Protein AF-0000000066919144 (afdb_homodimer)

Radius of gyration: 34.95 Å; Cα contacts (8 Å, |Δi|>4): 2365; chains: 2; bounding box: 90×97×107 Å

Sequence (1292 aa):
MILIIYFLSFFIIPLSQSYKILICNPKIGYSHVNFFGQMADILHEAGHDVTVLSVEMDLSVKHPGAYKAKIINYPSNPIASEIFSKQSHINTIWESEDNTISQLNAINSWPDAMYEQGKMIFNDKNFTLKMIDEKFDFAITEALGHYFVGLFKVWGIKKYALGSAVSLLNSLYDEFGLQFPASFIPTVMNYFGNDITFNDRFLNLISHWMTLLYTVWKWNKSTLHKEFNEKYGKNFFDIRKSISDTSFFFINSNPFLDYPGPKVPKMIEIAGIGIPKPKPLNNYWDRILSKNKYNILISFGTISKCQNMPDKKKNAIINTIRRMKNVTFIWKYEAPNDGLNNGIDNLILTKWFPQNDLLNDKRISLFITHGGANSITELAFRGVKALAIPIFIDQFKNTKLVEKHKIGKLMSKNDLEIDGLLEKNINDIMSNKEYSDNVLLLSERLNNLPIPPKELLIKNIEFACKYGPFPMLDLPSIDMGFIEYHNIDIMYNNESESHNFMNQNTTTISVVKDNGNKVELVIKIPQLKKKGKILKSIIGTVKKHTDPSKLCANAIFSEFILDNTSLHFIVNVFKNRKKIETFLGSYMCDIKQFPSRISPESAEFEILQAPSGNAFIGLTLIKIDNISVNWKEFQDQNGTIDVSDLMILIIYFLSFFIIPLSQSYKILICNPKIGYSHVNFFGQMADILHEAGHDVTVLSVEMDLSVKHPGAYKAKIINYPSNPIASEIFSKQSHINTIWESEDNTISQLNAINSWPDAMYEQGKMIFNDKNFTLKMIDEKFDFAITEALGHYFVGLFKVWGIKKYALGSAVSLLNSLYDEFGLQFPASFIPTVMNYFGNDITFNDRFLNLISHWMTLLYTVWKWNKSTLHKEFNEKYGKNFFDIRKSISDTSFFFINSNPFLDYPGPKVPKMIEIAGIGIPKPKPLNNYWDRILSKNKYNILISFGTISKCQNMPDKKKNAIINTIRRMKNVTFIWKYEAPNDGLNNGIDNLILTKWFPQNDLLNDKRISLFITHGGANSITELAFRGVKALAIPIFIDQFKNTKLVEKHKIGKLMSKNDLEIDGLLEKNINDIMSNKEYSDNVLLLSERLNNLPIPPKELLIKNIEFACKYGPFPMLDLPSIDMGFIEYHNIDIMYNNESESHNFMNQNTTTISVVKDNGNKVELVIKIPQLKKKGKILKSIIGTVKKHTDPSKLCANAIFSEFILDNTSLHFIVNVFKNRKKIETFLGSYMCDIKQFPSRISPESAEFEILQAPSGNAFIGLTLIKIDNISVNWKEFQDQNGTIDVSDL

Foldseek 3Di:
DPPPPPCPVPPPPVPLPAFFEEEEAEPPDQLSLLVSQLLQVLLVVVPHQYEYEYEYQAVPHPDQSHDHHHYDYDYADPVRNCCNVPLVLLLCLLPFDLALVSQCVSCQCVLVSLQRSLVVCVPPPVVLVVLLVSVGLEYEYELLNQLVLLSCVSSVHDAYAYEHSAADAQLLQLLQLHHRPLQQAAGLSADADPDRDPVNSVRRVVSSVVVNVSCVPRNVSSNCQVVSCVVPHHPSDDSSCSSNQHQAYEYQDDCLQAPDDDDFPRYHYQRPSSQDDADADDPVVVVLLPPAQEEEEEDAGDSNAPVSNDPLLLVLVLVLQQVCLRYAYEYQHCCQPPCSCPPRPRYHYDVDDPLLNVLLDPSHAEYEYLQDSNNLSSNLLNLHAYEHEHRHRSSNSRVVSSVVLVLFDYDYSVCSSPHPPVNVRSVVNRPDVSNNVRSVVSNVCLVPDPAHSSRVSNVSVSVSSVDDDCPVSRDPSSVPDPCVSVVVVVVLVVVPPVVCVVPCLFQKWFQPDCPQQWTWTFGDNPPPPPVQPVQVVQPVVPPPPPPVQCPLLQKAWPAFDDDQFKTWIWIFGFGHNDDDGHTDDIDIDIGRGDPNQQGRPPFDWDQDCDPVRDTTGTTIRGRDDDDSPVCVVQADPVRIHRNVVD/DPDPPPCPVPPPPVPLPAFFEEEEAEPPDQLSLLVSQLLQQLLVVVPHQYEYEYEYQAVVHPDQSHDHHHYDYDYADPVRNVCNVPLVLLLCLLPFDLALVSQCVSCQCVLVSLQRSLVVCVPPPVVLVVLLVSPGLEYEYELLNQLVLLSCVSSPHDAYAYEHSAADAQLLQLLQLHHRPLQQDAGLSADADPDRDPVSSVRRVVSSVVVNVSCVPGNVSSNCQVVSCVVPHHPSDDSSCSSNQHQAYEYQDDCLQAPDDDDFPRYHYQHPSSQDDADADDPVVVVLLPPAQEEEEEDAGDSNAPVSNDPLLLVLVLVLQQVCLRYAYEYQHCCQPPCSCPPRPRYHYDVDDPLLNVLLDPSHAEYEYLQPSNNLSSNLLNLHAYEHEHRHRSSNSRVVSSVVLVLFDYDYSVCSSPHPPVNVRSVVNSPDVSNNVSSVVSNVCLVPDPAHSSRVSNVSVSVSSVDDDCPVSRDPSSVPDPCVSVVVVVVLVVVPPVVCVVPLLFQKWFQPDCPQQKTWTWGDNPPPFPVFPVQVVLPVVPPPPPPQVCPLLQKAWPAFDDDQFKTWIWIFGFGHNDDDGHTDDIDIDIGRGDPNQQGSVPFDWDQDDPPRRDTTTTTIRGRDDDDRPVCCVQADPVRIHRNVVD

pLDDT: mean 78.53, std 25.37, range [24.86, 98.88]

Organism: Strongyloides stercoralis (NCBI:txid6248)

Secondary structure (DSSP, 8-state):
--S----------------EEEEE---S-HHHHHHHHHHHHHHHHTT-EEEEEEE--STT----S-SSSEEEEEPPPHHHHHHHH--HHHHTTTTS-SSHHHHHHHTTTHHHHHHHHHHHHHT-HHHHHHHHHH--SEEEEEGGGTHHHHHHHHTT---EEEEESSSPPHHHHGGGT----TTTS--TT----SS--HHHHHHHHHHHHHHHHHHHHTGGGGGTHHHHHHHH-TTS--HHHHHHT-S-EEES--TTTSPP--B-TTEEE-TTTT-PPP----HHHHHHHTSSSEEEEEE-TTTS-GGGS-HHHHHHHHHHHHH-TTEEEEEE-S-TTSSTTTT-TTEEEES---HHHHHTSTTEEEEEE---HHHHHHHHHHT--EEE---STTHHHHHHHHHHTTSEEE--GGGGGSTTHHHHHHHHHHT-HHHHHHHHHHHHHHHT-SS-HHHHHHHHHHHHHHH---GGGS-GGGG--HHHHTTHHHHHHHHHHHHHTSS----EEEEEEE-SSEEEEEEE-TT-GGGHHHHHHHHTT----SSGGG--TTEEEEEEEE-SS-EEEEEEEE--SSS---EEEEEEEEE----TT--GGG-EEEEEE-TTS-EEEEEEEE--TT----GGGGS-TTSEEETTT-/--S----------------EEEEE---S-HHHHHHHHHHHHHHHHTT-EEEEEEE--STT----S-SSSEEEEEPPPHHHHHHHH--HHHHTTTTS--SHHHHHHHTTTHHHHHHHHHHHHHT-HHHHHHHHHH--SEEEEEGGGTHHHHHHHHTT---EEEEESSSPPHHHHGGGT----TTTS--TT----SS--HHHHHHHHHHHHHHHHHHHHTGGGGGTHHHHHHHH-TTS--HHHHHHT-S-EEES--TTTSPP--B-TTEEE-TTTT-PPP----HHHHHHHHSSSEEEEEE-TTTS-GGGS-HHHHHHHHHHHHH-TTEEEEEE-S-TTSSTTTT-TTEEEES---HHHHHTSTTEEEEEE---HHHHHHHHHHT--EEE---STTHHHHHHHHHHTTSEEE--GGGGGSTTHHHHHHHHHHH-HHHHHHHHHHHHHHHT-SS-HHHHHHHHHHHHHHH---GGGS-GGGG--HHHHTTHHHHHHHHHHHHHTSS----EEEEEEE-SSEEEEEEE-TT-STTHHHHHHHHTT----SSGGG--TTEEEEEEEE-SS-EEEEEEEES-SSS---EEEEEEEEE----TT--GGG-EEEEEE-SSS-EEEEEEEE--TT----GGGGB-TTSEEETTT-

Solvent-accessible surface area (backbone atoms only — not comparable to full-atom values): 69395 Å² total; per-residue (Å²): 130,76,80,72,64,72,77,70,70,73,72,74,62,74,78,68,83,61,48,38,35,38,34,52,35,56,29,81,41,61,67,48,23,45,43,55,13,35,52,38,30,52,43,27,74,72,59,30,52,31,37,31,40,22,32,41,33,31,81,82,49,80,73,74,38,49,86,70,31,46,74,45,81,41,80,50,35,70,68,18,30,46,51,58,69,58,45,58,54,46,60,43,43,83,74,48,64,94,43,57,67,50,45,51,58,51,51,59,59,51,36,56,25,44,27,49,36,48,50,52,56,72,67,33,62,68,60,46,54,52,51,37,71,65,60,46,55,27,37,35,35,42,59,88,55,47,32,51,59,55,48,31,54,74,36,65,32,86,29,40,32,34,28,36,62,39,60,81,54,60,74,55,31,44,48,53,31,37,74,62,55,40,48,62,46,60,38,45,59,31,64,64,60,100,62,80,43,73,67,44,29,48,54,29,42,50,44,48,51,52,50,45,51,47,38,66,75,47,43,46,61,26,35,40,42,65,59,44,19,70,74,71,32,83,78,65,44,48,77,57,55,64,58,48,58,30,36,35,36,40,25,39,31,38,56,93,64,40,84,36,54,74,42,46,77,43,56,43,65,33,43,65,55,63,61,68,83,72,55,84,75,54,72,68,57,51,53,59,59,62,70,32,81,34,26,34,42,35,42,51,71,83,71,52,50,59,76,60,43,54,63,60,37,51,48,26,52,49,52,39,52,67,70,40,68,62,35,30,38,39,34,53,26,81,58,56,82,73,54,84,51,64,94,38,89,42,48,45,62,29,73,69,73,67,58,70,36,50,50,60,36,84,58,48,54,33,38,39,28,24,20,45,64,65,55,50,50,48,32,41,55,46,36,41,32,33,45,20,32,37,75,57,52,54,7,37,32,47,22,46,39,34,43,74,60,40,20,34,42,68,44,59,61,75,52,41,47,41,71,62,48,62,50,49,53,53,51,54,47,71,70,30,61,64,26,55,55,34,21,41,51,48,8,52,50,64,74,54,44,62,70,49,31,58,56,52,52,50,33,46,50,55,41,34,62,73,61,44,55,51,74,70,45,52,30,77,36,44,83,49,51,73,48,56,56,65,38,46,61,56,69,57,48,56,72,59,31,74,74,35,65,80,46,80,74,51,37,29,27,24,61,76,38,71,73,75,49,35,51,33,50,44,66,46,59,68,82,66,63,85,65,18,67,74,46,47,72,48,51,65,74,63,70,85,57,82,56,69,91,61,44,51,72,28,36,46,68,79,38,79,46,76,47,76,36,26,37,34,30,27,29,31,30,25,48,55,80,66,93,66,67,45,76,69,44,75,44,73,45,77,40,75,64,38,61,87,85,48,67,56,83,63,54,45,75,39,76,39,73,43,88,87,39,51,75,37,69,40,45,46,44,64,48,58,77,87,70,71,72,65,63,66,77,56,24,46,99,85,40,40,18,57,41,85,79,104,133,76,82,74,66,71,79,72,71,72,72,73,61,75,78,69,83,63,50,38,35,38,35,51,36,57,30,82,40,61,68,49,22,45,44,54,13,36,51,38,29,52,43,27,73,73,58,30,52,29,36,32,39,23,33,41,34,31,82,82,48,80,73,74,36,47,86,70,32,45,74,44,81,40,81,49,35,71,68,19,30,46,51,59,68,57,45,58,54,46,60,44,44,84,74,49,66,93,42,56,67,49,44,52,59,51,50,59,60,50,37,55,26,44,26,49,35,47,49,53,58,72,67,32,62,70,59,48,53,53,50,37,70,64,60,45,56,26,36,35,34,42,58,89,55,45,32,50,58,55,47,30,54,74,36,64,32,86,29,41,32,34,29,37,61,41,59,81,54,59,74,54,30,45,48,54,32,38,74,63,56,39,52,64,45,59,38,47,59,32,64,64,59,99,62,78,43,72,66,45,29,48,54,29,41,51,45,48,50,50,51,43,50,44,39,64,73,46,43,46,62,28,35,40,42,68,59,44,20,71,74,72,31,84,79,65,43,49,77,59,54,63,59,48,58,30,36,36,35,39,26,40,32,38,56,93,64,40,84,35,56,73,42,46,77,42,55,42,66,33,43,66,55,62,61,69,83,72,55,86,76,54,72,68,58,52,52,58,59,62,70,32,81,34,27,34,41,35,42,50,72,83,72,52,51,60,75,60,43,54,63,61,37,51,48,28,52,50,53,39,52,67,71,39,68,63,34,31,36,40,32,54,26,79,59,55,83,74,55,85,51,65,94,37,89,42,50,44,63,28,74,69,75,65,58,70,36,51,51,58,38,84,59,48,53,34,39,36,28,24,20,45,61,66,56,48,48,49,32,42,54,46,37,39,30,35,44,22,33,36,76,58,51,54,8,36,33,48,22,47,38,34,44,73,60,40,20,34,40,69,45,58,61,76,52,41,47,42,72,60,48,60,48,50,54,52,52,54,46,71,70,32,60,63,25,55,55,35,21,42,51,49,9,52,49,64,74,54,44,62,71,49,31,59,56,54,51,51,32,47,48,54,40,34,61,73,62,43,55,49,72,69,44,52,29,76,36,43,83,50,51,73,48,57,54,67,38,46,63,56,67,57,48,56,73,57,31,75,73,33,64,80,45,79,72,46,36,26,29,23,62,77,38,71,70,76,46,34,48,30,44,43,64,46,58,68,80,65,54,83,67,15,65,72,46,47,68,54,50,65,73,61,71,85,58,82,57,68,90,61,48,51,63,27,35,45,68,78,37,79,45,75,45,82,37,24,36,35,30,27,30,31,28,26,54,52,64,77,87,69,65,46,75,70,46,74,45,73,46,78,40,76,64,40,62,88,81,48,67,56,86,62,54,47,75,39,77,40,73,44,90,75,42,40,75,39,66,39,42,43,43,63,47,55,85,81,72,72,73,64,64,67,76,57,23,45,99,85,42,43,14,57,37,83,80,104

InterPro domains:
  IPR002213 UDP-glucuronosyl/UDP-glucosyltransferase [PF00201] (30-491)
  IPR002213 UDP-glucuronosyl/UDP-glucosyltransferase [cd03784] (19-444)
  IPR050271 UDP-glycosyltransferase [PTHR48043] (30-491)

Nearest PDB structures (foldseek):
  8wrk-assembly1_A  TM=6.918E-01  e=2.223E-14  Catharanthus roseus
  9bcm-assembly1_A  TM=6.225E-01  e=9.335E-14  Pilosella officinarum
  2o6l-assembly1_B  TM=8.598E-01  e=6.923E-09  Homo sapiens
  6ij9-assembly2_B  TM=5.469E-01  e=4.360E-13  Arabidopsis thaliana
  7cjx-assembly2_B  TM=8.163E-01  e=2.570E-07  Homo sapiens

Structure (mmCIF, N/CA/C/O backbone):
data_AF-0000000066919144-model_v1
#
loop_
_entity.id
_entity.type
_entity.pdbx_description
1 polymer glucuronosyltransferase
#
loop_
_atom_site.group_PDB
_atom_site.id
_atom_site.type_symbol
_atom_site.label_atom_id
_atom_site.label_alt_id
_atom_site.label_comp_id
_atom_site.label_asym_id
_atom_site.label_entity_id
_atom_site.label_seq_id
_atom_site.pdbx_PDB_ins_code
_atom_site.Cartn_x
_atom_site.Cartn_y
_atom_site.Cartn_z
_atom_site.occupancy
_atom_site.B_iso_or_equiv
_atom_site.auth_seq_id
_atom_site.auth_comp_id
_atom_site.auth_asym_id
_atom_site.auth_atom_id
_atom_site.pdbx_PDB_model_num
ATOM 1 N N . MET A 1 1 ? -25.422 17.703 -54.25 1 29.62 1 MET A N 1
ATOM 2 C CA . MET A 1 1 ? -26.188 17.125 -53.156 1 29.62 1 MET A CA 1
ATOM 3 C C . MET A 1 1 ? -25.328 16.125 -52.375 1 29.62 1 MET A C 1
ATOM 5 O O . MET A 1 1 ? -25.641 15.812 -51.219 1 29.62 1 MET A O 1
ATOM 9 N N . ILE A 1 2 ? -24.422 15.422 -53.031 1 33.56 2 ILE A N 1
ATOM 10 C CA . ILE A 1 2 ? -23.734 14.242 -52.531 1 33.56 2 ILE A CA 1
ATOM 11 C C . ILE A 1 2 ? -22.797 14.633 -51.406 1 33.56 2 ILE A C 1
ATOM 13 O O . ILE A 1 2 ? -22.641 13.875 -50.438 1 33.56 2 ILE A O 1
ATOM 17 N N . LEU A 1 3 ? -22.047 15.688 -51.594 1 32.25 3 LEU A N 1
ATOM 18 C CA . LEU A 1 3 ? -20.797 15.898 -50.875 1 32.25 3 LEU A CA 1
ATOM 19 C C . LEU A 1 3 ? -21.078 16.219 -49.406 1 32.25 3 LEU A C 1
ATOM 21 O O . LEU A 1 3 ? -20.141 16.328 -48.594 1 32.25 3 LEU A O 1
ATOM 25 N N . ILE A 1 4 ? -22.234 16.75 -49.094 1 35.97 4 ILE A N 1
ATOM 26 C CA . ILE A 1 4 ? -22.359 17.312 -47.75 1 35.97 4 ILE A CA 1
ATOM 27 C C . ILE A 1 4 ? -22.5 16.172 -46.719 1 35.97 4 ILE A C 1
ATOM 29 O O . ILE A 1 4 ? -23.609 15.789 -46.375 1 35.97 4 ILE A O 1
ATOM 33 N N . ILE A 1 5 ? -22.094 14.922 -47.125 1 36.25 5 ILE A N 1
ATOM 34 C CA . ILE A 1 5 ? -22.219 13.984 -46 1 36.25 5 ILE A CA 1
ATOM 35 C C . ILE A 1 5 ? -21.469 14.516 -44.781 1 36.25 5 ILE A C 1
ATOM 37 O O . ILE A 1 5 ? -20.25 14.648 -44.812 1 36.25 5 ILE A O 1
ATOM 41 N N . TYR A 1 6 ? -22.078 15.461 -44.094 1 34.97 6 TYR A N 1
ATOM 42 C CA . TYR A 1 6 ? -21.688 15.93 -42.75 1 34.97 6 TYR A CA 1
ATOM 43 C C . TYR A 1 6 ? -21.188 14.773 -41.906 1 34.97 6 TYR A C 1
ATOM 45 O O . TYR A 1 6 ? -21.859 13.758 -41.75 1 34.97 6 TYR A O 1
ATOM 53 N N . PHE A 1 7 ? -19.891 14.562 -41.875 1 38.12 7 PHE A N 1
ATOM 54 C CA . PHE A 1 7 ? -19.203 13.789 -40.844 1 38.12 7 PHE A CA 1
ATOM 55 C C . PHE A 1 7 ? -19.797 14.086 -39.469 1 38.12 7 PHE A C 1
ATOM 57 O O . PHE A 1 7 ? -19.453 15.094 -38.844 1 38.12 7 PHE A O 1
ATOM 64 N N . LEU A 1 8 ? -21.062 13.93 -39.281 1 36.31 8 LEU A N 1
ATOM 65 C CA . LEU A 1 8 ? -21.469 13.844 -37.875 1 36.31 8 LEU A CA 1
ATOM 66 C C . LEU A 1 8 ? -20.578 12.875 -37.125 1 36.31 8 LEU A C 1
ATOM 68 O O . LEU A 1 8 ? -20.719 11.656 -37.25 1 36.31 8 LEU A O 1
ATOM 72 N N . SER A 1 9 ? -19.312 13.156 -37.031 1 37.19 9 SER A N 1
ATOM 73 C CA . SER A 1 9 ? -18.562 12.461 -36 1 37.19 9 SER A CA 1
ATOM 74 C C . SER A 1 9 ? -19.375 12.367 -34.719 1 37.19 9 SER A C 1
ATOM 76 O O . SER A 1 9 ? -19.656 13.383 -34.062 1 37.19 9 SER A O 1
ATOM 78 N N . PHE A 1 10 ? -20.344 11.531 -34.688 1 38.16 10 PHE A N 1
ATOM 79 C CA . PHE A 1 10 ? -20.906 11.125 -33.406 1 38.16 10 PHE A CA 1
ATOM 80 C C . PHE A 1 10 ? -19.812 10.977 -32.344 1 38.16 10 PHE A C 1
ATOM 82 O O . PHE A 1 10 ? -19.031 10.031 -32.406 1 38.16 10 PHE A O 1
ATOM 89 N N . PHE A 1 11 ? -19.297 12.07 -31.906 1 39.34 11 PHE A N 1
ATOM 90 C CA . PHE A 1 11 ? -18.609 12.008 -30.625 1 39.34 11 PHE A CA 1
ATOM 91 C C . PHE A 1 11 ? -19.375 11.117 -29.641 1 39.34 11 PHE A C 1
ATOM 93 O O . PHE A 1 11 ? -20.438 11.5 -29.156 1 39.34 11 PHE A O 1
ATOM 100 N N . ILE A 1 12 ? -19.422 9.898 -29.828 1 38.72 12 ILE A N 1
ATOM 101 C CA . ILE A 1 12 ? -19.781 9.07 -28.688 1 38.72 12 ILE A CA 1
ATOM 102 C C . ILE A 1 12 ? -19.094 9.586 -27.422 1 38.72 12 ILE A C 1
ATOM 104 O O . ILE A 1 12 ? -17.891 9.414 -27.25 1 38.72 12 ILE A O 1
ATOM 108 N N . ILE A 1 13 ? -19.422 10.703 -26.969 1 42.22 13 ILE A N 1
ATOM 109 C CA . ILE A 1 13 ? -19.062 11.055 -25.609 1 42.22 13 ILE A CA 1
ATOM 110 C C . ILE A 1 13 ? -19.359 9.883 -24.672 1 42.22 13 ILE A C 1
ATOM 112 O O . ILE A 1 13 ? -20.516 9.445 -24.562 1 42.22 13 ILE A O 1
ATOM 116 N N . PRO A 1 14 ? -18.453 9.023 -24.469 1 46.31 14 PRO A N 1
ATOM 117 C CA . PRO A 1 14 ? -18.781 8.039 -23.438 1 46.31 14 PRO A CA 1
ATOM 118 C C . PRO A 1 14 ? -19.672 8.609 -22.328 1 46.31 14 PRO A C 1
ATOM 120 O O . PRO A 1 14 ? -19.391 9.695 -21.812 1 46.31 14 PRO A O 1
ATOM 123 N N . LEU A 1 15 ? -20.922 8.523 -22.422 1 47.38 15 LEU A N 1
ATOM 124 C CA . LEU A 1 15 ? -21.844 8.852 -21.328 1 47.38 15 LEU A CA 1
ATOM 125 C C . LEU A 1 15 ? -21.188 8.547 -19.969 1 47.38 15 LEU A C 1
ATOM 127 O O . LEU A 1 15 ? -21.156 7.387 -19.547 1 47.38 15 LEU A O 1
ATOM 131 N N . SER A 1 16 ? -20.125 9.148 -19.688 1 60 16 SER A N 1
ATOM 132 C CA . SER A 1 16 ? -19.625 9.039 -18.312 1 60 16 SER A CA 1
ATOM 133 C C . SER A 1 16 ? -20.75 9.25 -17.297 1 60 16 SER A C 1
ATOM 135 O O . SER A 1 16 ? -21.516 10.203 -17.422 1 60 16 SER A O 1
ATOM 137 N N . GLN A 1 17 ? -21.266 8.188 -16.719 1 78.19 17 GLN A N 1
ATOM 138 C CA . GLN A 1 17 ? -22.297 8.211 -15.68 1 78.19 17 GLN A CA 1
ATOM 139 C C . GLN A 1 17 ? -22.016 9.289 -14.648 1 78.19 17 GLN A C 1
ATOM 141 O O . GLN A 1 17 ? -20.906 9.375 -14.109 1 78.19 17 GLN A O 1
ATOM 146 N N . SER A 1 18 ? -22.781 10.359 -14.656 1 94.25 18 SER A N 1
ATOM 147 C CA . SER A 1 18 ? -22.734 11.43 -13.672 1 94.25 18 SER A CA 1
ATOM 148 C C . SER A 1 18 ? -23.344 10.984 -12.344 1 94.25 18 SER A C 1
ATOM 150 O O . SER A 1 18 ? -24.484 10.539 -12.297 1 94.25 18 SER A O 1
ATOM 152 N N . TYR A 1 19 ? -22.516 11.016 -11.312 1 98.06 19 TYR A N 1
ATOM 153 C CA . TYR A 1 19 ? -22.984 10.633 -9.984 1 98.06 19 TYR A CA 1
ATOM 154 C C . TYR A 1 19 ? -23.344 11.859 -9.156 1 98.06 19 TYR A C 1
ATOM 156 O O . TYR A 1 19 ? -22.766 12.938 -9.344 1 98.06 19 TYR A O 1
ATOM 164 N N . LYS A 1 20 ? -24.344 11.734 -8.32 1 98.56 20 LYS A N 1
ATOM 165 C CA . LYS A 1 20 ? -24.688 12.75 -7.332 1 98.56 20 LYS A CA 1
ATOM 166 C C . LYS A 1 20 ? -23.906 12.531 -6.031 1 98.56 20 LYS A C 1
ATOM 168 O O . LYS A 1 20 ? -24.203 11.594 -5.285 1 98.56 20 LYS A O 1
ATOM 173 N N . ILE A 1 21 ? -22.938 13.445 -5.73 1 98.81 21 ILE A N 1
ATOM 174 C CA . ILE A 1 21 ? -21.969 13.219 -4.656 1 98.81 21 ILE A CA 1
ATOM 175 C C . ILE A 1 21 ? -22.109 14.32 -3.604 1 98.81 21 ILE A C 1
ATOM 177 O O . ILE A 1 21 ? -22.188 15.5 -3.939 1 98.81 21 ILE A O 1
ATOM 181 N N . LEU A 1 22 ? -22.188 13.922 -2.348 1 98.88 22 LEU A N 1
ATOM 182 C CA . LEU A 1 22 ? -22.203 14.836 -1.21 1 98.88 22 LEU A CA 1
ATOM 183 C C . LEU A 1 22 ? -20.828 14.867 -0.529 1 98.88 22 LEU A C 1
ATOM 185 O O . LEU A 1 22 ? -20.25 13.82 -0.248 1 98.88 22 LEU A O 1
ATOM 189 N N . ILE A 1 23 ? -20.297 16.031 -0.282 1 98.75 23 ILE A N 1
ATOM 190 C CA . ILE A 1 23 ? -19.094 16.172 0.52 1 98.75 23 ILE A CA 1
ATOM 191 C C . ILE A 1 23 ? -19.391 17.016 1.757 1 98.75 23 ILE A C 1
ATOM 193 O O . ILE A 1 23 ? -19.797 18.172 1.642 1 98.75 23 ILE A O 1
ATOM 197 N N . CYS A 1 24 ? -19.266 16.422 2.924 1 98.38 24 CYS A N 1
ATOM 198 C CA . CYS A 1 24 ? -19.438 17.141 4.176 1 98.38 24 CYS A CA 1
ATOM 199 C C . CYS A 1 24 ? -18.125 17.781 4.621 1 98.38 24 CYS A C 1
ATOM 201 O O . CYS A 1 24 ? -17.156 17.078 4.898 1 98.38 24 CYS A O 1
ATOM 203 N N . ASN A 1 25 ? -18.094 19.062 4.758 1 96.12 25 ASN A N 1
ATOM 204 C CA . ASN A 1 25 ? -16.875 19.859 4.934 1 96.12 25 ASN A CA 1
ATOM 205 C C . ASN A 1 25 ? -17.016 20.844 6.086 1 96.12 25 ASN A C 1
ATOM 207 O O . ASN A 1 25 ? -17.109 22.047 5.859 1 96.12 25 ASN A O 1
ATOM 211 N N . PRO A 1 26 ? -16.953 20.312 7.32 1 95 26 PRO A N 1
ATOM 212 C CA . PRO A 1 26 ? -17 21.234 8.453 1 95 26 PRO A CA 1
ATOM 213 C C . PRO A 1 26 ? -15.805 22.172 8.508 1 95 26 PRO A C 1
ATOM 215 O O . PRO A 1 26 ? -14.672 21.75 8.25 1 95 26 PRO A O 1
ATOM 218 N N . LYS A 1 27 ? -16.031 23.391 8.93 1 92.62 27 LYS A N 1
ATOM 219 C CA . LYS A 1 27 ? -14.984 24.406 8.93 1 92.62 27 LYS A CA 1
ATOM 220 C C . LYS A 1 27 ? -14.211 24.406 10.242 1 92.62 27 LYS A C 1
ATOM 222 O O . LYS A 1 27 ? -14.375 25.297 11.078 1 92.62 27 LYS A O 1
ATOM 227 N N . ILE A 1 28 ? -13.312 23.5 10.297 1 87.56 28 ILE A N 1
ATOM 228 C CA . ILE A 1 28 ? -12.516 23.359 11.516 1 87.56 28 ILE A CA 1
ATOM 229 C C . ILE A 1 28 ? -11.141 23.984 11.312 1 87.56 28 ILE A C 1
ATOM 231 O O . ILE A 1 28 ? -10.43 24.266 12.281 1 87.56 28 ILE A O 1
ATOM 235 N N . GLY A 1 29 ? -10.688 24.172 10.164 1 86.88 29 GLY A N 1
ATOM 236 C CA . GLY A 1 29 ? -9.438 24.766 9.734 1 86.88 29 GLY A CA 1
ATOM 237 C C . GLY A 1 29 ? -9.359 24.969 8.227 1 86.88 29 GLY A C 1
ATOM 238 O O . GLY A 1 29 ? -9.891 24.156 7.465 1 86.88 29 GLY A O 1
ATOM 239 N N . TYR A 1 30 ? -8.719 26.016 7.906 1 86.88 30 TYR A N 1
ATOM 240 C CA . TYR A 1 30 ? -8.68 26.375 6.488 1 86.88 30 TYR A CA 1
ATOM 241 C C . TYR A 1 30 ? -8.141 25.219 5.656 1 86.88 30 TYR A C 1
ATOM 243 O O . TYR A 1 30 ? -8.695 24.875 4.613 1 86.88 30 TYR A O 1
ATOM 251 N N . SER A 1 31 ? -7.023 24.656 6.066 1 88 31 SER A N 1
ATOM 252 C CA . SER A 1 31 ? -6.375 23.594 5.301 1 88 31 SER A CA 1
ATOM 253 C C . SER A 1 31 ? -7.277 22.375 5.16 1 88 31 SER A C 1
ATOM 255 O O . SER A 1 31 ? -7.281 21.719 4.121 1 88 31 SER A O 1
ATOM 257 N N . HIS A 1 32 ? -8.031 22.047 6.141 1 92.19 32 HIS A N 1
ATOM 258 C CA . HIS A 1 32 ? -8.969 20.938 6.098 1 92.19 32 HIS A CA 1
ATOM 259 C C . HIS A 1 32 ? -10.094 21.203 5.094 1 92.19 32 HIS A C 1
ATOM 261 O O . HIS A 1 32 ? -10.383 20.359 4.25 1 92.19 32 HIS A O 1
ATOM 267 N N . VAL A 1 33 ? -10.617 22.422 5.23 1 93.38 33 VAL A N 1
ATOM 268 C CA . VAL A 1 33 ? -11.711 22.797 4.344 1 93.38 33 VAL A CA 1
ATOM 269 C C . VAL A 1 33 ? -11.219 22.844 2.898 1 93.38 33 VAL A C 1
ATOM 271 O O . VAL A 1 33 ? -11.906 22.375 1.987 1 93.38 33 VAL A O 1
ATOM 274 N N . ASN A 1 34 ? -10.047 23.359 2.773 1 91.75 34 ASN A N 1
ATOM 275 C CA . ASN A 1 34 ? -9.477 23.484 1.434 1 91.75 34 ASN A CA 1
ATOM 276 C C . ASN A 1 34 ? -9.273 22.125 0.786 1 91.75 34 ASN A C 1
ATOM 278 O O . ASN A 1 34 ? -9.523 21.953 -0.409 1 91.75 34 ASN A O 1
ATOM 282 N N . PHE A 1 35 ? -8.773 21.172 1.464 1 94.44 35 PHE A N 1
ATOM 283 C CA . PHE A 1 35 ? -8.5 19.844 0.926 1 94.44 35 PHE A CA 1
ATOM 284 C C . PHE A 1 35 ? -9.781 19.203 0.387 1 94.44 35 PHE A C 1
ATOM 286 O O . PHE A 1 35 ? -9.812 18.75 -0.756 1 94.44 35 PHE A O 1
ATOM 293 N N . PHE A 1 36 ? -10.82 19.234 1.12 1 96.44 36 PHE A N 1
ATOM 294 C CA . PHE A 1 36 ? -12.07 18.609 0.713 1 96.44 36 PHE A CA 1
ATOM 295 C C . PHE A 1 36 ? -12.812 19.484 -0.282 1 96.44 36 PHE A C 1
ATOM 297 O O . PHE A 1 36 ? -13.562 18.984 -1.124 1 96.44 36 PHE A O 1
ATOM 304 N N . GLY A 1 37 ? -12.617 20.797 -0.107 1 96.19 37 GLY A N 1
ATOM 305 C CA . GLY A 1 37 ? -13.156 21.672 -1.128 1 96.19 37 GLY A CA 1
ATOM 306 C C . GLY A 1 37 ? -12.57 21.422 -2.506 1 96.19 37 GLY A C 1
ATOM 307 O O . GLY A 1 37 ? -13.289 21.453 -3.504 1 96.19 37 GLY A O 1
ATOM 308 N N . GLN A 1 38 ? -11.305 21.188 -2.533 1 94.81 38 GLN A N 1
ATOM 309 C CA . GLN A 1 38 ? -10.641 20.859 -3.795 1 94.81 38 GLN A CA 1
ATOM 310 C C . GLN A 1 38 ? -11.156 19.531 -4.359 1 94.81 38 GLN A C 1
ATOM 312 O O . GLN A 1 38 ? -11.344 19.406 -5.57 1 94.81 38 GLN A O 1
ATOM 317 N N . MET A 1 39 ? -11.367 18.547 -3.518 1 97.19 39 MET A N 1
ATOM 318 C CA . MET A 1 39 ? -11.961 17.297 -3.969 1 97.19 39 MET A CA 1
ATOM 319 C C . MET A 1 39 ? -13.305 17.531 -4.648 1 97.19 39 MET A C 1
ATOM 321 O O . MET A 1 39 ? -13.57 16.984 -5.715 1 97.19 39 MET A O 1
ATOM 325 N N . ALA A 1 40 ? -14.07 18.422 -4.012 1 98 40 ALA A N 1
ATOM 326 C CA . ALA A 1 40 ? -15.398 18.734 -4.535 1 98 40 ALA A CA 1
ATOM 327 C C . ALA A 1 40 ? -15.305 19.375 -5.922 1 98 40 ALA A C 1
ATOM 329 O O . ALA A 1 40 ? -16 18.953 -6.852 1 98 40 ALA A O 1
ATOM 330 N N . ASP A 1 41 ? -14.461 20.297 -6.023 1 96.56 41 ASP A N 1
ATOM 331 C CA . ASP A 1 41 ? -14.328 21.016 -7.281 1 96.56 41 ASP A CA 1
ATOM 332 C C . ASP A 1 41 ? -13.781 20.125 -8.383 1 96.56 41 ASP A C 1
ATOM 334 O O . ASP A 1 41 ? -14.219 20.203 -9.531 1 96.56 41 ASP A O 1
ATOM 338 N N . ILE A 1 42 ? -12.82 19.25 -8.047 1 96.69 42 ILE A N 1
ATOM 339 C CA . ILE A 1 42 ? -12.234 18.328 -9.008 1 96.69 42 ILE A CA 1
ATOM 340 C C . ILE A 1 42 ? -13.297 17.359 -9.523 1 96.69 42 ILE A C 1
ATOM 342 O O . ILE A 1 42 ? -13.398 17.125 -10.727 1 96.69 42 ILE A O 1
ATOM 346 N N . LEU A 1 43 ? -14.094 16.828 -8.633 1 98 43 LEU A N 1
ATOM 347 C CA . LEU A 1 43 ? -15.141 15.891 -9.016 1 98 43 LEU A CA 1
ATOM 348 C C . LEU A 1 43 ? -16.234 16.594 -9.82 1 98 43 LEU A C 1
ATOM 350 O O . LEU A 1 43 ? -16.797 16.016 -10.742 1 98 43 LEU A O 1
ATOM 354 N N . HIS A 1 44 ? -16.531 17.875 -9.469 1 97.88 44 HIS A N 1
ATOM 355 C CA . HIS A 1 44 ? -17.469 18.672 -10.242 1 97.88 44 HIS A CA 1
ATOM 356 C C . HIS A 1 44 ? -16.969 18.875 -11.664 1 97.88 44 HIS A C 1
ATOM 358 O O . HIS A 1 44 ? -17.734 18.703 -12.625 1 97.88 44 HIS A O 1
ATOM 364 N N . GLU A 1 45 ? -15.695 19.188 -11.805 1 95.69 45 GLU A N 1
ATOM 365 C CA . GLU A 1 45 ? -15.102 19.422 -13.117 1 95.69 45 GLU A CA 1
ATOM 366 C C . GLU A 1 45 ? -15.062 18.125 -13.938 1 95.69 45 GLU A C 1
ATOM 368 O O . GLU A 1 45 ? -15.062 18.172 -15.172 1 95.69 45 GLU A O 1
ATOM 373 N N . ALA A 1 46 ? -15.023 17.031 -13.266 1 96.25 46 ALA A N 1
ATOM 374 C CA . ALA A 1 46 ? -15.016 15.727 -13.938 1 96.25 46 ALA A CA 1
ATOM 375 C C . ALA A 1 46 ? -16.406 15.359 -14.438 1 96.25 46 ALA A C 1
ATOM 377 O O . ALA A 1 46 ? -16.578 14.305 -15.062 1 96.25 46 ALA A O 1
ATOM 378 N N . GLY A 1 47 ? -17.422 16.141 -14.125 1 97.38 47 GLY A N 1
ATOM 379 C CA . GLY A 1 47 ? -18.75 15.953 -14.711 1 97.38 47 GLY A CA 1
ATOM 380 C C . GLY A 1 47 ? -19.766 15.43 -13.727 1 97.38 47 GLY A C 1
ATOM 381 O O . GLY A 1 47 ? -20.906 15.125 -14.102 1 97.38 47 GLY A O 1
ATOM 382 N N . HIS A 1 48 ? -19.5 15.383 -12.445 1 98.25 48 HIS A N 1
ATOM 383 C CA . HIS A 1 48 ? -20.422 14.867 -11.438 1 98.25 48 HIS A CA 1
ATOM 384 C C . HIS A 1 48 ? -21.234 15.992 -10.82 1 98.25 48 HIS A C 1
ATOM 386 O O . HIS A 1 48 ? -20.859 17.172 -10.906 1 98.25 48 HIS A O 1
ATOM 392 N N . ASP A 1 49 ? -22.453 15.648 -10.297 1 98.44 49 ASP A N 1
ATOM 393 C CA . ASP A 1 49 ? -23.281 16.578 -9.523 1 98.44 49 ASP A CA 1
ATOM 394 C C . ASP A 1 49 ? -22.844 16.594 -8.055 1 98.44 49 ASP A C 1
ATOM 396 O O . ASP A 1 49 ? -23.328 15.805 -7.246 1 98.44 49 ASP A O 1
ATOM 400 N N . VAL A 1 50 ? -21.984 17.594 -7.762 1 98.75 50 VAL A N 1
ATOM 401 C CA . VAL A 1 50 ? -21.344 17.594 -6.453 1 98.75 50 VAL A CA 1
ATOM 402 C C . VAL A 1 50 ? -21.953 18.703 -5.582 1 98.75 50 VAL A C 1
ATOM 404 O O . VAL A 1 50 ? -22.078 19.844 -6.023 1 98.75 50 VAL A O 1
ATOM 407 N N . THR A 1 51 ? -22.344 18.359 -4.383 1 98.75 51 THR A N 1
ATOM 408 C CA . THR A 1 51 ? -22.828 19.297 -3.369 1 98.75 51 THR A CA 1
ATOM 409 C C . THR A 1 51 ? -21.953 19.234 -2.119 1 98.75 51 THR A C 1
ATOM 411 O O . THR A 1 51 ? -21.672 18.141 -1.61 1 98.75 51 THR A O 1
ATOM 414 N N . VAL A 1 52 ? -21.562 20.422 -1.674 1 98.75 52 VAL A N 1
ATOM 415 C CA . VAL A 1 52 ? -20.781 20.516 -0.442 1 98.75 52 VAL A CA 1
ATOM 416 C C . VAL A 1 52 ? -21.672 21.016 0.694 1 98.75 52 VAL A C 1
ATOM 418 O O . VAL A 1 52 ? -22.328 22.047 0.567 1 98.75 52 VAL A O 1
ATOM 421 N N . LEU A 1 53 ? -21.766 20.203 1.708 1 98.5 53 LEU A N 1
ATOM 422 C CA . LEU A 1 53 ? -22.344 20.688 2.955 1 98.5 53 LEU A CA 1
ATOM 423 C C . LEU A 1 53 ? -21.297 21.438 3.779 1 98.5 53 LEU A C 1
ATOM 425 O O . LEU A 1 53 ? -20.484 20.812 4.461 1 98.5 53 LEU A O 1
ATOM 429 N N . SER A 1 54 ? -21.344 22.719 3.695 1 97.75 54 SER A N 1
ATOM 430 C CA . SER A 1 54 ? -20.422 23.578 4.438 1 97.75 54 SER A CA 1
ATOM 431 C C . SER A 1 54 ? -20.984 23.906 5.82 1 97.75 54 SER A C 1
ATOM 433 O O . SER A 1 54 ? -21.844 24.766 5.953 1 97.75 54 SER A O 1
ATOM 435 N N . VAL A 1 55 ? -20.453 23.266 6.82 1 96.19 55 VAL A N 1
ATOM 436 C CA . VAL A 1 55 ? -20.906 23.469 8.195 1 96.19 55 VAL A CA 1
ATOM 437 C C . VAL A 1 55 ? -20.062 24.547 8.859 1 96.19 55 VAL A C 1
ATOM 439 O O . VAL A 1 55 ? -18.859 24.375 9.055 1 96.19 55 VAL A O 1
ATOM 442 N N . GLU A 1 56 ? -20.766 25.562 9.273 1 93 56 GLU A N 1
ATOM 443 C CA . GLU A 1 56 ? -20.062 26.656 9.93 1 93 56 GLU A CA 1
ATOM 444 C C . GLU A 1 56 ? -19.703 26.297 11.367 1 93 56 GLU A C 1
ATOM 446 O O . GLU A 1 56 ? -20.578 25.984 12.172 1 93 56 GLU A O 1
ATOM 451 N N . MET A 1 57 ? -18.438 26.078 11.656 1 90.69 57 MET A N 1
ATOM 452 C CA . MET A 1 57 ? -18 25.781 13.016 1 90.69 57 MET A CA 1
ATOM 453 C C . MET A 1 57 ? -17.109 26.891 13.555 1 90.69 57 MET A C 1
ATOM 455 O O . MET A 1 57 ? -17.547 27.688 14.391 1 90.69 57 MET A O 1
ATOM 459 N N . ASP A 1 58 ? -15.953 26.938 13.055 1 88.25 58 ASP A N 1
ATOM 460 C CA . ASP A 1 58 ? -15.078 28.078 13.312 1 88.25 58 ASP A CA 1
ATOM 461 C C . ASP A 1 58 ? -15.383 29.234 12.375 1 88.25 58 ASP A C 1
ATOM 463 O O . ASP A 1 58 ? -15.047 29.188 11.195 1 88.25 58 ASP A O 1
ATOM 467 N N . LEU A 1 59 ? -15.906 30.281 12.906 1 88.44 59 LEU A N 1
ATOM 468 C CA . LEU A 1 59 ? -16.406 31.406 12.109 1 88.44 59 LEU A CA 1
ATOM 469 C C . LEU A 1 59 ? -15.258 32.219 11.523 1 88.44 59 LEU A C 1
ATOM 471 O O . LEU A 1 59 ? -15.461 33.031 10.617 1 88.44 59 LEU A O 1
ATOM 475 N N . SER A 1 60 ? -14.062 31.938 12.008 1 83.56 60 SER A N 1
ATOM 476 C CA . SER A 1 60 ? -12.906 32.656 11.484 1 83.56 60 SER A CA 1
ATOM 477 C C . SER A 1 60 ? -12.438 32.062 10.156 1 83.56 60 SER A C 1
ATOM 479 O O . SER A 1 60 ? -11.672 32.719 9.43 1 83.56 60 SER A O 1
ATOM 481 N N . VAL A 1 61 ? -12.891 30.922 9.836 1 88.69 61 VAL A N 1
ATOM 482 C CA . VAL A 1 61 ? -12.531 30.297 8.562 1 88.69 61 VAL A CA 1
ATOM 483 C C . VAL A 1 61 ? -13.398 30.875 7.445 1 88.69 61 VAL A C 1
ATOM 485 O O . VAL A 1 61 ? -14.594 30.578 7.359 1 88.69 61 VAL A O 1
ATOM 488 N N . LYS A 1 62 ? -12.781 31.578 6.555 1 86.38 62 LYS A N 1
ATOM 489 C CA . LYS A 1 62 ? -13.531 32.312 5.531 1 86.38 62 LYS A CA 1
ATOM 490 C C . LYS A 1 62 ? -13.641 31.484 4.246 1 86.38 62 LYS A C 1
ATOM 492 O O . LYS A 1 62 ? -14.32 31.891 3.303 1 86.38 62 LYS A O 1
ATOM 497 N N . HIS A 1 63 ? -13.211 30.328 4.184 1 89.88 63 HIS A N 1
ATOM 498 C CA . HIS A 1 63 ? -13.352 29.453 3.023 1 89.88 63 HIS A CA 1
ATOM 499 C C . HIS A 1 63 ? -14.805 29.031 2.822 1 89.88 63 HIS A C 1
ATOM 501 O O . HIS A 1 63 ? -15.477 28.625 3.771 1 89.88 63 HIS A O 1
ATOM 507 N N . PRO A 1 64 ? -15.32 29.125 1.65 1 93.88 64 PRO A N 1
ATOM 508 C CA . PRO A 1 64 ? -16.75 28.844 1.446 1 93.88 64 PRO A CA 1
ATOM 509 C C . PRO A 1 64 ? -17.062 27.359 1.461 1 93.88 64 PRO A C 1
ATOM 511 O O . PRO A 1 64 ? -18.234 26.969 1.524 1 93.88 64 PRO A O 1
ATOM 514 N N . GLY A 1 65 ? -16.156 26.547 1.421 1 94.31 65 GLY A N 1
ATOM 515 C CA . GLY A 1 65 ? -16.344 25.109 1.33 1 94.31 65 GLY A CA 1
ATOM 516 C C . GLY A 1 65 ? -15.883 24.531 0.011 1 94.31 65 GLY A C 1
ATOM 517 O O . GLY A 1 65 ? -15.234 23.469 -0.016 1 94.31 65 GLY A O 1
ATOM 518 N N . ALA A 1 66 ? -16.25 25.125 -1.037 1 95.62 66 ALA A N 1
ATOM 519 C CA . ALA A 1 66 ? -15.828 24.859 -2.41 1 95.62 66 ALA A CA 1
ATOM 520 C C . ALA A 1 66 ? -16.031 26.094 -3.297 1 95.62 66 ALA A C 1
ATOM 522 O O . ALA A 1 66 ? -16.656 27.062 -2.883 1 95.62 66 ALA A O 1
ATOM 523 N N . TYR A 1 67 ? -15.438 26.031 -4.461 1 93.12 67 TYR A N 1
ATOM 524 C CA . TYR A 1 67 ? -15.531 27.219 -5.301 1 93.12 67 TYR A CA 1
ATOM 525 C C . TYR A 1 67 ? -16.359 26.938 -6.555 1 93.12 67 TYR A C 1
ATOM 527 O O . TYR A 1 67 ? -16.891 27.859 -7.18 1 93.12 67 TYR A O 1
ATOM 535 N N . LYS A 1 68 ? -16.469 25.719 -6.91 1 95.5 68 LYS A N 1
ATOM 536 C CA . LYS A 1 68 ? -17.172 25.375 -8.148 1 95.5 68 LYS A CA 1
ATOM 537 C C . LYS A 1 68 ? -18.391 24.5 -7.875 1 95.5 68 LYS A C 1
ATOM 539 O O . LYS A 1 68 ? -19.422 24.656 -8.523 1 95.5 68 LYS A O 1
ATOM 544 N N . ALA A 1 69 ? -18.344 23.672 -6.914 1 97.75 69 ALA A N 1
ATOM 545 C CA . ALA 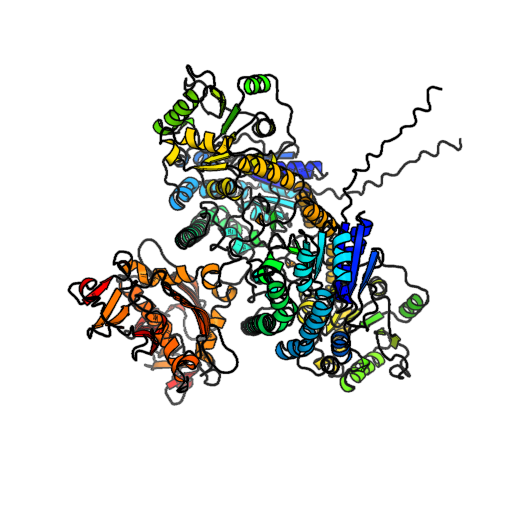A 1 69 ? -19.453 22.766 -6.574 1 97.75 69 ALA A CA 1
ATOM 546 C C . ALA A 1 69 ? -20.594 23.531 -5.906 1 97.75 69 ALA A C 1
ATOM 548 O O . ALA A 1 69 ? -20.406 24.656 -5.449 1 97.75 69 ALA A O 1
ATOM 549 N N . LYS A 1 70 ? -21.781 22.906 -5.887 1 98 70 LYS A N 1
ATOM 550 C CA . LYS A 1 70 ? -22.922 23.453 -5.145 1 98 70 LYS A CA 1
ATOM 551 C C . LYS A 1 70 ? -22.641 23.438 -3.641 1 98 70 LYS A C 1
ATOM 553 O O . LYS A 1 70 ? -21.984 22.531 -3.133 1 98 70 LYS A O 1
ATOM 558 N N . ILE A 1 71 ? -23.156 24.484 -2.99 1 98.25 71 ILE A N 1
ATOM 559 C CA . ILE A 1 71 ? -22.891 24.562 -1.558 1 98.25 71 ILE A CA 1
ATOM 560 C C . ILE A 1 71 ? -24.219 24.656 -0.797 1 98.25 71 ILE A C 1
ATOM 562 O O . ILE A 1 71 ? -25.094 25.438 -1.177 1 98.25 71 ILE A O 1
ATOM 566 N N . ILE A 1 72 ? -24.391 23.859 0.148 1 97.62 72 ILE A N 1
ATOM 567 C CA . ILE A 1 72 ? -25.391 24 1.193 1 97.62 72 ILE A CA 1
ATOM 568 C C . ILE A 1 72 ? -24.734 24.469 2.488 1 97.62 72 ILE A C 1
ATOM 570 O O . ILE A 1 72 ? -23.859 23.797 3.02 1 97.62 72 ILE A O 1
ATOM 574 N N . ASN A 1 73 ? -25.188 25.609 2.955 1 96.69 73 ASN A N 1
ATOM 575 C CA . ASN A 1 73 ? -24.625 26.125 4.203 1 96.69 73 ASN A CA 1
ATOM 576 C C . ASN A 1 73 ? -25.453 25.672 5.406 1 96.69 73 ASN A C 1
ATOM 578 O O . ASN A 1 73 ? -26.672 25.641 5.352 1 96.69 73 ASN A O 1
ATOM 582 N N . TYR A 1 74 ? -24.797 25.25 6.395 1 97.5 74 TYR A N 1
ATOM 583 C CA . TYR A 1 74 ? -25.422 24.953 7.676 1 97.5 74 TYR A CA 1
ATOM 584 C C . TYR A 1 74 ? -24.828 25.812 8.789 1 97.5 74 TYR A C 1
ATOM 586 O O . TYR A 1 74 ? -23.609 25.906 8.922 1 97.5 74 TYR A O 1
ATOM 594 N N . PRO A 1 75 ? -25.578 26.406 9.648 1 96.31 75 PRO A N 1
ATOM 595 C CA . PRO A 1 75 ? -25.094 27.391 10.633 1 96.31 75 PRO A CA 1
ATOM 596 C C . PRO A 1 75 ? -24.312 26.734 11.766 1 96.31 75 PRO A C 1
ATOM 598 O O . PRO A 1 75 ? -24.453 25.547 12.023 1 96.31 75 PRO A O 1
ATOM 601 N N . SER A 1 76 ? -23.562 27.547 12.43 1 95.44 76 SER A N 1
ATOM 602 C CA . SER A 1 76 ? -22.766 27.094 13.57 1 95.44 76 SER A CA 1
ATOM 603 C C . SER A 1 76 ? -23.641 26.922 14.812 1 95.44 76 SER A C 1
ATOM 605 O O . SER A 1 76 ? -24.578 27.688 15.031 1 95.44 76 SER A O 1
ATOM 607 N N . ASN A 1 77 ? -23.328 25.875 15.547 1 95.31 77 ASN A N 1
ATOM 608 C CA . ASN A 1 77 ? -23.812 25.797 16.922 1 95.31 77 ASN A CA 1
ATOM 609 C C . ASN A 1 77 ? -23.172 26.875 17.797 1 95.31 77 ASN A C 1
ATOM 611 O O . ASN A 1 77 ? -21.953 27.031 17.797 1 95.31 77 ASN A O 1
ATOM 615 N N . PRO A 1 78 ? -23.969 27.562 18.578 1 94.06 78 PRO A N 1
ATOM 616 C CA . PRO A 1 78 ? -23.422 28.656 19.375 1 94.06 78 PRO A CA 1
ATOM 617 C C . PRO A 1 78 ? -22.328 28.188 20.344 1 94.06 78 PRO A C 1
ATOM 619 O O . PRO A 1 78 ? -21.344 28.906 20.547 1 94.06 78 PRO A O 1
ATOM 622 N N . ILE A 1 79 ? -22.5 27.078 20.891 1 93.5 79 ILE A N 1
ATOM 623 C CA . ILE A 1 79 ? -21.5 26.547 21.828 1 93.5 79 ILE A CA 1
ATOM 624 C C . ILE A 1 79 ? -20.234 26.203 21.062 1 93.5 79 ILE A C 1
ATOM 626 O O . ILE A 1 79 ? -19.125 26.5 21.531 1 93.5 79 ILE A O 1
ATOM 630 N N . ALA A 1 80 ? -20.359 25.547 19.906 1 91.62 80 ALA A N 1
ATOM 631 C CA . ALA A 1 80 ? -19.219 25.188 19.078 1 91.62 80 ALA A CA 1
ATOM 632 C C . ALA A 1 80 ? -18.438 26.422 18.656 1 91.62 80 ALA A C 1
ATOM 634 O O . ALA A 1 80 ? -17.203 26.453 18.734 1 91.62 80 ALA A O 1
ATOM 635 N N . SER A 1 81 ? -19.125 27.453 18.203 1 90.38 81 SER A N 1
ATOM 636 C CA . SER A 1 81 ? -18.469 28.688 17.766 1 90.38 81 SER A CA 1
ATOM 637 C C . SER A 1 81 ? -17.734 29.359 18.922 1 90.38 81 SER A C 1
ATOM 639 O O . SER A 1 81 ? -16.672 29.953 18.719 1 90.38 81 SER A O 1
ATOM 641 N N . GLU A 1 82 ? -18.344 29.281 20.062 1 89.62 82 GLU A N 1
ATOM 642 C CA . GLU A 1 82 ? -17.719 29.859 21.25 1 89.62 82 GLU A CA 1
ATOM 643 C C . GLU A 1 82 ? -16.422 29.141 21.594 1 89.62 82 GLU A C 1
ATOM 645 O O . GLU A 1 82 ? -15.422 29.766 21.938 1 89.62 82 GLU A O 1
ATOM 650 N N . ILE A 1 83 ? -16.453 27.891 21.5 1 87.88 83 ILE A N 1
ATOM 651 C CA . ILE A 1 83 ? -15.281 27.078 21.797 1 87.88 83 ILE A CA 1
ATOM 652 C C . ILE A 1 83 ? -14.148 27.422 20.828 1 87.88 83 ILE A C 1
ATOM 654 O O . ILE A 1 83 ? -13.008 27.641 21.25 1 87.88 83 ILE A O 1
ATOM 658 N N . PHE A 1 84 ? -14.461 27.531 19.562 1 83.44 84 PHE A N 1
ATOM 659 C CA . PHE A 1 84 ? -13.43 27.812 18.562 1 83.44 84 PHE A CA 1
ATOM 660 C C . PHE A 1 84 ? -12.945 29.25 18.703 1 83.44 84 PHE A C 1
ATOM 662 O O . PHE A 1 84 ? -11.789 29.562 18.406 1 83.44 84 PHE A O 1
ATOM 669 N N . SER A 1 85 ? -13.82 30.156 19.188 1 77.94 85 SER A N 1
ATOM 670 C CA . SER A 1 85 ? -13.445 31.562 19.344 1 77.94 85 SER A CA 1
ATOM 671 C C . SER A 1 85 ? -12.594 31.766 20.594 1 77.94 85 SER A C 1
ATOM 673 O O . SER A 1 85 ? -11.711 32.625 20.609 1 77.94 85 SER A O 1
ATOM 675 N N . LYS A 1 86 ? -12.922 31.078 21.656 1 67.75 86 LYS A N 1
ATOM 676 C CA . LYS A 1 86 ? -12.258 31.266 22.938 1 67.75 86 LYS A CA 1
ATOM 677 C C . LYS A 1 86 ? -10.953 30.484 23 1 67.75 86 LYS A C 1
ATOM 679 O O . LYS A 1 86 ? -10.297 30.438 24.047 1 67.75 86 LYS A O 1
ATOM 684 N N . GLN A 1 87 ? -10.477 30 22.016 1 62.62 87 GLN A N 1
ATOM 685 C CA . GLN A 1 87 ? -9.383 29.031 22 1 62.62 87 GLN A CA 1
ATOM 686 C C . GLN A 1 87 ? -8.133 29.625 22.656 1 62.62 87 GLN A C 1
ATOM 688 O O . GLN A 1 87 ? -7.125 29.859 21.969 1 62.62 87 GLN A O 1
ATOM 693 N N . SER A 1 88 ? -8.211 29.875 23.969 1 56.12 88 SER A N 1
ATOM 694 C CA . SER A 1 88 ? -7.191 30.438 24.828 1 56.12 88 SER A CA 1
ATOM 695 C C . SER A 1 88 ? -5.883 29.656 24.734 1 56.12 88 SER A C 1
ATOM 697 O O . SER A 1 88 ? -4.805 30.25 24.641 1 56.12 88 SER A O 1
ATOM 699 N N . HIS A 1 89 ? -5.992 28.359 24.594 1 60.69 89 HIS A N 1
ATOM 700 C CA . HIS A 1 89 ? -4.762 27.578 24.578 1 60.69 89 HIS A CA 1
ATOM 701 C C . HIS A 1 89 ? -3.992 27.766 23.281 1 60.69 89 HIS A C 1
ATOM 703 O O . HIS A 1 89 ? -2.762 27.672 23.25 1 60.69 89 HIS A O 1
ATOM 709 N N . ILE A 1 90 ? -4.691 28.156 22.375 1 65.56 90 ILE A N 1
ATOM 710 C CA . ILE A 1 90 ? -4.035 28.422 21.094 1 65.56 90 ILE A CA 1
ATOM 711 C C . ILE A 1 90 ? -3.299 29.75 21.156 1 65.56 90 ILE A C 1
ATOM 713 O O . ILE A 1 90 ? -2.236 29.922 20.547 1 65.56 90 ILE A O 1
ATOM 717 N N . ASN A 1 91 ? -3.744 30.5 22.109 1 69.56 91 ASN A N 1
ATOM 718 C CA . ASN A 1 91 ? -3.135 31.812 22.234 1 69.56 91 ASN A CA 1
ATOM 719 C C . ASN A 1 91 ? -1.763 31.734 22.891 1 69.56 91 ASN A C 1
ATOM 721 O O . ASN A 1 91 ? -0.94 32.656 22.734 1 69.56 91 ASN A O 1
ATOM 725 N N . THR A 1 92 ? -1.558 30.578 23.547 1 78.06 92 THR A N 1
ATOM 726 C CA . THR A 1 92 ? -0.282 30.438 24.234 1 78.06 92 THR A CA 1
ATOM 727 C C . THR A 1 92 ? 0.605 29.406 23.547 1 78.06 92 THR A C 1
ATOM 729 O O . THR A 1 92 ? 1.573 28.922 24.141 1 78.06 92 THR A O 1
ATOM 732 N N . ILE A 1 93 ? 0.277 29.109 22.359 1 85.75 93 ILE A N 1
ATOM 733 C CA . ILE A 1 93 ? 0.924 27.984 21.688 1 85.75 93 ILE A CA 1
ATOM 734 C C . ILE A 1 93 ? 2.389 28.328 21.422 1 85.75 93 ILE A C 1
ATOM 736 O O . ILE A 1 93 ? 3.24 27.438 21.391 1 85.75 93 ILE A O 1
ATOM 740 N N . TRP A 1 94 ? 2.752 29.594 21.312 1 90.31 94 TRP A N 1
ATOM 741 C CA . TRP A 1 94 ? 4.125 30.016 21.062 1 90.31 94 TRP A CA 1
ATOM 742 C C . TRP A 1 94 ? 5.012 29.734 22.281 1 90.31 94 TRP A C 1
ATOM 744 O O . TRP A 1 94 ? 6.23 29.578 22.141 1 90.31 94 TRP A O 1
ATOM 754 N N . GLU A 1 95 ? 4.352 29.578 23.391 1 87.25 95 GLU A N 1
ATOM 755 C CA . GLU A 1 95 ? 5.125 29.406 24.625 1 87.25 95 GLU A CA 1
ATOM 756 C C . GLU A 1 95 ? 4.949 28 25.188 1 87.25 95 GLU A C 1
ATOM 758 O O . GLU A 1 95 ? 5.672 27.594 26.094 1 87.25 95 GLU A O 1
ATOM 763 N N . SER A 1 96 ? 4.102 27.312 24.625 1 84 96 SER A N 1
ATOM 764 C CA . SER A 1 96 ? 3.832 25.969 25.141 1 84 96 SER A CA 1
ATOM 765 C C . SER A 1 96 ? 4.961 25.016 24.781 1 84 96 SER A C 1
ATOM 767 O O . SER A 1 96 ? 5.719 25.25 23.844 1 84 96 SER A O 1
ATOM 769 N N . GLU A 1 97 ? 5.066 23.938 25.531 1 83.19 97 GLU A N 1
ATOM 770 C CA . GLU A 1 97 ? 6.047 22.891 25.234 1 83.19 97 GLU A CA 1
ATOM 771 C C . GLU A 1 97 ? 5.668 22.125 23.984 1 83.19 97 GLU A C 1
ATOM 773 O O . GLU A 1 97 ? 4.488 22.047 23.625 1 83.19 97 GLU A O 1
ATOM 778 N N . ASP A 1 98 ? 6.742 21.656 23.406 1 84.94 98 ASP A N 1
ATOM 779 C CA . ASP A 1 98 ? 6.52 20.891 22.172 1 84.94 98 ASP A CA 1
ATOM 780 C C . ASP A 1 98 ? 6.457 19.391 22.469 1 84.94 98 ASP A C 1
ATOM 782 O O . ASP A 1 98 ? 7.355 18.641 22.078 1 84.94 98 ASP A O 1
ATOM 786 N N . ASN A 1 99 ? 5.539 18.969 23.203 1 84.44 99 ASN A N 1
ATOM 787 C CA . ASN A 1 99 ? 5.348 17.547 23.469 1 84.44 99 ASN A CA 1
ATOM 788 C C . ASN A 1 99 ? 3.902 17.109 23.25 1 84.44 99 ASN A C 1
ATOM 790 O O . ASN A 1 99 ? 3.027 17.953 23.031 1 84.44 99 ASN A O 1
ATOM 794 N N . THR A 1 100 ? 3.717 15.914 23.281 1 88.75 100 THR A N 1
ATOM 795 C CA . THR A 1 100 ? 2.432 15.328 22.906 1 88.75 100 THR A CA 1
ATOM 796 C C . THR A 1 100 ? 1.332 15.805 23.859 1 88.75 100 THR A C 1
ATOM 798 O O . THR A 1 100 ? 0.235 16.156 23.422 1 88.75 100 THR A O 1
ATOM 801 N N . ILE A 1 101 ? 1.625 15.914 25.141 1 85.25 101 ILE A N 1
ATOM 802 C CA . ILE A 1 101 ? 0.63 16.297 26.141 1 85.25 101 ILE A CA 1
ATOM 803 C C . ILE A 1 101 ? 0.173 17.734 25.875 1 85.25 101 ILE A C 1
ATOM 805 O O . ILE A 1 101 ? -1.026 18.016 25.891 1 85.25 101 ILE A O 1
ATOM 809 N N . SER A 1 102 ? 1.127 18.578 25.656 1 84.19 102 SER A N 1
ATOM 810 C CA . SER A 1 102 ? 0.814 19.969 25.391 1 84.19 102 SER A CA 1
ATOM 811 C C . SER A 1 102 ? -0.009 20.125 24.109 1 84.19 102 SER A C 1
ATOM 813 O O . SER A 1 102 ? -0.91 20.969 24.047 1 84.19 102 SER A O 1
ATOM 815 N N . GLN A 1 103 ? 0.326 19.359 23.141 1 88.31 103 GLN A N 1
ATOM 816 C CA . GLN A 1 103 ? -0.393 19.438 21.875 1 88.31 103 GLN A CA 1
ATOM 817 C C . GLN A 1 103 ? -1.83 18.953 22.031 1 88.31 103 GLN A C 1
ATOM 819 O O . GLN A 1 103 ? -2.762 19.562 21.5 1 88.31 103 GLN A O 1
ATOM 824 N N . LEU A 1 104 ? -2.01 17.844 22.75 1 87.31 104 LEU A N 1
ATOM 825 C CA . LEU A 1 104 ? -3.348 17.312 22.969 1 87.31 104 LEU A CA 1
ATOM 826 C C . LEU A 1 104 ? -4.184 18.266 23.812 1 87.31 104 LEU A C 1
ATOM 828 O O . LEU A 1 104 ? -5.395 18.391 23.609 1 87.31 104 LEU A O 1
ATOM 832 N N . ASN A 1 105 ? -3.529 18.953 24.703 1 84.31 105 ASN A N 1
ATOM 833 C CA . ASN A 1 105 ? -4.223 19.938 25.516 1 84.31 105 ASN A CA 1
ATOM 834 C C . ASN A 1 105 ? -4.691 21.125 24.688 1 84.31 105 ASN A C 1
ATOM 836 O O . ASN A 1 105 ? -5.75 21.703 24.953 1 84.31 105 ASN A O 1
ATOM 840 N N . ALA A 1 106 ? -3.916 21.422 23.734 1 84.69 106 ALA A N 1
ATOM 841 C CA . ALA A 1 106 ? -4.238 22.562 22.875 1 84.69 106 ALA A CA 1
ATOM 842 C C . ALA A 1 106 ? -5.523 22.312 22.094 1 84.69 106 ALA A C 1
ATOM 844 O O . ALA A 1 106 ? -6.27 23.25 21.797 1 84.69 106 ALA A O 1
ATOM 845 N N . ILE A 1 107 ? -5.805 21.031 21.781 1 87.12 107 ILE A N 1
ATOM 846 C CA . ILE A 1 107 ? -6.969 20.766 20.953 1 87.12 107 ILE A CA 1
ATOM 847 C C . ILE A 1 107 ? -8.055 20.094 21.797 1 87.12 107 ILE A C 1
ATOM 849 O O . ILE A 1 107 ? -9 19.516 21.25 1 87.12 107 ILE A O 1
ATOM 853 N N . ASN A 1 108 ? -8.008 20.141 23.047 1 87.31 108 ASN A N 1
ATOM 854 C CA . ASN A 1 108 ? -8.836 19.344 23.953 1 87.31 108 ASN A CA 1
ATOM 855 C C . ASN A 1 108 ? -10.305 19.75 23.875 1 87.31 108 ASN A C 1
ATOM 857 O O . ASN A 1 108 ? -11.188 18.984 24.266 1 87.31 108 ASN A O 1
ATOM 861 N N . SER A 1 109 ? -10.586 20.906 23.406 1 87.25 109 SER A N 1
ATOM 862 C CA . SER A 1 109 ? -11.977 21.359 23.359 1 87.25 109 SER A CA 1
ATOM 863 C C . SER A 1 109 ? -12.602 21.078 22 1 87.25 109 SER A C 1
ATOM 865 O O . SER A 1 109 ? -13.812 21.219 21.828 1 87.25 109 SER A O 1
ATOM 867 N N . TRP A 1 110 ? -11.812 20.672 21.031 1 88.69 110 TRP A N 1
ATOM 868 C CA . TRP A 1 110 ? -12.289 20.469 19.672 1 88.69 110 TRP A CA 1
ATOM 869 C C . TRP A 1 110 ? -13.344 19.375 19.609 1 88.69 110 TRP A C 1
ATOM 871 O O . TRP A 1 110 ? -14.391 19.531 18.984 1 88.69 110 TRP A O 1
ATOM 881 N N . PRO A 1 111 ? -13.094 18.234 20.266 1 90.75 111 PRO A N 1
ATOM 882 C CA . PRO A 1 111 ? -14.109 17.172 20.234 1 90.75 111 PRO A CA 1
ATOM 883 C C . PRO A 1 111 ? -15.453 17.641 20.797 1 90.75 111 PRO A C 1
ATOM 885 O O . PRO A 1 111 ? -16.516 17.219 20.312 1 90.75 111 PRO A O 1
ATOM 888 N N . ASP A 1 112 ? -15.383 18.5 21.812 1 91.88 112 ASP A N 1
ATOM 889 C CA . ASP A 1 112 ? -16.625 19.016 22.391 1 91.88 112 ASP A CA 1
ATOM 890 C C . ASP A 1 112 ? -17.375 19.891 21.391 1 91.88 112 ASP A C 1
ATOM 892 O O . ASP A 1 112 ? -18.594 19.828 21.297 1 91.88 112 ASP A O 1
ATOM 896 N N . ALA A 1 113 ? -16.641 20.719 20.734 1 92.5 113 ALA A N 1
ATOM 897 C CA . ALA A 1 113 ? -17.25 21.547 19.688 1 92.5 113 ALA A CA 1
ATOM 898 C C . ALA A 1 113 ? -17.875 20.688 18.594 1 92.5 113 ALA A C 1
ATOM 900 O O . ALA A 1 113 ? -19 20.953 18.156 1 92.5 113 ALA A O 1
ATOM 901 N N . MET A 1 114 ? -17.203 19.688 18.219 1 93.94 114 MET A N 1
ATOM 902 C CA . MET A 1 114 ? -17.688 18.781 17.188 1 93.94 114 MET A CA 1
ATOM 903 C C . MET A 1 114 ? -18.938 18.047 17.656 1 93.94 114 MET A C 1
ATOM 905 O O . MET A 1 114 ? -19.875 17.859 16.875 1 93.94 114 MET A O 1
ATOM 909 N N . TYR A 1 115 ? -18.891 17.641 18.906 1 94.94 115 TYR A N 1
ATOM 910 C CA . TYR A 1 115 ? -20.047 16.953 19.484 1 94.94 115 TYR A CA 1
ATOM 911 C C . TYR A 1 115 ? -21.281 17.844 19.438 1 94.94 115 TYR A C 1
ATOM 913 O O . TYR A 1 115 ? -22.359 17.422 19 1 94.94 115 TYR A O 1
ATOM 921 N N . GLU A 1 116 ? -21.141 19.078 19.859 1 95.94 116 GLU A N 1
ATOM 922 C CA . GLU A 1 116 ? -22.281 20 19.922 1 95.94 116 GLU A CA 1
ATOM 923 C C . GLU A 1 116 ? -22.812 20.297 18.516 1 95.94 116 GLU A C 1
ATOM 925 O O . GLU A 1 116 ? -24.031 20.328 18.312 1 95.94 116 GLU A O 1
ATOM 930 N N . GLN A 1 117 ? -21.938 20.547 17.625 1 96.25 117 GLN A N 1
ATOM 931 C CA . GLN A 1 117 ? -22.344 20.812 16.25 1 96.25 117 GLN A CA 1
ATOM 932 C C . GLN A 1 117 ? -23.031 19.594 15.648 1 96.25 117 GLN A C 1
ATOM 934 O O . GLN A 1 117 ? -24.062 19.719 14.984 1 96.25 117 GLN A O 1
ATOM 939 N N . GLY A 1 118 ? -22.422 18.406 15.773 1 96.69 118 GLY A N 1
ATOM 940 C CA . GLY A 1 118 ? -23.016 17.172 15.281 1 96.69 118 GLY A CA 1
ATOM 941 C C . GLY A 1 118 ? -24.391 16.906 15.844 1 96.69 118 GLY A C 1
ATOM 942 O O . GLY A 1 118 ? -25.297 16.5 15.117 1 96.69 118 GLY A O 1
ATOM 943 N N . LYS A 1 119 ? -24.531 17.141 17.125 1 96.88 119 LYS A N 1
ATOM 944 C CA . LYS A 1 119 ? -25.812 16.938 17.812 1 96.88 119 LYS A CA 1
ATOM 945 C C . LYS A 1 119 ? -26.891 17.859 17.234 1 96.88 119 LYS A C 1
ATOM 947 O O . LYS A 1 119 ? -28.047 17.469 17.094 1 96.88 119 LYS A O 1
ATOM 952 N N . MET A 1 120 ? -26.5 19.062 16.969 1 97.88 120 MET A N 1
ATOM 953 C CA . MET A 1 120 ? -27.422 20.016 16.359 1 97.88 120 MET A CA 1
ATOM 954 C C . MET A 1 120 ? -27.938 19.516 15.023 1 97.88 120 MET A C 1
ATOM 956 O O . MET A 1 120 ? -29.141 19.562 14.75 1 97.88 120 MET A O 1
ATOM 960 N N . ILE A 1 121 ? -27.109 19.016 14.172 1 97.88 121 ILE A N 1
ATOM 961 C CA . ILE A 1 121 ? -27.5 18.5 12.867 1 97.88 121 ILE A CA 1
ATOM 962 C C . ILE A 1 121 ? -28.328 17.234 13.047 1 97.88 121 ILE A C 1
ATOM 964 O O . ILE A 1 121 ? -29.344 17.047 12.375 1 97.88 121 ILE A O 1
ATOM 968 N N . PHE A 1 122 ? -27.844 16.359 13.961 1 97.75 122 PHE A N 1
ATOM 969 C CA . PHE A 1 122 ? -28.5 15.102 14.273 1 97.75 122 PHE A CA 1
ATOM 970 C C . PHE A 1 122 ? -29.953 15.328 14.648 1 97.75 122 PHE A C 1
ATOM 972 O O . PHE A 1 122 ? -30.828 14.539 14.273 1 97.75 122 PHE A O 1
ATOM 979 N N . ASN A 1 123 ? -30.266 16.391 15.328 1 97.81 123 ASN A N 1
ATOM 980 C CA . ASN A 1 123 ? -31.594 16.641 15.844 1 97.81 123 ASN A CA 1
ATOM 981 C C . ASN A 1 123 ? -32.406 17.5 14.883 1 97.81 123 ASN A C 1
ATOM 983 O O . ASN A 1 123 ? -33.594 17.75 15.125 1 97.81 123 ASN A O 1
ATOM 987 N N . ASP A 1 124 ? -31.844 17.938 13.789 1 97.94 124 ASP A N 1
ATOM 988 C CA . ASP A 1 124 ? -32.531 18.797 12.836 1 97.94 124 ASP A CA 1
ATOM 989 C C . ASP A 1 124 ? -33.375 17.969 11.859 1 97.94 124 ASP A C 1
ATOM 991 O O . ASP A 1 124 ? -32.906 17.641 10.766 1 97.94 124 ASP A O 1
ATOM 995 N N . LYS A 1 125 ? -34.625 17.75 12.141 1 97.56 125 LYS A N 1
ATOM 996 C CA . LYS A 1 125 ? -35.5 16.875 11.383 1 97.56 125 LYS A CA 1
ATOM 997 C C . LYS A 1 125 ? -35.75 17.422 9.984 1 97.56 125 LYS A C 1
ATOM 999 O O . LY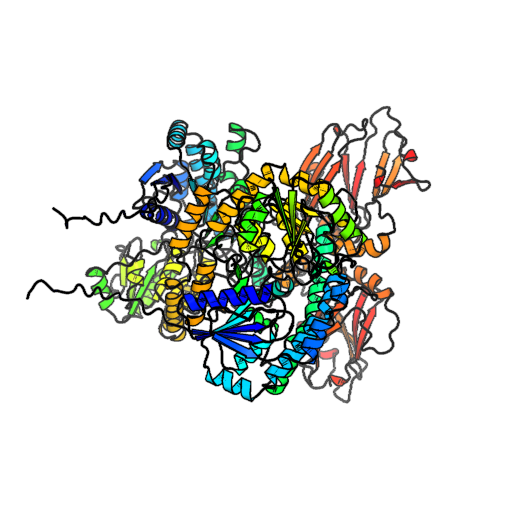S A 1 125 ? -35.781 16.672 9.008 1 97.56 125 LYS A O 1
ATOM 1004 N N . ASN A 1 126 ? -35.938 18.719 9.898 1 97.5 126 ASN A N 1
ATOM 1005 C CA . ASN A 1 126 ? -36.188 19.328 8.602 1 97.5 126 ASN A CA 1
ATOM 1006 C C . ASN A 1 126 ? -35 19.172 7.668 1 97.5 126 ASN A C 1
ATOM 1008 O O . ASN A 1 126 ? -35.156 18.891 6.48 1 97.5 126 ASN A O 1
ATOM 1012 N N . PHE A 1 127 ? -33.875 19.391 8.188 1 97.88 127 PHE A N 1
ATOM 1013 C CA . PHE A 1 127 ? -32.656 19.25 7.402 1 97.88 127 PHE A CA 1
ATOM 1014 C C . PHE A 1 127 ? -32.469 17.797 6.949 1 97.88 127 PHE A C 1
ATOM 1016 O O . PHE A 1 127 ? -32.062 17.547 5.812 1 97.88 127 PHE A O 1
ATOM 1023 N N . THR A 1 128 ? -32.75 16.891 7.824 1 98.12 128 THR A N 1
ATOM 1024 C CA . THR A 1 128 ? -32.656 15.461 7.52 1 98.12 128 THR A CA 1
ATOM 1025 C C . THR A 1 128 ? -33.562 15.094 6.348 1 98.12 128 THR A C 1
ATOM 1027 O O . THR A 1 128 ? -33.156 14.383 5.43 1 98.12 128 THR A O 1
ATOM 1030 N N . LEU A 1 129 ? -34.781 15.578 6.402 1 98.06 129 LEU A N 1
ATOM 1031 C CA . LEU A 1 129 ? -35.719 15.297 5.328 1 98.06 129 LEU A CA 1
ATOM 1032 C C . LEU A 1 129 ? -35.219 15.867 4.004 1 98.06 129 LEU A C 1
ATOM 1034 O O . LEU A 1 129 ? -35.344 15.219 2.959 1 98.06 129 LEU A O 1
ATOM 1038 N N . LYS A 1 130 ? -34.656 17.047 4.121 1 97.81 130 LYS A N 1
ATOM 1039 C CA . LYS A 1 130 ? -34.094 17.656 2.928 1 97.81 130 LYS A CA 1
ATOM 1040 C C . LYS A 1 130 ? -32.969 16.797 2.344 1 97.81 130 LYS A C 1
ATOM 1042 O O . LYS A 1 130 ? -32.906 16.594 1.128 1 97.81 130 LYS A O 1
ATOM 1047 N N . MET A 1 131 ? -32.094 16.312 3.154 1 98.19 131 MET A N 1
ATOM 1048 C CA . MET A 1 131 ? -30.953 15.516 2.713 1 98.19 131 MET A CA 1
ATOM 1049 C C . MET A 1 131 ? -31.422 14.18 2.139 1 98.19 131 MET A C 1
ATOM 1051 O O . MET A 1 131 ? -30.844 13.672 1.177 1 98.19 131 MET A O 1
ATOM 1055 N N . ILE A 1 132 ? -32.469 13.57 2.732 1 98.25 132 ILE A N 1
ATOM 1056 C CA . ILE A 1 132 ? -33.031 12.328 2.229 1 98.25 132 ILE A CA 1
ATOM 1057 C C . ILE A 1 132 ? -33.594 12.547 0.822 1 98.25 132 ILE A C 1
ATOM 1059 O O . ILE A 1 132 ? -33.406 11.711 -0.063 1 98.25 132 ILE A O 1
ATOM 1063 N N . ASP A 1 133 ? -34.188 13.648 0.601 1 97.75 133 ASP A N 1
ATOM 1064 C CA . ASP A 1 133 ? -34.844 13.961 -0.662 1 97.75 133 ASP A CA 1
ATOM 1065 C C . ASP A 1 133 ? -33.812 14.18 -1.777 1 97.75 133 ASP A C 1
ATOM 1067 O O . ASP A 1 133 ? -34.156 14.047 -2.959 1 97.75 133 ASP A O 1
ATOM 1071 N N . GLU A 1 134 ? -32.594 14.508 -1.38 1 97.31 134 GLU A N 1
ATOM 1072 C CA . GLU A 1 134 ? -31.562 14.758 -2.379 1 97.31 134 GLU A CA 1
ATOM 1073 C C . GLU A 1 134 ? -31.188 13.469 -3.109 1 97.31 134 GLU A C 1
ATOM 1075 O O . GLU A 1 134 ? -30.797 13.508 -4.281 1 97.31 134 GLU A O 1
ATOM 1080 N N . LYS A 1 135 ? -31.219 12.305 -2.404 1 97.88 135 LYS A N 1
ATOM 1081 C CA . LYS A 1 135 ? -30.938 10.977 -2.957 1 97.88 135 LYS A CA 1
ATOM 1082 C C . LYS A 1 135 ? -29.531 10.906 -3.52 1 97.88 135 LYS A C 1
ATOM 1084 O O . LYS A 1 135 ? -29.328 10.516 -4.672 1 97.88 135 LYS A O 1
ATOM 1089 N N . PHE A 1 136 ? -28.547 11.195 -2.73 1 98.62 136 PHE A N 1
ATOM 1090 C CA . PHE A 1 136 ? -27.141 11.133 -3.117 1 98.62 136 PHE A CA 1
ATOM 1091 C C . PHE A 1 136 ? -26.719 9.688 -3.381 1 98.62 136 PHE A C 1
ATOM 1093 O O . PHE A 1 136 ? -27.141 8.773 -2.666 1 98.62 136 PHE A O 1
ATOM 1100 N N . ASP A 1 137 ? -25.844 9.5 -4.391 1 98.19 137 ASP A N 1
ATOM 1101 C CA . ASP A 1 137 ? -25.281 8.188 -4.719 1 98.19 137 ASP A CA 1
ATOM 1102 C C . ASP A 1 137 ? -24.109 7.844 -3.805 1 98.19 137 ASP A C 1
ATOM 1104 O O . ASP A 1 137 ? -23.812 6.668 -3.59 1 98.19 137 ASP A O 1
ATOM 1108 N N . PHE A 1 138 ? -23.469 8.898 -3.367 1 98.62 138 PHE A N 1
ATOM 1109 C CA . PHE A 1 138 ? -22.172 8.75 -2.701 1 98.62 138 PHE A CA 1
ATOM 1110 C C . PHE A 1 138 ? -21.891 9.945 -1.798 1 98.62 138 PHE A C 1
ATOM 1112 O O . PHE A 1 138 ? -22.391 11.047 -2.041 1 98.62 138 PHE A O 1
ATOM 1119 N N . ALA A 1 139 ? -21.109 9.703 -0.715 1 98.75 139 ALA A N 1
ATOM 1120 C CA . ALA A 1 139 ? -20.75 10.797 0.18 1 98.75 139 ALA A CA 1
ATOM 1121 C C . ALA A 1 139 ? -19.281 10.711 0.604 1 98.75 139 ALA A C 1
ATOM 1123 O O . ALA A 1 139 ? -18.688 9.633 0.584 1 98.75 139 ALA A O 1
ATOM 1124 N N . ILE A 1 140 ? -18.672 11.852 0.93 1 98.62 140 ILE A N 1
ATOM 1125 C CA . ILE A 1 140 ? -17.281 11.953 1.388 1 98.62 140 ILE A CA 1
ATOM 1126 C C . ILE A 1 140 ? -17.203 12.875 2.602 1 98.62 140 ILE A C 1
ATOM 1128 O O . ILE A 1 140 ? -17.875 13.906 2.648 1 98.62 140 ILE A O 1
ATOM 1132 N N . THR A 1 141 ? -16.438 12.5 3.549 1 98 141 THR A N 1
ATOM 1133 C CA . THR A 1 141 ? -16.172 13.375 4.68 1 98 141 THR A CA 1
ATOM 1134 C C . THR A 1 141 ? -14.805 13.07 5.289 1 98 141 THR A C 1
ATOM 1136 O O . THR A 1 141 ? -14.172 12.07 4.941 1 98 141 THR A O 1
ATOM 1139 N N . GLU A 1 142 ? -14.305 13.953 6.043 1 96.56 142 GLU A N 1
ATOM 1140 C CA . GLU A 1 142 ? -13.07 13.711 6.785 1 96.56 142 GLU A CA 1
ATOM 1141 C C . GLU A 1 142 ? -13.312 12.781 7.973 1 96.56 142 GLU A C 1
ATOM 1143 O O . GLU A 1 142 ? -14.352 12.859 8.625 1 96.56 142 GLU A O 1
ATOM 1148 N N . ALA A 1 143 ? -12.352 11.977 8.25 1 93.62 143 ALA A N 1
ATOM 1149 C CA . ALA A 1 143 ? -12.477 11 9.328 1 93.62 143 ALA A CA 1
ATOM 1150 C C . ALA A 1 143 ? -12.641 11.695 10.68 1 93.62 143 ALA A C 1
ATOM 1152 O O . ALA A 1 143 ? -13.227 11.125 11.602 1 93.62 143 ALA A O 1
ATOM 1153 N N . LEU A 1 144 ? -12.188 12.875 10.797 1 85.81 144 LEU A N 1
ATOM 1154 C CA . LEU A 1 144 ? -12.352 13.656 12.016 1 85.81 144 LEU A CA 1
ATOM 1155 C C . LEU A 1 144 ? -13.828 13.953 12.273 1 85.81 144 LEU A C 1
ATOM 1157 O O . LEU A 1 144 ? -14.234 14.164 13.414 1 85.81 144 LEU A O 1
ATOM 1161 N N . GLY A 1 145 ? -14.633 14.125 11.227 1 79.31 145 GLY A N 1
ATOM 1162 C CA . GLY A 1 145 ? -16.078 14.32 11.32 1 79.31 145 GLY A CA 1
ATOM 1163 C C . GLY A 1 145 ? -16.859 13.023 11.242 1 79.31 145 GLY A C 1
ATOM 1164 O O . GLY A 1 145 ? -17.797 12.906 10.453 1 79.31 145 GLY A O 1
ATOM 1165 N N . HIS A 1 146 ? -16.641 12.172 12.078 1 85 146 HIS A N 1
ATOM 1166 C CA . HIS A 1 146 ? -17.062 10.773 12.07 1 85 146 HIS A CA 1
ATOM 1167 C C . HIS A 1 146 ? -18.578 10.656 12.188 1 85 146 HIS A C 1
ATOM 1169 O O . HIS A 1 146 ? -19.172 9.711 11.664 1 85 146 HIS A O 1
ATOM 1175 N N . TYR A 1 147 ? -19.188 11.633 12.836 1 94.81 147 TYR A N 1
ATOM 1176 C CA . TYR A 1 147 ? -20.625 11.531 13.055 1 94.81 147 TYR A CA 1
ATOM 1177 C C . TYR A 1 147 ? -21.391 11.609 11.734 1 94.81 147 TYR A C 1
ATOM 1179 O O . TYR A 1 147 ? -22.531 11.156 11.641 1 94.81 147 TYR A O 1
ATOM 1187 N N . PHE A 1 148 ? -20.797 12.141 10.695 1 97.38 148 PHE A N 1
ATOM 1188 C CA . PHE A 1 148 ? -21.453 12.219 9.391 1 97.38 148 PHE A CA 1
ATOM 1189 C C . PHE A 1 148 ? -21.734 10.828 8.836 1 97.38 148 PHE A C 1
ATOM 1191 O O . PHE A 1 148 ? -22.703 10.625 8.102 1 97.38 148 PHE A O 1
ATOM 1198 N N . VAL A 1 149 ? -20.891 9.859 9.117 1 97.38 149 VAL A N 1
ATOM 1199 C CA . VAL A 1 149 ? -21.109 8.508 8.617 1 97.38 149 VAL A CA 1
ATOM 1200 C C . VAL A 1 149 ? -22.422 7.961 9.156 1 97.38 149 VAL A C 1
ATOM 1202 O O . VAL A 1 149 ? -23.156 7.277 8.438 1 97.38 149 VAL A O 1
ATOM 1205 N N . GLY A 1 150 ? -22.719 8.242 10.453 1 97.56 150 GLY A N 1
ATOM 1206 C CA . GLY A 1 150 ? -24.031 7.91 10.969 1 97.56 150 GLY A CA 1
ATOM 1207 C C . GLY A 1 150 ? -25.156 8.633 10.25 1 97.56 150 GLY A C 1
ATOM 1208 O O . GLY A 1 150 ? -26.188 8.039 9.961 1 97.56 150 GLY A O 1
ATOM 1209 N N . LEU A 1 151 ? -24.938 9.891 10.008 1 98.44 151 LEU A N 1
ATOM 1210 C CA . LEU A 1 151 ? -25.938 10.688 9.305 1 98.44 151 LEU A CA 1
ATOM 1211 C C . LEU A 1 151 ? -26.125 10.18 7.875 1 98.44 151 LEU A C 1
ATOM 1213 O O . LEU A 1 151 ? -27.234 10.219 7.34 1 98.44 151 LEU A O 1
ATOM 1217 N N . PHE A 1 152 ? -25 9.758 7.168 1 98.44 152 PHE A N 1
ATOM 1218 C CA . PHE A 1 152 ? -25.125 9.164 5.84 1 98.44 152 PHE A CA 1
ATOM 1219 C C . PHE A 1 152 ? -26.125 8.023 5.855 1 98.44 152 PHE A C 1
ATOM 1221 O O . PHE A 1 152 ? -26.969 7.918 4.961 1 98.44 152 PHE A O 1
ATOM 1228 N N . LYS A 1 153 ? -26.031 7.18 6.898 1 97.31 153 LYS A N 1
ATOM 1229 C CA . LYS A 1 153 ? -26.953 6.066 7.039 1 97.31 153 LYS A CA 1
ATOM 1230 C C . LYS A 1 153 ? -28.391 6.562 7.191 1 97.31 153 LYS A C 1
ATOM 1232 O O . LYS A 1 153 ? -29.312 6.035 6.559 1 97.31 153 LYS A O 1
ATOM 1237 N N . VAL A 1 154 ? -28.547 7.547 8.039 1 98 154 VAL A N 1
ATOM 1238 C CA . VAL A 1 154 ? -29.875 8.125 8.273 1 98 154 VAL A CA 1
ATOM 1239 C C . VAL A 1 154 ? -30.422 8.719 6.977 1 98 154 VAL A C 1
ATOM 1241 O O . VAL A 1 154 ? -31.609 8.609 6.691 1 98 154 VAL A O 1
ATOM 1244 N N . TRP A 1 155 ? -29.531 9.344 6.211 1 98.5 155 TRP A N 1
ATOM 1245 C CA . TRP A 1 155 ? -29.938 10.039 4.992 1 98.5 155 TRP A CA 1
ATOM 1246 C C . TRP A 1 155 ? -30.062 9.062 3.824 1 98.5 155 TRP A C 1
ATOM 1248 O O . TRP A 1 155 ? -30.375 9.469 2.701 1 98.5 155 TRP A O 1
ATOM 1258 N N . GLY A 1 156 ? -29.766 7.766 4.02 1 97.38 156 GLY A N 1
ATOM 1259 C CA . GLY A 1 156 ? -29.953 6.73 3.014 1 97.38 156 GLY A CA 1
ATOM 1260 C C . GLY A 1 156 ? -28.797 6.621 2.041 1 97.38 156 GLY A C 1
ATOM 1261 O O . GLY A 1 156 ? -28.953 6.09 0.939 1 97.38 156 GLY A O 1
ATOM 1262 N N . ILE A 1 157 ? -27.688 7.156 2.387 1 98.12 157 ILE A N 1
ATOM 1263 C CA . ILE A 1 157 ? -26.484 7.066 1.547 1 98.12 157 ILE A CA 1
ATOM 1264 C C . ILE A 1 157 ? -25.672 5.844 1.945 1 98.12 157 ILE A C 1
ATOM 1266 O O . ILE A 1 157 ? -25.016 5.844 2.986 1 98.12 157 ILE A O 1
ATOM 1270 N N . LYS A 1 158 ? -25.547 4.891 1.118 1 95.06 158 LYS A N 1
ATOM 1271 C CA . LYS A 1 158 ? -25 3.586 1.477 1 95.06 158 LYS A CA 1
ATOM 1272 C C . LYS A 1 158 ? -23.484 3.529 1.218 1 95.06 158 LYS A C 1
ATOM 1274 O O . LYS A 1 158 ? -22.766 2.764 1.863 1 95.06 158 LYS A O 1
ATOM 1279 N N . LYS A 1 159 ? -23.016 4.277 0.258 1 97.75 159 LYS A N 1
ATOM 1280 C CA . LYS A 1 159 ? -21.609 4.242 -0.136 1 97.75 159 LYS A CA 1
ATOM 1281 C C . LYS A 1 159 ? -20.906 5.559 0.198 1 97.75 159 LYS A C 1
ATOM 1283 O O . LYS A 1 159 ? -21.469 6.637 -0.021 1 97.75 159 LYS A O 1
ATOM 1288 N N . TYR A 1 160 ? -19.75 5.418 0.75 1 98.38 160 TYR A N 1
ATOM 1289 C CA . TYR A 1 160 ? -19.016 6.633 1.101 1 98.38 160 TYR A CA 1
ATOM 1290 C C . TYR A 1 160 ? -17.516 6.383 1.116 1 98.38 160 TYR A C 1
ATOM 1292 O O . TYR A 1 160 ? -17.062 5.242 1.002 1 98.38 160 TYR A O 1
ATOM 1300 N N . ALA A 1 161 ? -16.766 7.445 1.14 1 98.5 161 ALA A N 1
ATOM 1301 C CA . ALA A 1 161 ? -15.328 7.449 1.358 1 98.5 161 ALA A CA 1
ATOM 1302 C C . ALA A 1 161 ? -14.945 8.43 2.461 1 98.5 161 ALA A C 1
ATOM 1304 O O . ALA A 1 161 ? -15.672 9.391 2.732 1 98.5 161 ALA A O 1
ATOM 1305 N N . LEU A 1 162 ? -13.898 8.102 3.096 1 98.25 162 LEU A N 1
ATOM 1306 C CA . LEU A 1 162 ? -13.328 8.992 4.105 1 98.25 162 LEU A CA 1
ATOM 1307 C C . LEU A 1 162 ? -11.984 9.547 3.648 1 98.25 162 LEU A C 1
ATOM 1309 O O . LEU A 1 162 ? -11.383 9.023 2.701 1 98.25 162 LEU A O 1
ATOM 1313 N N . GLY A 1 163 ? -11.594 10.594 4.25 1 97.06 163 GLY A N 1
ATOM 1314 C CA . GLY A 1 163 ? -10.281 11.164 3.973 1 97.06 163 GLY A CA 1
ATOM 1315 C C . GLY A 1 163 ? -9.656 11.844 5.176 1 97.06 163 GLY A C 1
ATOM 1316 O O . GLY A 1 163 ? -10.281 11.938 6.234 1 97.06 163 GLY A O 1
ATOM 1317 N N . SER A 1 164 ? -8.422 12.18 5 1 96.19 164 SER A N 1
ATOM 1318 C CA . SER A 1 164 ? -7.668 12.945 5.988 1 96.19 164 SER A CA 1
ATOM 1319 C C . SER A 1 164 ? -6.898 14.094 5.332 1 96.19 164 SER A C 1
ATOM 1321 O O . SER A 1 164 ? -6.117 13.867 4.406 1 96.19 164 SER A O 1
ATOM 1323 N N . ALA A 1 165 ? -7.117 15.305 5.848 1 94.25 165 ALA A N 1
ATOM 1324 C CA . ALA A 1 165 ? -6.441 16.484 5.312 1 94.25 165 ALA A CA 1
ATOM 1325 C C . ALA A 1 165 ? -4.98 16.531 5.758 1 94.25 165 ALA A C 1
ATOM 1327 O O . ALA A 1 165 ? -4.184 17.297 5.211 1 94.25 165 ALA A O 1
ATOM 1328 N N . VAL A 1 166 ? -4.645 15.711 6.68 1 93.44 166 VAL A N 1
ATOM 1329 C CA . VAL A 1 166 ? -3.27 15.539 7.133 1 93.44 166 VAL A CA 1
ATOM 1330 C C . VAL A 1 166 ? -2.814 14.109 6.871 1 93.44 166 VAL A C 1
ATOM 1332 O O . VAL A 1 166 ? -3.592 13.281 6.391 1 93.44 166 VAL A O 1
ATOM 1335 N N . SER A 1 167 ? -1.564 13.852 7.094 1 93.06 167 SER A N 1
ATOM 1336 C CA . SER A 1 167 ? -1.093 12.477 6.977 1 93.06 167 SER A CA 1
ATOM 1337 C C . SER A 1 167 ? -1.896 11.539 7.871 1 93.06 167 SER A C 1
ATOM 1339 O O . SER A 1 167 ? -2.557 11.984 8.812 1 93.06 167 SER A O 1
ATOM 1341 N N . LEU A 1 168 ? -1.89 10.375 7.582 1 94.44 168 LEU A N 1
ATOM 1342 C CA . LEU A 1 168 ? -2.717 9.398 8.281 1 94.44 168 LEU A CA 1
ATOM 1343 C C . LEU A 1 168 ? -2.385 9.367 9.766 1 94.44 168 LEU A C 1
ATOM 1345 O O . LEU A 1 168 ? -1.229 9.156 10.148 1 94.44 168 LEU A O 1
ATOM 1349 N N . LEU A 1 169 ? -3.361 9.562 10.562 1 94.56 169 LEU A N 1
ATOM 1350 C CA . LEU A 1 169 ? -3.186 9.531 12.008 1 94.56 169 LEU A CA 1
ATOM 1351 C C . LEU A 1 169 ? -2.928 8.109 12.492 1 94.56 169 LEU A C 1
ATOM 1353 O O . LEU A 1 169 ? -3.521 7.16 11.984 1 94.56 169 LEU A O 1
ATOM 1357 N N . ASN A 1 170 ? -2.117 8.016 13.531 1 94 170 ASN A N 1
ATOM 1358 C CA . ASN A 1 170 ? -1.741 6.711 14.062 1 94 170 ASN A CA 1
ATOM 1359 C C . ASN A 1 170 ? -2.955 5.949 14.586 1 94 170 ASN A C 1
ATOM 1361 O O . ASN A 1 170 ? -3.004 4.719 14.508 1 94 170 ASN A O 1
ATOM 1365 N N . SER A 1 171 ? -3.982 6.609 15.016 1 90 171 SER A N 1
ATOM 1366 C CA . SER A 1 171 ? -5.156 5.969 15.594 1 90 171 SER A CA 1
ATOM 1367 C C . SER A 1 171 ? -6.027 5.324 14.523 1 90 171 SER A C 1
ATOM 1369 O O . SER A 1 171 ? -6.91 4.52 14.828 1 90 171 SER A O 1
ATOM 1371 N N . LEU A 1 172 ? -5.809 5.656 13.312 1 94.06 172 LEU A N 1
ATOM 1372 C CA . LEU A 1 172 ? -6.648 5.156 12.234 1 94.06 172 LEU A CA 1
ATOM 1373 C C . LEU A 1 172 ? -6.074 3.869 11.648 1 94.06 172 LEU A C 1
ATOM 1375 O O . LEU A 1 172 ? -6.777 3.133 10.953 1 94.06 172 LEU A O 1
ATOM 1379 N N . TYR A 1 173 ? -4.812 3.529 11.867 1 93.56 173 TYR A N 1
ATOM 1380 C CA . TYR A 1 173 ? -4.156 2.352 11.312 1 93.56 173 TYR A CA 1
ATOM 1381 C C . TYR A 1 173 ? -4.879 1.076 11.727 1 93.56 173 TYR A C 1
ATOM 1383 O O . TYR A 1 173 ? -5.262 0.268 10.875 1 93.56 173 TYR A O 1
ATOM 1391 N N . ASP A 1 174 ? -5.219 0.999 12.938 1 88.56 174 ASP A N 1
ATOM 1392 C CA . ASP A 1 174 ? -5.793 -0.229 13.477 1 88.56 174 ASP A CA 1
ATOM 1393 C C . ASP A 1 174 ? -7.195 -0.467 12.922 1 88.56 174 ASP A C 1
ATOM 1395 O O . ASP A 1 174 ? -7.645 -1.611 12.82 1 88.56 174 ASP A O 1
ATOM 1399 N N . GLU A 1 175 ? -7.871 0.614 12.578 1 92.69 175 GLU A N 1
ATOM 1400 C CA . GLU A 1 175 ? -9.219 0.487 12.039 1 92.69 175 GLU A CA 1
ATOM 1401 C C . GLU A 1 175 ? -9.219 -0.258 10.711 1 92.69 175 GLU A C 1
ATOM 1403 O O . GLU A 1 175 ? -10.25 -0.79 10.289 1 92.69 175 GLU A O 1
ATOM 1408 N N . PHE A 1 176 ? -8.07 -0.347 10.117 1 95.62 176 PHE A N 1
ATOM 1409 C CA . PHE A 1 176 ? -7.953 -1.047 8.844 1 95.62 176 PHE A CA 1
ATOM 1410 C C . PHE A 1 176 ? -7.227 -2.375 9.023 1 95.62 176 PHE A C 1
ATOM 1412 O O . PHE A 1 176 ? -6.836 -3.012 8.039 1 95.62 176 PHE A O 1
ATOM 1419 N N . GLY A 1 177 ? -6.965 -2.727 10.203 1 93.38 177 GLY A N 1
ATOM 1420 C CA . GLY A 1 177 ? -6.293 -3.986 10.484 1 93.38 177 GLY A CA 1
ATOM 1421 C C . GLY A 1 177 ? -4.785 -3.898 10.367 1 93.38 177 GLY A C 1
ATOM 1422 O O . GLY A 1 177 ? -4.102 -4.922 10.297 1 93.38 177 GLY A O 1
ATOM 1423 N N . LEU A 1 178 ? -4.266 -2.785 10.25 1 94.81 178 LEU A N 1
ATOM 1424 C CA . LEU A 1 178 ? -2.832 -2.533 10.188 1 94.81 178 LEU A CA 1
ATOM 1425 C C . LEU A 1 178 ? -2.344 -1.875 11.477 1 94.81 178 LEU A C 1
ATOM 1427 O O . LEU A 1 178 ? -2.744 -0.753 11.797 1 94.81 178 LEU A O 1
ATOM 1431 N N . GLN A 1 179 ? -1.506 -2.574 12.156 1 90.81 179 GLN A N 1
ATOM 1432 C CA . GLN A 1 179 ? -0.976 -1.976 13.375 1 90.81 179 GLN A CA 1
ATOM 1433 C C . GLN A 1 179 ? -0.01 -0.837 13.055 1 90.81 179 GLN A C 1
ATOM 1435 O O . GLN A 1 179 ? 0.835 -0.966 12.172 1 90.81 179 GLN A O 1
ATOM 1440 N N . PHE A 1 180 ? -0.197 0.23 13.797 1 93.69 180 PHE A N 1
ATOM 1441 C CA . PHE A 1 180 ? 0.676 1.378 13.578 1 93.69 180 PHE A CA 1
ATOM 1442 C C . PHE A 1 180 ? 2.131 1.012 13.852 1 93.69 180 PHE A C 1
ATOM 1444 O O . PHE A 1 180 ? 2.455 0.507 14.93 1 93.69 180 PHE A O 1
ATOM 1451 N N . PRO A 1 181 ? 2.984 1.251 12.844 1 93.56 181 PRO A N 1
ATOM 1452 C CA . PRO A 1 181 ? 4.395 0.915 13.047 1 93.56 181 PRO A CA 1
ATOM 1453 C C . PRO A 1 181 ? 5.156 1.995 13.812 1 93.56 181 PRO A C 1
ATOM 1455 O O . PRO A 1 181 ? 6.012 2.674 13.242 1 93.56 181 PRO A O 1
ATOM 1458 N N . ALA A 1 182 ? 5.023 2.004 15.039 1 93.44 182 ALA A N 1
ATOM 1459 C CA . ALA A 1 182 ? 5.527 3.068 15.898 1 93.44 182 ALA A CA 1
ATOM 1460 C C . ALA A 1 182 ? 7.051 3.047 15.961 1 93.44 182 ALA A C 1
ATOM 1462 O O . ALA A 1 182 ? 7.672 4.012 16.406 1 93.44 182 ALA A O 1
ATOM 1463 N N . SER A 1 183 ? 7.656 1.956 15.523 1 92.25 183 SER A N 1
ATOM 1464 C CA . SER A 1 183 ? 9.109 1.839 15.609 1 92.25 183 SER A CA 1
ATOM 1465 C C . SER A 1 183 ? 9.797 2.68 14.539 1 92.25 183 SER A C 1
ATOM 1467 O O . SER A 1 183 ? 10.961 3.045 14.68 1 92.25 183 SER A O 1
ATOM 1469 N N . PHE A 1 184 ? 9.023 2.98 13.438 1 94.69 184 PHE A N 1
ATOM 1470 C CA . PHE A 1 184 ? 9.781 3.662 12.391 1 94.69 184 PHE A CA 1
ATOM 1471 C C . PHE A 1 184 ? 8.922 4.719 11.703 1 94.69 184 PHE A C 1
ATOM 1473 O O . PHE A 1 184 ? 9.398 5.43 10.812 1 94.69 184 PHE A O 1
ATOM 1480 N N . ILE A 1 185 ? 7.684 4.879 12.062 1 95.25 185 ILE A N 1
ATOM 1481 C CA . ILE A 1 185 ? 6.848 5.988 11.617 1 95.25 185 ILE A CA 1
ATOM 1482 C C . ILE A 1 185 ? 6.48 6.867 12.812 1 95.25 185 ILE A C 1
ATOM 1484 O O . ILE A 1 185 ? 5.875 6.395 13.781 1 95.25 185 ILE A O 1
ATOM 1488 N N . PRO A 1 186 ? 6.816 8.086 12.734 1 95.5 186 PRO A N 1
ATOM 1489 C CA . PRO A 1 186 ? 6.441 8.961 13.844 1 95.5 186 PRO A CA 1
ATOM 1490 C C . PRO A 1 186 ? 4.949 9.297 13.859 1 95.5 186 PRO A C 1
ATOM 1492 O O . PRO A 1 186 ? 4.312 9.32 12.805 1 95.5 186 PRO A O 1
ATOM 1495 N N . THR A 1 187 ? 4.414 9.484 15.047 1 95.06 187 THR A N 1
ATOM 1496 C CA . THR A 1 187 ? 3.094 10.094 15.125 1 95.06 187 THR A CA 1
ATOM 1497 C C . THR A 1 187 ? 3.115 11.508 14.547 1 95.06 187 THR A C 1
ATOM 1499 O O . THR A 1 187 ? 4.188 12.078 14.328 1 95.06 187 THR A O 1
ATOM 1502 N N . VAL A 1 188 ? 1.991 12.039 14.289 1 93.44 188 VAL A N 1
ATOM 1503 C CA . VAL A 1 188 ? 1.933 13.328 13.609 1 93.44 188 VAL A CA 1
ATOM 1504 C C . VAL A 1 188 ? 2.529 14.406 14.508 1 93.44 188 VAL A C 1
ATOM 1506 O O . VAL A 1 188 ? 2.949 15.461 14.023 1 93.44 188 VAL A O 1
ATOM 1509 N N . MET A 1 189 ? 2.635 14.219 15.805 1 92.94 189 MET A N 1
ATOM 1510 C CA . MET A 1 189 ? 3.104 15.219 16.75 1 92.94 189 MET A CA 1
ATOM 1511 C C . MET A 1 189 ? 4.582 15.023 17.078 1 92.94 189 MET A C 1
ATOM 1513 O O . MET A 1 189 ? 5.113 15.648 17.984 1 92.94 189 MET A O 1
ATOM 1517 N N . ASN A 1 190 ? 5.188 14.078 16.328 1 89.88 190 ASN A N 1
ATOM 1518 C CA . ASN A 1 190 ? 6.578 13.734 16.609 1 89.88 190 ASN A CA 1
ATOM 1519 C C . ASN A 1 190 ? 7.398 13.617 15.328 1 89.88 190 ASN A C 1
ATOM 1521 O O . ASN A 1 190 ? 6.859 13.719 14.227 1 89.88 190 ASN A O 1
ATOM 1525 N N . TYR A 1 191 ? 8.703 13.531 15.508 1 87.62 191 TYR A N 1
ATOM 1526 C CA . TYR A 1 191 ? 9.625 13.172 14.43 1 87.62 191 TYR A CA 1
ATOM 1527 C C . TYR A 1 191 ? 10.844 12.438 14.977 1 87.62 191 TYR A C 1
ATOM 1529 O O . TYR A 1 191 ? 11.117 12.492 16.172 1 87.62 191 TYR A O 1
ATOM 1537 N N . PHE A 1 192 ? 11.461 11.68 14.125 1 86.19 192 PHE A N 1
ATOM 1538 C CA . PHE A 1 192 ? 12.672 10.953 14.469 1 86.19 192 PHE A CA 1
ATOM 1539 C C . PHE A 1 192 ? 13.914 11.727 14.047 1 86.19 192 PHE A C 1
ATOM 1541 O O . PHE A 1 192 ? 13.859 12.539 13.117 1 86.19 192 PHE A O 1
ATOM 1548 N N . GLY A 1 193 ? 14.961 11.453 14.703 1 78.56 193 GLY A N 1
ATOM 1549 C CA . GLY A 1 193 ? 16.234 11.914 14.203 1 78.56 193 GLY A CA 1
ATOM 1550 C C . GLY A 1 193 ? 16.688 11.188 12.945 1 78.56 193 GLY A C 1
ATOM 1551 O O . GLY A 1 193 ? 15.938 10.391 12.383 1 78.56 193 GLY A O 1
ATOM 1552 N N . ASN A 1 194 ? 17.812 11.594 12.367 1 74.75 194 ASN A N 1
ATOM 1553 C CA . ASN A 1 194 ? 18.344 10.969 11.156 1 74.75 194 ASN A CA 1
ATOM 1554 C C . ASN A 1 194 ? 18.531 9.469 11.328 1 74.75 194 ASN A C 1
ATOM 1556 O O . ASN A 1 194 ? 18.219 8.688 10.43 1 74.75 194 ASN A O 1
ATOM 1560 N N . ASP A 1 195 ? 18.969 9.172 12.492 1 82.5 195 ASP A N 1
ATOM 1561 C CA . ASP A 1 195 ? 18.984 7.77 12.906 1 82.5 195 ASP A CA 1
ATOM 1562 C C . ASP A 1 195 ? 17.938 7.504 13.992 1 82.5 195 ASP A C 1
ATOM 1564 O O . ASP A 1 195 ? 17.844 8.258 14.961 1 82.5 195 ASP A O 1
ATOM 1568 N N . ILE A 1 196 ? 17.156 6.559 13.766 1 91.38 196 ILE A N 1
ATOM 1569 C CA . ILE A 1 196 ? 16.109 6.266 14.734 1 91.38 196 ILE A CA 1
ATOM 1570 C C . ILE A 1 196 ? 16.719 5.617 15.977 1 91.38 196 ILE A C 1
ATOM 1572 O O . ILE A 1 196 ? 17.188 4.477 15.922 1 91.38 196 ILE A O 1
ATOM 1576 N N . THR A 1 197 ? 16.703 6.289 17.062 1 84.75 197 THR A N 1
ATOM 1577 C CA . THR A 1 197 ? 17.297 5.816 18.312 1 84.75 197 THR A CA 1
ATOM 1578 C C . THR A 1 197 ? 16.25 5.141 19.188 1 84.75 197 THR A C 1
ATOM 1580 O O . THR A 1 197 ? 15.047 5.199 18.891 1 84.75 197 THR A O 1
ATOM 1583 N N . PHE A 1 198 ? 16.75 4.5 20.266 1 84.88 198 PHE A N 1
ATOM 1584 C CA . PHE A 1 198 ? 15.867 3.902 21.25 1 84.88 198 PHE A CA 1
ATOM 1585 C C . PHE A 1 198 ? 14.93 4.949 21.844 1 84.88 198 PHE A C 1
ATOM 1587 O O . PHE A 1 198 ? 13.727 4.707 21.969 1 84.88 198 PHE A O 1
ATOM 1594 N N . ASN A 1 199 ? 15.469 6.133 22.172 1 84.06 199 ASN A N 1
ATOM 1595 C CA . ASN A 1 199 ? 14.672 7.199 22.766 1 84.06 199 ASN A CA 1
ATOM 1596 C C . ASN A 1 199 ? 13.617 7.715 21.781 1 84.06 199 ASN A C 1
ATOM 1598 O O . ASN A 1 199 ? 12.5 8.039 22.188 1 84.06 199 ASN A O 1
ATOM 1602 N N . ASP A 1 200 ? 13.953 7.793 20.516 1 89.38 200 ASP A N 1
ATOM 1603 C CA . ASP A 1 200 ? 12.984 8.188 19.484 1 89.38 200 ASP A CA 1
ATOM 1604 C C . ASP A 1 200 ? 11.781 7.246 19.484 1 89.38 200 ASP A C 1
ATOM 1606 O O . ASP A 1 200 ? 10.633 7.691 19.516 1 89.38 200 ASP A O 1
ATOM 1610 N N . ARG A 1 201 ? 12.133 5.992 19.469 1 91.12 201 ARG A N 1
ATOM 1611 C CA . ARG A 1 201 ? 11.086 4.977 19.406 1 91.12 201 ARG A CA 1
ATOM 1612 C C . ARG A 1 201 ? 10.258 4.973 20.688 1 91.12 201 ARG A C 1
ATOM 1614 O O . ARG A 1 201 ? 9.031 4.824 20.625 1 91.12 201 ARG A O 1
ATOM 1621 N N . PHE A 1 202 ? 10.953 5.191 21.812 1 86.94 202 PHE A N 1
ATOM 1622 C CA . PHE A 1 202 ? 10.273 5.191 23.109 1 86.94 202 PHE A CA 1
ATOM 1623 C C . PHE A 1 202 ? 9.266 6.336 23.188 1 86.94 202 PHE A C 1
ATOM 1625 O O . PHE A 1 202 ? 8.094 6.121 23.5 1 86.94 202 PHE A O 1
ATOM 1632 N N . LEU A 1 203 ? 9.688 7.508 22.891 1 86.5 203 LEU A N 1
ATOM 1633 C CA . LEU A 1 203 ? 8.82 8.68 22.953 1 86.5 203 LEU A CA 1
ATOM 1634 C C . LEU A 1 203 ? 7.684 8.57 21.938 1 86.5 203 LEU A C 1
ATOM 1636 O O . LEU A 1 203 ? 6.555 8.992 22.219 1 86.5 203 LEU A O 1
ATOM 1640 N N . ASN A 1 204 ? 8.039 8 20.797 1 94.06 204 ASN A N 1
ATOM 1641 C CA . ASN A 1 204 ? 7.02 7.828 19.766 1 94.06 204 ASN A CA 1
ATOM 1642 C C . ASN A 1 204 ? 5.953 6.824 20.188 1 94.06 204 ASN A C 1
ATOM 1644 O O . ASN A 1 204 ? 4.77 7.004 19.906 1 94.06 204 ASN A O 1
ATOM 1648 N N . LEU A 1 205 ? 6.395 5.801 20.828 1 89.81 205 LEU A N 1
ATOM 1649 C CA . LEU A 1 205 ? 5.457 4.801 21.344 1 89.81 205 LEU A CA 1
ATOM 1650 C C . LEU A 1 205 ? 4.539 5.402 22.391 1 89.81 205 LEU A C 1
ATOM 1652 O O . LEU A 1 205 ? 3.336 5.137 22.406 1 89.81 205 LEU A O 1
ATOM 1656 N N . ILE A 1 206 ? 5.094 6.227 23.234 1 87.25 206 ILE A N 1
ATOM 1657 C CA . ILE A 1 206 ? 4.305 6.91 24.266 1 87.25 206 ILE A CA 1
ATOM 1658 C C . ILE A 1 206 ? 3.289 7.836 23.594 1 87.25 206 ILE A C 1
ATOM 1660 O O . ILE A 1 206 ? 2.111 7.844 23.953 1 87.25 206 ILE A O 1
ATOM 1664 N N . SER A 1 207 ? 3.785 8.57 22.656 1 91.62 207 SER A N 1
ATOM 1665 C CA . SER A 1 207 ? 2.898 9.453 21.906 1 91.62 207 SER A CA 1
ATOM 1666 C C . SER A 1 207 ? 1.759 8.68 21.25 1 91.62 207 SER A C 1
ATOM 1668 O O . SER A 1 207 ? 0.611 9.125 21.266 1 91.62 207 SER A O 1
ATOM 1670 N N . HIS A 1 208 ? 2.094 7.535 20.734 1 93 208 HIS A N 1
ATOM 1671 C CA . HIS A 1 208 ? 1.099 6.676 20.094 1 93 208 HIS A CA 1
ATOM 1672 C C . HIS A 1 208 ? 0.022 6.258 21.094 1 93 208 HIS A C 1
ATOM 1674 O O . HIS A 1 208 ? -1.172 6.391 20.828 1 93 208 HIS A O 1
ATOM 1680 N N . TRP A 1 209 ? 0.393 5.887 22.25 1 86.75 209 TRP A N 1
ATOM 1681 C CA . TRP A 1 209 ? -0.547 5.414 23.25 1 86.75 209 TRP A CA 1
ATOM 1682 C C . TRP A 1 209 ? -1.382 6.566 23.812 1 86.75 209 TRP A C 1
ATOM 1684 O O . TRP A 1 209 ? -2.582 6.414 24.047 1 86.75 209 TRP A O 1
ATOM 1694 N N . MET A 1 210 ? -0.775 7.68 23.984 1 86.44 210 MET A N 1
ATOM 1695 C CA . MET A 1 210 ? -1.497 8.859 24.453 1 86.44 210 MET A CA 1
ATOM 1696 C C . MET A 1 210 ? -2.578 9.266 23.469 1 86.44 210 MET A C 1
ATOM 1698 O O . MET A 1 210 ? -3.689 9.617 23.859 1 86.44 210 MET A O 1
ATOM 1702 N N . THR A 1 211 ? -2.191 9.195 22.266 1 91.19 211 THR A N 1
ATOM 1703 C CA . THR A 1 211 ? -3.145 9.57 21.234 1 91.19 211 THR A CA 1
ATOM 1704 C C . THR A 1 211 ? -4.301 8.586 21.172 1 91.19 211 THR A C 1
ATOM 1706 O O . THR A 1 211 ? -5.453 8.977 20.984 1 91.19 211 THR A O 1
ATOM 1709 N N . LEU A 1 212 ? -4.008 7.316 21.312 1 87.94 212 LEU A N 1
ATOM 1710 C CA . LEU A 1 212 ? -5.051 6.297 21.328 1 87.94 212 LEU A CA 1
ATOM 1711 C C . LEU A 1 212 ? -6.008 6.508 22.5 1 87.94 212 LEU A C 1
ATOM 1713 O O . LEU A 1 212 ? -7.227 6.461 22.328 1 87.94 212 LEU A O 1
ATOM 1717 N N . LEU A 1 213 ? -5.469 6.785 23.641 1 83 213 LEU A N 1
ATOM 1718 C CA . LEU A 1 213 ? -6.277 7.008 24.828 1 83 213 LEU A CA 1
ATOM 1719 C C . LEU A 1 213 ? -7.129 8.266 24.688 1 83 213 LEU A C 1
ATOM 1721 O O . LEU A 1 213 ? -8.305 8.266 25.031 1 83 213 LEU A O 1
ATOM 1725 N N . TYR A 1 214 ? -6.496 9.227 24.156 1 87.25 214 TYR A N 1
ATOM 1726 C CA . TYR A 1 214 ? -7.207 10.477 23.906 1 87.25 214 TYR A CA 1
ATOM 1727 C C . TYR A 1 214 ? -8.375 10.266 22.953 1 87.25 214 TYR A C 1
ATOM 1729 O O . TYR A 1 214 ? -9.453 10.844 23.141 1 87.25 214 TYR A O 1
ATOM 1737 N N . THR A 1 215 ? -8.164 9.453 21.938 1 87.81 215 THR A N 1
ATOM 1738 C CA . THR A 1 215 ? -9.211 9.164 20.969 1 87.81 215 THR A CA 1
ATOM 1739 C C . THR A 1 215 ? -10.383 8.445 21.625 1 87.81 215 THR A C 1
ATOM 1741 O O . THR A 1 215 ? -11.539 8.812 21.438 1 87.81 215 THR A O 1
ATOM 1744 N N . VAL A 1 216 ? -10.125 7.504 22.453 1 81.5 216 VAL A N 1
ATOM 1745 C CA . VAL A 1 216 ? -11.164 6.707 23.094 1 81.5 216 VAL A CA 1
ATOM 1746 C C . VAL A 1 216 ? -11.898 7.551 24.141 1 81.5 216 VAL A C 1
ATOM 1748 O O . VAL A 1 216 ? -13.125 7.523 24.219 1 81.5 216 VAL A O 1
ATOM 1751 N N . TRP A 1 217 ? -11.219 8.375 24.828 1 81.56 217 TRP A N 1
ATOM 1752 C CA . TRP A 1 217 ? -11.789 9.07 25.984 1 81.56 217 TRP A CA 1
ATOM 1753 C C . TRP A 1 217 ? -12.453 10.375 25.547 1 81.56 217 TRP A C 1
ATOM 1755 O O . TRP A 1 217 ? -13.406 10.828 26.188 1 81.56 217 TRP A O 1
ATOM 1765 N N . LYS A 1 218 ? -11.961 10.938 24.516 1 84.62 218 LYS A N 1
ATOM 1766 C CA . LYS A 1 218 ? -12.438 12.273 24.188 1 84.62 218 LYS A CA 1
ATOM 1767 C C . LYS A 1 218 ? -13.094 12.305 22.812 1 84.62 218 LYS A C 1
ATOM 1769 O O . LYS A 1 218 ? -14.242 12.734 22.672 1 84.62 218 LYS A O 1
ATOM 1774 N N . TRP A 1 219 ? -12.5 11.688 21.875 1 85.06 219 TRP A N 1
ATOM 1775 C CA . TRP A 1 219 ? -12.945 11.867 20.5 1 85.06 219 TRP A CA 1
ATOM 1776 C C . TRP A 1 219 ? -14.133 10.961 20.188 1 85.06 219 TRP A C 1
ATOM 1778 O O . TRP A 1 219 ? -14.945 11.273 19.312 1 85.06 219 TRP A O 1
ATOM 1788 N N . ASN A 1 220 ? -14.281 9.898 20.844 1 86.62 220 ASN A N 1
ATOM 1789 C CA . ASN A 1 220 ? -15.383 8.977 20.578 1 86.62 220 ASN A CA 1
ATOM 1790 C C . ASN A 1 220 ? -16.734 9.625 20.828 1 86.62 220 ASN A C 1
ATOM 1792 O O . ASN A 1 220 ? -17.703 9.336 20.141 1 86.62 220 ASN A O 1
ATOM 1796 N N . LYS A 1 221 ? -16.781 10.508 21.781 1 89.06 221 LYS A N 1
ATOM 1797 C CA . LYS A 1 221 ? -18.047 11.188 22.094 1 89.06 221 LYS A CA 1
ATOM 1798 C C . LYS A 1 221 ? -18.531 12.008 20.906 1 89.06 221 LYS A C 1
ATOM 1800 O O . LYS A 1 221 ? -19.734 12.094 20.641 1 89.06 221 LYS A O 1
ATOM 1805 N N . SER A 1 222 ? -17.609 12.562 20.188 1 93.12 222 SER A N 1
ATOM 1806 C CA . SER A 1 222 ? -17.953 13.438 19.078 1 93.12 222 SER A CA 1
ATOM 1807 C C . SER A 1 222 ? -18.531 12.656 17.922 1 93.12 222 SER A C 1
ATOM 1809 O O . SER A 1 222 ? -19.109 13.242 16.984 1 93.12 222 SER A O 1
ATOM 1811 N N . THR A 1 223 ? -18.531 11.336 17.953 1 94.31 223 THR A N 1
ATOM 1812 C CA . THR A 1 223 ? -19.062 10.5 16.875 1 94.31 223 THR A CA 1
ATOM 1813 C C . THR A 1 223 ? -20.578 10.352 17.016 1 94.31 223 THR A C 1
ATOM 1815 O O . THR A 1 223 ? -21.25 9.883 16.109 1 94.31 223 THR A O 1
ATOM 1818 N N . LEU A 1 224 ? -21.109 10.695 18.203 1 96.62 224 LEU A N 1
ATOM 1819 C CA . LEU A 1 224 ? -22.531 10.562 18.516 1 96.62 224 LEU A CA 1
ATOM 1820 C C . LEU A 1 224 ? -22.953 9.102 18.5 1 96.62 224 LEU A C 1
ATOM 1822 O O . LEU A 1 224 ? -24.078 8.789 18.094 1 96.62 224 LEU A O 1
ATOM 1826 N N . HIS A 1 225 ? -22.016 8.219 18.781 1 94.31 225 HIS A N 1
ATOM 1827 C CA . HIS A 1 225 ? -22.297 6.793 18.797 1 94.31 225 HIS A CA 1
ATOM 1828 C C . HIS A 1 225 ? -23.469 6.477 19.719 1 94.31 225 HIS A C 1
ATOM 1830 O O . HIS A 1 225 ? -24.359 5.719 19.344 1 94.31 225 HIS A O 1
ATOM 1836 N N . LYS A 1 226 ? -23.516 7.062 20.906 1 93.62 226 LYS A N 1
ATOM 1837 C CA . LYS A 1 226 ? -24.594 6.828 21.875 1 93.62 226 LYS A CA 1
ATOM 1838 C C . LYS A 1 226 ? -25.922 7.359 21.359 1 93.62 226 LYS A C 1
ATOM 1840 O O . LYS A 1 226 ? -26.938 6.672 21.422 1 93.62 226 LYS A O 1
ATOM 1845 N N . GLU A 1 227 ? -25.906 8.523 20.812 1 96.44 227 GLU A N 1
ATOM 1846 C CA . GLU A 1 227 ? -27.125 9.164 20.328 1 96.44 227 GLU A CA 1
ATOM 1847 C C . GLU A 1 227 ? -27.734 8.375 19.172 1 96.44 227 GLU A C 1
ATOM 1849 O O . GLU A 1 227 ? -28.953 8.148 19.141 1 96.44 227 GLU A O 1
ATOM 1854 N N . PHE A 1 228 ? -26.922 7.969 18.234 1 97.62 228 PHE A N 1
ATOM 1855 C CA . PHE A 1 228 ? -27.391 7.199 17.094 1 97.62 228 PHE A CA 1
ATOM 1856 C C . PHE A 1 228 ? -28.031 5.891 17.547 1 97.62 228 PHE A C 1
ATOM 1858 O O . PHE A 1 228 ? -29.109 5.52 17.078 1 97.62 228 PHE A O 1
ATOM 1865 N N . ASN A 1 229 ? -27.344 5.191 18.406 1 95.69 229 ASN A N 1
ATOM 1866 C CA . ASN A 1 229 ? -27.812 3.875 18.812 1 95.69 229 ASN A CA 1
ATOM 1867 C C . ASN A 1 229 ? -29.047 3.98 19.719 1 95.69 229 ASN A C 1
ATOM 1869 O O . ASN A 1 229 ? -29.891 3.086 19.734 1 95.69 229 ASN A O 1
ATOM 1873 N N . GLU A 1 230 ? -29.172 5.035 20.5 1 96.81 230 GLU A N 1
ATOM 1874 C CA . GLU A 1 230 ? -30.359 5.281 21.297 1 96.81 230 GLU A CA 1
ATOM 1875 C C . GLU A 1 230 ? -31.562 5.59 20.406 1 96.81 230 GLU A C 1
ATOM 1877 O O . GLU A 1 230 ? -32.656 5.086 20.656 1 96.81 230 GLU A O 1
ATOM 1882 N N . LYS A 1 231 ? -31.375 6.312 19.391 1 97.12 231 LYS A N 1
ATOM 1883 C CA . LYS A 1 231 ? -32.469 6.789 18.562 1 97.12 231 LYS A CA 1
ATOM 1884 C C . LYS A 1 231 ? -32.875 5.758 17.5 1 97.12 231 LYS A C 1
ATOM 1886 O O . LYS A 1 231 ? -34.031 5.582 17.188 1 97.12 231 LYS A O 1
ATOM 1891 N N . TYR A 1 232 ? -31.922 5.086 16.906 1 96.88 232 TYR A N 1
ATOM 1892 C CA . TYR A 1 232 ? -32.219 4.27 15.734 1 96.88 232 TYR A CA 1
ATOM 1893 C C . TYR A 1 232 ? -32.031 2.789 16.031 1 96.88 232 TYR A C 1
ATOM 1895 O O . TYR A 1 232 ? -32.25 1.938 15.172 1 96.88 232 TYR A O 1
ATOM 1903 N N . GLY A 1 233 ? -31.625 2.457 17.203 1 94.88 233 GLY A N 1
ATOM 1904 C CA . GLY A 1 233 ? -31.484 1.069 17.609 1 94.88 233 GLY A CA 1
ATOM 1905 C C . GLY A 1 233 ? -30.062 0.687 17.953 1 94.88 233 GLY A C 1
ATOM 1906 O O . GLY A 1 233 ? -29.109 1.289 17.453 1 94.88 233 GLY A O 1
ATOM 1907 N N . LYS A 1 234 ? -30.047 -0.454 18.641 1 89.31 234 LYS A N 1
ATOM 1908 C CA . LYS A 1 234 ? -28.75 -0.956 19.078 1 89.31 234 LYS A CA 1
ATOM 1909 C C . LYS A 1 234 ? -27.891 -1.38 17.891 1 89.31 234 LYS A C 1
ATOM 1911 O O . LYS A 1 234 ? -28.391 -1.949 16.922 1 89.31 234 LYS A O 1
ATOM 1916 N N . ASN A 1 235 ? -26.688 -1.033 17.781 1 88.75 235 ASN A N 1
ATOM 1917 C CA . ASN A 1 235 ? -25.688 -1.411 16.781 1 88.75 235 ASN A CA 1
ATOM 1918 C C . ASN A 1 235 ? -25.891 -0.648 15.477 1 88.75 235 ASN A C 1
ATOM 1920 O O . ASN A 1 235 ? -25.391 -1.067 14.43 1 88.75 235 ASN A O 1
ATOM 1924 N N . PHE A 1 236 ? -26.766 0.362 15.492 1 94.44 236 PHE A N 1
ATOM 1925 C CA . PHE A 1 236 ? -26.953 1.19 14.312 1 94.44 236 PHE A CA 1
ATOM 1926 C C . PHE A 1 236 ? -25.625 1.787 13.859 1 94.44 236 PHE A C 1
ATOM 1928 O O . PHE A 1 236 ? -25.312 1.785 12.664 1 94.44 236 PHE A O 1
ATOM 1935 N N . PHE A 1 237 ? -24.969 2.312 14.859 1 94.31 237 PHE A N 1
ATOM 1936 C CA . PHE A 1 237 ? -23.703 2.973 14.555 1 94.31 237 PHE A CA 1
ATOM 1937 C C . PHE A 1 237 ? -22.562 2.363 15.367 1 94.31 237 PHE A C 1
ATOM 1939 O O . PHE A 1 237 ? -22.641 2.301 16.594 1 94.31 237 PHE A O 1
ATOM 1946 N N . ASP A 1 238 ? -21.562 1.883 14.641 1 92.12 238 ASP A N 1
ATOM 1947 C CA . ASP A 1 238 ? -20.328 1.373 15.227 1 92.12 238 ASP A CA 1
ATOM 1948 C C . ASP A 1 238 ? -19.125 2.229 14.812 1 92.12 238 ASP A C 1
ATOM 1950 O O . ASP A 1 238 ? -18.859 2.393 13.625 1 92.12 238 ASP A O 1
ATOM 1954 N N . ILE A 1 239 ? -18.422 2.721 15.758 1 91.31 239 ILE A N 1
ATOM 1955 C CA . ILE A 1 239 ? -17.344 3.676 15.5 1 91.31 239 ILE A CA 1
ATOM 1956 C C . ILE A 1 239 ? -16.281 3.029 14.625 1 91.31 239 ILE A C 1
ATOM 1958 O O . ILE A 1 239 ? -15.875 3.594 13.602 1 91.31 239 ILE A O 1
ATOM 1962 N N . ARG A 1 240 ? -15.836 1.873 14.914 1 89.38 240 ARG A N 1
ATOM 1963 C CA . ARG A 1 240 ? -14.773 1.193 14.18 1 89.38 240 ARG A CA 1
ATOM 1964 C C . ARG A 1 240 ? -15.234 0.792 12.781 1 89.38 240 ARG A C 1
ATOM 1966 O O . ARG A 1 240 ? -14.516 1.009 11.805 1 89.38 240 ARG A O 1
ATOM 1973 N N . LYS A 1 241 ? -16.406 0.296 12.695 1 91.31 241 LYS A N 1
ATOM 1974 C CA . LYS A 1 241 ? -16.938 -0.155 11.414 1 91.31 241 LYS A CA 1
ATOM 1975 C C . LYS A 1 241 ? -17.188 1.023 10.477 1 91.31 241 LYS A C 1
ATOM 1977 O O . LYS A 1 241 ? -17.062 0.896 9.258 1 91.31 241 LYS A O 1
ATOM 1982 N N . SER A 1 242 ? -17.531 2.143 11.094 1 93.69 242 SER A N 1
ATOM 1983 C CA . SER A 1 242 ? -17.781 3.332 10.281 1 93.69 242 SER A CA 1
ATOM 1984 C C . SER A 1 242 ? -16.516 3.76 9.539 1 93.69 242 SER A C 1
ATOM 1986 O O . SER A 1 242 ? -16.609 4.383 8.477 1 93.69 242 SER A O 1
ATOM 1988 N N . ILE A 1 243 ? -15.383 3.428 10.055 1 94.75 243 ILE A N 1
ATOM 1989 C CA . ILE A 1 243 ? -14.125 3.766 9.398 1 94.75 243 ILE A CA 1
ATOM 1990 C C . ILE A 1 243 ? -13.703 2.633 8.461 1 94.75 243 ILE A C 1
ATOM 1992 O O . ILE A 1 243 ? -13.414 2.867 7.289 1 94.75 243 ILE A O 1
ATOM 1996 N N . SER A 1 244 ? -13.789 1.438 8.875 1 94 244 SER A N 1
ATOM 1997 C CA . SER A 1 244 ? -13.281 0.297 8.117 1 94 244 SER A CA 1
ATOM 1998 C C . SER A 1 244 ? -14.141 0.027 6.891 1 94 244 SER A C 1
ATOM 2000 O O . SER A 1 244 ? -13.656 -0.485 5.883 1 94 244 SER A O 1
ATOM 2002 N N . ASP A 1 245 ? -15.391 0.404 6.957 1 95.44 245 ASP A N 1
ATOM 2003 C CA . ASP A 1 245 ? -16.312 0.089 5.875 1 95.44 245 ASP A CA 1
ATOM 2004 C C . ASP A 1 245 ? -16.203 1.104 4.738 1 95.44 245 ASP A C 1
ATOM 2006 O O . ASP A 1 245 ? -16.844 0.954 3.697 1 95.44 245 ASP A O 1
ATOM 2010 N N . THR A 1 246 ? -15.391 2.104 4.926 1 97.75 246 THR A N 1
ATOM 2011 C CA . THR A 1 246 ? -15.188 3.078 3.861 1 97.75 246 THR A CA 1
ATOM 2012 C C . THR A 1 246 ? -14.758 2.387 2.568 1 97.75 246 THR A C 1
ATOM 2014 O O . THR A 1 246 ? -14.055 1.379 2.604 1 97.75 246 THR A O 1
ATOM 2017 N N . SER A 1 247 ? -15.242 2.902 1.453 1 98.06 247 SER A N 1
ATOM 2018 C CA . SER A 1 247 ? -14.805 2.354 0.175 1 98.06 247 SER A CA 1
ATOM 2019 C C . SER A 1 247 ? -13.312 2.588 -0.042 1 98.06 247 SER A C 1
ATOM 2021 O O . SER A 1 247 ? -12.57 1.652 -0.346 1 98.06 247 SER A O 1
ATOM 2023 N N . PHE A 1 248 ? -12.938 3.803 0.078 1 98.38 248 PHE A N 1
ATOM 2024 C CA . PHE A 1 248 ? -11.539 4.211 0.051 1 98.38 248 PHE A CA 1
ATOM 2025 C C . PHE A 1 248 ? -11.258 5.262 1.117 1 98.38 248 PHE A C 1
ATOM 2027 O O . PHE A 1 248 ? -12.188 5.887 1.638 1 98.38 248 PHE A O 1
ATOM 2034 N N . PHE A 1 249 ? -10.062 5.348 1.476 1 98.25 249 PHE A N 1
ATOM 2035 C CA . PHE A 1 249 ? -9.578 6.367 2.402 1 98.25 249 PHE A CA 1
ATOM 2036 C C . PHE A 1 249 ? -8.523 7.238 1.742 1 98.25 249 PHE A C 1
ATOM 2038 O O . PHE A 1 249 ? -7.395 6.789 1.516 1 98.25 249 PHE A O 1
ATOM 2045 N N . PHE A 1 250 ? -8.875 8.492 1.47 1 98.25 250 PHE A N 1
ATOM 2046 C CA . PHE A 1 250 ? -7.973 9.398 0.766 1 98.25 250 PHE A CA 1
ATOM 2047 C C . PHE A 1 250 ? -7.098 10.164 1.751 1 98.25 250 PHE A C 1
ATOM 2049 O O . PHE A 1 250 ? -7.605 10.836 2.652 1 98.25 250 PHE A O 1
ATOM 2056 N N . ILE A 1 251 ? -5.812 10.102 1.54 1 97.25 251 ILE A N 1
ATOM 2057 C CA . ILE A 1 251 ? -4.863 10.656 2.496 1 97.25 251 ILE A CA 1
ATOM 2058 C C . ILE A 1 251 ? -4.078 11.797 1.842 1 97.25 251 ILE A C 1
ATOM 2060 O O . ILE A 1 251 ? -3.588 11.648 0.718 1 97.25 251 ILE A O 1
ATOM 2064 N N . ASN A 1 252 ? -3.939 12.883 2.568 1 96.19 252 ASN A N 1
ATOM 2065 C CA . ASN A 1 252 ? -3.141 14.008 2.094 1 96.19 252 ASN A CA 1
ATOM 2066 C C . ASN A 1 252 ? -1.649 13.758 2.297 1 96.19 252 ASN A C 1
ATOM 2068 O O . ASN A 1 252 ? -0.977 14.531 2.984 1 96.19 252 ASN A O 1
ATOM 2072 N N . SER A 1 253 ? -1.171 12.711 1.67 1 95.62 253 SER A N 1
ATOM 2073 C CA . SER A 1 253 ? 0.242 12.344 1.678 1 95.62 253 SER A CA 1
ATOM 2074 C C . SER A 1 253 ? 0.686 11.82 0.315 1 95.62 253 SER A C 1
ATOM 2076 O O . SER A 1 253 ? -0.146 11.57 -0.559 1 95.62 253 SER A O 1
ATOM 2078 N N . ASN A 1 254 ? 1.957 11.844 0.112 1 95.5 254 ASN A N 1
ATOM 2079 C CA . ASN A 1 254 ? 2.631 11.328 -1.074 1 95.5 254 ASN A CA 1
ATOM 2080 C C . ASN A 1 254 ? 3.869 10.516 -0.706 1 95.5 254 ASN A C 1
ATOM 2082 O O . ASN A 1 254 ? 4.742 11 0.014 1 95.5 254 ASN A O 1
ATOM 2086 N N . PRO A 1 255 ? 3.932 9.352 -1.265 1 94.12 255 PRO A N 1
ATOM 2087 C CA . PRO A 1 255 ? 5.055 8.508 -0.847 1 94.12 255 PRO A CA 1
ATOM 2088 C C . PRO A 1 255 ? 6.41 9.109 -1.204 1 94.12 255 PRO A C 1
ATOM 2090 O O . PRO A 1 255 ? 7.406 8.844 -0.523 1 94.12 255 PRO A O 1
ATOM 2093 N N . PHE A 1 256 ? 6.531 9.922 -2.209 1 96.88 256 PHE A N 1
ATOM 2094 C CA . PHE A 1 256 ? 7.797 10.516 -2.631 1 96.88 256 PHE A CA 1
ATOM 2095 C C . PHE A 1 256 ? 8.133 11.734 -1.773 1 96.88 256 PHE A C 1
ATOM 2097 O O . PHE A 1 256 ? 9.242 12.273 -1.866 1 96.88 256 PHE A O 1
ATOM 2104 N N . LEU A 1 257 ? 7.219 12.109 -0.922 1 96.5 257 LEU A N 1
ATOM 2105 C CA . LEU A 1 257 ? 7.441 13.25 -0.034 1 96.5 257 LEU A CA 1
ATOM 2106 C C . LEU A 1 257 ? 7.391 12.812 1.427 1 96.5 257 LEU A C 1
ATOM 2108 O O . LEU A 1 257 ? 8.305 13.102 2.199 1 96.5 257 LEU A O 1
ATOM 2112 N N . ASP A 1 258 ? 6.449 12.023 1.769 1 95.31 258 ASP A N 1
ATOM 2113 C CA . ASP A 1 258 ? 6.184 11.648 3.154 1 95.31 258 ASP A CA 1
ATOM 2114 C C . ASP A 1 258 ? 7.027 10.445 3.568 1 95.31 258 ASP A C 1
ATOM 2116 O O . ASP A 1 258 ? 7.758 9.883 2.75 1 95.31 258 ASP A O 1
ATOM 2120 N N . TYR A 1 259 ? 6.957 10.172 4.879 1 92.06 259 TYR A N 1
ATOM 2121 C CA . TYR A 1 259 ? 7.582 8.938 5.348 1 92.06 259 TYR A CA 1
ATOM 2122 C C . TYR A 1 259 ? 6.949 7.723 4.688 1 92.06 259 TYR A C 1
ATOM 2124 O O . TYR A 1 259 ? 5.73 7.539 4.75 1 92.06 259 TYR A O 1
ATOM 2132 N N . PRO A 1 260 ? 7.883 6.988 4.043 1 93.44 260 PRO A N 1
ATOM 2133 C CA . PRO A 1 260 ? 7.305 5.773 3.465 1 93.44 260 PRO A CA 1
ATOM 2134 C C . PRO A 1 260 ? 6.883 4.758 4.523 1 93.44 260 PRO A C 1
ATOM 2136 O O . PRO A 1 260 ? 7.582 4.578 5.527 1 93.44 260 PRO A O 1
ATOM 2139 N N . GLY A 1 261 ? 5.738 4.234 4.434 1 93.38 261 GLY A N 1
ATOM 2140 C CA . GLY A 1 261 ? 5.227 3.221 5.344 1 93.38 261 GLY A CA 1
ATOM 2141 C C . GLY A 1 261 ? 4.242 2.273 4.688 1 93.38 261 GLY A C 1
ATOM 2142 O O . GLY A 1 261 ? 3.803 2.508 3.561 1 93.38 261 GLY A O 1
ATOM 2143 N N . PRO A 1 262 ? 3.959 1.208 5.41 1 95.12 262 PRO A N 1
ATOM 2144 C CA . PRO A 1 262 ? 2.982 0.271 4.855 1 95.12 262 PRO A CA 1
ATOM 2145 C C . PRO A 1 262 ? 1.578 0.865 4.762 1 95.12 262 PRO A C 1
ATOM 2147 O O . PRO A 1 262 ? 1.185 1.661 5.621 1 95.12 262 PRO A O 1
ATOM 2150 N N . LYS A 1 263 ? 0.906 0.546 3.729 1 96.06 263 LYS A N 1
ATOM 2151 C CA . LYS A 1 263 ? -0.488 0.918 3.502 1 96.06 263 LYS A CA 1
ATOM 2152 C C . LYS A 1 263 ? -1.325 -0.297 3.113 1 96.06 263 LYS A C 1
ATOM 2154 O O . LYS A 1 263 ? -0.783 -1.325 2.703 1 96.06 263 LYS A O 1
ATOM 2159 N N . VAL A 1 264 ? -2.613 -0.131 3.322 1 96.62 264 VAL A N 1
ATOM 2160 C CA . VAL A 1 264 ? -3.549 -1.17 2.9 1 96.62 264 VAL A CA 1
ATOM 2161 C C . VAL A 1 264 ? -4.258 -0.737 1.618 1 96.62 264 VAL A C 1
ATOM 2163 O O . VAL A 1 264 ? -4.227 0.439 1.25 1 96.62 264 VAL A O 1
ATOM 2166 N N . PRO A 1 265 ? -4.879 -1.603 0.944 1 95.94 265 PRO A N 1
ATOM 2167 C CA . PRO A 1 265 ? -5.406 -1.314 -0.392 1 95.94 265 PRO A CA 1
ATOM 2168 C C . PRO A 1 265 ? -6.434 -0.184 -0.39 1 95.94 265 PRO A C 1
ATOM 2170 O O . PRO A 1 265 ? -6.539 0.561 -1.367 1 95.94 265 PRO A O 1
ATOM 2173 N N . LYS A 1 266 ? -7.16 0.02 0.632 1 97.56 266 LYS A N 1
ATOM 2174 C CA . LYS A 1 266 ? -8.195 1.05 0.679 1 97.56 266 LYS A CA 1
ATOM 2175 C C . LYS A 1 266 ? -7.578 2.443 0.779 1 97.56 266 LYS A C 1
ATOM 2177 O O . LYS A 1 266 ? -8.258 3.445 0.554 1 97.56 266 LYS A O 1
ATOM 2182 N N . MET A 1 267 ? -6.359 2.512 1.149 1 97.69 267 MET A N 1
ATOM 2183 C CA . MET A 1 267 ? -5.703 3.793 1.382 1 97.69 267 MET A CA 1
ATOM 2184 C C . MET A 1 267 ? -5.121 4.348 0.085 1 97.69 267 MET A C 1
ATOM 2186 O O . MET A 1 267 ? -4.328 3.68 -0.582 1 97.69 267 MET A O 1
ATOM 2190 N N . ILE A 1 268 ? -5.523 5.551 -0.288 1 97.88 268 ILE A N 1
ATOM 2191 C CA . ILE A 1 268 ? -5.059 6.211 -1.503 1 97.88 268 ILE A CA 1
ATOM 2192 C C . ILE A 1 268 ? -4.422 7.551 -1.149 1 97.88 268 ILE A C 1
ATOM 2194 O O . ILE A 1 268 ? -5.07 8.414 -0.554 1 97.88 268 ILE A O 1
ATOM 2198 N N . GLU A 1 269 ? -3.182 7.695 -1.484 1 97.12 269 GLU A N 1
ATOM 2199 C CA . GLU A 1 269 ? -2.457 8.93 -1.195 1 97.12 269 GLU A CA 1
ATOM 2200 C C . GLU A 1 269 ? -2.578 9.922 -2.348 1 97.12 269 GLU A C 1
ATOM 2202 O O . GLU A 1 269 ? -2.166 9.633 -3.471 1 97.12 269 GLU A O 1
ATOM 2207 N N . ILE A 1 270 ? -3.084 11.188 -2 1 97.38 270 ILE A N 1
ATOM 2208 C CA . ILE A 1 270 ? -3.414 12.078 -3.109 1 97.38 270 ILE A CA 1
ATOM 2209 C C . ILE A 1 270 ? -2.912 13.484 -2.805 1 97.38 270 ILE A C 1
ATOM 2211 O O . ILE A 1 270 ? -3.518 14.469 -3.23 1 97.38 270 ILE A O 1
ATOM 2215 N N . ALA A 1 271 ? -1.841 13.586 -2.018 1 94.81 271 ALA A N 1
ATOM 2216 C CA . ALA A 1 271 ? -1.288 14.914 -1.773 1 94.81 271 ALA A CA 1
ATOM 2217 C C . ALA A 1 271 ? -0.984 15.633 -3.086 1 94.81 271 ALA A C 1
ATOM 2219 O O . ALA A 1 271 ? -0.513 15.016 -4.043 1 94.81 271 ALA A O 1
ATOM 2220 N N . GLY A 1 272 ? -1.253 16.938 -3.15 1 91.94 272 GLY A N 1
ATOM 2221 C CA . GLY A 1 272 ? -1.034 17.75 -4.34 1 91.94 272 GLY A CA 1
ATOM 2222 C C . GLY A 1 272 ? -2.312 18.047 -5.098 1 91.94 272 GLY A C 1
ATOM 2223 O O . GLY A 1 272 ? -2.312 18.859 -6.027 1 91.94 272 GLY A O 1
ATOM 2224 N N . ILE A 1 273 ? -3.436 17.406 -4.668 1 90.44 273 ILE A N 1
ATOM 2225 C CA . ILE A 1 273 ? -4.695 17.641 -5.371 1 90.44 273 ILE A CA 1
ATOM 2226 C C . ILE A 1 273 ? -5.117 19.094 -5.215 1 90.44 273 ILE A C 1
ATOM 2228 O O . ILE A 1 273 ? -5.832 19.641 -6.062 1 90.44 273 ILE A O 1
ATOM 2232 N N . GLY A 1 274 ? -4.676 19.719 -4.16 1 75.75 274 GLY A N 1
ATOM 2233 C CA . GLY A 1 274 ? -5.137 21.047 -3.781 1 75.75 274 GLY A CA 1
ATOM 2234 C C . GLY A 1 274 ? -4.254 22.156 -4.316 1 75.75 274 GLY A C 1
ATOM 2235 O O . GLY A 1 274 ? -4.527 23.344 -4.082 1 75.75 274 GLY A O 1
ATOM 2236 N N . ILE A 1 275 ? -3.209 21.75 -5.035 1 83.94 275 ILE A N 1
ATOM 2237 C CA . ILE A 1 275 ? -2.322 22.797 -5.531 1 83.94 275 ILE A CA 1
ATOM 2238 C C . ILE A 1 275 ? -2.881 23.375 -6.828 1 83.94 275 ILE A C 1
ATOM 2240 O O . ILE A 1 275 ? -2.869 22.703 -7.867 1 83.94 275 ILE A O 1
ATOM 2244 N N . PRO A 1 276 ? -3.383 24.484 -6.707 1 79.12 276 PRO A N 1
ATOM 2245 C CA . PRO A 1 276 ? -3.941 25.094 -7.918 1 79.12 276 PRO A CA 1
ATOM 2246 C C . PRO A 1 276 ? -2.871 25.469 -8.945 1 79.12 276 PRO A C 1
ATOM 2248 O O . PRO A 1 276 ? -1.7 25.609 -8.594 1 79.12 276 PRO A O 1
ATOM 2251 N N . LYS A 1 277 ? -3.346 25.562 -10.18 1 83.44 277 LYS A N 1
ATOM 2252 C CA . LYS A 1 277 ? -2.451 26.109 -11.195 1 83.44 277 LYS A CA 1
ATOM 2253 C C . LYS A 1 277 ? -2.027 27.531 -10.836 1 83.44 277 LYS A C 1
ATOM 2255 O O . LYS A 1 277 ? -2.865 28.375 -10.484 1 83.44 277 LYS A O 1
ATOM 2260 N N . PRO A 1 278 ? -0.771 27.719 -10.852 1 89.12 278 PRO A N 1
ATOM 2261 C CA . PRO A 1 278 ? -0.311 29.062 -10.461 1 89.12 278 PRO A CA 1
ATOM 2262 C C . PRO A 1 278 ? -0.782 30.156 -11.43 1 89.12 278 PRO A C 1
ATOM 2264 O O . PRO A 1 278 ? -0.845 29.922 -12.641 1 89.12 278 PRO A O 1
ATOM 2267 N N . LYS A 1 279 ? -1.043 31.281 -10.891 1 91.31 279 LYS A N 1
ATOM 2268 C CA . LYS A 1 279 ? -1.403 32.469 -11.664 1 91.31 279 LYS A CA 1
ATOM 2269 C C . LYS A 1 279 ? -0.259 33.469 -11.68 1 91.31 279 LYS A C 1
ATOM 2271 O O . LYS A 1 279 ? 0.562 33.531 -10.766 1 91.31 279 LYS A O 1
ATOM 2276 N N . PRO A 1 280 ? -0.319 34.25 -12.773 1 94 280 PRO A N 1
ATOM 2277 C CA . PRO A 1 280 ? 0.711 35.312 -12.789 1 94 280 PRO A CA 1
ATOM 2278 C C . PRO A 1 280 ? 0.546 36.312 -11.664 1 94 280 PRO A C 1
ATOM 2280 O O . PRO A 1 280 ? -0.58 36.688 -11.312 1 94 280 PRO A O 1
ATOM 2283 N N . LEU A 1 281 ? 1.74 36.812 -11.195 1 96 281 LEU A N 1
ATOM 2284 C CA . LEU A 1 281 ? 1.716 37.812 -10.125 1 96 281 LEU A CA 1
ATOM 2285 C C . LEU A 1 281 ? 1.281 39.188 -10.664 1 96 281 LEU A C 1
ATOM 2287 O O . LEU A 1 281 ? 1.623 39.562 -11.797 1 96 281 LEU A O 1
ATOM 2291 N N . ASN A 1 282 ? 0.483 39.906 -9.859 1 95.69 282 ASN A N 1
ATOM 2292 C CA . ASN A 1 282 ? 0.138 41.281 -10.25 1 95.69 282 ASN A CA 1
ATOM 2293 C C . ASN A 1 282 ? 1.323 42.219 -10.094 1 95.69 282 ASN A C 1
ATOM 2295 O O . ASN A 1 282 ? 2.393 41.812 -9.641 1 95.69 282 ASN A O 1
ATOM 2299 N N . ASN A 1 283 ? 1.149 43.438 -10.477 1 96.06 283 ASN A N 1
ATOM 2300 C CA . ASN A 1 283 ? 2.23 44.438 -10.5 1 96.06 283 ASN A CA 1
ATOM 2301 C C . ASN A 1 283 ? 2.779 44.688 -9.102 1 96.06 283 ASN A C 1
ATOM 2303 O O . ASN A 1 283 ? 3.975 44.938 -8.93 1 96.06 283 ASN A O 1
ATOM 2307 N N . TYR A 1 284 ? 1.961 44.625 -8.156 1 96.69 284 TYR A N 1
ATOM 2308 C CA . TYR A 1 284 ? 2.363 44.875 -6.777 1 96.69 284 TYR A CA 1
ATOM 2309 C C . TYR A 1 284 ? 3.414 43.875 -6.309 1 96.69 284 TYR A C 1
ATOM 2311 O O . TYR A 1 284 ? 4.492 44.281 -5.855 1 96.69 284 TYR A O 1
ATOM 2319 N N . TRP A 1 285 ? 3.141 42.688 -6.457 1 97.44 285 TRP A N 1
ATOM 2320 C CA . TRP A 1 285 ? 4.055 41.656 -6.012 1 97.44 285 TRP A CA 1
ATOM 2321 C C . TRP A 1 285 ? 5.301 41.594 -6.891 1 97.44 285 TRP A C 1
ATOM 2323 O O . TRP A 1 285 ? 6.398 41.312 -6.406 1 97.44 285 TRP A O 1
ATOM 2333 N N . ASP A 1 286 ? 5.102 41.844 -8.18 1 96.62 286 ASP A N 1
ATOM 2334 C CA . ASP A 1 286 ? 6.246 41.875 -9.086 1 96.62 286 ASP A CA 1
ATOM 2335 C C . ASP A 1 286 ? 7.254 42.938 -8.648 1 96.62 286 ASP A C 1
ATOM 2337 O O . ASP A 1 286 ? 8.461 42.688 -8.664 1 96.62 286 ASP A O 1
ATOM 2341 N N . ARG A 1 287 ? 6.758 44.062 -8.25 1 96.94 287 ARG A N 1
ATOM 2342 C CA . ARG A 1 287 ? 7.613 45.156 -7.793 1 96.94 287 ARG A CA 1
ATOM 2343 C C . ARG A 1 287 ? 8.328 44.781 -6.496 1 96.94 287 ARG A C 1
ATOM 2345 O O . ARG A 1 287 ? 9.523 45.062 -6.34 1 96.94 287 ARG A O 1
ATOM 2352 N N . ILE A 1 288 ? 7.609 44.219 -5.641 1 97.5 288 ILE A N 1
ATOM 2353 C CA . ILE A 1 288 ? 8.164 43.812 -4.344 1 97.5 288 ILE A CA 1
ATOM 2354 C C . ILE A 1 288 ? 9.305 42.812 -4.547 1 97.5 288 ILE A C 1
ATOM 2356 O O . ILE A 1 288 ? 10.375 42.969 -3.955 1 97.5 288 ILE A O 1
ATOM 2360 N N . LEU A 1 289 ? 9.109 41.844 -5.406 1 97.88 289 LEU A N 1
ATOM 2361 C CA . LEU A 1 289 ? 10.07 40.75 -5.609 1 97.88 289 LEU A CA 1
ATOM 2362 C C . LEU A 1 289 ? 11.297 41.25 -6.363 1 97.88 289 LEU A C 1
ATOM 2364 O O . LEU A 1 289 ? 12.344 40.594 -6.375 1 97.88 289 LEU A O 1
ATOM 2368 N N . SER A 1 290 ? 11.18 42.438 -6.969 1 96.81 290 SER A N 1
ATOM 2369 C CA . SER A 1 290 ? 12.273 42.969 -7.773 1 96.81 290 SER A CA 1
ATOM 2370 C C . SER A 1 290 ? 13.148 43.906 -6.961 1 96.81 290 SER A C 1
ATOM 2372 O O . SER A 1 290 ? 14.18 44.375 -7.441 1 96.81 290 SER A O 1
ATOM 2374 N N . LYS A 1 291 ? 12.734 44.188 -5.781 1 95.69 291 LYS A N 1
ATOM 2375 C CA . LYS A 1 291 ? 13.438 45.156 -4.949 1 95.69 291 LYS A CA 1
ATOM 2376 C C . LYS A 1 291 ? 14.844 44.656 -4.605 1 95.69 291 LYS A C 1
ATOM 2378 O O . LYS A 1 291 ? 15.797 45.438 -4.609 1 95.69 291 LYS A O 1
ATOM 2383 N N . ASN A 1 292 ? 14.953 43.438 -4.203 1 96.12 292 ASN A N 1
ATOM 2384 C CA . ASN A 1 292 ? 16.219 42.844 -3.807 1 96.12 292 ASN A CA 1
ATOM 2385 C C . ASN A 1 292 ? 16.5 41.531 -4.551 1 96.12 292 ASN A C 1
ATOM 2387 O O . ASN A 1 292 ? 15.602 41 -5.203 1 96.12 292 ASN A O 1
ATOM 2391 N N . LYS A 1 293 ? 17.641 41.031 -4.434 1 93.81 293 LYS A N 1
ATOM 2392 C CA . LYS A 1 293 ? 18.078 39.812 -5.121 1 93.81 293 LYS A CA 1
ATOM 2393 C C . LYS A 1 293 ? 17.375 38.594 -4.543 1 93.81 293 LYS A C 1
ATOM 2395 O O . LYS A 1 293 ? 17.047 37.656 -5.277 1 93.81 293 LYS A O 1
ATOM 2400 N N . TYR A 1 294 ? 17.312 38.656 -3.277 1 97.12 294 TYR A N 1
ATOM 2401 C CA . TYR A 1 294 ? 16.719 37.5 -2.59 1 97.12 294 TYR A CA 1
ATOM 2402 C C . TYR A 1 294 ? 15.406 37.875 -1.925 1 97.12 294 TYR A C 1
ATOM 2404 O O . TYR A 1 294 ? 15.242 39 -1.453 1 97.12 294 TYR A O 1
ATOM 2412 N N . ASN A 1 295 ? 14.453 36.969 -1.936 1 98.56 295 ASN A N 1
ATOM 2413 C CA . ASN A 1 295 ? 13.148 37.156 -1.312 1 98.56 295 ASN A CA 1
ATOM 2414 C C . ASN A 1 295 ? 12.781 35.969 -0.419 1 98.56 295 ASN A C 1
ATOM 2416 O O . ASN A 1 295 ? 12.945 34.812 -0.817 1 98.56 295 ASN A O 1
ATOM 2420 N N . ILE A 1 296 ? 12.352 36.281 0.78 1 98.75 296 ILE A N 1
ATOM 2421 C CA . ILE A 1 296 ? 11.977 35.25 1.737 1 98.75 296 ILE A CA 1
ATOM 2422 C C . ILE A 1 296 ? 10.523 35.438 2.176 1 98.75 296 ILE A C 1
ATOM 2424 O O . ILE A 1 296 ? 10.133 36.562 2.549 1 98.75 296 ILE A O 1
ATOM 2428 N N . LEU A 1 297 ? 9.75 34.375 2.041 1 98.62 297 LEU A N 1
ATOM 2429 C CA . LEU A 1 297 ? 8.383 34.375 2.555 1 98.62 297 LEU A CA 1
ATOM 2430 C C . LEU A 1 297 ? 8.344 33.844 3.982 1 98.62 297 LEU A C 1
ATOM 2432 O O . LEU A 1 297 ? 9.016 32.875 4.301 1 98.62 297 LEU A O 1
ATOM 2436 N N . ILE A 1 298 ? 7.566 34.531 4.836 1 98.12 298 ILE A N 1
ATOM 2437 C CA . ILE A 1 298 ? 7.363 34.062 6.211 1 98.12 298 ILE A CA 1
ATOM 2438 C C . ILE A 1 298 ? 5.871 33.875 6.48 1 98.12 298 ILE A C 1
ATOM 2440 O O . ILE A 1 298 ? 5.09 34.844 6.352 1 98.12 298 ILE A O 1
ATOM 2444 N N . SER A 1 299 ? 5.469 32.688 6.809 1 96.5 299 SER A N 1
ATOM 2445 C CA . SER A 1 299 ? 4.078 32.406 7.156 1 96.5 299 SER A CA 1
ATOM 2446 C C . SER A 1 299 ? 3.984 31.312 8.211 1 96.5 299 SER A C 1
ATOM 2448 O O . SER A 1 299 ? 4.543 30.219 8.039 1 96.5 299 SER A O 1
ATOM 2450 N N . PHE A 1 300 ? 3.256 31.547 9.297 1 93.62 300 PHE A N 1
ATOM 2451 C CA . PHE A 1 300 ? 3.078 30.562 10.352 1 93.62 300 PHE A CA 1
ATOM 2452 C C . PHE A 1 300 ? 1.616 30.141 10.461 1 93.62 300 PHE A C 1
ATOM 2454 O O . PHE A 1 300 ? 1.153 29.75 11.531 1 93.62 300 PHE A O 1
ATOM 2461 N N . GLY A 1 301 ? 0.906 30.281 9.391 1 84.44 301 GLY A N 1
ATOM 2462 C CA . GLY A 1 301 ? -0.446 29.766 9.281 1 84.44 301 GLY A CA 1
ATOM 2463 C C . GLY A 1 301 ? -1.482 30.641 9.953 1 84.44 301 GLY A C 1
ATOM 2464 O O . GLY A 1 301 ? -1.258 31.844 10.148 1 84.44 301 GLY A O 1
ATOM 2465 N N . THR A 1 302 ? -2.697 30.094 10.203 1 76.94 302 THR A N 1
ATOM 2466 C CA . THR A 1 302 ? -3.828 30.859 10.703 1 76.94 302 THR A CA 1
ATOM 2467 C C . THR A 1 302 ? -4.062 30.578 12.18 1 76.94 302 THR A C 1
ATOM 2469 O O . THR A 1 302 ? -4.719 31.344 12.875 1 76.94 302 THR A O 1
ATOM 2472 N N . ILE A 1 303 ? -3.486 29.484 12.578 1 78.38 303 ILE A N 1
ATOM 2473 C CA . ILE A 1 303 ? -3.76 29.062 13.953 1 78.38 303 ILE A CA 1
ATOM 2474 C C . ILE A 1 303 ? -2.801 29.766 14.906 1 78.38 303 ILE A C 1
ATOM 2476 O O . ILE A 1 303 ? -3.232 30.359 15.898 1 78.38 303 ILE A O 1
ATOM 2480 N N . SER A 1 304 ? -1.562 29.688 14.586 1 84.31 304 SER A N 1
ATOM 2481 C CA . SER A 1 304 ? -0.546 30.359 15.398 1 84.31 304 SER A CA 1
ATOM 2482 C C . SER A 1 304 ? -0.342 31.797 14.961 1 84.31 304 SER A C 1
ATOM 2484 O O . SER A 1 304 ? 0.571 32.094 14.188 1 84.31 304 SER A O 1
ATOM 2486 N N . LYS A 1 305 ? -1.007 32.656 15.586 1 87.5 305 LYS A N 1
ATOM 2487 C CA . LYS A 1 305 ? -0.944 34.062 15.195 1 87.5 305 LYS A CA 1
ATOM 2488 C C . LYS A 1 305 ? 0.385 34.688 15.609 1 87.5 305 LYS A C 1
ATOM 2490 O O . LYS A 1 305 ? 0.809 34.562 16.75 1 87.5 305 LYS A O 1
ATOM 2495 N N . CYS A 1 306 ? 0.961 35.375 14.664 1 91.62 306 CYS A N 1
ATOM 2496 C CA . CYS A 1 306 ? 2.254 36 14.906 1 91.62 306 CYS A CA 1
ATOM 2497 C C . CYS A 1 306 ? 2.117 37.188 15.852 1 91.62 306 CYS A C 1
ATOM 2499 O O . CYS A 1 306 ? 3.064 37.531 16.562 1 91.62 306 CYS A O 1
ATOM 2501 N N . GLN A 1 307 ? 0.975 37.781 15.883 1 88.5 307 GLN A N 1
ATOM 2502 C CA . GLN A 1 307 ? 0.744 38.906 16.781 1 88.5 307 GLN A CA 1
ATOM 2503 C C . GLN A 1 307 ? 0.894 38.5 18.234 1 88.5 307 GLN A C 1
ATOM 2505 O O . GLN A 1 307 ? 1.229 39.312 19.094 1 88.5 307 GLN A O 1
ATOM 2510 N N . ASN A 1 308 ? 0.604 37.188 18.5 1 87.12 308 ASN A N 1
ATOM 2511 C CA . ASN A 1 308 ? 0.685 36.656 19.859 1 87.12 308 ASN A CA 1
ATOM 2512 C C . ASN A 1 308 ? 2.072 36.125 20.172 1 87.12 308 ASN A C 1
ATOM 2514 O O . ASN A 1 308 ? 2.311 35.594 21.266 1 87.12 308 ASN A O 1
ATOM 2518 N N . MET A 1 309 ? 2.932 36.219 19.25 1 91.81 309 MET A N 1
ATOM 2519 C CA . MET A 1 309 ? 4.309 35.781 19.453 1 91.81 309 MET A CA 1
ATOM 2520 C C . MET A 1 309 ? 4.984 36.625 20.531 1 91.81 309 MET A C 1
ATOM 2522 O O . MET A 1 309 ? 4.824 37.844 20.594 1 91.81 309 MET A O 1
ATOM 2526 N N . PRO A 1 310 ? 5.672 35.938 21.469 1 91.81 310 PRO A N 1
ATOM 2527 C CA . PRO A 1 310 ? 6.414 36.688 22.484 1 91.81 310 PRO A CA 1
ATOM 2528 C C . PRO A 1 310 ? 7.375 37.688 21.875 1 91.81 310 PRO A C 1
ATOM 2530 O O . PRO A 1 310 ? 7.992 37.438 20.828 1 91.81 310 PRO A O 1
ATOM 2533 N N . ASP A 1 311 ? 7.609 38.719 22.594 1 91.94 311 ASP A N 1
ATOM 2534 C CA . ASP A 1 311 ? 8.414 39.844 22.094 1 91.94 311 ASP A CA 1
ATOM 2535 C C . ASP A 1 311 ? 9.852 39.406 21.812 1 91.94 311 ASP A C 1
ATOM 2537 O O . ASP A 1 311 ? 10.469 39.844 20.844 1 91.94 311 ASP A O 1
ATOM 2541 N N . LYS A 1 312 ? 10.336 38.594 22.672 1 93.12 312 LYS A N 1
ATOM 2542 C CA . LYS A 1 312 ? 11.711 38.125 22.484 1 93.12 312 LYS A CA 1
ATOM 2543 C C . LYS A 1 312 ? 11.875 37.438 21.141 1 93.12 312 LYS A C 1
ATOM 2545 O O . LYS A 1 312 ? 12.891 37.625 20.453 1 93.12 312 LYS A O 1
ATOM 2550 N N . LYS A 1 313 ? 10.953 36.656 20.734 1 94.38 313 LYS A N 1
ATOM 2551 C CA . LYS A 1 313 ? 10.992 35.969 19.453 1 94.38 313 LYS A CA 1
ATOM 2552 C C . LYS A 1 313 ? 10.797 36.938 18.297 1 94.38 313 LYS A C 1
ATOM 2554 O O . LYS A 1 313 ? 11.523 36.875 17.297 1 94.38 313 LYS A O 1
ATOM 2559 N N . LYS A 1 314 ? 9.852 37.781 18.391 1 93.81 314 LYS A N 1
ATOM 2560 C CA . LYS A 1 314 ? 9.562 38.781 17.359 1 93.81 314 LYS A CA 1
ATOM 2561 C C . LYS A 1 314 ? 10.773 39.688 17.109 1 93.81 314 LYS A C 1
ATOM 2563 O O . LYS A 1 314 ? 11.117 39.969 15.961 1 93.81 314 LYS A O 1
ATOM 2568 N N . ASN A 1 315 ? 11.328 40.094 18.203 1 93.38 315 ASN A N 1
ATOM 2569 C CA . ASN A 1 315 ? 12.484 40.969 18.094 1 93.38 315 ASN A CA 1
ATOM 2570 C C . ASN A 1 315 ? 13.656 40.281 17.406 1 93.38 315 ASN A C 1
ATOM 2572 O O . ASN A 1 315 ? 14.391 40.906 16.641 1 93.38 315 ASN A O 1
ATOM 2576 N N . ALA A 1 316 ? 13.805 39.062 17.75 1 94.94 316 ALA A N 1
ATOM 2577 C CA . ALA A 1 316 ? 14.883 38.312 17.094 1 94.94 316 ALA A CA 1
ATOM 2578 C C . ALA A 1 316 ? 14.672 38.25 15.586 1 94.94 316 ALA A C 1
ATOM 2580 O O . ALA A 1 316 ? 15.633 38.344 14.82 1 94.94 316 ALA A O 1
ATOM 2581 N N . ILE A 1 317 ? 13.453 38.062 15.125 1 97 317 ILE A N 1
ATOM 2582 C CA . ILE A 1 317 ? 13.117 38.062 13.703 1 97 317 ILE A CA 1
ATOM 2583 C C . ILE A 1 317 ? 13.406 39.438 13.086 1 97 317 ILE A C 1
ATOM 2585 O O . ILE A 1 317 ? 14.062 39.531 12.055 1 97 317 ILE A O 1
ATOM 2589 N N . ILE A 1 318 ? 13 40.438 13.781 1 96.5 318 ILE A N 1
ATOM 2590 C CA . ILE A 1 318 ? 13.156 41.812 13.305 1 96.5 318 ILE A CA 1
ATOM 2591 C C . ILE A 1 318 ? 14.641 42.156 13.195 1 96.5 318 ILE A C 1
ATOM 2593 O O . ILE A 1 318 ? 15.078 42.75 12.211 1 96.5 318 ILE A O 1
ATOM 2597 N N . ASN A 1 319 ? 15.359 41.781 14.219 1 96.44 319 ASN A N 1
ATOM 2598 C CA . ASN A 1 319 ? 16.797 42.031 14.195 1 96.44 319 ASN A CA 1
ATOM 2599 C C . ASN A 1 319 ? 17.469 41.344 13.008 1 96.44 319 ASN A C 1
ATOM 2601 O O . ASN A 1 319 ? 18.344 41.906 12.367 1 96.44 319 ASN A O 1
ATOM 2605 N N . THR A 1 320 ? 17.062 40.125 12.773 1 97.69 320 THR A N 1
ATOM 2606 C CA . THR A 1 320 ? 17.594 39.375 11.625 1 97.69 320 THR A CA 1
ATOM 2607 C C . THR A 1 320 ? 17.281 40.125 10.32 1 97.69 320 THR A C 1
ATOM 2609 O O . THR A 1 320 ? 18.156 40.281 9.477 1 97.69 320 THR A O 1
ATOM 2612 N N . ILE A 1 321 ? 16.094 40.625 10.172 1 98.12 321 ILE A N 1
ATOM 2613 C CA . ILE A 1 321 ? 15.656 41.312 8.961 1 98.12 321 ILE A CA 1
ATOM 2614 C C . ILE A 1 321 ? 16.453 42.594 8.773 1 98.12 321 ILE A C 1
ATOM 2616 O O . ILE A 1 321 ? 16.859 42.906 7.664 1 98.12 321 ILE A O 1
ATOM 2620 N N . ARG A 1 322 ? 16.703 43.281 9.844 1 96.88 322 ARG A N 1
ATOM 2621 C CA . ARG A 1 322 ? 17.469 44.5 9.805 1 96.88 322 ARG A CA 1
ATOM 2622 C C . ARG A 1 322 ? 18.891 44.25 9.336 1 96.88 322 ARG A C 1
ATOM 2624 O O . ARG A 1 322 ? 19.484 45.094 8.641 1 96.88 322 ARG A O 1
ATOM 2631 N N . ARG A 1 323 ? 19.406 43.156 9.719 1 96.75 323 ARG A N 1
ATOM 2632 C CA . ARG A 1 323 ? 20.781 42.812 9.398 1 96.75 323 ARG A CA 1
ATOM 2633 C C . ARG A 1 323 ? 20.906 42.344 7.949 1 96.75 323 ARG A C 1
ATOM 2635 O O . ARG A 1 323 ? 21.953 42.562 7.32 1 96.75 323 ARG A O 1
ATOM 2642 N N . MET A 1 324 ? 19.859 41.781 7.414 1 97.38 324 MET A N 1
ATOM 2643 C CA . MET A 1 324 ? 19.906 41.219 6.066 1 97.38 324 MET A CA 1
ATOM 2644 C C . MET A 1 324 ? 19.25 42.188 5.059 1 97.38 324 MET A C 1
ATOM 2646 O O . MET A 1 324 ? 18.281 41.812 4.398 1 97.38 324 MET A O 1
ATOM 2650 N N . LYS A 1 325 ? 19.891 43.219 4.762 1 95.44 325 LYS A N 1
ATOM 2651 C CA . LYS A 1 325 ? 19.344 44.344 3.982 1 95.44 325 LYS A CA 1
ATOM 2652 C C . LYS A 1 325 ? 19.188 43.938 2.516 1 95.44 325 LYS A C 1
ATOM 2654 O O . LYS A 1 325 ? 18.391 44.531 1.793 1 95.44 325 LYS A O 1
ATOM 2659 N N . ASN A 1 326 ? 19.906 42.969 2.08 1 95.62 326 ASN A N 1
ATOM 2660 C CA . ASN A 1 326 ? 19.859 42.562 0.679 1 95.62 326 ASN A CA 1
ATOM 2661 C C . ASN A 1 326 ? 18.75 41.562 0.422 1 95.62 326 ASN A C 1
ATOM 2663 O O . ASN A 1 326 ? 18.625 41 -0.682 1 95.62 326 ASN A O 1
ATOM 2667 N N . VAL A 1 327 ? 17.969 41.25 1.448 1 98.12 327 VAL A N 1
ATOM 2668 C CA . VAL A 1 327 ? 16.875 40.312 1.349 1 98.12 327 VAL A CA 1
ATOM 2669 C C . VAL A 1 327 ? 15.547 41 1.606 1 98.12 327 VAL A C 1
ATOM 2671 O O . VAL A 1 327 ? 15.414 41.75 2.58 1 98.12 327 VAL A O 1
ATOM 2674 N N . THR A 1 328 ? 14.602 40.844 0.732 1 98.56 328 THR A N 1
ATOM 2675 C CA . THR A 1 328 ? 13.234 41.281 1 1 98.56 328 THR A CA 1
ATOM 2676 C C . THR A 1 328 ? 12.469 40.188 1.767 1 98.56 328 THR A C 1
ATOM 2678 O O . THR A 1 328 ? 12.398 39.031 1.327 1 98.56 328 THR A O 1
ATOM 2681 N N . PHE A 1 329 ? 11.977 40.562 2.906 1 98.56 329 PHE A N 1
ATOM 2682 C CA . PHE A 1 329 ? 11.156 39.656 3.699 1 98.56 329 PHE A CA 1
ATOM 2683 C C . PHE A 1 329 ? 9.68 40 3.555 1 98.56 329 PHE A C 1
ATOM 2685 O O . PHE A 1 329 ? 9.281 41.156 3.74 1 98.56 329 PHE A O 1
ATOM 2692 N N . ILE A 1 330 ? 8.898 39.062 3.162 1 98.44 330 ILE A N 1
ATOM 2693 C CA . ILE A 1 330 ? 7.441 39.188 3.125 1 98.44 330 ILE A CA 1
ATOM 2694 C C . ILE A 1 330 ? 6.828 38.344 4.23 1 98.44 330 ILE A C 1
ATOM 2696 O O . ILE A 1 330 ? 6.883 37.094 4.172 1 98.44 330 ILE A O 1
ATOM 2700 N N . TRP A 1 331 ? 6.238 39 5.191 1 97.94 331 TRP A N 1
ATOM 2701 C CA . TRP A 1 331 ? 5.789 38.312 6.402 1 97.94 331 TRP A CA 1
ATOM 2702 C C . TRP A 1 331 ? 4.281 38.469 6.578 1 97.94 331 TRP A C 1
ATOM 2704 O O . TRP A 1 331 ? 3.766 39.594 6.707 1 97.94 331 TRP A O 1
ATOM 2714 N N . LYS A 1 332 ? 3.592 37.281 6.52 1 96.25 332 LYS A N 1
ATOM 2715 C CA . LYS A 1 332 ? 2.18 37.281 6.887 1 96.25 332 LYS A CA 1
ATOM 2716 C C . LYS A 1 332 ? 1.996 37.594 8.367 1 96.25 332 LYS A C 1
ATOM 2718 O O . LYS A 1 332 ? 2.408 36.844 9.234 1 96.25 332 LYS A O 1
ATOM 2723 N N . TYR A 1 333 ? 1.355 38.688 8.602 1 94.5 333 TYR A N 1
ATOM 2724 C CA . TYR A 1 333 ? 1.222 39.25 9.945 1 94.5 333 TYR A CA 1
ATOM 2725 C C . TYR A 1 333 ? -0.179 39.781 10.164 1 94.5 333 TYR A C 1
ATOM 2727 O O . TYR A 1 333 ? -0.697 40.531 9.328 1 94.5 333 TYR A O 1
ATOM 2735 N N . GLU A 1 334 ? -0.8 39.438 11.266 1 90.06 334 GLU A N 1
ATOM 2736 C CA . GLU A 1 334 ? -2.213 39.719 11.5 1 90.06 334 GLU A CA 1
ATOM 2737 C C . GLU A 1 334 ? -2.449 41.219 11.75 1 90.06 334 GLU A C 1
ATOM 2739 O O . GLU A 1 334 ? -3.531 41.719 11.469 1 90.06 334 GLU A O 1
ATOM 2744 N N . ALA A 1 335 ? -1.441 42 12.227 1 90.88 335 ALA A N 1
ATOM 2745 C CA . ALA A 1 335 ? -1.566 43.406 12.516 1 90.88 335 ALA A CA 1
ATOM 2746 C C . ALA A 1 335 ? -0.48 44.219 11.797 1 90.88 335 ALA A C 1
ATOM 2748 O O . ALA A 1 335 ? 0.359 44.844 12.445 1 90.88 335 ALA A O 1
ATOM 2749 N N . PRO A 1 336 ? -0.629 44.312 10.516 1 91.31 336 PRO A N 1
ATOM 2750 C CA . PRO A 1 336 ? 0.462 44.938 9.75 1 91.31 336 PRO A CA 1
ATOM 2751 C C . PRO A 1 336 ? 0.62 46.406 10.031 1 91.31 336 PRO A C 1
ATOM 2753 O O . PRO A 1 336 ? 1.664 47 9.727 1 91.31 336 PRO A O 1
ATOM 2756 N N . ASN A 1 337 ? -0.336 47.062 10.68 1 90.06 337 ASN A N 1
ATOM 2757 C CA . ASN A 1 337 ? -0.283 48.5 10.898 1 90.06 337 ASN A CA 1
ATOM 2758 C C . ASN A 1 337 ? 0.154 48.812 12.328 1 90.06 337 ASN A C 1
ATOM 2760 O O . ASN A 1 337 ? 0.041 49.969 12.766 1 90.06 337 ASN A O 1
ATOM 2764 N N . ASP A 1 338 ? 0.639 47.875 13 1 89.69 338 ASP A N 1
ATOM 2765 C CA . ASP A 1 338 ? 0.979 48.094 14.406 1 89.69 338 ASP A CA 1
ATOM 2766 C C . ASP A 1 338 ? 2.367 48.719 14.539 1 89.69 338 ASP A C 1
ATOM 2768 O O . ASP A 1 338 ? 2.855 48.938 15.656 1 89.69 338 ASP A O 1
ATOM 2772 N N . GLY A 1 339 ? 3.119 48.969 13.469 1 88.44 339 GLY A N 1
ATOM 2773 C CA . GLY A 1 339 ? 4.387 49.688 13.484 1 88.44 339 GLY A CA 1
ATOM 2774 C C . GLY A 1 339 ? 5.586 48.75 13.555 1 88.44 339 GLY A C 1
ATOM 2775 O O . GLY A 1 339 ? 6.723 49.219 13.688 1 88.44 339 GLY A O 1
ATOM 2776 N N . LEU A 1 340 ? 5.352 47.5 13.5 1 89.12 340 LEU A N 1
ATOM 2777 C CA . LEU A 1 340 ? 6.418 46.5 13.602 1 89.12 340 LEU A CA 1
ATOM 2778 C C . LEU A 1 340 ? 7.484 46.75 12.539 1 89.12 340 LEU A C 1
ATOM 2780 O O . LEU A 1 340 ? 8.672 46.5 12.781 1 89.12 340 LEU A O 1
ATOM 2784 N N . ASN A 1 341 ? 7.094 47.219 11.375 1 87.12 341 ASN A N 1
ATOM 2785 C CA . ASN A 1 341 ? 8.031 47.406 10.273 1 87.12 341 ASN A CA 1
ATOM 2786 C C . ASN A 1 341 ? 8.508 48.844 10.156 1 87.12 341 ASN A C 1
ATOM 2788 O O . ASN A 1 341 ? 9.125 49.219 9.156 1 87.12 341 ASN A O 1
ATOM 2792 N N . ASN A 1 342 ? 8.305 49.562 11.109 1 90.56 342 ASN A N 1
ATOM 2793 C CA . ASN A 1 342 ? 8.758 50.938 11.055 1 90.56 342 ASN A CA 1
ATOM 2794 C C . ASN A 1 342 ? 10.281 51.031 10.914 1 90.56 342 ASN A C 1
ATOM 2796 O O . ASN A 1 342 ? 11.008 50.438 11.703 1 90.56 342 ASN A O 1
ATOM 2800 N N . GLY A 1 343 ? 10.719 51.781 9.898 1 92.38 343 GLY A N 1
ATOM 2801 C CA . GLY A 1 343 ? 12.148 52 9.688 1 92.38 343 GLY A CA 1
ATOM 2802 C C . GLY A 1 343 ? 12.844 50.812 9.062 1 92.38 343 GLY A C 1
ATOM 2803 O O . GLY A 1 343 ? 14.078 50.75 9.023 1 92.38 343 GLY A O 1
ATOM 2804 N N . ILE A 1 344 ? 12.109 49.844 8.656 1 96.06 344 ILE A N 1
ATOM 2805 C CA . ILE A 1 344 ? 12.688 48.656 8.047 1 96.06 344 ILE A CA 1
ATOM 2806 C C . ILE A 1 344 ? 12.211 48.531 6.602 1 96.06 344 ILE A C 1
ATOM 2808 O O . ILE A 1 344 ? 11.172 47.938 6.328 1 96.06 344 ILE A O 1
ATOM 2812 N N . ASP A 1 345 ? 12.984 48.875 5.641 1 94.5 345 ASP A N 1
ATOM 2813 C CA . ASP A 1 345 ? 12.586 49.031 4.246 1 94.5 345 ASP A CA 1
ATOM 2814 C C . ASP A 1 345 ? 12.391 47.656 3.57 1 94.5 345 ASP A C 1
ATOM 2816 O O . ASP A 1 345 ? 11.617 47.531 2.619 1 94.5 345 ASP A O 1
ATOM 2820 N N . ASN A 1 346 ? 13.133 46.688 4.055 1 97.56 346 ASN A N 1
ATOM 2821 C CA . ASN A 1 346 ? 13.102 45.406 3.361 1 97.56 346 ASN A CA 1
ATOM 2822 C C . ASN A 1 346 ? 12.117 44.438 4.023 1 97.56 346 ASN A C 1
ATOM 2824 O O . ASN A 1 346 ? 12.242 43.219 3.871 1 97.56 346 ASN A O 1
ATOM 2828 N N . LEU A 1 347 ? 11.195 44.969 4.863 1 98.06 347 LEU A N 1
ATOM 2829 C CA . LEU A 1 347 ? 10.156 44.156 5.484 1 98.06 347 LEU A CA 1
ATOM 2830 C C . LEU A 1 347 ? 8.773 44.562 4.996 1 98.06 347 LEU A C 1
ATOM 2832 O O . LEU A 1 347 ? 8.359 45.719 5.184 1 98.06 347 LEU A O 1
ATOM 2836 N N . ILE A 1 348 ? 8.109 43.625 4.336 1 97.31 348 ILE A N 1
ATOM 2837 C CA . ILE A 1 348 ? 6.727 43.812 3.912 1 97.31 348 ILE A CA 1
ATOM 2838 C C . ILE A 1 348 ? 5.797 43 4.812 1 97.31 348 ILE A C 1
ATOM 2840 O O . ILE A 1 348 ? 5.91 41.781 4.887 1 97.31 348 ILE A O 1
ATOM 2844 N N . LEU A 1 349 ? 4.891 43.656 5.539 1 96.75 349 LEU A N 1
ATOM 2845 C CA . LEU A 1 349 ? 3.869 43 6.352 1 96.75 349 LEU A CA 1
ATOM 2846 C C . LEU A 1 349 ? 2.521 43 5.641 1 96.75 349 LEU A C 1
ATOM 2848 O O . LEU A 1 349 ? 2.123 44 5.055 1 96.75 349 LEU A O 1
ATOM 2852 N N . THR A 1 350 ? 1.936 41.844 5.668 1 95.19 350 THR A N 1
ATOM 2853 C CA . THR A 1 350 ? 0.627 41.75 5.035 1 95.19 350 THR A CA 1
ATOM 2854 C C . THR A 1 350 ? -0.237 40.719 5.75 1 95.19 350 THR A C 1
ATOM 2856 O O . THR A 1 350 ? 0.279 39.719 6.297 1 95.19 350 THR A O 1
ATOM 2859 N N . LYS A 1 351 ? -1.53 40.938 5.746 1 92 351 LYS A N 1
ATOM 2860 C CA . LYS A 1 351 ? -2.461 40 6.379 1 92 351 LYS A CA 1
ATOM 2861 C C . LYS A 1 351 ? -2.617 38.719 5.547 1 92 351 LYS A C 1
ATOM 2863 O O . LYS A 1 351 ? -3 37.688 6.07 1 92 351 LYS A O 1
ATOM 2868 N N . TRP A 1 352 ? -2.42 38.938 4.301 1 89.56 352 TRP A N 1
ATOM 2869 C CA . TRP A 1 352 ? -2.59 37.812 3.363 1 89.56 352 TRP A CA 1
ATOM 2870 C C . TRP A 1 352 ? -1.717 38.031 2.127 1 89.56 352 TRP A C 1
ATOM 2872 O O . TRP A 1 352 ? -1.43 39.156 1.733 1 89.56 352 TRP A O 1
ATOM 2882 N N . PHE A 1 353 ? -1.214 36.969 1.549 1 93.69 353 PHE A N 1
ATOM 2883 C CA . PHE A 1 353 ? -0.55 37 0.251 1 93.69 353 PHE A CA 1
ATOM 2884 C C . PHE A 1 353 ? -0.833 35.719 -0.528 1 93.69 353 PHE A C 1
ATOM 2886 O O . PHE A 1 353 ? -1.171 34.688 0.059 1 93.69 353 PHE A O 1
ATOM 2893 N N . PRO A 1 354 ? -0.841 35.719 -1.846 1 93.75 354 PRO A N 1
ATOM 2894 C CA . PRO A 1 354 ? -1.047 34.531 -2.658 1 93.75 354 PRO A CA 1
ATOM 2895 C C . PRO A 1 354 ? 0.125 33.562 -2.578 1 93.75 354 PRO A C 1
ATOM 2897 O O . PRO A 1 354 ? 0.919 33.469 -3.518 1 93.75 354 PRO A O 1
ATOM 2900 N N . GLN A 1 355 ? 0.117 32.781 -1.561 1 94.12 355 GLN A N 1
ATOM 2901 C CA . GLN A 1 355 ? 1.244 31.938 -1.201 1 94.12 355 GLN A CA 1
ATOM 2902 C C . GLN A 1 355 ? 1.633 31.031 -2.359 1 94.12 355 GLN A C 1
ATOM 2904 O O . GLN A 1 355 ? 2.807 30.953 -2.73 1 94.12 355 GLN A O 1
ATOM 2909 N N . ASN A 1 356 ? 0.664 30.312 -2.926 1 91.88 356 ASN A N 1
ATOM 2910 C CA . ASN A 1 356 ? 0.918 29.391 -4.02 1 91.88 356 ASN A CA 1
ATOM 2911 C C . ASN A 1 356 ? 1.585 30.078 -5.203 1 91.88 356 ASN A C 1
ATOM 2913 O O . ASN A 1 356 ? 2.543 29.562 -5.777 1 91.88 356 ASN A O 1
ATOM 2917 N N . ASP A 1 357 ? 1.116 31.25 -5.559 1 95.75 357 ASP A N 1
ATOM 2918 C CA . ASP A 1 357 ? 1.643 32 -6.695 1 95.75 357 ASP A CA 1
ATOM 2919 C C . ASP A 1 357 ? 3.035 32.531 -6.395 1 95.75 357 ASP A C 1
ATOM 2921 O O . ASP A 1 357 ? 3.914 32.531 -7.258 1 95.75 357 ASP A O 1
ATOM 2925 N N . LEU A 1 358 ? 3.186 33 -5.227 1 97.5 358 LEU A N 1
ATOM 2926 C CA . LEU A 1 358 ? 4.492 33.5 -4.836 1 97.5 358 LEU A CA 1
ATOM 2927 C C . LEU A 1 358 ? 5.535 32.406 -4.809 1 97.5 358 LEU A C 1
ATOM 2929 O O . LEU A 1 358 ? 6.645 32.562 -5.312 1 97.5 358 LEU A O 1
ATOM 2933 N N . LEU A 1 359 ? 5.156 31.266 -4.285 1 97.19 359 LEU A N 1
ATOM 2934 C CA . LEU A 1 359 ? 6.086 30.141 -4.203 1 97.19 359 LEU A CA 1
ATOM 2935 C C . LEU A 1 359 ? 6.457 29.641 -5.598 1 97.19 359 LEU A C 1
ATOM 2937 O O . LEU A 1 359 ? 7.508 29.031 -5.777 1 97.19 359 LEU A O 1
ATOM 2941 N N . ASN A 1 360 ? 5.617 29.875 -6.512 1 96.25 360 ASN A N 1
ATOM 2942 C CA . ASN A 1 360 ? 5.887 29.453 -7.879 1 96.25 360 ASN A CA 1
ATOM 2943 C C . ASN A 1 360 ? 6.883 30.375 -8.57 1 96.25 360 ASN A C 1
ATOM 2945 O O . ASN A 1 360 ? 7.414 30.047 -9.633 1 96.25 360 ASN A O 1
ATOM 2949 N N . ASP A 1 361 ? 7.109 31.578 -8.055 1 97.25 361 ASP A N 1
ATOM 2950 C CA . ASP A 1 361 ? 8.023 32.531 -8.664 1 97.25 361 ASP A CA 1
ATOM 2951 C C . ASP A 1 361 ? 9.477 32.188 -8.359 1 97.25 361 ASP A C 1
ATOM 2953 O O . ASP A 1 361 ? 9.852 32.031 -7.195 1 97.25 361 ASP A O 1
ATOM 2957 N N . LYS A 1 362 ? 10.312 32.188 -9.359 1 94.94 362 LYS A N 1
ATOM 2958 C CA . LYS A 1 362 ? 11.695 31.719 -9.234 1 94.94 362 LYS A CA 1
ATOM 2959 C C . LYS A 1 362 ? 12.523 32.688 -8.406 1 94.94 362 LYS A C 1
ATOM 2961 O O . LYS A 1 362 ? 13.609 32.344 -7.93 1 94.94 362 LYS A O 1
ATOM 2966 N N . ARG A 1 363 ? 12.086 33.906 -8.203 1 97.19 363 ARG A N 1
ATOM 2967 C CA . ARG A 1 363 ? 12.805 34.906 -7.418 1 97.19 363 ARG A CA 1
ATOM 2968 C C . ARG A 1 363 ? 12.68 34.625 -5.926 1 97.19 363 ARG A C 1
ATOM 2970 O O . ARG A 1 363 ? 13.398 35.219 -5.113 1 97.19 363 ARG A O 1
ATOM 2977 N N . ILE A 1 364 ? 11.695 33.656 -5.426 1 98.25 364 ILE A N 1
ATOM 2978 C CA . ILE A 1 364 ? 11.594 33.25 -4.027 1 98.25 364 ILE A CA 1
ATOM 2979 C C . ILE A 1 364 ? 12.758 32.344 -3.668 1 98.25 364 ILE A C 1
ATOM 2981 O O . ILE A 1 364 ? 12.93 31.281 -4.277 1 98.25 364 ILE A O 1
ATOM 2985 N N . SER A 1 365 ? 13.438 32.75 -2.625 1 97.81 365 SER A N 1
ATOM 2986 C CA . SER A 1 365 ? 14.664 32.031 -2.281 1 97.81 365 SER A CA 1
ATOM 2987 C C . SER A 1 365 ? 14.43 31.047 -1.134 1 97.81 365 SER A C 1
ATOM 2989 O O . SER A 1 365 ? 15.148 30.062 -0.995 1 97.81 365 SER A O 1
ATOM 2991 N N . LEU A 1 366 ? 13.523 31.375 -0.341 1 98.56 366 LEU A N 1
ATOM 2992 C CA . LEU A 1 366 ? 13.328 30.594 0.873 1 98.56 366 LEU A CA 1
ATOM 2993 C C . LEU A 1 366 ? 11.93 30.812 1.438 1 98.56 366 LEU A C 1
ATOM 299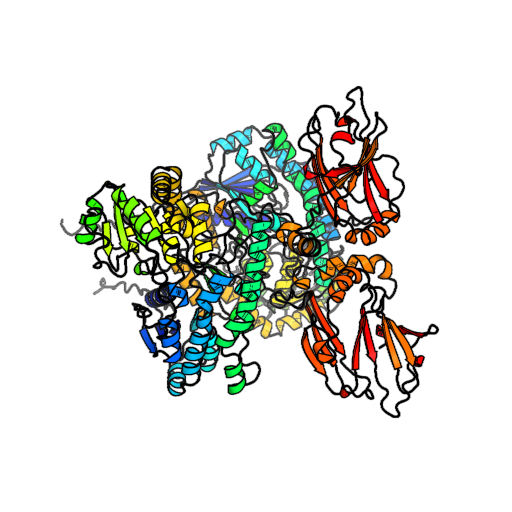5 O O . LEU A 1 366 ? 11.391 31.922 1.357 1 98.56 366 LEU A O 1
ATOM 2999 N N . PHE A 1 367 ? 11.328 29.797 1.941 1 98.75 367 PHE A N 1
ATOM 3000 C CA . PHE A 1 367 ? 10.055 29.859 2.645 1 98.75 367 PHE A CA 1
ATOM 3001 C C . PHE A 1 367 ? 10.227 29.516 4.117 1 98.75 367 PHE A C 1
ATOM 3003 O O . PHE A 1 367 ? 10.594 28.391 4.449 1 98.75 367 PHE A O 1
ATOM 3010 N N . ILE A 1 368 ? 10.031 30.453 5.016 1 98.62 368 ILE A N 1
ATOM 3011 C CA . ILE A 1 368 ? 9.977 30.203 6.453 1 98.62 368 ILE A CA 1
ATOM 3012 C C . ILE A 1 368 ? 8.547 29.891 6.871 1 98.62 368 ILE A C 1
ATOM 3014 O O . ILE A 1 368 ? 7.664 30.75 6.777 1 98.62 368 ILE A O 1
ATOM 3018 N N . THR A 1 369 ? 8.312 28.641 7.324 1 97.88 369 THR A N 1
ATOM 3019 C CA . THR A 1 369 ? 6.934 28.188 7.52 1 97.88 369 THR A CA 1
ATOM 3020 C C . THR A 1 369 ? 6.828 27.297 8.758 1 97.88 369 THR A C 1
ATOM 3022 O O . THR A 1 369 ? 7.828 26.75 9.219 1 97.88 369 THR A O 1
ATOM 3025 N N . HIS A 1 370 ? 5.629 27.266 9.328 1 96.19 370 HIS A N 1
ATOM 3026 C CA . HIS A 1 370 ? 5.34 26.359 10.43 1 96.19 370 HIS A CA 1
ATOM 3027 C C . HIS A 1 370 ? 5.223 24.922 9.938 1 96.19 370 HIS A C 1
ATOM 3029 O O . HIS A 1 370 ? 5.262 23.984 10.742 1 96.19 370 HIS A O 1
ATOM 3035 N N . GLY A 1 371 ? 5.047 24.734 8.625 1 96 371 GLY A N 1
ATOM 3036 C CA . GLY A 1 371 ? 5.141 23.406 8.047 1 96 371 GLY A CA 1
ATOM 3037 C C . GLY A 1 371 ? 3.83 22.656 8.078 1 96 371 GLY A C 1
ATOM 3038 O O . GLY A 1 371 ? 3.812 21.438 8.305 1 96 371 GLY A O 1
ATOM 3039 N N . GLY A 1 372 ? 2.676 23.359 7.91 1 93.81 372 GLY A N 1
ATOM 3040 C CA . GLY A 1 372 ? 1.433 22.641 7.668 1 93.81 372 GLY A CA 1
ATOM 3041 C C . GLY A 1 372 ? 1.467 21.797 6.41 1 93.81 372 GLY A C 1
ATOM 3042 O O . GLY A 1 372 ? 2.314 22 5.539 1 93.81 372 GLY A O 1
ATOM 3043 N N . ALA A 1 373 ? 0.553 20.891 6.281 1 91.88 373 ALA A N 1
ATOM 3044 C CA . ALA A 1 373 ? 0.529 19.953 5.156 1 91.88 373 ALA A CA 1
ATOM 3045 C C . ALA A 1 373 ? 0.475 20.703 3.826 1 91.88 373 ALA A C 1
ATOM 3047 O O . ALA A 1 373 ? 1.171 20.344 2.875 1 91.88 373 ALA A O 1
ATOM 3048 N N . ASN A 1 374 ? -0.287 21.719 3.738 1 90.38 374 ASN A N 1
ATOM 3049 C CA . ASN A 1 374 ? -0.405 22.484 2.506 1 90.38 374 ASN A CA 1
ATOM 3050 C C . ASN A 1 374 ? 0.9 23.203 2.166 1 90.38 374 ASN A C 1
ATOM 3052 O O . ASN A 1 374 ? 1.318 23.219 1.006 1 90.38 374 ASN A O 1
ATOM 3056 N N . SER A 1 375 ? 1.485 23.812 3.176 1 94.5 375 SER A N 1
ATOM 3057 C CA . SER A 1 375 ? 2.727 24.547 2.959 1 94.5 375 SER A CA 1
ATOM 3058 C C . SER A 1 375 ? 3.846 23.625 2.496 1 94.5 375 SER A C 1
ATOM 3060 O O . SER A 1 375 ? 4.566 23.938 1.546 1 94.5 375 SER A O 1
ATOM 3062 N N . ILE A 1 376 ? 3.949 22.516 3.158 1 96 376 ILE A N 1
ATOM 3063 C CA . ILE A 1 376 ? 5.004 21.562 2.828 1 96 376 ILE A CA 1
ATOM 3064 C C . ILE A 1 376 ? 4.777 21 1.422 1 96 376 ILE A C 1
ATOM 3066 O O . ILE A 1 376 ? 5.727 20.859 0.645 1 96 376 ILE A O 1
ATOM 3070 N N . THR A 1 377 ? 3.566 20.703 1.115 1 95.62 377 THR A N 1
ATOM 3071 C CA . THR A 1 377 ? 3.248 20.188 -0.212 1 95.62 377 THR A CA 1
ATOM 3072 C C . THR A 1 377 ? 3.518 21.25 -1.281 1 95.62 377 THR A C 1
ATOM 3074 O O . THR A 1 377 ? 4.109 20.953 -2.32 1 95.62 377 THR A O 1
ATOM 3077 N N . GLU A 1 378 ? 3.125 22.5 -1.007 1 95.38 378 GLU A N 1
ATOM 3078 C CA . GLU A 1 378 ? 3.305 23.578 -1.971 1 95.38 378 GLU A CA 1
ATOM 3079 C C . GLU A 1 378 ? 4.785 23.844 -2.24 1 95.38 378 GLU A C 1
ATOM 3081 O O . GLU A 1 378 ? 5.203 23.938 -3.395 1 95.38 378 GLU A O 1
ATOM 3086 N N . LEU A 1 379 ? 5.52 23.969 -1.163 1 97.44 379 LEU A N 1
ATOM 3087 C CA . LEU A 1 379 ? 6.93 24.281 -1.374 1 97.44 379 LEU A CA 1
ATOM 3088 C C . LEU A 1 379 ? 7.633 23.141 -2.104 1 97.44 379 LEU A C 1
ATOM 3090 O O . LEU A 1 379 ? 8.531 23.375 -2.914 1 97.44 379 LEU A O 1
ATOM 3094 N N . ALA A 1 380 ? 7.234 21.875 -1.835 1 97.56 380 ALA A N 1
ATOM 3095 C CA . ALA A 1 380 ? 7.832 20.719 -2.494 1 97.56 380 ALA A CA 1
ATOM 3096 C C . ALA A 1 380 ? 7.492 20.703 -3.982 1 97.56 380 ALA A C 1
ATOM 3098 O O . ALA A 1 380 ? 8.375 20.484 -4.82 1 97.56 380 ALA A O 1
ATOM 3099 N N . PHE A 1 381 ? 6.254 20.922 -4.309 1 96.5 381 PHE A N 1
ATOM 3100 C CA . PHE A 1 381 ? 5.812 20.922 -5.699 1 96.5 381 PHE A CA 1
ATOM 3101 C C . PHE A 1 381 ? 6.426 22.094 -6.465 1 96.5 381 PHE A C 1
ATOM 3103 O O . PHE A 1 381 ? 6.676 21.984 -7.668 1 96.5 381 PHE A O 1
ATOM 3110 N N . ARG A 1 382 ? 6.695 23.203 -5.77 1 97.12 382 ARG A N 1
ATOM 3111 C CA . ARG A 1 382 ? 7.156 24.422 -6.434 1 97.12 382 ARG A CA 1
ATOM 3112 C C . ARG A 1 382 ? 8.68 24.5 -6.438 1 97.12 382 ARG A C 1
ATOM 3114 O O . ARG A 1 382 ? 9.258 25.344 -7.125 1 97.12 382 ARG A O 1
ATOM 3121 N N . GLY A 1 383 ? 9.352 23.641 -5.719 1 97.69 383 GLY A N 1
ATOM 3122 C CA . GLY A 1 383 ? 10.805 23.609 -5.699 1 97.69 383 GLY A CA 1
ATOM 3123 C C . GLY A 1 383 ? 11.422 24.75 -4.895 1 97.69 383 GLY A C 1
ATOM 3124 O O . GLY A 1 383 ? 12.375 25.375 -5.34 1 97.69 383 GLY A O 1
ATOM 3125 N N . VAL A 1 384 ? 10.859 24.984 -3.705 1 98.5 384 VAL A N 1
ATOM 3126 C CA . VAL A 1 384 ? 11.352 26.078 -2.871 1 98.5 384 VAL A CA 1
ATOM 3127 C C . VAL A 1 384 ? 11.969 25.516 -1.594 1 98.5 384 VAL A C 1
ATOM 3129 O O . VAL A 1 384 ? 11.383 24.656 -0.943 1 98.5 384 VAL A O 1
ATOM 3132 N N . LYS A 1 385 ? 13.18 26 -1.225 1 98.44 385 LYS A N 1
ATOM 3133 C CA . LYS A 1 385 ? 13.828 25.625 0.032 1 98.44 385 LYS A CA 1
ATOM 3134 C C . LYS A 1 385 ? 13.062 26.188 1.228 1 98.44 385 LYS A C 1
ATOM 3136 O O . LYS A 1 385 ? 12.312 27.156 1.093 1 98.44 385 LYS A O 1
ATOM 3141 N N . ALA A 1 386 ? 13.312 25.547 2.439 1 98.75 386 ALA A N 1
ATOM 3142 C CA . ALA A 1 386 ? 12.469 26 3.551 1 98.75 386 ALA A CA 1
ATOM 3143 C C . ALA A 1 386 ? 13.242 25.953 4.867 1 98.75 386 ALA A C 1
ATOM 3145 O O . ALA A 1 386 ? 14.164 25.141 5.031 1 98.75 386 ALA A O 1
ATOM 3146 N N . LEU A 1 387 ? 12.961 26.844 5.684 1 98.75 387 LEU A N 1
ATOM 3147 C CA . LEU A 1 387 ? 13.219 26.766 7.117 1 98.75 387 LEU A CA 1
ATOM 3148 C C . LEU A 1 387 ? 11.922 26.5 7.883 1 98.75 387 LEU A C 1
ATOM 3150 O O . LEU A 1 387 ? 11.062 27.375 7.977 1 98.75 387 LEU A O 1
ATOM 3154 N N . ALA A 1 388 ? 11.82 25.312 8.375 1 97.88 388 ALA A N 1
ATOM 3155 C CA . ALA A 1 388 ? 10.562 24.875 8.977 1 97.88 388 ALA A CA 1
ATOM 3156 C C . ALA A 1 388 ? 10.602 25.016 10.5 1 97.88 388 ALA A C 1
ATOM 3158 O O . ALA A 1 388 ? 11.547 24.547 11.148 1 97.88 388 ALA A O 1
ATOM 3159 N N . ILE A 1 389 ? 9.602 25.625 11.047 1 97.12 389 ILE A N 1
ATOM 3160 C CA . ILE A 1 389 ? 9.469 25.859 12.477 1 97.12 389 ILE A CA 1
ATOM 3161 C C . ILE A 1 389 ? 8.102 25.375 12.961 1 97.12 389 ILE A C 1
ATOM 3163 O O . ILE A 1 389 ? 7.148 26.156 13.031 1 97.12 389 ILE A O 1
ATOM 3167 N N . PRO A 1 390 ? 8.031 24.125 13.352 1 95.75 390 PRO A N 1
ATOM 3168 C CA . PRO A 1 390 ? 6.727 23.578 13.742 1 95.75 390 PRO A CA 1
ATOM 3169 C C . PRO A 1 390 ? 6.215 24.141 15.062 1 95.75 390 PRO A C 1
ATOM 3171 O O . PRO A 1 390 ? 7.008 24.422 15.969 1 95.75 390 PRO A O 1
ATOM 3174 N N . ILE A 1 391 ? 4.898 24.234 15.148 1 93.56 391 ILE A N 1
ATOM 3175 C CA . ILE A 1 391 ? 4.281 24.828 16.328 1 93.56 391 ILE A CA 1
ATOM 3176 C C . ILE A 1 391 ? 3.129 23.953 16.812 1 93.56 391 ILE A C 1
ATOM 3178 O O . ILE A 1 391 ? 2.945 23.75 18.016 1 93.56 391 ILE A O 1
ATOM 3182 N N . PHE A 1 392 ? 2.449 23.328 15.875 1 90.81 392 PHE A N 1
ATOM 3183 C CA . PHE A 1 392 ? 1.147 22.766 16.203 1 90.81 392 PHE A CA 1
ATOM 3184 C C . PHE A 1 392 ? 0.969 21.391 15.555 1 90.81 392 PHE A C 1
ATOM 3186 O O . PHE A 1 392 ? 1.104 21.266 14.336 1 90.81 392 PHE A O 1
ATOM 3193 N N . ILE A 1 393 ? 0.69 20.344 16.25 1 90.44 393 ILE A N 1
ATOM 3194 C CA . ILE A 1 393 ? 0.189 19 16.016 1 90.44 393 ILE A CA 1
ATOM 3195 C C . ILE A 1 393 ? 0.97 18.359 14.867 1 90.44 393 ILE A C 1
ATOM 3197 O O . ILE A 1 393 ? 2.129 17.969 15.039 1 90.44 393 ILE A O 1
ATOM 3201 N N . ASP A 1 394 ? 0.361 18.375 13.555 1 92.88 394 ASP A N 1
ATOM 3202 C CA . ASP A 1 394 ? 0.932 17.594 12.461 1 92.88 394 ASP A CA 1
ATOM 3203 C C . ASP A 1 394 ? 2.158 18.281 11.875 1 92.88 394 ASP A C 1
ATOM 3205 O O . ASP A 1 394 ? 2.918 17.672 11.117 1 92.88 394 ASP A O 1
ATOM 3209 N N . GLN A 1 395 ? 2.42 19.422 12.289 1 95.69 395 GLN A N 1
ATOM 3210 C CA . GLN A 1 395 ? 3.518 20.219 11.742 1 95.69 395 GLN A CA 1
ATOM 3211 C C . GLN A 1 395 ? 4.867 19.578 12.078 1 95.69 395 GLN A C 1
ATOM 3213 O O . GLN A 1 395 ? 5.82 19.688 11.312 1 95.69 395 GLN A O 1
ATOM 3218 N N . PHE A 1 396 ? 4.867 18.938 13.203 1 93.88 396 PHE A N 1
ATOM 3219 C CA . PHE A 1 396 ? 6.121 18.344 13.656 1 93.88 396 PHE A CA 1
ATOM 3220 C C . PHE A 1 396 ? 6.582 17.25 12.695 1 93.88 396 PHE A C 1
ATOM 3222 O O . PHE A 1 396 ? 7.723 17.266 12.234 1 93.88 396 PHE A O 1
ATOM 3229 N N . LYS A 1 397 ? 5.773 16.391 12.375 1 94.94 397 LYS A N 1
ATOM 3230 C CA . LYS A 1 397 ? 6.105 15.344 11.414 1 94.94 397 LYS A CA 1
ATOM 3231 C C . LYS A 1 397 ? 6.355 15.938 10.031 1 94.94 397 LYS A C 1
ATOM 3233 O O . LYS A 1 397 ? 7.312 15.555 9.352 1 94.94 397 LYS A O 1
ATOM 3238 N N . ASN A 1 398 ? 5.559 16.844 9.617 1 96.31 398 ASN A N 1
ATOM 3239 C CA . ASN A 1 398 ? 5.656 17.453 8.297 1 96.31 398 ASN A CA 1
ATOM 3240 C C . ASN A 1 398 ? 6.996 18.156 8.102 1 96.31 398 ASN A C 1
ATOM 3242 O O . ASN A 1 398 ? 7.621 18.016 7.047 1 96.31 398 ASN A O 1
ATOM 3246 N N . THR A 1 399 ? 7.395 18.875 9.086 1 96.12 399 THR A N 1
ATOM 3247 C CA . THR A 1 399 ? 8.57 19.734 8.938 1 96.12 399 THR A CA 1
ATOM 3248 C C . THR A 1 399 ? 9.836 18.891 8.859 1 96.12 399 THR A C 1
ATOM 3250 O O . THR A 1 399 ? 10.828 19.312 8.258 1 96.12 399 THR A O 1
ATOM 3253 N N . LYS A 1 400 ? 9.781 17.734 9.422 1 95.19 400 LYS A N 1
ATOM 3254 C CA . LYS A 1 400 ? 10.938 16.844 9.336 1 95.19 400 LYS A CA 1
ATOM 3255 C C . LYS A 1 400 ? 11.188 16.406 7.895 1 95.19 400 LYS A C 1
ATOM 3257 O O . LYS A 1 400 ? 12.312 16.031 7.543 1 95.19 400 LYS A O 1
ATOM 3262 N N . LEU A 1 401 ? 10.25 16.484 7.055 1 96.19 401 LEU A N 1
ATOM 3263 C CA . LEU A 1 401 ? 10.383 16.125 5.648 1 96.19 401 LEU A CA 1
ATOM 3264 C C . LEU A 1 401 ? 11.367 17.047 4.938 1 96.19 401 LEU A C 1
ATOM 3266 O O . LEU A 1 401 ? 12.039 16.641 3.99 1 96.19 401 LEU A O 1
ATOM 3270 N N . VAL A 1 402 ? 11.461 18.266 5.422 1 97.56 402 VAL A N 1
ATOM 3271 C CA . VAL A 1 402 ? 12.383 19.25 4.859 1 97.56 402 VAL A CA 1
ATOM 3272 C C . VAL A 1 402 ? 13.82 18.766 5.035 1 97.56 402 VAL A C 1
ATOM 3274 O O . VAL A 1 402 ? 14.633 18.875 4.113 1 97.56 402 VAL A O 1
ATOM 3277 N N . GLU A 1 403 ? 14.078 18.234 6.16 1 95.69 403 GLU A N 1
ATOM 3278 C CA . GLU A 1 403 ? 15.406 17.688 6.43 1 95.69 403 GLU A CA 1
ATOM 3279 C C . GLU A 1 403 ? 15.602 16.344 5.754 1 95.69 403 GLU A C 1
ATOM 3281 O O . GLU A 1 403 ? 16.672 16.062 5.215 1 95.69 403 GLU A O 1
ATOM 3286 N N . LYS A 1 404 ? 14.602 15.57 5.812 1 93.75 404 LYS A N 1
ATOM 3287 C CA . LYS A 1 404 ? 14.672 14.234 5.211 1 93.75 404 LYS A CA 1
ATOM 3288 C C . LYS A 1 404 ? 15.094 14.32 3.746 1 93.75 404 LYS A C 1
ATOM 3290 O O . LYS A 1 404 ? 15.898 13.516 3.279 1 93.75 404 LYS A O 1
ATOM 3295 N N . HIS A 1 405 ? 14.562 15.289 3.035 1 96.94 405 HIS A N 1
ATOM 3296 C CA . HIS A 1 405 ? 14.828 15.43 1.609 1 96.94 405 HIS A CA 1
ATOM 3297 C C . HIS A 1 405 ? 16 16.375 1.361 1 96.94 405 HIS A C 1
ATOM 3299 O O . HIS A 1 405 ? 16.359 16.641 0.211 1 96.94 405 HIS A O 1
ATOM 3305 N N . LYS A 1 406 ? 16.594 16.953 2.449 1 97.5 406 LYS A N 1
ATOM 3306 C CA . LYS A 1 406 ? 17.703 17.906 2.361 1 97.5 406 LYS A CA 1
ATOM 3307 C C . LYS A 1 406 ? 17.344 19.094 1.479 1 97.5 406 LYS A C 1
ATOM 3309 O O . LYS A 1 406 ? 18.078 19.422 0.55 1 97.5 406 LYS A O 1
ATOM 3314 N N . ILE A 1 407 ? 16.188 19.641 1.782 1 98.5 407 ILE A N 1
ATOM 3315 C CA . ILE A 1 407 ? 15.75 20.812 1.027 1 98.5 407 ILE A CA 1
ATOM 3316 C C . ILE A 1 407 ? 15.664 22.016 1.955 1 98.5 407 ILE A C 1
ATOM 3318 O O . ILE A 1 407 ? 15.086 23.047 1.594 1 98.5 407 ILE A O 1
ATOM 3322 N N . GLY A 1 408 ? 16.156 21.906 3.127 1 98.5 408 GLY A N 1
ATOM 3323 C CA . GLY A 1 408 ? 16.172 22.953 4.137 1 98.5 408 GLY A CA 1
ATOM 3324 C C . GLY A 1 408 ? 16.5 22.438 5.527 1 98.5 408 GLY A C 1
ATOM 3325 O O . GLY A 1 408 ? 17.234 21.453 5.672 1 98.5 408 GLY A O 1
ATOM 3326 N N . LYS A 1 409 ? 16.016 23.266 6.52 1 97.88 409 LYS A N 1
ATOM 3327 C CA . LYS A 1 409 ? 16.344 22.922 7.906 1 97.88 409 LYS A CA 1
ATOM 3328 C C . LYS A 1 409 ? 15.102 23.016 8.789 1 97.88 409 LYS A C 1
ATOM 3330 O O . LYS A 1 409 ? 14.125 23.672 8.438 1 97.88 409 LYS A O 1
ATOM 3335 N N . LEU A 1 410 ? 15.203 22.281 9.836 1 96.38 410 LEU A N 1
ATOM 3336 C CA . LEU A 1 410 ? 14.227 22.328 10.914 1 96.38 410 LEU A CA 1
ATOM 3337 C C . LEU A 1 410 ? 14.766 23.094 12.109 1 96.38 410 LEU A C 1
ATOM 3339 O O . LEU A 1 410 ? 15.93 22.938 12.484 1 96.38 410 LEU A O 1
ATOM 3343 N N . MET A 1 411 ? 13.961 24.016 12.617 1 95.81 411 MET A N 1
ATOM 3344 C CA . MET A 1 411 ? 14.32 24.812 13.789 1 95.81 411 MET A CA 1
ATOM 3345 C C . MET A 1 411 ? 13.188 24.812 14.82 1 95.81 411 MET A C 1
ATOM 3347 O O . MET A 1 411 ? 12.016 24.906 14.453 1 95.81 411 MET A O 1
ATOM 3351 N N . SER A 1 412 ? 13.562 24.672 16.078 1 93.56 412 SER A N 1
ATOM 3352 C CA . SER A 1 412 ? 12.555 24.75 17.125 1 93.56 412 SER A CA 1
ATOM 3353 C C . SER A 1 412 ? 12.031 26.172 17.281 1 93.56 412 SER A C 1
ATOM 3355 O O . SER A 1 412 ? 12.789 27.141 17.141 1 93.56 412 SER A O 1
ATOM 3357 N N . LYS A 1 413 ? 10.805 26.297 17.625 1 94.12 413 LYS A N 1
ATOM 3358 C CA . LYS A 1 413 ? 10.25 27.641 17.844 1 94.12 413 LYS A CA 1
ATOM 3359 C C . LYS A 1 413 ? 10.93 28.328 19.016 1 94.12 413 LYS A C 1
ATOM 3361 O O . LYS A 1 413 ? 11.023 29.562 19.047 1 94.12 413 LYS A O 1
ATOM 3366 N N . ASN A 1 414 ? 11.406 27.547 19.906 1 91.31 414 ASN A N 1
ATOM 3367 C CA . ASN A 1 414 ? 12.086 28.125 21.062 1 91.31 414 ASN A CA 1
ATOM 3368 C C . ASN A 1 414 ? 13.445 28.688 20.688 1 91.31 414 ASN A C 1
ATOM 3370 O O . ASN A 1 414 ? 13.945 29.609 21.344 1 91.31 414 ASN A O 1
ATOM 3374 N N . ASP A 1 415 ? 13.992 28.156 19.672 1 93.69 415 ASP A N 1
ATOM 3375 C CA . ASP A 1 415 ? 15.297 28.625 19.219 1 93.69 415 ASP A CA 1
ATOM 3376 C C . ASP A 1 415 ? 15.188 29.969 18.5 1 93.69 415 ASP A C 1
ATOM 3378 O O . ASP A 1 415 ? 16.188 30.656 18.297 1 93.69 415 ASP A O 1
ATOM 3382 N N . LEU A 1 416 ? 14.031 30.422 18.219 1 94.12 416 LEU A N 1
ATOM 3383 C CA . LEU A 1 416 ? 13.805 31.688 17.547 1 94.12 416 LEU A CA 1
ATOM 3384 C C . LEU A 1 416 ? 14.273 32.844 18.406 1 94.12 416 LEU A C 1
ATOM 3386 O O . LEU A 1 416 ? 14.602 33.938 17.891 1 94.12 416 LEU A O 1
ATOM 3390 N N . GLU A 1 417 ? 14.266 32.625 19.703 1 92.31 417 GLU A N 1
ATOM 3391 C CA . GLU A 1 417 ? 14.617 33.719 20.625 1 92.31 417 GLU A CA 1
ATOM 3392 C C . GLU A 1 417 ? 16.125 33.938 20.672 1 92.31 417 GLU A C 1
ATOM 3394 O O . GLU A 1 417 ? 16.594 34.969 21.156 1 92.31 417 GLU A O 1
ATOM 3399 N N . ILE A 1 418 ? 16.859 32.969 20.172 1 93.88 418 ILE A N 1
ATOM 3400 C CA . ILE A 1 418 ? 18.312 33.094 20.156 1 93.88 418 ILE A CA 1
ATOM 3401 C C . ILE A 1 418 ? 18.75 34.031 19.031 1 93.88 418 ILE A C 1
ATOM 3403 O O . ILE A 1 418 ? 18.703 33.656 17.859 1 93.88 418 ILE A O 1
ATOM 3407 N N . ASP A 1 419 ? 19.25 35.125 19.391 1 92.06 419 ASP A N 1
ATOM 3408 C CA . ASP A 1 419 ? 19.625 36.156 18.406 1 92.06 419 ASP A CA 1
ATOM 3409 C C . ASP A 1 419 ? 20.734 35.625 17.484 1 92.06 419 ASP A C 1
ATOM 3411 O O . ASP A 1 419 ? 21.703 35.031 17.953 1 92.06 419 ASP A O 1
ATOM 3415 N N . GLY A 1 420 ? 20.547 35.781 16.219 1 95 420 GLY A N 1
ATOM 3416 C CA . GLY A 1 420 ? 21.547 35.375 15.242 1 95 420 GLY A CA 1
ATOM 3417 C C . GLY A 1 420 ? 21.328 34 14.664 1 95 420 GLY A C 1
ATOM 3418 O O . GLY A 1 420 ? 21.844 33.688 13.586 1 95 420 GLY A O 1
ATOM 3419 N N . LEU A 1 421 ? 20.656 33.188 15.32 1 96.94 421 LEU A N 1
ATOM 3420 C CA . LEU A 1 421 ? 20.469 31.812 14.875 1 96.94 421 LEU A CA 1
ATOM 3421 C C . LEU A 1 421 ? 19.609 31.766 13.617 1 96.94 421 LEU A C 1
ATOM 3423 O O . LEU A 1 421 ? 19.875 30.969 12.711 1 96.94 421 LEU A O 1
ATOM 3427 N N . LEU A 1 422 ? 18.562 32.5 13.641 1 97.94 422 LEU A N 1
ATOM 3428 C CA . LEU A 1 422 ? 17.719 32.562 12.453 1 97.94 422 LEU A CA 1
ATOM 3429 C C . LEU A 1 422 ? 18.516 33 11.227 1 97.94 422 LEU A C 1
ATOM 3431 O O . LEU A 1 422 ? 18.406 32.375 10.172 1 97.94 422 LEU A O 1
ATOM 3435 N N . GLU A 1 423 ? 19.297 34.031 11.406 1 97.75 423 GLU A N 1
ATOM 3436 C CA . GLU A 1 423 ? 20.156 34.531 10.336 1 97.75 423 GLU A CA 1
ATOM 3437 C C . GLU A 1 423 ? 21.125 33.438 9.852 1 97.75 423 GLU A C 1
ATOM 3439 O O . GLU A 1 423 ? 21.297 33.25 8.648 1 97.75 423 GLU A O 1
ATOM 3444 N N . LYS A 1 424 ? 21.703 32.781 10.805 1 97.81 424 LYS A N 1
ATOM 3445 C CA . LYS A 1 424 ? 22.641 31.703 10.484 1 97.81 424 LYS A CA 1
ATOM 3446 C C . LYS A 1 424 ? 21.969 30.609 9.664 1 97.81 424 LYS A C 1
ATOM 3448 O O . LYS A 1 424 ? 22.5 30.156 8.656 1 97.81 424 LYS A O 1
ATOM 3453 N N . ASN A 1 425 ? 20.781 30.141 10.086 1 98.19 425 ASN A N 1
ATOM 3454 C CA . ASN A 1 425 ? 20.062 29.094 9.391 1 98.19 425 ASN A CA 1
ATOM 3455 C C . ASN A 1 425 ? 19.672 29.516 7.977 1 98.19 425 ASN A C 1
ATOM 3457 O O . ASN A 1 425 ? 19.766 28.734 7.035 1 98.19 425 ASN A O 1
ATOM 3461 N N . ILE A 1 426 ? 19.188 30.781 7.812 1 98.44 426 ILE A N 1
ATOM 3462 C CA . ILE A 1 426 ? 18.812 31.312 6.504 1 98.44 426 ILE A CA 1
ATOM 3463 C C . ILE A 1 426 ? 20.031 31.266 5.566 1 98.44 426 ILE A C 1
ATOM 3465 O O . ILE A 1 426 ? 19.938 30.75 4.453 1 98.44 426 ILE A O 1
ATOM 3469 N N . ASN A 1 427 ? 21.125 31.734 6.027 1 97.75 427 ASN A N 1
ATOM 3470 C CA . ASN A 1 427 ? 22.344 31.766 5.211 1 97.75 427 ASN A CA 1
ATOM 3471 C C . ASN A 1 427 ? 22.812 30.375 4.836 1 97.75 427 ASN A 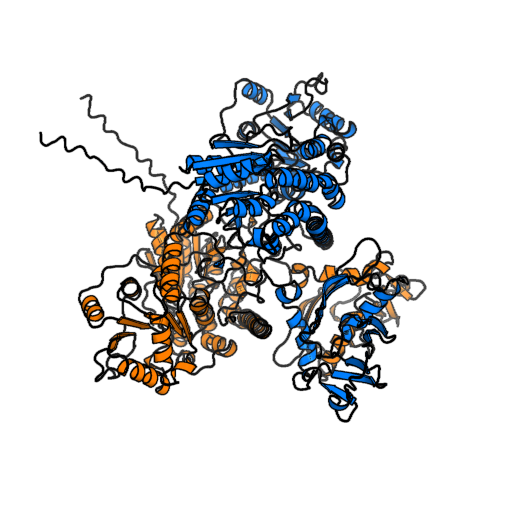C 1
ATOM 3473 O O . ASN A 1 427 ? 23.234 30.125 3.701 1 97.75 427 ASN A O 1
ATOM 3477 N N . ASP A 1 428 ? 22.75 29.469 5.801 1 97.81 428 ASP A N 1
ATOM 3478 C CA . ASP A 1 428 ? 23.156 28.078 5.562 1 97.81 428 ASP A CA 1
ATOM 3479 C C . ASP A 1 428 ? 22.328 27.453 4.449 1 97.81 428 ASP A C 1
ATOM 3481 O O . ASP A 1 428 ? 22.875 26.75 3.584 1 97.81 428 ASP A O 1
ATOM 3485 N N . ILE A 1 429 ? 21.062 27.656 4.449 1 98.44 429 ILE A N 1
ATOM 3486 C CA . ILE A 1 429 ? 20.156 27.047 3.48 1 98.44 429 ILE A CA 1
ATOM 3487 C C . ILE A 1 429 ? 20.375 27.688 2.107 1 98.44 429 ILE A C 1
ATOM 3489 O O . ILE A 1 429 ? 20.484 26.984 1.101 1 98.44 429 ILE A O 1
ATOM 3493 N N . MET A 1 430 ? 20.469 28.969 2.066 1 96.81 430 MET A N 1
ATOM 3494 C CA . MET A 1 430 ? 20.531 29.703 0.807 1 96.81 430 MET A CA 1
ATOM 3495 C C . MET A 1 430 ? 21.844 29.438 0.08 1 96.81 430 MET A C 1
ATOM 3497 O O . MET A 1 430 ? 21.875 29.406 -1.151 1 96.81 430 MET A O 1
ATOM 3501 N N . SER A 1 431 ? 22.844 29.125 0.81 1 96 431 SER A N 1
ATOM 3502 C CA . SER A 1 431 ? 24.156 28.953 0.205 1 96 431 SER A CA 1
ATOM 3503 C C . SER A 1 431 ? 24.422 27.484 -0.129 1 96 431 SER A C 1
ATOM 3505 O O . SER A 1 431 ? 25.438 27.141 -0.738 1 96 431 SER A O 1
ATOM 3507 N N . ASN A 1 432 ? 23.562 26.625 0.276 1 96.81 432 ASN A N 1
ATOM 3508 C CA . ASN A 1 432 ? 23.766 25.203 0.09 1 96.81 432 ASN A CA 1
ATOM 3509 C C . ASN A 1 432 ? 23.266 24.734 -1.272 1 96.81 432 ASN A C 1
ATOM 3511 O O . ASN A 1 432 ? 22.062 24.578 -1.471 1 96.81 432 ASN A O 1
ATOM 3515 N N . LYS A 1 433 ? 24.078 24.391 -2.111 1 97.06 433 LYS A N 1
ATOM 3516 C CA . LYS A 1 433 ? 23.734 23.984 -3.471 1 97.06 433 LYS A CA 1
ATOM 3517 C C . LYS A 1 433 ? 23.016 22.641 -3.475 1 97.06 433 LYS A C 1
ATOM 3519 O O . LYS A 1 433 ? 22.141 22.406 -4.312 1 97.06 433 LYS A O 1
ATOM 3524 N N . GLU A 1 434 ? 23.359 21.828 -2.582 1 97.81 434 GLU A N 1
ATOM 3525 C CA . GLU A 1 434 ? 22.688 20.531 -2.473 1 97.81 434 GLU A CA 1
ATOM 3526 C C . GLU A 1 434 ? 21.188 20.703 -2.221 1 97.81 434 GLU A C 1
ATOM 3528 O O . GLU A 1 434 ? 20.375 20 -2.807 1 97.81 434 GLU A O 1
ATOM 3533 N N . TYR A 1 435 ? 20.891 21.641 -1.388 1 98.19 435 TYR A N 1
ATOM 3534 C CA . TYR A 1 435 ? 19.484 21.922 -1.103 1 98.19 435 TYR A CA 1
ATOM 3535 C C . TYR A 1 435 ? 18.766 22.391 -2.357 1 98.19 435 TYR A C 1
ATOM 3537 O O . TYR A 1 435 ? 17.625 21.984 -2.611 1 98.19 435 TYR A O 1
ATOM 3545 N N . SER A 1 436 ? 19.438 23.203 -3.148 1 97.56 436 SER A N 1
ATOM 3546 C CA . SER A 1 436 ? 18.844 23.719 -4.375 1 97.56 436 SER A CA 1
ATOM 3547 C C . SER A 1 436 ? 18.594 22.609 -5.387 1 97.56 436 SER A C 1
ATOM 3549 O O . SER A 1 436 ? 17.516 22.516 -5.973 1 97.56 436 SER A O 1
ATOM 3551 N N . ASP A 1 437 ? 19.594 21.781 -5.543 1 97.94 437 ASP A N 1
ATOM 3552 C CA . ASP A 1 437 ? 19.469 20.672 -6.496 1 97.94 437 ASP A CA 1
ATOM 3553 C C . ASP A 1 437 ? 18.391 19.688 -6.059 1 97.94 437 ASP A C 1
ATOM 3555 O O . ASP A 1 437 ? 17.594 19.234 -6.879 1 97.94 437 ASP A O 1
ATOM 3559 N N . ASN A 1 438 ? 18.328 19.438 -4.781 1 98.19 438 ASN A N 1
ATOM 3560 C CA . ASN A 1 438 ? 17.391 18.469 -4.25 1 98.19 438 ASN A CA 1
ATOM 3561 C C . ASN A 1 438 ? 15.945 18.938 -4.387 1 98.19 438 ASN A C 1
ATOM 3563 O O . ASN A 1 438 ? 15.062 18.172 -4.75 1 98.19 438 ASN A O 1
ATOM 3567 N N . VAL A 1 439 ? 15.727 20.156 -4.09 1 98.31 439 VAL A N 1
ATOM 3568 C CA . VAL A 1 439 ? 14.352 20.625 -4.082 1 98.31 439 VAL A CA 1
ATOM 3569 C C . VAL A 1 439 ? 13.82 20.703 -5.512 1 98.31 439 VAL A C 1
ATOM 3571 O O . VAL A 1 439 ? 12.641 20.453 -5.754 1 98.31 439 VAL A O 1
ATOM 3574 N N . LEU A 1 440 ? 14.695 21.016 -6.426 1 97.88 440 LEU A N 1
ATOM 3575 C CA . LEU A 1 440 ? 14.281 21.062 -7.824 1 97.88 440 LEU A CA 1
ATOM 3576 C C . LEU A 1 440 ? 13.969 19.656 -8.336 1 97.88 440 LEU A C 1
ATOM 3578 O O . LEU A 1 440 ? 12.984 19.453 -9.055 1 97.88 440 LEU A O 1
ATOM 3582 N N . LEU A 1 441 ? 14.805 18.719 -7.938 1 97.69 441 LEU A N 1
ATOM 3583 C CA . LEU A 1 441 ? 14.555 17.328 -8.336 1 97.69 441 LEU A CA 1
ATOM 3584 C C . LEU A 1 441 ? 13.266 16.812 -7.703 1 97.69 441 LEU A C 1
ATOM 3586 O O . LEU A 1 441 ? 12.484 16.125 -8.359 1 97.69 441 LEU A O 1
ATOM 3590 N N . LEU A 1 442 ? 13.086 17.156 -6.449 1 97.94 442 LEU A N 1
ATOM 3591 C CA . LEU A 1 442 ? 11.859 16.766 -5.762 1 97.94 442 LEU A CA 1
ATOM 3592 C C . LEU A 1 442 ? 10.633 17.328 -6.473 1 97.94 442 LEU A C 1
ATOM 3594 O O . LEU A 1 442 ? 9.656 16.625 -6.699 1 97.94 442 LEU A O 1
ATOM 3598 N N . SER A 1 443 ? 10.703 18.562 -6.781 1 97.56 443 SER A N 1
ATOM 3599 C CA . SER A 1 443 ? 9.617 19.234 -7.488 1 97.56 443 SER A CA 1
ATOM 3600 C C . SER A 1 443 ? 9.344 18.562 -8.836 1 97.56 443 SER A C 1
ATOM 3602 O O . SER A 1 443 ? 8.188 18.312 -9.18 1 97.56 443 SER A O 1
ATOM 3604 N N . GLU A 1 444 ? 10.375 18.281 -9.539 1 97.44 444 GLU A N 1
ATOM 3605 C CA . GLU A 1 444 ? 10.227 17.641 -10.844 1 97.44 444 GLU A CA 1
ATOM 3606 C C . GLU A 1 444 ? 9.555 16.281 -10.711 1 97.44 444 GLU A C 1
ATOM 3608 O O . GLU A 1 444 ? 8.656 15.953 -11.484 1 97.44 444 GLU A O 1
ATOM 3613 N N . ARG A 1 445 ? 9.922 15.469 -9.766 1 97.38 445 ARG A N 1
ATOM 3614 C CA . ARG A 1 445 ? 9.336 14.148 -9.539 1 97.38 445 ARG A CA 1
ATOM 3615 C C . ARG A 1 445 ? 7.859 14.266 -9.172 1 97.38 445 ARG A C 1
ATOM 3617 O O . ARG A 1 445 ? 7.02 13.555 -9.742 1 97.38 445 ARG A O 1
ATOM 3624 N N . LEU A 1 446 ? 7.574 15.211 -8.289 1 97.06 446 LEU A N 1
ATOM 3625 C CA . LEU A 1 446 ? 6.211 15.336 -7.785 1 97.06 446 LEU A CA 1
ATOM 3626 C C . LEU A 1 446 ? 5.27 15.82 -8.883 1 97.06 446 LEU A C 1
ATOM 3628 O O . LEU A 1 446 ? 4.094 15.453 -8.906 1 97.06 446 LEU A O 1
ATOM 3632 N N . ASN A 1 447 ? 5.812 16.594 -9.773 1 95.75 447 ASN A N 1
ATOM 3633 C CA . ASN A 1 447 ? 4.988 17.141 -10.844 1 95.75 447 ASN A CA 1
ATOM 3634 C C . ASN A 1 447 ? 4.859 16.141 -12 1 95.75 447 ASN A C 1
ATOM 3636 O O . ASN A 1 447 ? 4.078 16.359 -12.93 1 95.75 447 ASN A O 1
ATOM 3640 N N . ASN A 1 448 ? 5.629 15.039 -11.938 1 96.25 448 ASN A N 1
ATOM 3641 C CA . ASN A 1 448 ? 5.609 14.055 -13.008 1 96.25 448 ASN A CA 1
ATOM 3642 C C . ASN A 1 448 ? 5.32 12.656 -12.484 1 96.25 448 ASN A C 1
ATOM 3644 O O . ASN A 1 448 ? 5.816 11.664 -13.031 1 96.25 448 ASN A O 1
ATOM 3648 N N . LEU A 1 449 ? 4.559 12.586 -11.445 1 96.75 449 LEU A N 1
ATOM 3649 C CA . LEU A 1 449 ? 4.219 11.289 -10.859 1 96.75 449 LEU A CA 1
ATOM 3650 C C . LEU A 1 449 ? 3.588 10.367 -11.898 1 96.75 449 LEU A C 1
ATOM 3652 O O . LEU A 1 449 ? 2.963 10.836 -12.852 1 96.75 449 LEU A O 1
ATOM 3656 N N . PRO A 1 450 ? 3.73 9.023 -11.672 1 96.69 450 PRO A N 1
ATOM 3657 C CA . PRO A 1 450 ? 3.158 8.094 -12.648 1 96.69 450 PRO A CA 1
ATOM 3658 C C . PRO A 1 450 ? 1.66 8.305 -12.859 1 96.69 450 PRO A C 1
ATOM 3660 O O . PRO A 1 450 ? 1.189 8.336 -14 1 96.69 450 PRO A O 1
ATOM 3663 N N . ILE A 1 451 ? 0.92 8.383 -11.773 1 97 451 ILE A N 1
ATOM 3664 C CA . ILE A 1 451 ? -0.501 8.703 -11.805 1 97 451 ILE A CA 1
ATOM 3665 C C . ILE A 1 451 ? -0.756 9.984 -11 1 97 451 ILE A C 1
ATOM 3667 O O . ILE A 1 451 ? -0.551 10.008 -9.789 1 97 451 ILE A O 1
ATOM 3671 N N . PRO A 1 452 ? -1.229 11.016 -11.633 1 95.31 452 PRO A N 1
ATOM 3672 C CA . PRO A 1 452 ? -1.49 12.266 -10.914 1 95.31 452 PRO A CA 1
ATOM 3673 C C . PRO A 1 452 ? -2.562 12.109 -9.836 1 95.31 452 PRO A C 1
ATOM 3675 O O . PRO A 1 452 ? -3.537 11.375 -10.031 1 95.31 452 PRO A O 1
ATOM 3678 N N . PRO A 1 453 ? -2.439 12.867 -8.781 1 96.19 453 PRO A N 1
ATOM 3679 C CA . PRO A 1 453 ? -3.396 12.766 -7.68 1 96.19 453 PRO A CA 1
ATOM 3680 C C . PRO A 1 453 ? -4.836 13.016 -8.117 1 96.19 453 PRO A C 1
ATOM 3682 O O . PRO A 1 453 ? -5.758 12.336 -7.656 1 96.19 453 PRO A O 1
ATOM 3685 N N . LYS A 1 454 ? -5.086 13.938 -8.977 1 96.12 454 LYS A N 1
ATOM 3686 C CA . LYS A 1 454 ? -6.43 14.234 -9.469 1 96.12 454 LYS A CA 1
ATOM 3687 C C . LYS A 1 454 ? -7.051 13.016 -10.141 1 96.12 454 LYS A C 1
ATOM 3689 O O . LYS A 1 454 ? -8.219 12.703 -9.922 1 96.12 454 LYS A O 1
ATOM 3694 N N . GLU A 1 455 ? -6.211 12.406 -10.945 1 96.69 455 GLU A N 1
ATOM 3695 C CA . GLU A 1 455 ? -6.684 11.211 -11.633 1 96.69 455 GLU A CA 1
ATOM 3696 C C . GLU A 1 455 ? -6.992 10.086 -10.648 1 96.69 455 GLU A C 1
ATOM 3698 O O . GLU A 1 455 ? -7.992 9.375 -10.797 1 96.69 455 GLU A O 1
ATOM 3703 N N . LEU A 1 456 ? -6.141 9.906 -9.672 1 97.81 456 LEU A N 1
ATOM 3704 C CA . LEU A 1 456 ? -6.379 8.906 -8.641 1 97.81 456 LEU A CA 1
ATOM 3705 C C . LEU A 1 456 ? -7.711 9.148 -7.938 1 97.81 456 LEU A C 1
ATOM 3707 O O . LEU A 1 456 ? -8.484 8.219 -7.715 1 97.81 456 LEU A O 1
ATOM 3711 N N . LEU A 1 457 ? -7.961 10.391 -7.586 1 98.19 457 LEU A N 1
ATOM 3712 C CA . LEU A 1 457 ? -9.203 10.734 -6.906 1 98.19 457 LEU A CA 1
ATOM 3713 C C . LEU A 1 457 ? -10.406 10.398 -7.773 1 98.19 457 LEU A C 1
ATOM 3715 O O . LEU A 1 457 ? -11.312 9.672 -7.336 1 98.19 457 LEU A O 1
ATOM 3719 N N . ILE A 1 458 ? -10.438 10.875 -8.992 1 97.94 458 ILE A N 1
ATOM 3720 C CA . ILE A 1 458 ? -11.578 10.742 -9.891 1 97.94 458 ILE A CA 1
ATOM 3721 C C . ILE A 1 458 ? -11.852 9.266 -10.156 1 97.94 458 ILE A C 1
ATOM 3723 O O . ILE A 1 458 ? -12.977 8.789 -9.961 1 97.94 458 ILE A O 1
ATOM 3727 N N . LYS A 1 459 ? -10.836 8.531 -10.531 1 98.19 459 LYS A N 1
ATOM 3728 C CA . LYS A 1 459 ? -11.016 7.148 -10.961 1 98.19 459 LYS A CA 1
ATOM 3729 C C . LYS A 1 459 ? -11.445 6.262 -9.797 1 98.19 459 LYS A C 1
ATOM 3731 O O . LYS A 1 459 ? -12.281 5.371 -9.961 1 98.19 459 LYS A O 1
ATOM 3736 N N . ASN A 1 460 ? -10.875 6.473 -8.672 1 98.5 460 ASN A N 1
ATOM 3737 C CA . ASN A 1 460 ? -11.234 5.648 -7.523 1 98.5 460 ASN A CA 1
ATOM 3738 C C . ASN A 1 460 ? -12.641 5.98 -7.02 1 98.5 460 ASN A C 1
ATOM 3740 O O . ASN A 1 460 ? -13.383 5.086 -6.609 1 98.5 460 ASN A O 1
ATOM 3744 N N . ILE A 1 461 ? -13.031 7.273 -7.02 1 98.69 461 ILE A N 1
ATOM 3745 C CA . ILE A 1 461 ? -14.367 7.645 -6.582 1 98.69 461 ILE A CA 1
ATOM 3746 C C . ILE A 1 461 ? -15.406 7.078 -7.551 1 98.69 461 ILE A C 1
ATOM 3748 O O . ILE A 1 461 ? -16.422 6.512 -7.125 1 98.69 461 ILE A O 1
ATOM 3752 N N . GLU A 1 462 ? -15.156 7.223 -8.836 1 98.38 462 GLU A N 1
ATOM 3753 C CA . GLU A 1 462 ? -16.078 6.668 -9.82 1 98.38 462 GLU A CA 1
ATOM 3754 C C . GLU A 1 462 ? -16.234 5.16 -9.648 1 98.38 462 GLU A C 1
ATOM 3756 O O . GLU A 1 462 ? -17.344 4.625 -9.742 1 98.38 462 GLU A O 1
ATOM 3761 N N . PHE A 1 463 ? -15.125 4.531 -9.414 1 98.25 463 PHE A N 1
ATOM 3762 C CA . PHE A 1 463 ? -15.141 3.092 -9.18 1 98.25 463 PHE A CA 1
ATOM 3763 C C . PHE A 1 463 ? -15.961 2.756 -7.938 1 98.25 463 PHE A C 1
ATOM 3765 O O . PHE A 1 463 ? -16.734 1.802 -7.938 1 98.25 463 PHE A O 1
ATOM 3772 N N . ALA A 1 464 ? -15.805 3.537 -6.887 1 98.31 464 ALA A N 1
ATOM 3773 C CA . ALA A 1 464 ? -16.516 3.307 -5.633 1 98.31 464 ALA A CA 1
ATOM 3774 C C . ALA A 1 464 ? -18 3.588 -5.785 1 98.31 464 ALA A C 1
ATOM 3776 O O . ALA A 1 464 ? -18.828 2.912 -5.176 1 98.31 464 ALA A O 1
ATOM 3777 N N . CYS A 1 465 ? -18.359 4.602 -6.523 1 98.06 465 CYS A N 1
ATOM 3778 C CA . CYS A 1 465 ? -19.766 4.906 -6.777 1 98.06 465 CYS A CA 1
ATOM 3779 C C . CYS A 1 465 ? -20.453 3.734 -7.461 1 98.06 465 CYS A C 1
ATOM 3781 O O . CYS A 1 465 ? -21.594 3.391 -7.117 1 98.06 465 CYS A O 1
ATOM 3783 N N . LYS A 1 466 ? -19.75 3.135 -8.312 1 96.88 466 LYS A N 1
ATOM 3784 C CA . LYS A 1 466 ? -20.359 2.09 -9.133 1 96.88 466 LYS A CA 1
ATOM 3785 C C . LYS A 1 466 ? -20.359 0.75 -8.398 1 96.88 466 LYS A C 1
ATOM 3787 O O . LYS A 1 466 ? -21.344 0.024 -8.414 1 96.88 466 LYS A O 1
ATOM 3792 N N . TYR A 1 467 ? -19.203 0.447 -7.711 1 96.38 467 TYR A N 1
ATOM 3793 C CA . TYR A 1 467 ? -19.031 -0.935 -7.277 1 96.38 467 TYR A CA 1
ATOM 3794 C C . TYR A 1 467 ? -18.938 -1.022 -5.762 1 96.38 467 TYR A C 1
ATOM 3796 O O . TYR A 1 467 ? -18.938 -2.119 -5.195 1 96.38 467 TYR A O 1
ATOM 3804 N N . GLY A 1 468 ? -18.797 0.102 -5.094 1 94 468 GLY A N 1
ATOM 3805 C CA . GLY A 1 468 ? -18.609 0.044 -3.65 1 94 468 GLY A CA 1
ATOM 3806 C C . GLY A 1 468 ? -19.828 -0.481 -2.918 1 94 468 GLY A C 1
ATOM 3807 O O . GLY A 1 468 ? -20.906 -0.636 -3.514 1 94 468 GLY A O 1
ATOM 3808 N N . PRO A 1 469 ? -19.578 -0.729 -1.618 1 94.56 469 PRO A N 1
ATOM 3809 C CA . PRO A 1 469 ? -18.344 -0.753 -0.831 1 94.56 469 PRO A CA 1
ATOM 3810 C C . PRO A 1 469 ? -17.484 -1.988 -1.109 1 94.56 469 PRO A C 1
ATOM 3812 O O . PRO A 1 469 ? -17.891 -2.867 -1.872 1 94.56 469 PRO A O 1
ATOM 3815 N N . PHE A 1 470 ? -16.266 -2.082 -0.512 1 96.62 470 PHE A N 1
ATOM 3816 C CA . PHE A 1 470 ? -15.312 -3.123 -0.877 1 96.62 470 PHE A CA 1
ATOM 3817 C C . PHE A 1 470 ? -14.875 -3.916 0.35 1 96.62 470 PHE A C 1
ATOM 3819 O O . PHE A 1 470 ? -13.711 -3.879 0.74 1 96.62 470 PHE A O 1
ATOM 3826 N N . PRO A 1 471 ? -15.719 -4.734 0.896 1 94.5 471 PRO A N 1
ATOM 3827 C CA . PRO A 1 471 ? -15.336 -5.539 2.057 1 94.5 471 PRO A CA 1
ATOM 3828 C C . PRO A 1 471 ? -14.203 -6.516 1.745 1 94.5 471 PRO A C 1
ATOM 3830 O O . PRO A 1 471 ? -13.445 -6.891 2.643 1 94.5 471 PRO A O 1
ATOM 3833 N N . MET A 1 472 ? -14.016 -6.887 0.48 1 94.44 472 MET A N 1
ATOM 3834 C CA . MET A 1 472 ? -12.969 -7.828 0.097 1 94.44 472 MET A CA 1
ATOM 3835 C C . MET A 1 472 ? -11.594 -7.203 0.267 1 94.44 472 MET A C 1
ATOM 3837 O O . MET A 1 472 ? -10.578 -7.91 0.253 1 94.44 472 MET A O 1
ATOM 3841 N N . LEU A 1 473 ? -11.523 -5.891 0.485 1 96.56 473 LEU A N 1
ATOM 3842 C CA . LEU A 1 473 ? -10.242 -5.207 0.676 1 96.56 473 LEU A CA 1
ATOM 3843 C C . LEU A 1 473 ? -9.898 -5.109 2.158 1 96.56 473 LEU A C 1
ATOM 3845 O O . LEU A 1 473 ? -8.812 -4.648 2.516 1 96.56 473 LEU A O 1
ATOM 3849 N N . ASP A 1 474 ? -10.828 -5.547 3.033 1 95.06 474 ASP A N 1
ATOM 3850 C CA . ASP A 1 474 ? -10.531 -5.543 4.461 1 95.06 474 ASP A CA 1
ATOM 3851 C C . ASP A 1 474 ? -9.477 -6.59 4.805 1 95.06 474 ASP A C 1
ATOM 3853 O O . ASP A 1 474 ? -9.539 -7.727 4.328 1 95.06 474 ASP A O 1
ATOM 3857 N N . LEU A 1 475 ? -8.477 -6.172 5.578 1 95 475 LEU A N 1
ATOM 3858 C CA . LEU A 1 475 ? -7.492 -7.156 6.012 1 95 475 LEU A CA 1
ATOM 3859 C C . LEU A 1 475 ? -8.133 -8.203 6.918 1 95 475 LEU A C 1
ATOM 3861 O O . LEU A 1 475 ? -8.984 -7.875 7.746 1 95 475 LEU A O 1
ATOM 3865 N N . PRO A 1 476 ? -7.66 -9.43 6.777 1 92.62 476 PRO A N 1
ATOM 3866 C CA . PRO A 1 476 ? -8.18 -10.453 7.688 1 92.62 476 PRO A CA 1
ATOM 3867 C C . PRO A 1 476 ? -7.863 -10.156 9.148 1 92.62 476 PRO A C 1
ATOM 3869 O O . PRO A 1 476 ? -8.508 -10.703 10.047 1 92.62 476 PRO A O 1
ATOM 3872 N N . SER A 1 477 ? -6.938 -9.266 9.391 1 92.88 477 SER A N 1
ATOM 3873 C CA . SER A 1 477 ? -6.48 -8.969 10.742 1 92.88 477 SER A CA 1
ATOM 3874 C C . SER A 1 477 ? -7.34 -7.883 11.383 1 92.88 477 SER A C 1
ATOM 3876 O O . SER A 1 477 ? -7.078 -7.469 12.516 1 92.88 477 SER A O 1
ATOM 3878 N N . ILE A 1 478 ? -8.289 -7.406 10.734 1 91.06 478 ILE A N 1
ATOM 3879 C CA . ILE A 1 478 ? -9.023 -6.215 11.148 1 91.06 478 ILE A CA 1
ATOM 3880 C C . ILE A 1 478 ? -9.594 -6.422 12.547 1 91.06 478 ILE A C 1
ATOM 3882 O O . ILE A 1 478 ? -9.703 -5.473 13.328 1 91.06 478 ILE A O 1
ATOM 3886 N N . ASP A 1 479 ? -9.906 -7.66 12.938 1 85.81 479 ASP A N 1
ATOM 3887 C CA . ASP A 1 479 ? -10.484 -7.938 14.25 1 85.81 479 ASP A CA 1
ATOM 3888 C C . ASP A 1 479 ? -9.477 -8.617 15.164 1 85.81 479 ASP A C 1
ATOM 3890 O O . ASP A 1 479 ? -9.828 -9.086 16.25 1 85.81 479 ASP A O 1
ATOM 3894 N N . MET A 1 480 ? -8.25 -8.664 14.742 1 87.31 480 MET A N 1
ATOM 3895 C CA . MET A 1 480 ? -7.23 -9.32 15.555 1 87.31 480 MET A CA 1
ATOM 3896 C C . MET A 1 480 ? -6.699 -8.375 16.625 1 87.31 480 MET A C 1
ATOM 3898 O O . MET A 1 480 ? -6.504 -7.188 16.375 1 87.31 480 MET A O 1
ATOM 3902 N N . GLY A 1 481 ? -6.516 -8.922 17.812 1 79.94 481 GLY A N 1
ATOM 3903 C CA . GLY A 1 481 ? -5.805 -8.18 18.828 1 79.94 481 GLY A CA 1
ATOM 3904 C C . GLY A 1 481 ? -4.297 -8.227 18.672 1 79.94 481 GLY A C 1
ATOM 3905 O O . GLY A 1 481 ? -3.785 -8.922 17.797 1 79.94 481 GLY A O 1
ATOM 3906 N N . PHE A 1 482 ? -3.635 -7.527 19.484 1 76.69 482 PHE A N 1
ATOM 3907 C CA . PHE A 1 482 ? -2.186 -7.375 19.406 1 76.69 482 PHE A CA 1
ATOM 3908 C C . PHE A 1 482 ? -1.495 -8.734 19.5 1 76.69 482 PHE A C 1
ATOM 3910 O O . PHE A 1 482 ? -0.578 -9.023 18.734 1 76.69 482 PHE A O 1
ATOM 3917 N N . ILE A 1 483 ? -1.896 -9.617 20.328 1 75 483 ILE A N 1
ATOM 3918 C CA . ILE A 1 483 ? -1.274 -10.906 20.609 1 75 483 ILE A CA 1
ATOM 3919 C C . ILE A 1 483 ? -1.416 -11.812 19.391 1 75 483 ILE A C 1
ATOM 3921 O O . ILE A 1 483 ? -0.434 -12.406 18.922 1 75 483 ILE A O 1
ATOM 3925 N N . GLU A 1 484 ? -2.613 -11.836 18.859 1 84.81 484 GLU A N 1
ATOM 3926 C CA . GLU A 1 484 ? -2.885 -12.656 17.688 1 84.81 484 GLU A CA 1
ATOM 3927 C C . GLU A 1 484 ? -2.201 -12.094 16.453 1 84.81 484 GLU A C 1
ATOM 3929 O O . GLU A 1 484 ? -1.631 -12.844 15.656 1 84.81 484 GLU A O 1
ATOM 3934 N N . TYR A 1 485 ? -2.242 -10.789 16.391 1 88.25 485 TYR A N 1
ATOM 3935 C CA . TYR A 1 485 ? -1.664 -10.094 15.258 1 88.25 485 TYR A CA 1
ATOM 3936 C C . TYR A 1 485 ? -0.182 -10.414 15.109 1 88.25 485 TYR A C 1
ATOM 3938 O O . TYR A 1 485 ? 0.313 -10.602 14 1 88.25 485 TYR A O 1
ATOM 3946 N N . HIS A 1 486 ? 0.515 -10.609 16.219 1 81.31 486 HIS A N 1
ATOM 3947 C CA . HIS A 1 486 ? 1.959 -10.812 16.203 1 81.31 486 HIS A CA 1
ATOM 3948 C C . HIS A 1 486 ? 2.314 -12.258 16.516 1 81.31 486 HIS A C 1
ATOM 3950 O O . HIS A 1 486 ? 3.48 -12.578 16.766 1 81.31 486 HIS A O 1
ATOM 3956 N N . ASN A 1 487 ? 1.321 -13.125 16.531 1 82.38 487 ASN A N 1
ATOM 3957 C CA . ASN A 1 487 ? 1.513 -14.547 16.812 1 82.38 487 ASN A CA 1
ATOM 3958 C C . ASN A 1 487 ? 2.236 -14.758 18.141 1 82.38 487 ASN A C 1
ATOM 3960 O O . ASN A 1 487 ? 3.047 -15.68 18.266 1 82.38 487 ASN A O 1
ATOM 3964 N N . ILE A 1 488 ? 2.09 -13.852 19.031 1 71.62 488 ILE A N 1
ATOM 3965 C CA . ILE A 1 488 ? 2.74 -13.953 20.328 1 71.62 488 ILE A CA 1
ATOM 3966 C C . ILE A 1 488 ? 2.213 -15.18 21.078 1 71.62 488 ILE A C 1
ATOM 3968 O O . ILE A 1 488 ? 2.967 -15.859 21.781 1 71.62 488 ILE A O 1
ATOM 3972 N N . ASP A 1 489 ? 0.919 -15.5 20.938 1 71.69 489 ASP A N 1
ATOM 3973 C CA . ASP A 1 489 ? 0.298 -16.672 21.547 1 71.69 489 ASP A CA 1
ATOM 3974 C C . ASP A 1 489 ? 0.933 -17.953 21.031 1 71.69 489 ASP A C 1
ATOM 3976 O O . ASP A 1 489 ? 1.055 -18.938 21.781 1 71.69 489 ASP A O 1
ATOM 3980 N N . ILE A 1 490 ? 1.365 -17.969 19.812 1 70.75 490 ILE A N 1
ATOM 3981 C CA . ILE A 1 490 ? 2.004 -19.141 19.234 1 70.75 490 ILE A CA 1
ATOM 3982 C C . ILE A 1 490 ? 3.436 -19.266 19.75 1 70.75 490 ILE A C 1
ATOM 3984 O O . ILE A 1 490 ? 3.891 -20.359 20.078 1 70.75 490 ILE A O 1
ATOM 3988 N N . MET A 1 491 ? 4.121 -18.156 19.781 1 62.59 491 MET A N 1
ATOM 3989 C CA . MET A 1 491 ? 5.52 -18.156 20.203 1 62.59 491 MET A CA 1
ATOM 3990 C C . MET A 1 491 ? 5.645 -18.516 21.672 1 62.59 491 MET A C 1
ATOM 3992 O O . MET A 1 491 ? 6.637 -19.109 22.094 1 62.59 491 MET A O 1
ATOM 3996 N N . TYR A 1 492 ? 4.668 -18.172 22.453 1 50.84 492 TYR A N 1
ATOM 3997 C CA . TYR A 1 492 ? 4.695 -18.453 23.891 1 50.84 492 TYR A CA 1
ATOM 3998 C C . TYR A 1 492 ? 4.168 -19.844 24.188 1 50.84 492 TYR A C 1
ATOM 4000 O O . TYR A 1 492 ? 4.605 -20.5 25.141 1 50.84 492 TYR A O 1
ATOM 4008 N N . ASN A 1 493 ? 3.158 -20.391 23.453 1 44.16 493 ASN A N 1
ATOM 4009 C CA . ASN A 1 493 ? 2.605 -21.719 23.703 1 44.16 493 ASN A CA 1
ATOM 4010 C C . ASN A 1 493 ? 3.623 -22.812 23.406 1 44.16 493 ASN A C 1
ATOM 4012 O O . ASN A 1 493 ? 3.525 -23.922 23.938 1 44.16 493 ASN A O 1
ATOM 4016 N N . ASN A 1 494 ? 4.52 -22.734 22.484 1 38.81 494 ASN A N 1
ATOM 4017 C CA . ASN A 1 494 ? 5.453 -23.812 22.172 1 38.81 494 ASN A CA 1
ATOM 4018 C C . ASN A 1 494 ? 6.41 -24.062 23.344 1 38.81 494 ASN A C 1
ATOM 4020 O O . ASN A 1 494 ? 7.066 -25.109 23.391 1 38.81 494 ASN A O 1
ATOM 4024 N N . GLU A 1 495 ? 6.715 -23.172 24.188 1 33.66 495 GLU A N 1
ATOM 4025 C CA . GLU A 1 495 ? 7.59 -23.5 25.312 1 33.66 495 GLU A CA 1
ATOM 4026 C C . GLU A 1 495 ? 6.922 -24.5 26.25 1 33.66 495 GLU A C 1
ATOM 4028 O O . GLU A 1 495 ? 7.586 -25.375 26.812 1 33.66 495 GLU A O 1
ATOM 4033 N N . SER A 1 496 ? 5.602 -24.406 26.469 1 31.06 496 SER A N 1
ATOM 4034 C CA . SER A 1 496 ? 4.984 -25.297 27.453 1 31.06 496 SER A CA 1
ATOM 4035 C C . SER A 1 496 ? 4.68 -26.656 26.859 1 31.06 496 SER A C 1
ATOM 4037 O O . SER A 1 496 ? 4.805 -27.688 27.531 1 31.06 496 SER A O 1
ATOM 4039 N N . GLU A 1 497 ? 4.207 -26.688 25.594 1 31.03 497 GLU A N 1
ATOM 4040 C CA . GLU A 1 497 ? 3.633 -27.938 25.125 1 31.03 497 GLU A CA 1
ATOM 4041 C C . GLU A 1 497 ? 4.719 -28.891 24.625 1 31.03 497 GLU A C 1
ATOM 4043 O O . GLU A 1 497 ? 4.469 -30.078 24.422 1 31.03 497 GLU A O 1
ATOM 4048 N N . SER A 1 498 ? 5.863 -28.594 24.141 1 29.39 498 SER A N 1
ATOM 4049 C CA . SER A 1 498 ? 6.594 -29.766 23.672 1 29.39 498 SER A CA 1
ATOM 4050 C C . SER A 1 498 ? 6.742 -30.797 24.766 1 29.39 498 SER A C 1
ATOM 4052 O O . SER A 1 498 ? 7.004 -31.969 24.484 1 29.39 498 SER A O 1
ATOM 4054 N N . HIS A 1 499 ? 7.027 -30.469 25.984 1 27.77 499 HIS A N 1
ATOM 4055 C CA . HIS A 1 499 ? 6.891 -31.609 26.875 1 27.77 499 HIS A CA 1
ATOM 4056 C C . HIS A 1 499 ? 5.441 -32.094 26.953 1 27.77 499 HIS A C 1
ATOM 4058 O O . HIS A 1 499 ? 5.172 -33.281 26.969 1 27.77 499 HIS A O 1
ATOM 4064 N N . ASN A 1 500 ? 4.562 -31.219 27.469 1 26.58 500 ASN A N 1
ATOM 4065 C CA . ASN A 1 500 ? 3.236 -31.75 27.75 1 26.58 500 ASN A CA 1
ATOM 4066 C C . ASN A 1 500 ? 2.371 -31.812 26.5 1 26.58 500 ASN A C 1
ATOM 4068 O O . ASN A 1 500 ? 1.146 -31.906 26.594 1 26.58 500 ASN A O 1
ATOM 4072 N N . PHE A 1 501 ? 2.68 -31.594 25.25 1 26.72 501 PHE A N 1
ATOM 4073 C CA . PHE A 1 501 ? 1.584 -31.828 24.328 1 26.72 501 PHE A CA 1
ATOM 4074 C C . PHE A 1 501 ? 0.958 -33.219 24.562 1 26.72 501 PHE A C 1
ATOM 4076 O O . PHE A 1 501 ? -0.21 -33.438 24.25 1 26.72 501 PHE A O 1
ATOM 4083 N N . MET A 1 502 ? 1.729 -34.219 24.703 1 25.7 502 MET A N 1
ATOM 4084 C CA . MET A 1 502 ? 1.028 -35.438 25.109 1 25.7 502 MET A CA 1
ATOM 4085 C C . MET A 1 502 ? 0.448 -35.281 26.5 1 25.7 502 MET A C 1
ATOM 4087 O O . MET A 1 502 ? -0.304 -36.156 26.969 1 25.7 502 MET A O 1
ATOM 4091 N N . ASN A 1 503 ? 1.229 -34.812 27.484 1 24.86 503 ASN A N 1
ATOM 4092 C CA . ASN A 1 503 ? 0.516 -34.75 28.766 1 24.86 503 ASN A CA 1
ATOM 4093 C C . ASN A 1 503 ? -0.557 -33.688 28.75 1 24.86 503 ASN A C 1
ATOM 4095 O O . ASN A 1 503 ? -0.356 -32.594 28.188 1 24.86 503 ASN A O 1
ATOM 4099 N N . GLN A 1 504 ? -1.914 -33.969 28.922 1 26.95 504 GLN A N 1
ATOM 4100 C CA . GLN A 1 504 ? -3.199 -33.312 29.141 1 26.95 504 GLN A CA 1
ATOM 4101 C C . GLN A 1 504 ? -3.043 -32.094 30.031 1 26.95 504 GLN A C 1
ATOM 4103 O O . GLN A 1 504 ? -2.918 -32.188 31.25 1 26.95 504 GLN A O 1
ATOM 4108 N N . ASN A 1 505 ? -2.076 -31.297 29.828 1 30.23 505 ASN A N 1
ATOM 4109 C CA . ASN A 1 505 ? -2.07 -30.016 30.547 1 30.23 505 ASN A CA 1
ATOM 4110 C C . ASN A 1 505 ? -3.459 -29.391 30.578 1 30.23 505 ASN A C 1
ATOM 4112 O O . ASN A 1 505 ? -3.773 -28.531 29.75 1 30.23 505 ASN A O 1
ATOM 4116 N N . THR A 1 506 ? -4.375 -30.109 30.844 1 29.95 506 THR A N 1
ATOM 4117 C CA . THR A 1 506 ? -5.785 -29.875 31.141 1 29.95 506 THR A CA 1
ATOM 4118 C C . THR A 1 506 ? -5.93 -28.922 32.312 1 29.95 506 THR A C 1
ATOM 4120 O O . THR A 1 506 ? -5.238 -29.062 33.344 1 29.95 506 THR A O 1
ATOM 4123 N N . THR A 1 507 ? -6.242 -27.578 32.156 1 30.3 507 THR A N 1
ATOM 4124 C CA . THR A 1 507 ? -6.832 -26.812 33.25 1 30.3 507 THR A CA 1
ATOM 4125 C C . THR A 1 507 ? -7.629 -27.719 34.156 1 30.3 507 THR A C 1
ATOM 4127 O O . THR A 1 507 ? -8.484 -28.484 33.719 1 30.3 507 THR A O 1
ATOM 4130 N N . THR A 1 508 ? -6.887 -28.109 35.281 1 34.59 508 THR A N 1
ATOM 4131 C CA . THR A 1 508 ? -7.582 -28.969 36.25 1 34.59 508 THR A CA 1
ATOM 4132 C C . THR A 1 508 ? -8.328 -28.141 37.281 1 34.59 508 THR A C 1
ATOM 4134 O O . THR A 1 508 ? -7.922 -27.016 37.594 1 34.59 508 THR A O 1
ATOM 4137 N N . ILE A 1 509 ? -9.555 -28.172 37.438 1 34.31 509 ILE A N 1
ATOM 4138 C CA . ILE A 1 509 ? -10.383 -27.609 38.5 1 34.31 509 ILE A CA 1
ATOM 4139 C C . ILE A 1 509 ? -10.406 -28.562 39.688 1 34.31 509 ILE A C 1
ATOM 4141 O O . ILE A 1 509 ? -10.641 -29.766 39.531 1 34.31 509 ILE A O 1
ATOM 4145 N N . SER A 1 510 ? -9.641 -28.188 40.75 1 37 510 SER A N 1
ATOM 4146 C CA . SER A 1 510 ? -9.727 -29 41.969 1 37 510 SER A CA 1
ATOM 4147 C C . SER A 1 510 ? -10.648 -28.359 43 1 37 510 SER A C 1
ATOM 4149 O O . SER A 1 510 ? -10.727 -27.125 43.094 1 37 510 SER A O 1
ATOM 4151 N N . VAL A 1 511 ? -11.539 -29.188 43.625 1 35.81 511 VAL A N 1
ATOM 4152 C CA . VAL A 1 511 ? -12.359 -28.766 44.75 1 35.81 511 VAL A CA 1
ATOM 4153 C C . VAL A 1 511 ? -11.5 -28.688 46 1 35.81 511 VAL A C 1
ATOM 4155 O O . VAL A 1 511 ? -10.898 -29.672 46.406 1 35.81 511 VAL A O 1
ATOM 4158 N N . VAL A 1 512 ? -11.086 -27.516 46.438 1 43.22 512 VAL A N 1
ATOM 4159 C CA . VAL A 1 512 ? -10.258 -27.375 47.625 1 43.22 512 VAL A CA 1
ATOM 4160 C C . VAL A 1 512 ? -11.133 -27.453 48.875 1 43.22 512 VAL A C 1
ATOM 4162 O O . VAL A 1 512 ? -10.711 -27.969 49.906 1 43.22 512 VAL A O 1
ATOM 4165 N N . LYS A 1 513 ? -12.258 -26.781 48.75 1 46.34 513 LYS A N 1
ATOM 4166 C CA . LYS A 1 513 ? -13.164 -26.875 49.875 1 46.34 513 LYS A CA 1
ATOM 4167 C C . LYS A 1 513 ? -14.609 -27.031 49.406 1 46.34 513 LYS A C 1
ATOM 4169 O O . LYS A 1 513 ? -15.039 -26.391 48.469 1 46.34 513 LYS A O 1
ATOM 4174 N N . ASP A 1 514 ? -15.234 -28.25 49.781 1 38.06 514 ASP A N 1
ATOM 4175 C CA . ASP A 1 514 ? -16.656 -28.531 49.562 1 38.06 514 ASP A CA 1
ATOM 4176 C C . ASP A 1 514 ? -17.391 -28.719 50.875 1 38.06 514 ASP A C 1
ATOM 4178 O O . ASP A 1 514 ? -17.203 -29.734 51.562 1 38.06 514 ASP A O 1
ATOM 4182 N N . ASN A 1 515 ? -17.812 -27.625 51.406 1 47.47 515 ASN A N 1
ATOM 4183 C CA . ASN A 1 515 ? -18.531 -27.844 52.656 1 47.47 515 ASN A CA 1
ATOM 4184 C C . ASN A 1 515 ? -20.031 -28.047 52.406 1 47.47 515 ASN A C 1
ATOM 4186 O O . ASN A 1 515 ? -20.828 -27.953 53.344 1 47.47 515 ASN A O 1
ATOM 4190 N N . GLY A 1 516 ? -20.438 -28.5 51.406 1 46.44 516 GLY A N 1
ATOM 4191 C CA . GLY A 1 516 ? -21.828 -28.75 51.094 1 46.44 516 GLY A CA 1
ATOM 4192 C C . GLY A 1 516 ? -22.562 -27.516 50.594 1 46.44 516 GLY A C 1
ATOM 4193 O O . GLY A 1 516 ? -23.375 -27.594 49.656 1 46.44 516 GLY A O 1
ATOM 4194 N N . ASN A 1 517 ? -22.422 -26.391 51.25 1 43.94 517 ASN A N 1
ATOM 4195 C CA . ASN A 1 517 ? -23.031 -25.125 50.906 1 43.94 517 ASN A CA 1
ATOM 4196 C C . ASN A 1 517 ? -22.125 -24.281 50 1 43.94 517 ASN A C 1
ATOM 4198 O O . ASN A 1 517 ? -22.609 -23.391 49.281 1 43.94 517 ASN A O 1
ATOM 4202 N N . LYS A 1 518 ? -20.844 -24.438 50.188 1 43.62 518 LYS A N 1
ATOM 4203 C CA . LYS A 1 518 ? -19.812 -23.688 49.5 1 43.62 518 LYS A CA 1
ATOM 4204 C C . LYS A 1 518 ? -18.766 -24.625 48.906 1 43.62 518 LYS A C 1
ATOM 4206 O O . LYS A 1 518 ? -18.344 -25.578 49.531 1 43.62 518 LYS A O 1
ATOM 4211 N N . VAL A 1 519 ? -18.688 -24.734 47.594 1 34.06 519 VAL A N 1
ATOM 4212 C CA . VAL A 1 519 ? -17.594 -25.5 46.969 1 34.06 519 VAL A CA 1
ATOM 4213 C C . VAL A 1 519 ? -16.516 -24.531 46.5 1 34.06 519 VAL A C 1
ATOM 4215 O O . VAL A 1 519 ? -16.812 -23.547 45.812 1 34.06 519 VAL A O 1
ATOM 4218 N N . GLU A 1 520 ? -15.445 -24.406 47 1 39.66 520 GLU A N 1
ATOM 4219 C CA . GLU A 1 520 ? -14.266 -23.672 46.562 1 39.66 520 GLU A CA 1
ATOM 4220 C C . GLU A 1 520 ? -13.461 -24.484 45.531 1 39.66 520 GLU A C 1
ATOM 4222 O O . GLU A 1 520 ? -13.094 -25.641 45.812 1 39.66 520 GLU A O 1
ATOM 4227 N N . LEU A 1 521 ? -13.633 -24.141 44.25 1 35.59 521 LEU A N 1
ATOM 4228 C CA . LEU A 1 521 ? -12.875 -24.781 43.188 1 35.59 521 LEU A CA 1
ATOM 4229 C C . LEU A 1 521 ? -11.578 -24.031 42.906 1 35.59 521 LEU A C 1
ATOM 4231 O O . LEU A 1 521 ? -11.531 -22.812 43 1 35.59 521 LEU A O 1
ATOM 4235 N N . VAL A 1 522 ? -10.594 -24.578 43 1 38.94 522 VAL A N 1
ATOM 4236 C CA . VAL A 1 522 ? -9.312 -24.047 42.562 1 38.94 522 VAL A CA 1
ATOM 4237 C C . VAL A 1 522 ? -8.992 -24.562 41.156 1 38.94 522 VAL A C 1
ATOM 4239 O O . VAL A 1 522 ? -9.039 -25.781 40.906 1 38.94 522 VAL A O 1
ATOM 4242 N N . ILE A 1 523 ? -9.219 -23.812 40.156 1 36.22 523 ILE A N 1
ATOM 4243 C CA . ILE A 1 523 ? -8.812 -24.141 38.812 1 36.22 523 ILE A CA 1
ATOM 4244 C C . ILE A 1 523 ? -7.309 -23.938 38.656 1 36.22 523 ILE A C 1
ATOM 4246 O O . ILE A 1 523 ? -6.801 -22.844 38.875 1 36.22 523 ILE A O 1
ATOM 4250 N N . LYS A 1 524 ? -6.734 -24.938 38.531 1 36.78 524 LYS A N 1
ATOM 4251 C CA . LYS A 1 524 ? -5.301 -24.938 38.25 1 36.78 524 LYS A CA 1
ATOM 4252 C C . LYS A 1 524 ? -5.027 -24.859 36.75 1 36.78 524 LYS A C 1
ATOM 4254 O O . LYS A 1 524 ? -5.438 -25.734 35.969 1 36.78 524 LYS A O 1
ATOM 4259 N N . ILE A 1 525 ? -4.988 -23.719 36.188 1 34.19 525 ILE A N 1
ATOM 4260 C CA . ILE A 1 525 ? -4.57 -23.531 34.812 1 34.19 525 ILE A CA 1
ATOM 4261 C C . ILE A 1 525 ? -3.064 -23.75 34.688 1 34.19 525 ILE A C 1
ATOM 4263 O O . ILE A 1 525 ? -2.275 -23 35.281 1 34.19 525 ILE A O 1
ATOM 4267 N N . PRO A 1 526 ? -2.744 -24.766 34 1 35.34 526 PRO A N 1
ATOM 4268 C CA . PRO A 1 526 ? -1.311 -25.031 33.844 1 35.34 526 PRO A CA 1
ATOM 4269 C C . PRO A 1 526 ? -0.619 -23.969 33 1 35.34 526 PRO A C 1
ATOM 4271 O O . PRO A 1 526 ? -1.264 -23.312 32.156 1 35.34 526 PRO A O 1
ATOM 4274 N N . GLN A 1 527 ? 0.726 -23.578 33.094 1 33.22 527 GLN A N 1
ATOM 4275 C CA . GLN A 1 527 ? 1.728 -22.75 32.438 1 33.22 527 GLN A CA 1
ATOM 4276 C C . GLN A 1 527 ? 1.512 -21.266 32.75 1 33.22 527 GLN A C 1
ATOM 4278 O O . GLN A 1 527 ? 2.205 -20.406 32.219 1 33.22 527 GLN A O 1
ATOM 4283 N N . LEU A 1 528 ? 0.411 -20.906 33.5 1 29.02 528 LEU A N 1
ATOM 4284 C CA . LEU A 1 528 ? 0.361 -19.531 33.969 1 29.02 528 LEU A CA 1
ATOM 4285 C C . LEU A 1 528 ? 1.534 -19.25 34.906 1 29.02 528 LEU A C 1
ATOM 4287 O O . LEU A 1 528 ? 1.651 -18.141 35.438 1 29.02 528 LEU A O 1
ATOM 4291 N N . LYS A 1 529 ? 2.457 -20.125 35.25 1 29.28 529 LYS A N 1
ATOM 4292 C CA . LYS A 1 529 ? 3.457 -20.047 36.312 1 29.28 529 LYS A CA 1
ATOM 4293 C C . LYS A 1 529 ? 4.473 -18.938 36.031 1 29.28 529 LYS A C 1
ATOM 4295 O O . LYS A 1 529 ? 4.875 -18.219 36.969 1 29.28 529 LYS A O 1
ATOM 4300 N N . LYS A 1 530 ? 5.188 -19 34.969 1 29.5 530 LYS A N 1
ATOM 4301 C CA . LYS A 1 530 ? 6.414 -18.203 34.875 1 29.5 530 LYS A CA 1
ATOM 4302 C C . LYS A 1 530 ? 6.102 -16.719 34.844 1 29.5 530 LYS A C 1
ATOM 4304 O O . LYS A 1 530 ? 7 -15.883 35 1 29.5 530 LYS A O 1
ATOM 4309 N N . LYS A 1 531 ? 4.891 -16.25 34.656 1 27.92 531 LYS A N 1
ATOM 4310 C CA . LYS A 1 531 ? 4.57 -14.836 34.562 1 27.92 531 LYS A CA 1
ATOM 4311 C C . LYS A 1 531 ? 4.398 -14.211 35.938 1 27.92 531 LYS A C 1
ATOM 4313 O O . LYS A 1 531 ? 4.07 -13.023 36.062 1 27.92 531 LYS A O 1
ATOM 4318 N N . GLY A 1 532 ? 4.641 -14.852 37.031 1 27.7 532 GLY A N 1
ATOM 4319 C CA . GLY A 1 532 ? 4.227 -14.453 38.375 1 27.7 532 GLY A CA 1
ATOM 4320 C C . GLY A 1 532 ? 5.137 -13.406 39 1 27.7 532 GLY A C 1
ATOM 4321 O O . GLY A 1 532 ? 4.68 -12.539 39.75 1 27.7 532 GLY A O 1
ATOM 4322 N N . LYS A 1 533 ? 6.453 -13.633 38.875 1 28.06 533 LYS A N 1
ATOM 4323 C CA . LYS A 1 533 ? 7.285 -12.742 39.688 1 28.06 533 LYS A CA 1
ATOM 4324 C C . LYS A 1 533 ? 7.164 -11.297 39.219 1 28.06 533 LYS A C 1
ATOM 4326 O O . LYS A 1 533 ? 7.215 -10.367 40 1 28.06 533 LYS A O 1
ATOM 4331 N N . ILE A 1 534 ? 7 -11.102 37.969 1 26.81 534 ILE A N 1
ATOM 4332 C CA . ILE A 1 534 ? 6.836 -9.727 37.531 1 26.81 534 ILE A CA 1
ATOM 4333 C C . ILE A 1 534 ? 5.508 -9.164 38.031 1 26.81 534 ILE A C 1
ATOM 4335 O O . ILE A 1 534 ? 5.441 -8.016 38.469 1 26.81 534 ILE A O 1
ATOM 4339 N N . LEU A 1 535 ? 4.566 -9.984 38.375 1 26.56 535 LEU A N 1
ATOM 4340 C CA . LEU A 1 535 ? 3.264 -9.555 38.844 1 26.56 535 LEU A CA 1
ATOM 4341 C C . LEU A 1 535 ? 3.33 -9.227 40.344 1 26.56 535 LEU A C 1
ATOM 4343 O O . LEU A 1 535 ? 2.689 -8.281 40.812 1 26.56 535 LEU A O 1
ATOM 4347 N N . LYS A 1 536 ? 4.137 -9.852 41.094 1 26.89 536 LYS A N 1
ATOM 4348 C CA . LYS A 1 536 ? 4.152 -9.602 42.531 1 26.89 536 LYS A CA 1
ATOM 4349 C C . LYS A 1 536 ? 4.656 -8.188 42.844 1 26.89 536 LYS A C 1
ATOM 4351 O O . LYS A 1 536 ? 4.137 -7.52 43.75 1 26.89 536 LYS A O 1
ATOM 4356 N N . SER A 1 537 ? 5.742 -7.789 42.281 1 27.19 537 SER A N 1
ATOM 4357 C CA . SER A 1 537 ? 6.273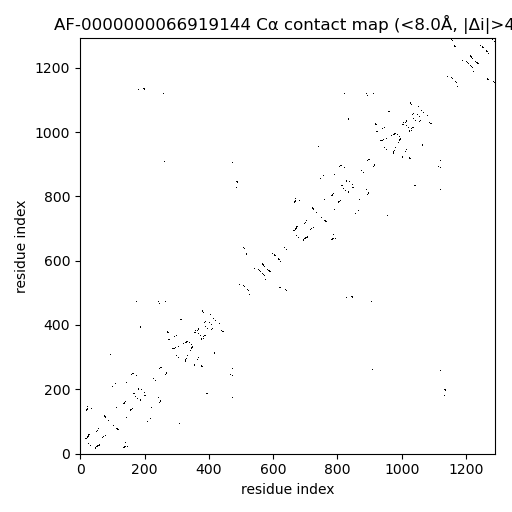 -6.473 42.625 1 27.19 537 SER A CA 1
ATOM 4358 C C . SER A 1 537 ? 5.316 -5.363 42.219 1 27.19 537 SER A C 1
ATOM 4360 O O . SER A 1 537 ? 5.289 -4.297 42.844 1 27.19 537 SER A O 1
ATOM 4362 N N . ILE A 1 538 ? 4.516 -5.578 41.188 1 27.05 538 ILE A N 1
ATOM 4363 C CA . ILE A 1 538 ? 3.527 -4.586 40.781 1 27.05 538 ILE A CA 1
ATOM 4364 C C . ILE A 1 538 ? 2.342 -4.605 41.75 1 27.05 538 ILE A C 1
ATOM 4366 O O . ILE A 1 538 ? 1.802 -3.553 42.094 1 27.05 538 ILE A O 1
ATOM 4370 N N . ILE A 1 539 ? 2.061 -5.68 42.344 1 26.86 539 ILE A N 1
ATOM 4371 C CA . ILE A 1 539 ? 0.906 -5.82 43.25 1 26.86 539 ILE A CA 1
ATOM 4372 C C . ILE A 1 539 ? 1.185 -5.133 44.562 1 26.86 539 ILE A C 1
ATOM 4374 O O . ILE A 1 539 ? 0.255 -4.758 45.281 1 26.86 539 ILE A O 1
ATOM 4378 N N . GLY A 1 540 ? 2.377 -5.09 45 1 26.73 540 GLY A N 1
ATOM 4379 C CA . GLY A 1 540 ? 2.527 -4.578 46.344 1 26.73 540 GLY A CA 1
ATOM 4380 C C . GLY A 1 540 ? 1.961 -3.184 46.531 1 26.73 540 GLY A C 1
ATOM 4381 O O . GLY A 1 540 ? 1.732 -2.738 47.656 1 26.73 540 GLY A O 1
ATOM 4382 N N . THR A 1 541 ? 2.178 -2.305 45.531 1 26.19 541 THR A N 1
ATOM 4383 C CA . THR A 1 541 ? 1.856 -0.94 45.938 1 26.19 541 THR A CA 1
ATOM 4384 C C . THR A 1 541 ? 0.347 -0.711 45.938 1 26.19 541 THR A C 1
ATOM 4386 O O . THR A 1 541 ? -0.116 0.422 46.062 1 26.19 541 THR A O 1
ATOM 4389 N N . VAL A 1 542 ? -0.455 -1.74 45.562 1 26.69 542 VAL A N 1
ATOM 4390 C CA . VAL A 1 542 ? -1.891 -1.483 45.5 1 26.69 542 VAL A CA 1
ATOM 4391 C C . VAL A 1 542 ? -2.441 -1.276 46.906 1 26.69 542 VAL A C 1
ATOM 4393 O O . VAL A 1 542 ? -2.318 -2.154 47.781 1 26.69 542 VAL A O 1
ATOM 4396 N N . LYS A 1 543 ? -2.59 -0.032 47.312 1 26.89 543 LYS A N 1
ATOM 4397 C CA . LYS A 1 543 ? -3.326 0.314 48.531 1 26.89 543 LYS A CA 1
ATOM 4398 C C . LYS A 1 543 ? -4.672 -0.403 48.594 1 26.89 543 LYS A C 1
ATOM 4400 O O . LYS A 1 543 ? -5.242 -0.738 47.531 1 26.89 543 LYS A O 1
ATOM 4405 N N . LYS A 1 544 ? -5.109 -0.804 49.781 1 26.77 544 LYS A N 1
ATOM 4406 C CA . LYS A 1 544 ? -6.277 -1.467 50.344 1 26.77 544 LYS A CA 1
ATOM 4407 C C . LYS A 1 544 ? -7.574 -0.816 49.875 1 26.77 544 LYS A C 1
ATOM 4409 O O . LYS A 1 544 ? -8.008 0.197 50.406 1 26.77 544 LYS A O 1
ATOM 4414 N N . HIS A 1 545 ? -7.852 -0.56 48.5 1 26.98 545 HIS A N 1
ATOM 4415 C CA . HIS A 1 545 ? -9.156 0.072 48.344 1 26.98 545 HIS A CA 1
ATOM 4416 C C . HIS A 1 545 ? -10.273 -0.871 48.781 1 26.98 545 HIS A C 1
ATOM 4418 O O . HIS A 1 545 ? -10.164 -2.09 48.625 1 26.98 545 HIS A O 1
ATOM 4424 N N . THR A 1 546 ? -11.125 -0.625 49.812 1 27.17 546 THR A N 1
ATOM 4425 C CA . THR A 1 546 ? -12.281 -1.272 50.438 1 27.17 546 THR A CA 1
ATOM 4426 C C . THR A 1 546 ? -13.227 -1.822 49.375 1 27.17 546 THR A C 1
ATOM 4428 O O . THR A 1 546 ? -13.977 -2.768 49.625 1 27.17 546 THR A O 1
ATOM 4431 N N . ASP A 1 547 ? -13.82 -0.946 48.469 1 26.72 547 ASP A N 1
ATOM 4432 C CA . ASP A 1 547 ? -14.891 -1.338 47.562 1 26.72 547 ASP A CA 1
ATOM 4433 C C . ASP A 1 547 ? -14.367 -2.254 46.469 1 26.72 547 ASP A C 1
ATOM 4435 O O . ASP A 1 547 ? -13.414 -1.906 45.75 1 26.72 547 ASP A O 1
ATOM 4439 N N . PRO A 1 548 ? -14.633 -3.625 46.5 1 28.66 548 PRO A N 1
ATOM 4440 C CA . PRO A 1 548 ? -14.125 -4.656 45.594 1 28.66 548 PRO A CA 1
ATOM 4441 C C . PRO A 1 548 ? -14.102 -4.203 44.125 1 28.66 548 PRO A C 1
ATOM 4443 O O . PRO A 1 548 ? -13.359 -4.758 43.344 1 28.66 548 PRO A O 1
ATOM 4446 N N . SER A 1 549 ? -15.18 -3.471 43.656 1 29.53 549 SER A N 1
ATOM 4447 C CA . SER A 1 549 ? -15.242 -2.959 42.281 1 29.53 549 SER A CA 1
ATOM 4448 C C . SER A 1 549 ? -13.953 -2.223 41.938 1 29.53 549 SER A C 1
ATOM 4450 O O . SER A 1 549 ? -13.656 -2.045 40.75 1 29.53 549 SER A O 1
ATOM 4452 N N . LYS A 1 550 ? -13.445 -1.447 42.844 1 31.78 550 LYS A N 1
ATOM 4453 C CA . LYS A 1 550 ? -12.258 -0.607 42.75 1 31.78 550 LYS A CA 1
ATOM 4454 C C . LYS A 1 550 ? -10.984 -1.439 42.906 1 31.78 550 LYS A C 1
ATOM 4456 O O . LYS A 1 550 ? -9.891 -0.892 43.062 1 31.78 550 LYS A O 1
ATOM 4461 N N . LEU A 1 551 ? -11.195 -2.67 43.312 1 31.44 551 LEU A N 1
ATOM 4462 C CA . LEU A 1 551 ? -10.125 -3.562 43.719 1 31.44 551 LEU A CA 1
ATOM 4463 C C . LEU A 1 551 ? -9.055 -3.68 42.656 1 31.44 551 LEU A C 1
ATOM 4465 O O . LEU A 1 551 ? -7.875 -3.855 42.938 1 31.44 551 LEU A O 1
ATOM 4469 N N . CYS A 1 552 ? -9.469 -4.188 41.406 1 34.56 552 CYS A N 1
ATOM 4470 C CA . CYS A 1 552 ? -8.312 -4.516 40.562 1 34.56 552 CYS A CA 1
ATOM 4471 C C . CYS A 1 552 ? -7.629 -3.254 40.062 1 34.56 552 CYS A C 1
ATOM 4473 O O . CYS A 1 552 ? -8.102 -2.621 39.125 1 34.56 552 CYS A O 1
ATOM 4475 N N . ALA A 1 553 ? -7.082 -2.494 40.812 1 39.09 553 ALA A N 1
ATOM 4476 C CA . ALA A 1 553 ? -6.453 -1.216 40.5 1 39.09 553 ALA A CA 1
ATOM 4477 C C . ALA A 1 553 ? -5.707 -1.29 39.188 1 39.09 553 ALA A C 1
ATOM 4479 O O . ALA A 1 553 ? -5.66 -0.31 38.438 1 39.09 553 ALA A O 1
ATOM 4480 N N . ASN A 1 554 ? -5.102 -2.412 38.938 1 39.81 554 ASN A N 1
ATOM 4481 C CA . ASN A 1 554 ? -4.312 -2.488 37.719 1 39.81 554 ASN A CA 1
ATOM 4482 C C . ASN A 1 554 ? -5.004 -3.344 36.656 1 39.81 554 ASN A C 1
ATOM 4484 O O . ASN A 1 554 ? -4.363 -3.805 35.719 1 39.81 554 ASN A O 1
ATOM 4488 N N . ALA A 1 555 ? -6.27 -3.826 37 1 42.72 555 ALA A N 1
ATOM 4489 C CA . ALA A 1 555 ? -7.051 -4.559 36 1 42.72 555 ALA A CA 1
ATOM 4490 C C . ALA A 1 555 ? -8.438 -3.938 35.812 1 42.72 555 ALA A C 1
ATOM 4492 O O . ALA A 1 555 ? -9.086 -3.568 36.812 1 42.72 555 ALA A O 1
ATOM 4493 N N . ILE A 1 556 ? -8.695 -3.469 34.625 1 46.22 556 ILE A N 1
ATOM 4494 C CA . ILE A 1 556 ? -9.992 -2.9 34.281 1 46.22 556 ILE A CA 1
ATOM 4495 C C . ILE A 1 556 ? -10.789 -3.902 33.438 1 46.22 556 ILE A C 1
ATOM 4497 O O . ILE A 1 556 ? -10.273 -4.465 32.469 1 46.22 556 ILE A O 1
ATOM 4501 N N . PHE A 1 557 ? -11.992 -4.316 34 1 43.84 557 PHE A N 1
ATOM 4502 C CA . PHE A 1 557 ? -12.898 -5.074 33.156 1 43.84 557 PHE A CA 1
ATOM 4503 C C . PHE A 1 557 ? -13.328 -4.246 31.953 1 43.84 557 PHE A C 1
ATOM 4505 O O . PHE A 1 557 ? -13.922 -3.176 32.094 1 43.84 557 PHE A O 1
ATOM 4512 N N . SER A 1 558 ? -12.883 -4.629 30.797 1 51.41 558 SER A N 1
ATOM 4513 C CA . SER A 1 558 ? -13.312 -3.941 29.578 1 51.41 558 SER A CA 1
ATOM 4514 C C . SER A 1 558 ? -14.672 -4.457 29.109 1 51.41 558 SER A C 1
ATOM 4516 O O . SER A 1 558 ? -15.422 -3.73 28.453 1 51.41 558 SER A O 1
ATOM 4518 N N . GLU A 1 559 ? -14.898 -5.766 29.453 1 50.91 559 GLU A N 1
ATOM 4519 C CA . GLU A 1 559 ? -16.219 -6.367 29.234 1 50.91 559 GLU A CA 1
ATOM 4520 C C . GLU A 1 559 ? -16.609 -7.258 30.406 1 50.91 559 GLU A C 1
ATOM 4522 O O . GLU A 1 559 ? -15.773 -7.957 30.969 1 50.91 559 GLU A O 1
ATOM 4527 N N . PHE A 1 560 ? -17.812 -7.039 31 1 48.41 560 PHE A N 1
ATOM 4528 C CA . PHE A 1 560 ? -18.406 -7.914 32 1 48.41 560 PHE A CA 1
ATOM 4529 C C . PHE A 1 560 ? -19.891 -8.125 31.75 1 48.41 560 PHE A C 1
ATOM 4531 O O . PHE A 1 560 ? -20.688 -7.195 31.875 1 48.41 560 PHE A O 1
ATOM 4538 N N . ILE A 1 561 ? -20.125 -9.273 31.125 1 53.16 561 ILE A N 1
ATOM 4539 C CA . ILE A 1 561 ? -21.484 -9.688 30.859 1 53.16 561 ILE A CA 1
ATOM 4540 C C . ILE A 1 561 ? -21.844 -10.891 31.734 1 53.16 561 ILE A C 1
ATOM 4542 O O . ILE A 1 561 ? -21.203 -11.945 31.625 1 53.16 561 ILE A O 1
ATOM 4546 N N . LEU A 1 562 ? -22.703 -10.758 32.719 1 46.94 562 LEU A N 1
ATOM 4547 C CA . LEU A 1 562 ? -23.281 -11.828 33.531 1 46.94 562 LEU A CA 1
ATOM 4548 C C . LEU A 1 562 ? -24.766 -11.969 33.25 1 46.94 562 LEU A C 1
ATOM 4550 O O . LEU A 1 562 ? -25.531 -11.016 33.438 1 46.94 562 LEU A O 1
ATOM 4554 N N . ASP A 1 563 ? -24.984 -13.039 32.5 1 50.41 563 ASP A N 1
ATOM 4555 C CA . ASP A 1 563 ? -26.391 -13.383 32.375 1 50.41 563 ASP A CA 1
ATOM 4556 C C . ASP A 1 563 ? -26.734 -14.57 33.281 1 50.41 563 ASP A C 1
ATOM 4558 O O . ASP A 1 563 ? -25.891 -15.062 34.031 1 50.41 563 ASP A O 1
ATOM 4562 N N . ASN A 1 564 ? -28.078 -14.984 33.406 1 50 564 ASN A N 1
ATOM 4563 C CA . ASN A 1 564 ? -28.547 -16.094 34.25 1 50 564 ASN A CA 1
ATOM 4564 C C . ASN A 1 564 ? -27.812 -17.391 33.938 1 50 564 ASN A C 1
ATOM 4566 O O . ASN A 1 564 ? -27.812 -18.312 34.75 1 50 564 ASN A O 1
ATOM 4570 N N . THR A 1 565 ? -27.219 -17.484 32.75 1 49.72 565 THR A N 1
ATOM 4571 C CA . THR A 1 565 ? -26.656 -18.766 32.344 1 49.72 565 THR A CA 1
ATOM 4572 C C . THR A 1 565 ? -25.188 -18.609 31.953 1 49.72 565 THR A C 1
ATOM 4574 O O . THR A 1 565 ? -24.484 -19.609 31.781 1 49.72 565 THR A O 1
ATOM 4577 N N . SER A 1 566 ? -24.75 -17.359 31.766 1 50.16 566 SER A N 1
ATOM 4578 C CA . SER A 1 566 ? -23.406 -17.234 31.203 1 50.16 566 SER A CA 1
ATOM 4579 C C . SER A 1 566 ? -22.672 -16.047 31.781 1 50.16 566 SER A C 1
ATOM 4581 O O . SER A 1 566 ? -23.281 -15.117 32.312 1 50.16 566 SER A O 1
ATOM 4583 N N . LEU A 1 567 ? -21.422 -16.188 31.984 1 50 567 LEU A N 1
ATOM 4584 C CA . LEU A 1 567 ? -20.531 -15.117 32.406 1 50 567 LEU A CA 1
ATOM 4585 C C . LEU A 1 567 ? -19.453 -14.867 31.359 1 50 567 LEU A C 1
ATOM 4587 O O . LEU A 1 567 ? -18.781 -15.805 30.922 1 50 567 LEU A O 1
ATOM 4591 N N . HIS A 1 568 ? -19.516 -13.688 30.891 1 54.34 568 HIS A N 1
ATOM 4592 C CA . HIS A 1 568 ? -18.453 -13.219 30 1 54.34 568 HIS A CA 1
ATOM 4593 C C . HIS A 1 568 ? -17.812 -11.945 30.531 1 54.34 568 HIS A C 1
ATOM 4595 O O . HIS A 1 568 ? -18.516 -10.992 30.891 1 54.34 568 HIS A O 1
ATOM 4601 N N . PHE A 1 569 ? -16.516 -12.078 30.906 1 54.12 569 PHE A N 1
ATOM 4602 C CA . PHE A 1 569 ? -15.891 -10.789 31.172 1 54.12 569 PHE A CA 1
ATOM 4603 C C . PHE A 1 569 ? -14.5 -10.727 30.547 1 54.12 569 PHE A C 1
ATOM 4605 O O . PHE A 1 569 ? -13.883 -11.758 30.281 1 54.12 569 PHE A O 1
ATOM 4612 N N . ILE A 1 570 ? -14.125 -9.578 30.141 1 56.09 570 ILE A N 1
ATOM 4613 C CA . ILE A 1 570 ? -12.758 -9.242 29.734 1 56.09 570 ILE A CA 1
ATOM 4614 C C . ILE A 1 570 ? -12.148 -8.266 30.734 1 56.09 570 ILE A C 1
ATOM 4616 O O . ILE A 1 570 ? -12.766 -7.246 31.062 1 56.09 570 ILE A O 1
ATOM 4620 N N . VAL A 1 571 ? -11.078 -8.695 31.328 1 54.69 571 VAL A N 1
ATOM 4621 C CA . VAL A 1 571 ? -10.359 -7.84 32.25 1 54.69 571 VAL A CA 1
ATOM 4622 C C . VAL A 1 571 ? -9.055 -7.359 31.625 1 54.69 571 VAL A C 1
ATOM 4624 O O . VAL A 1 571 ? -8.281 -8.164 31.094 1 54.69 571 VAL A O 1
ATOM 4627 N N . ASN A 1 572 ? -9.023 -6.059 31.578 1 52.62 572 ASN A N 1
ATOM 4628 C CA . ASN A 1 572 ? -7.77 -5.422 31.188 1 52.62 572 ASN A CA 1
ATOM 4629 C C . ASN A 1 572 ? -6.879 -5.176 32.406 1 52.62 572 ASN A C 1
ATOM 4631 O O . ASN A 1 572 ? -7.316 -4.582 33.406 1 52.62 572 ASN A O 1
ATOM 4635 N N . VAL A 1 573 ? -5.766 -5.863 32.469 1 51.66 573 VAL A N 1
ATOM 4636 C CA . VAL A 1 573 ? -4.855 -5.754 33.594 1 51.66 573 VAL A CA 1
ATOM 4637 C C . VAL A 1 573 ? -3.77 -4.727 33.281 1 51.66 573 VAL A C 1
ATOM 4639 O O . VAL A 1 573 ? -3.191 -4.73 32.188 1 51.66 573 VAL A O 1
ATOM 4642 N N . PHE A 1 574 ? -3.762 -3.793 34.125 1 45.47 574 PHE A N 1
ATOM 4643 C CA . PHE A 1 574 ? -2.818 -2.688 34 1 45.47 574 PHE A CA 1
ATOM 4644 C C . PHE A 1 574 ? -1.778 -2.746 35.094 1 45.47 574 PHE A C 1
ATOM 4646 O O . PHE A 1 574 ? -2.043 -3.285 36.188 1 45.47 574 PHE A O 1
ATOM 4653 N N . LYS A 1 575 ? -0.471 -2.537 35.062 1 43.81 575 LYS A N 1
ATOM 4654 C CA . LYS A 1 575 ? 0.511 -2.498 36.125 1 43.81 575 LYS A CA 1
ATOM 4655 C C . LYS A 1 575 ? 0.272 -1.301 37.062 1 43.81 575 LYS A C 1
ATOM 4657 O O . LYS A 1 575 ? 0.321 -1.432 38.281 1 43.81 575 LYS A O 1
ATOM 4662 N N . ASN A 1 576 ? 1.175 -0.156 37.062 1 39.44 576 ASN A N 1
ATOM 4663 C CA . ASN A 1 576 ? 1.365 0.885 38.062 1 39.44 576 ASN A CA 1
ATOM 4664 C C . ASN A 1 576 ? 0.103 1.724 38.25 1 39.44 576 ASN A C 1
ATOM 4666 O O . ASN A 1 576 ? -0.684 1.883 37.312 1 39.44 576 ASN A O 1
ATOM 4670 N N . ARG A 1 577 ? -0.252 2.016 39.562 1 34.06 577 ARG A N 1
ATOM 4671 C CA . ARG A 1 577 ? -1.143 2.973 40.188 1 34.06 577 ARG A CA 1
ATOM 4672 C C . ARG A 1 577 ? -1.062 4.34 39.531 1 34.06 577 ARG A C 1
ATOM 4674 O O . ARG A 1 577 ? -2.023 5.109 39.562 1 34.06 577 ARG A O 1
ATOM 4681 N N . LYS A 1 578 ? 0.109 5.07 39.906 1 38.31 578 LYS A N 1
ATOM 4682 C CA . LYS A 1 578 ? -0.039 6.492 39.625 1 38.31 578 LYS A CA 1
ATOM 4683 C C . LYS A 1 578 ? -0.47 6.723 38.188 1 38.31 578 LYS A C 1
ATOM 4685 O O . LYS A 1 578 ? -0.728 5.766 37.469 1 38.31 578 LYS A O 1
ATOM 4690 N N . LYS A 1 579 ? -0.025 7.828 37.469 1 41 579 LYS A N 1
ATOM 4691 C CA . LYS A 1 579 ? -0.477 8.547 36.281 1 41 579 LYS A CA 1
ATOM 4692 C C . LYS A 1 579 ? -0.48 7.633 35.062 1 41 579 LYS A C 1
ATOM 4694 O O . LYS A 1 579 ? -1.178 7.902 34.094 1 41 579 LYS A O 1
ATOM 4699 N N . ILE A 1 580 ? 0.494 6.828 34.875 1 33.91 580 ILE A N 1
ATOM 4700 C CA . ILE A 1 580 ? 0.649 6.234 33.562 1 33.91 580 ILE A CA 1
ATOM 4701 C C . ILE A 1 580 ? 0.22 4.77 33.594 1 33.91 580 ILE A C 1
ATOM 4703 O O . ILE A 1 580 ? 0.859 3.945 34.25 1 33.91 580 ILE A O 1
ATOM 4707 N N . GLU A 1 581 ? -1.002 4.379 33.469 1 42.09 581 GLU A N 1
ATOM 4708 C CA . GLU A 1 581 ? -1.658 3.074 33.5 1 42.09 581 GLU A CA 1
ATOM 4709 C C . GLU A 1 581 ? -1.21 2.207 32.312 1 42.09 581 GLU A C 1
ATOM 4711 O O . GLU A 1 581 ? -1.365 2.592 31.156 1 42.09 581 GLU A O 1
ATOM 4716 N N . THR A 1 582 ? -0.053 1.592 32.438 1 41.62 582 THR A N 1
ATOM 4717 C CA . THR A 1 582 ? 0.416 0.691 31.391 1 41.62 582 THR A CA 1
ATOM 4718 C C . THR A 1 582 ? -0.459 -0.556 31.312 1 41.62 582 THR A C 1
ATOM 4720 O O . THR A 1 582 ? -0.64 -1.254 32.312 1 41.62 582 THR A O 1
ATOM 4723 N N . PHE A 1 583 ? -1.077 -0.839 30.344 1 51.25 583 PHE A N 1
ATOM 4724 C CA . PHE A 1 583 ? -1.929 -1.981 30.031 1 51.25 583 PHE A CA 1
ATOM 4725 C C . PHE A 1 583 ? -1.099 -3.252 29.891 1 51.25 583 PHE A C 1
ATOM 4727 O O . PHE A 1 583 ? -0.143 -3.295 29.109 1 51.25 583 PHE A O 1
ATOM 4734 N N . LEU A 1 584 ? -1.284 -4.16 30.844 1 45.53 584 LEU A N 1
ATOM 4735 C CA . LEU A 1 584 ? -0.51 -5.395 30.891 1 45.53 584 LEU A CA 1
ATOM 4736 C C . LEU A 1 584 ? -1.127 -6.461 30 1 45.53 584 LEU A C 1
ATOM 4738 O O . LEU A 1 584 ? -0.407 -7.238 29.359 1 45.53 584 LEU A O 1
ATOM 4742 N N . GLY A 1 585 ? -2.379 -6.648 30.047 1 48.22 585 GLY A N 1
ATOM 4743 C CA . GLY A 1 585 ? -3.078 -7.645 29.25 1 48.22 585 GLY A CA 1
ATOM 4744 C C . GLY A 1 585 ? -4.566 -7.703 29.531 1 48.22 585 GLY A C 1
ATOM 4745 O O . GLY A 1 585 ? -5.039 -7.098 30.5 1 48.22 585 GLY A O 1
ATOM 4746 N N . SER A 1 586 ? -5.301 -8.141 28.516 1 54.19 586 SER A N 1
ATOM 4747 C CA . SER A 1 586 ? -6.719 -8.43 28.719 1 54.19 586 SER A CA 1
ATOM 4748 C C . SER A 1 586 ? -6.949 -9.914 28.969 1 54.19 586 SER A C 1
ATOM 4750 O O . SER A 1 586 ? -6.316 -10.766 28.328 1 54.19 586 SER A O 1
ATOM 4752 N N . TYR A 1 587 ? -7.707 -10.195 30 1 50.81 587 TYR A N 1
ATOM 4753 C CA . TYR A 1 587 ? -8.102 -11.555 30.328 1 50.81 587 TYR A CA 1
ATOM 4754 C C . TYR A 1 587 ? -9.617 -11.727 30.203 1 50.81 587 TYR A C 1
ATOM 4756 O O . TYR A 1 587 ? -10.383 -10.875 30.656 1 50.81 587 TYR A O 1
ATOM 4764 N N . MET A 1 588 ? -9.859 -12.695 29.359 1 50.41 588 MET A N 1
ATOM 4765 C CA . MET A 1 588 ? -11.273 -12.953 29.109 1 50.41 588 MET A CA 1
ATOM 4766 C C . MET A 1 588 ? -11.727 -14.219 29.828 1 50.41 588 MET A C 1
ATOM 4768 O O . MET A 1 588 ? -10.992 -15.203 29.891 1 50.41 588 MET A O 1
ATOM 4772 N N . CYS A 1 589 ? -12.789 -14.133 30.484 1 49.75 589 CYS A N 1
ATOM 4773 C CA . CYS A 1 589 ? -13.531 -15.266 31.016 1 49.75 589 CYS A CA 1
ATOM 4774 C C . CYS A 1 589 ? -14.906 -15.383 30.359 1 49.75 589 CYS A C 1
ATOM 4776 O O . CYS A 1 589 ? -15.656 -14.406 30.328 1 49.75 589 CYS A O 1
ATOM 4778 N N . ASP A 1 590 ? -15.094 -16.453 29.609 1 47.56 590 ASP A N 1
ATOM 4779 C CA . ASP A 1 590 ? -16.391 -16.781 29.031 1 47.56 590 ASP A CA 1
ATOM 4780 C C . ASP A 1 590 ? -16.953 -18.078 29.609 1 47.56 590 ASP A C 1
ATOM 4782 O O . ASP A 1 590 ? -16.438 -19.156 29.328 1 47.56 590 ASP A O 1
ATOM 4786 N N . ILE A 1 591 ? -17.891 -17.953 30.578 1 45.09 591 ILE A N 1
ATOM 4787 C CA . ILE A 1 591 ? -18.719 -19.047 31.062 1 45.09 591 ILE A CA 1
ATOM 4788 C C . ILE A 1 591 ? -20.047 -19.078 30.312 1 45.09 591 ILE A C 1
ATOM 4790 O O . ILE A 1 591 ? -20.875 -18.188 30.484 1 45.09 591 ILE A O 1
ATOM 4794 N N . LYS A 1 592 ? -20.234 -19.891 29.359 1 49.5 592 LYS A N 1
ATOM 4795 C CA . LYS A 1 592 ? -21.391 -19.953 28.469 1 49.5 592 LYS A CA 1
ATOM 4796 C C . LYS A 1 592 ? -22.625 -20.453 29.188 1 49.5 592 LYS A C 1
ATOM 4798 O O . LYS A 1 592 ? -23.75 -20.094 28.844 1 49.5 592 LYS A O 1
ATOM 4803 N N . GLN A 1 593 ? -22.531 -21.391 29.922 1 45.06 593 GLN A N 1
ATOM 4804 C CA . GLN A 1 593 ? -23.672 -21.922 30.656 1 45.06 593 GLN A CA 1
ATOM 4805 C C . GLN A 1 593 ? -23.312 -22.172 32.125 1 45.06 593 GLN A C 1
ATOM 4807 O O . GLN A 1 593 ? -22.281 -22.797 32.406 1 45.06 593 GLN A O 1
ATOM 4812 N N . PHE A 1 594 ? -23.891 -21.297 32.938 1 42.75 594 PHE A N 1
ATOM 4813 C CA . PHE A 1 594 ? -23.766 -21.641 34.344 1 42.75 594 PHE A CA 1
ATOM 4814 C C . PHE A 1 594 ? -24.469 -22.953 34.656 1 42.75 594 PHE A C 1
ATOM 4816 O O . PHE A 1 594 ? -25.469 -23.297 34.031 1 42.75 594 PHE A O 1
ATOM 4823 N N . PRO A 1 595 ? -23.859 -23.688 35.281 1 39.56 595 PRO A N 1
ATOM 4824 C CA . PRO A 1 595 ? -24.766 -24.766 35.688 1 39.56 595 PRO A CA 1
ATOM 4825 C C . PRO A 1 595 ? -26.109 -24.266 36.188 1 39.56 595 PRO A C 1
ATOM 4827 O O . PRO A 1 595 ? -26.188 -23.141 36.688 1 39.56 595 PRO A O 1
ATOM 4830 N N . SER A 1 596 ? -27.094 -24.625 35.625 1 38.94 596 SER A N 1
ATOM 4831 C CA . SER A 1 596 ? -28.484 -24.219 35.812 1 38.94 596 SER A CA 1
ATOM 4832 C C . SER A 1 596 ? -28.688 -23.625 37.188 1 38.94 596 SER A C 1
ATOM 4834 O O . SER A 1 596 ? -29.562 -22.797 37.406 1 38.94 596 SER A O 1
ATOM 4836 N N . ARG A 1 597 ? -28.078 -24.094 38.438 1 36.22 597 ARG A N 1
ATOM 4837 C CA . ARG A 1 597 ? -28.469 -23.734 39.812 1 36.22 597 ARG A CA 1
ATOM 4838 C C . ARG A 1 597 ? -27.578 -22.609 40.344 1 36.22 597 ARG A C 1
ATOM 4840 O O . ARG A 1 597 ? -27.5 -22.391 41.562 1 36.22 597 ARG A O 1
ATOM 4847 N N . ILE A 1 598 ? -26.672 -22.188 39.688 1 34.97 598 ILE A N 1
ATOM 4848 C CA . ILE A 1 598 ? -25.797 -21.172 40.25 1 34.97 598 ILE A CA 1
ATOM 4849 C C . ILE A 1 598 ? -26.266 -19.781 39.812 1 34.97 598 ILE A C 1
ATOM 4851 O O . ILE A 1 598 ? -26.5 -19.547 38.625 1 34.97 598 ILE A O 1
ATOM 4855 N N . SER A 1 599 ? -26.969 -19.109 40.719 1 34.09 599 SER A N 1
ATOM 4856 C CA . SER A 1 599 ? -27.344 -17.734 40.469 1 34.09 599 SER A CA 1
ATOM 4857 C C . SER A 1 599 ? -26.109 -16.844 40.312 1 34.09 599 SER A C 1
ATOM 4859 O O . SER A 1 599 ? -25.219 -16.844 41.156 1 34.09 599 SER A O 1
ATOM 4861 N N . PRO A 1 600 ? -25.812 -16.422 39.156 1 37.97 600 PRO A N 1
ATOM 4862 C CA . PRO A 1 600 ? -24.672 -15.578 38.844 1 37.97 600 PRO A CA 1
ATOM 4863 C C . PRO A 1 600 ? -24.562 -14.344 39.719 1 37.97 600 PRO A C 1
ATOM 4865 O O . PRO A 1 600 ? -23.5 -13.734 39.812 1 37.97 600 PRO A O 1
ATOM 4868 N N . GLU A 1 601 ? -25.656 -13.844 40.312 1 35.47 601 GLU A N 1
ATOM 4869 C CA . GLU A 1 601 ? -25.625 -12.57 41.031 1 35.47 601 GLU A CA 1
ATOM 4870 C C . GLU A 1 601 ? -24.703 -12.625 42.25 1 35.47 601 GLU A C 1
ATOM 4872 O O . GLU A 1 601 ? -24.203 -11.602 42.688 1 35.47 601 GLU A O 1
ATOM 4877 N N . SER A 1 602 ? -24.656 -13.781 42.938 1 32.59 602 SER A N 1
ATOM 4878 C CA . SER A 1 602 ? -23.938 -13.828 44.219 1 32.59 602 SER A CA 1
ATOM 4879 C C . SER A 1 602 ? -22.484 -14.258 44 1 32.59 602 SER A C 1
ATOM 4881 O O . SER A 1 602 ? -21.797 -14.617 44.969 1 32.59 602 SER A O 1
ATOM 4883 N N . ALA A 1 603 ? -22.062 -14.461 42.875 1 33.62 603 ALA A N 1
ATOM 4884 C CA . ALA A 1 603 ? -20.656 -14.867 42.688 1 33.62 603 ALA A CA 1
ATOM 4885 C C . ALA A 1 603 ? -19.719 -13.719 43.062 1 33.62 603 ALA A C 1
ATOM 4887 O O . ALA A 1 603 ? -19.953 -12.57 42.688 1 33.62 603 ALA A O 1
ATOM 4888 N N . GLU A 1 604 ? -19.109 -13.836 44.281 1 33.22 604 GLU A N 1
ATOM 4889 C CA . GLU A 1 604 ? -18.047 -12.914 44.656 1 33.22 604 GLU A CA 1
ATOM 4890 C C . GLU A 1 604 ? -16.688 -13.359 44.125 1 33.22 604 GLU A C 1
ATOM 4892 O O . GLU A 1 604 ? -16.406 -14.555 44.062 1 33.22 604 GLU A O 1
ATOM 4897 N N . PHE A 1 605 ? -16.203 -12.633 43.25 1 30.8 605 PHE A N 1
ATOM 4898 C CA . PHE A 1 605 ? -14.859 -12.914 42.75 1 30.8 605 PHE A CA 1
ATOM 4899 C C . PHE A 1 605 ? -13.812 -12.172 43.562 1 30.8 605 PHE A C 1
ATOM 4901 O O . PHE A 1 605 ? -14.062 -11.07 44.062 1 30.8 605 PHE A O 1
ATOM 4908 N N . GLU A 1 606 ? -12.992 -12.938 44.344 1 31.08 606 GLU A N 1
ATOM 4909 C CA . GLU A 1 606 ? -11.844 -12.312 44.969 1 31.08 606 GLU A CA 1
ATOM 4910 C C . GLU A 1 606 ? -10.539 -12.727 44.312 1 31.08 606 GLU A C 1
ATOM 4912 O O . GLU A 1 606 ? -10.375 -13.883 43.906 1 31.08 606 GLU A O 1
ATOM 4917 N N . ILE A 1 607 ? -9.906 -11.836 43.812 1 31.86 607 ILE A N 1
ATOM 4918 C CA . ILE A 1 607 ? -8.547 -12.109 43.375 1 31.86 607 ILE A CA 1
ATOM 4919 C C . ILE A 1 607 ? -7.637 -12.328 44.594 1 31.86 607 ILE A C 1
ATOM 4921 O O . ILE A 1 607 ? -7.516 -11.453 45.438 1 31.86 607 ILE A O 1
ATOM 4925 N N . LEU A 1 608 ? -7.523 -13.586 45 1 30.62 608 LEU A N 1
ATOM 4926 C CA . LEU A 1 608 ? -6.66 -13.922 46.125 1 30.62 608 LEU A CA 1
ATOM 4927 C C . LEU A 1 608 ? -5.207 -14.062 45.688 1 30.62 608 LEU A C 1
ATOM 4929 O O . LEU A 1 608 ? -4.934 -14.648 44.625 1 30.62 608 LEU A O 1
ATOM 4933 N N . GLN A 1 609 ? -4.449 -13.078 46.062 1 31.55 609 GLN A N 1
ATOM 4934 C CA . GLN A 1 609 ? -3.006 -13.125 45.844 1 31.55 609 GLN A CA 1
ATOM 4935 C C . GLN A 1 609 ? -2.35 -14.203 46.688 1 31.55 609 GLN A C 1
ATOM 4937 O O . GLN A 1 609 ? -2.586 -14.281 47.906 1 31.55 609 GLN A O 1
ATOM 4942 N N . ALA A 1 610 ? -2.203 -15.352 46.094 1 31.73 610 ALA A N 1
ATOM 4943 C CA . ALA A 1 610 ? -1.469 -16.312 46.938 1 31.73 610 ALA A CA 1
ATOM 4944 C C . ALA A 1 610 ? -0.034 -15.844 47.156 1 31.73 610 ALA A C 1
ATOM 4946 O O . ALA A 1 610 ? 0.532 -15.117 46.344 1 31.73 610 ALA A O 1
ATOM 4947 N N . PRO A 1 611 ? 0.412 -16 48.344 1 31.7 611 PRO A N 1
ATOM 4948 C CA . PRO A 1 611 ? 1.791 -15.648 48.688 1 31.7 611 PRO A CA 1
ATOM 4949 C C . PRO A 1 611 ? 2.805 -16.141 47.656 1 31.7 611 PRO A C 1
ATOM 4951 O O . PRO A 1 611 ? 3.84 -15.5 47.438 1 31.7 611 PRO A O 1
ATOM 4954 N N . SER A 1 612 ? 2.652 -17.266 47.188 1 34.56 612 SER A N 1
ATOM 4955 C CA . SER A 1 612 ? 3.688 -17.953 46.406 1 34.56 612 SER A CA 1
ATOM 4956 C C . SER A 1 612 ? 3.596 -17.594 44.938 1 34.56 612 SER A C 1
ATOM 4958 O O . SER A 1 612 ? 4.293 -18.188 44.094 1 34.56 612 SER A O 1
ATOM 4960 N N . GLY A 1 613 ? 3.242 -16.359 44.531 1 34.47 613 GLY A N 1
ATOM 4961 C CA . GLY A 1 613 ? 3.273 -15.695 43.25 1 34.47 613 GLY A CA 1
ATOM 4962 C C . GLY A 1 613 ? 2.145 -16.125 42.312 1 34.47 613 GLY A C 1
ATOM 4963 O O . GLY A 1 613 ? 2.119 -15.75 41.156 1 34.47 613 GLY A O 1
ATOM 4964 N N . ASN A 1 614 ? 1.525 -17.188 42.562 1 29.81 614 ASN A N 1
ATOM 4965 C CA . ASN A 1 614 ? 0.363 -17.594 41.781 1 29.81 614 ASN A CA 1
ATOM 4966 C C . ASN A 1 614 ? -0.854 -16.734 42.094 1 29.81 614 ASN A C 1
ATOM 4968 O O . ASN A 1 614 ? -1.04 -16.312 43.25 1 29.81 614 ASN A O 1
ATOM 4972 N N . ALA A 1 615 ? -1.289 -15.875 41.188 1 32.78 615 ALA A N 1
ATOM 4973 C CA . ALA A 1 615 ? -2.531 -15.156 41.469 1 32.78 615 ALA A CA 1
ATOM 4974 C C . ALA A 1 615 ? -3.742 -16.078 41.312 1 32.78 615 ALA A C 1
ATOM 4976 O O . ALA A 1 615 ? -3.752 -16.938 40.438 1 32.78 615 ALA A O 1
ATOM 4977 N N . PHE A 1 616 ? -4.5 -16.344 42.406 1 32.66 616 PHE A N 1
ATOM 4978 C CA . PHE A 1 616 ? -5.719 -17.141 42.438 1 32.66 616 PHE A CA 1
ATOM 4979 C C . PHE A 1 616 ? -6.949 -16.25 42.344 1 32.66 616 PHE A C 1
ATOM 4981 O O . PHE A 1 616 ? -6.934 -15.109 42.812 1 32.66 616 PHE A O 1
ATOM 4988 N N . ILE A 1 617 ? -7.637 -16.453 41.312 1 34.75 617 ILE A N 1
ATOM 4989 C CA . ILE A 1 617 ? -8.977 -15.883 41.406 1 34.75 617 ILE A CA 1
ATOM 4990 C C . ILE A 1 617 ? -9.891 -16.828 42.188 1 34.75 617 ILE A C 1
ATOM 4992 O O . ILE A 1 617 ? -10.086 -17.984 41.781 1 34.75 617 ILE A O 1
ATOM 4996 N N . GLY A 1 618 ? -10.039 -16.531 43.406 1 34 618 GLY A N 1
ATOM 4997 C CA . GLY A 1 618 ? -11.016 -17.219 44.25 1 34 618 GLY A CA 1
ATOM 4998 C C . GLY A 1 618 ? -12.453 -16.906 43.875 1 34 618 GLY A C 1
ATOM 4999 O O . GLY A 1 618 ? -12.82 -15.734 43.75 1 34 618 GLY A O 1
ATOM 5000 N N . LEU A 1 619 ? -13.008 -17.766 43.125 1 33.91 619 LEU A N 1
ATOM 5001 C CA . LEU A 1 619 ? -14.445 -17.656 42.938 1 33.91 619 LEU A CA 1
ATOM 5002 C C . LEU A 1 619 ? -15.203 -18.359 44.031 1 33.91 619 LEU A C 1
ATOM 5004 O O . LEU A 1 619 ? -14.961 -19.547 44.312 1 33.91 619 LEU A O 1
ATOM 5008 N N . THR A 1 620 ? -15.578 -17.625 44.938 1 31.44 620 THR A N 1
ATOM 5009 C CA . THR A 1 620 ? -16.453 -18.156 45.969 1 31.44 620 THR A CA 1
ATOM 5010 C C . THR A 1 620 ? -17.891 -18.266 45.469 1 31.44 620 THR A C 1
ATOM 5012 O O . THR A 1 620 ? -18.5 -17.25 45.094 1 31.44 620 THR A O 1
ATOM 5015 N N . LEU A 1 621 ? -18.234 -19.422 45.031 1 33.06 621 LEU A N 1
ATOM 5016 C CA . LEU A 1 621 ? -19.625 -19.656 44.688 1 33.06 621 LEU A CA 1
ATOM 5017 C C . LEU A 1 621 ? -20.453 -19.984 45.906 1 33.06 621 LEU A C 1
ATOM 5019 O O . LEU A 1 621 ? -20.062 -20.828 46.719 1 33.06 621 LEU A O 1
ATOM 5023 N N . ILE A 1 622 ? -21.062 -19.031 46.406 1 30.14 622 ILE A N 1
ATOM 5024 C CA . ILE A 1 622 ? -21.938 -19.203 47.562 1 30.14 622 ILE A CA 1
ATOM 5025 C C . ILE A 1 622 ? -23.125 -20.078 47.188 1 30.14 622 ILE A C 1
ATOM 5027 O O . ILE A 1 622 ? -23.766 -19.875 46.156 1 30.14 622 ILE A O 1
ATOM 5031 N N . LYS A 1 623 ? -23.078 -21.188 47.844 1 33.41 623 LYS A N 1
ATOM 5032 C CA . LYS A 1 623 ? -24.203 -22.094 47.812 1 33.41 623 LYS A CA 1
ATOM 5033 C C . LYS A 1 623 ? -25.516 -21.375 48.125 1 33.41 623 LYS A C 1
ATOM 5035 O O . LYS A 1 623 ? -25.609 -20.672 49.125 1 33.41 623 LYS A O 1
ATOM 5040 N N . ILE A 1 624 ? -26.062 -21.016 47.094 1 30.7 624 ILE A N 1
ATOM 5041 C CA . ILE A 1 624 ? -27.406 -20.672 47.531 1 30.7 624 ILE A CA 1
ATOM 5042 C C . ILE A 1 624 ? -28.156 -21.922 47.969 1 30.7 624 ILE A C 1
ATOM 5044 O O . ILE A 1 624 ? -27.75 -23.047 47.625 1 30.7 624 ILE A O 1
ATOM 5048 N N . ASP A 1 625 ? -29.312 -21.984 47.844 1 31.09 625 ASP A N 1
ATOM 5049 C CA . ASP A 1 625 ? -30.156 -22.969 48.5 1 31.09 625 ASP A CA 1
ATOM 5050 C C . ASP A 1 625 ? -29.703 -24.391 48.188 1 31.09 625 ASP A C 1
ATOM 5052 O O . ASP A 1 625 ? -28.609 -24.594 47.625 1 31.09 625 ASP A O 1
ATOM 5056 N N . ASN A 1 626 ? -30.625 -25.375 48 1 31.16 626 ASN A N 1
ATOM 5057 C CA . ASN A 1 626 ? -30.797 -26.812 48.219 1 31.16 626 ASN A CA 1
ATOM 5058 C C . ASN A 1 626 ? -30.031 -27.625 47.188 1 31.16 626 ASN A C 1
ATOM 5060 O O . ASN A 1 626 ? -30.312 -28.81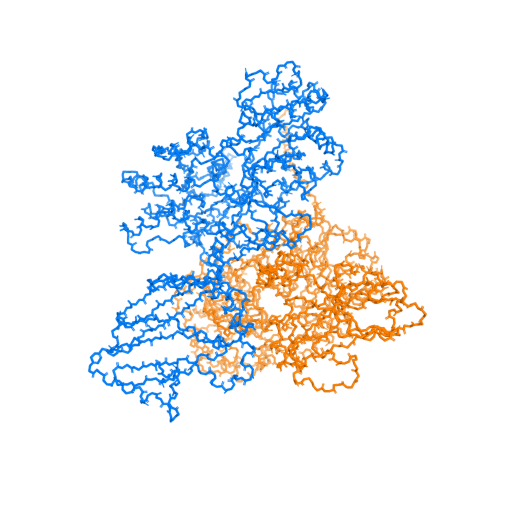2 46.969 1 31.16 626 ASN A O 1
ATOM 5064 N N . ILE A 1 627 ? -29.516 -26.984 46.094 1 32.47 627 ILE A N 1
ATOM 5065 C CA . ILE A 1 627 ? -29.109 -27.969 45.125 1 32.47 627 ILE A CA 1
ATOM 5066 C C . ILE A 1 627 ? -27.719 -28.516 45.469 1 32.47 627 ILE A C 1
ATOM 5068 O O . ILE A 1 627 ? -26.766 -27.75 45.625 1 32.47 627 ILE A O 1
ATOM 5072 N N . SER A 1 628 ? -27.656 -29.656 46.188 1 31.94 628 SER A N 1
ATOM 5073 C CA . SER A 1 628 ? -26.516 -30.484 46.594 1 31.94 628 SER A CA 1
ATOM 5074 C C . SER A 1 628 ? -25.609 -30.797 45.438 1 31.94 628 SER A C 1
ATOM 5076 O O . SER A 1 628 ? -25.969 -31.578 44.531 1 31.94 628 SER A O 1
ATOM 5078 N N . VAL A 1 629 ? -25.234 -29.828 44.594 1 35.22 629 VAL A N 1
ATOM 5079 C CA . VAL A 1 629 ? -24.359 -30.266 43.5 1 35.22 629 VAL A CA 1
ATOM 5080 C C . VAL A 1 629 ? -23.078 -30.875 44.062 1 35.22 629 VAL A C 1
ATOM 5082 O O . VAL A 1 629 ? -22.391 -30.25 44.875 1 35.22 629 VAL A O 1
ATOM 5085 N N . ASN A 1 630 ? -23.078 -32.25 44.25 1 35.69 630 ASN A N 1
ATOM 5086 C CA . ASN A 1 630 ? -21.906 -33.031 44.688 1 35.69 630 ASN A CA 1
ATOM 5087 C C . ASN A 1 630 ? -20.75 -32.875 43.719 1 35.69 630 ASN A C 1
ATOM 5089 O O . ASN A 1 630 ? -20.797 -33.438 42.625 1 35.69 630 ASN A O 1
ATOM 5093 N N . TRP A 1 631 ? -20.016 -31.797 43.781 1 36.41 631 TRP A N 1
ATOM 5094 C CA . TRP A 1 631 ? -18.812 -31.547 42.969 1 36.41 631 TRP A CA 1
ATOM 5095 C C . TRP A 1 631 ? -17.922 -32.781 42.969 1 36.41 631 TRP A C 1
ATOM 5097 O O . TRP A 1 631 ? -17.094 -32.938 42.062 1 36.41 631 TRP A O 1
ATOM 5107 N N . LYS A 1 632 ? -18.156 -33.719 43.938 1 46.88 632 LYS A N 1
ATOM 5108 C CA . LYS A 1 632 ? -17.359 -34.938 44 1 46.88 632 LYS A CA 1
ATOM 5109 C C . LYS A 1 632 ? -17.531 -35.781 42.75 1 46.88 632 LYS A C 1
ATOM 5111 O O . LYS A 1 632 ? -16.609 -36.5 42.375 1 46.88 632 LYS A O 1
ATOM 5116 N N . GLU A 1 633 ? -18.734 -35.562 42.094 1 46.38 633 GLU A N 1
ATOM 5117 C CA . GLU A 1 633 ? -18.984 -36.438 40.938 1 46.38 633 GLU A CA 1
ATOM 5118 C C . GLU A 1 633 ? -18.109 -36.031 39.75 1 46.38 633 GLU A C 1
ATOM 5120 O O . GLU A 1 633 ? -17.859 -36.812 38.875 1 46.38 633 GLU A O 1
ATOM 5125 N N . PHE A 1 634 ? -17.641 -34.719 39.875 1 39.75 634 PHE A N 1
ATOM 5126 C CA . PHE A 1 634 ? -16.828 -34.281 38.75 1 39.75 634 PHE A CA 1
ATOM 5127 C C . PHE A 1 634 ? -15.352 -34.406 39.062 1 39.75 634 PHE A C 1
ATOM 5129 O O . PHE A 1 634 ? -14.5 -34.125 38.219 1 39.75 634 PHE A O 1
ATOM 5136 N N . GLN A 1 635 ? -15.062 -34.844 40.312 1 40.53 635 GLN A N 1
ATOM 5137 C CA . GLN A 1 635 ? -13.68 -34.969 40.75 1 40.53 635 GLN A CA 1
ATOM 5138 C C . GLN A 1 635 ? -13.133 -36.344 40.438 1 40.53 635 GLN A C 1
ATOM 5140 O O . GLN A 1 635 ? -13.875 -37.344 40.406 1 40.53 635 GLN A O 1
ATOM 5145 N N . ASP A 1 636 ? -12.062 -36.406 39.906 1 45.91 636 ASP A N 1
ATOM 5146 C CA . ASP A 1 636 ? -11.43 -37.719 39.812 1 45.91 636 ASP A CA 1
ATOM 5147 C C . ASP A 1 636 ? -11.062 -38.219 41.219 1 45.91 636 ASP A C 1
ATOM 5149 O O . ASP A 1 636 ? -11.391 -37.625 42.219 1 45.91 636 ASP A O 1
ATOM 5153 N N . GLN A 1 637 ? -10.594 -39.5 41.281 1 54.03 637 GLN A N 1
ATOM 5154 C CA . GLN A 1 637 ? -10.297 -40.188 42.531 1 54.03 637 GLN A CA 1
ATOM 5155 C C . GLN A 1 637 ? -9.43 -39.344 43.438 1 54.03 637 GLN A C 1
ATOM 5157 O O . GLN A 1 637 ? -9.453 -39.5 44.656 1 54.03 637 GLN A O 1
ATOM 5162 N N . ASN A 1 638 ? -8.664 -38.406 42.906 1 48.31 638 ASN A N 1
ATOM 5163 C CA . ASN A 1 638 ? -7.75 -37.594 43.688 1 48.31 638 ASN A CA 1
ATOM 5164 C C . ASN A 1 638 ? -8.344 -36.219 44 1 48.31 638 ASN A C 1
ATOM 5166 O O . ASN A 1 638 ? -7.668 -35.375 44.562 1 48.31 638 ASN A O 1
ATOM 5170 N N . GLY A 1 639 ? -9.633 -35.938 43.719 1 44.72 639 GLY A N 1
ATOM 5171 C CA . GLY A 1 639 ? -10.367 -34.719 44 1 44.72 639 GLY A CA 1
ATOM 5172 C C . GLY A 1 639 ? -10.156 -33.625 42.969 1 44.72 639 GLY A C 1
ATOM 5173 O O . GLY A 1 639 ? -10.383 -32.469 43.25 1 44.72 639 GLY A O 1
ATOM 5174 N N . THR A 1 640 ? -9.461 -33.969 41.875 1 44.81 640 THR A N 1
ATOM 5175 C CA . THR A 1 640 ? -9.188 -33 40.812 1 44.81 640 THR A CA 1
ATOM 5176 C C . THR A 1 640 ? -10.273 -33.062 39.75 1 44.81 640 THR A C 1
ATOM 5178 O O . THR A 1 640 ? -10.867 -34.125 39.5 1 44.81 640 THR A O 1
ATOM 5181 N N . ILE A 1 641 ? -10.969 -32.062 39.312 1 37.72 641 ILE A N 1
ATOM 5182 C CA . ILE A 1 641 ? -11.953 -31.984 38.25 1 37.72 641 ILE A CA 1
ATOM 5183 C C . ILE A 1 641 ? -11.273 -31.547 36.938 1 37.72 641 ILE A C 1
ATOM 5185 O O . ILE A 1 641 ? -10.539 -30.562 36.938 1 37.72 641 ILE A O 1
ATOM 5189 N N . ASP A 1 642 ? -11.141 -32.406 35.812 1 39.06 642 ASP A N 1
ATOM 5190 C CA . ASP A 1 642 ? -10.695 -32.062 34.469 1 39.06 642 ASP A CA 1
ATOM 5191 C C . ASP A 1 642 ? -11.523 -30.906 33.906 1 39.06 642 ASP A C 1
ATOM 5193 O O . ASP A 1 642 ? -12.75 -30.984 33.844 1 39.06 642 ASP A O 1
ATOM 5197 N N . VAL A 1 643 ? -10.977 -29.75 33.781 1 37.56 643 VAL A N 1
ATOM 5198 C CA . VAL A 1 643 ? -11.617 -28.516 33.312 1 37.56 643 VAL A CA 1
ATOM 5199 C C . VAL A 1 643 ? -12.359 -28.797 32 1 37.56 643 VAL A C 1
ATOM 5201 O O . VAL A 1 643 ? -13.414 -28.219 31.734 1 37.56 643 VAL A O 1
ATOM 5204 N N . SER A 1 644 ? -11.883 -29.672 31.094 1 37.19 644 SER A N 1
ATOM 5205 C CA . SER A 1 644 ? -12.578 -29.969 29.859 1 37.19 644 SER A CA 1
ATOM 5206 C C . SER A 1 644 ? -13.969 -30.547 30.125 1 37.19 644 SER A C 1
ATOM 5208 O O . SER A 1 644 ? -14.898 -30.312 29.359 1 37.19 644 SER A O 1
ATOM 5210 N N . ASP A 1 645 ? -14.109 -31.266 31.234 1 36.38 645 ASP A N 1
ATOM 5211 C CA . ASP A 1 645 ? -15.383 -31.891 31.578 1 36.38 645 ASP A CA 1
ATOM 5212 C C . ASP A 1 645 ? -16.406 -30.859 32.062 1 36.38 645 ASP A C 1
ATOM 5214 O O . ASP A 1 645 ? -17.609 -31.047 31.875 1 36.38 645 ASP A O 1
ATOM 5218 N N . LEU A 1 646 ? -15.859 -29.797 32.594 1 37.84 646 LEU A N 1
ATOM 5219 C CA . LEU A 1 646 ? -16.797 -28.75 33.031 1 37.84 646 LEU A CA 1
ATOM 5220 C C . LEU A 1 646 ? -17.188 -27.859 31.859 1 37.84 646 LEU A C 1
ATOM 5222 O O . LEU A 1 646 ? -18.297 -27.328 31.828 1 37.84 646 LEU A O 1
ATOM 5226 N N . MET B 1 1 ? -4.375 30.906 -54.656 1 29.97 1 MET B N 1
ATOM 5227 C CA . MET B 1 1 ? -3.15 30.703 -53.906 1 29.97 1 MET B CA 1
ATOM 5228 C C . MET B 1 1 ? -3.439 30.719 -52.406 1 29.97 1 MET B C 1
ATOM 5230 O O . MET B 1 1 ? -2.586 30.328 -51.594 1 29.97 1 MET B O 1
ATOM 5234 N N . ILE B 1 2 ? -4.469 31.406 -51.969 1 31.78 2 ILE B N 1
ATOM 5235 C CA . ILE B 1 2 ? -4.734 31.781 -50.594 1 31.78 2 ILE B CA 1
ATOM 5236 C C . ILE B 1 2 ? -4.973 30.516 -49.781 1 31.78 2 ILE B C 1
ATOM 5238 O O . ILE B 1 2 ? -4.457 30.391 -48.656 1 31.78 2 ILE B O 1
ATOM 5242 N N . LEU B 1 3 ? -5.977 29.734 -50.156 1 31.58 3 LEU B N 1
ATOM 5243 C CA . LEU B 1 3 ? -6.77 28.938 -49.219 1 31.58 3 LEU B CA 1
ATOM 5244 C C . LEU B 1 3 ? -5.996 27.719 -48.75 1 31.58 3 LEU B C 1
ATOM 5246 O O . LEU B 1 3 ? -6.508 26.906 -47.969 1 31.58 3 LEU B O 1
ATOM 5250 N N . ILE B 1 4 ? -4.98 27.281 -49.438 1 35.94 4 ILE B N 1
ATOM 5251 C CA . ILE B 1 4 ? -4.457 25.969 -49.094 1 35.94 4 ILE B CA 1
ATOM 5252 C C . ILE B 1 4 ? -3.662 26.078 -47.781 1 35.94 4 ILE B C 1
ATOM 5254 O O . ILE B 1 4 ? -2.447 26.281 -47.812 1 35.94 4 ILE B O 1
ATOM 5258 N N . ILE B 1 5 ? -3.975 27.109 -46.938 1 36.06 5 ILE B N 1
ATOM 5259 C CA . ILE B 1 5 ? -3.209 27 -45.688 1 36.06 5 ILE B CA 1
ATOM 5260 C C . ILE B 1 5 ? -3.418 25.625 -45.062 1 36.06 5 ILE B C 1
ATOM 5262 O O . ILE B 1 5 ? -4.527 25.297 -44.656 1 36.06 5 ILE B O 1
ATOM 5266 N N . TYR B 1 6 ? -2.773 24.609 -45.625 1 35.28 6 TYR B N 1
ATOM 5267 C CA . TYR B 1 6 ? -2.619 23.297 -45.031 1 35.28 6 TYR B CA 1
ATOM 5268 C C . TYR B 1 6 ? -2.412 23.406 -43.5 1 35.28 6 TYR B C 1
ATOM 5270 O O . TYR B 1 6 ? -1.519 24.125 -43.062 1 35.28 6 TYR B O 1
ATOM 5278 N N . PHE B 1 7 ? -3.455 23.344 -42.75 1 38.16 7 PHE B N 1
ATOM 5279 C CA . PHE B 1 7 ? -3.404 23.047 -41.312 1 38.16 7 PHE B CA 1
ATOM 5280 C C . PHE B 1 7 ? -2.373 21.969 -41.031 1 38.16 7 PHE B C 1
ATOM 5282 O O . PHE B 1 7 ? -2.629 20.781 -41.25 1 38.16 7 PHE B O 1
ATOM 5289 N N . LEU B 1 8 ? -1.151 22.172 -41.344 1 36.38 8 LEU B N 1
ATOM 5290 C CA . LEU B 1 8 ? -0.167 21.328 -40.688 1 36.38 8 LEU B CA 1
ATOM 5291 C C . LEU B 1 8 ? -0.438 21.25 -39.188 1 36.38 8 LEU B C 1
ATOM 5293 O O . LEU B 1 8 ? -0.157 22.203 -38.438 1 36.38 8 LEU B O 1
ATOM 5297 N N . SER B 1 9 ? -1.564 20.734 -38.812 1 37.59 9 SER B N 1
ATOM 5298 C CA . SER B 1 9 ? -1.641 20.312 -37.406 1 37.59 9 SER B CA 1
ATOM 5299 C C . SER B 1 9 ? -0.344 19.641 -36.938 1 37.59 9 SER B C 1
ATOM 5301 O O . SER B 1 9 ? -0.006 18.562 -37.406 1 37.59 9 SER B O 1
ATOM 5303 N N . PHE B 1 10 ? 0.667 20.406 -36.75 1 38.59 10 PHE B N 1
ATOM 5304 C CA . PHE B 1 10 ? 1.792 19.906 -35.969 1 38.59 10 PHE B CA 1
ATOM 5305 C C . PHE B 1 10 ? 1.304 19.047 -34.812 1 38.59 10 PHE B C 1
ATOM 5307 O O . PHE B 1 10 ? 0.761 19.562 -33.844 1 38.59 10 PHE B O 1
ATOM 5314 N N . PHE B 1 11 ? 0.843 17.875 -35.125 1 39.44 11 PHE B N 1
ATOM 5315 C CA . PHE B 1 11 ? 0.8 16.875 -34.031 1 39.44 11 PHE B CA 1
ATOM 5316 C C . PHE B 1 11 ? 2.068 16.938 -33.219 1 39.44 11 PHE B C 1
ATOM 5318 O O . PHE B 1 11 ? 3.143 16.547 -33.656 1 39.44 11 PHE B O 1
ATOM 5325 N N . ILE B 1 12 ? 2.262 17.906 -32.438 1 39.03 12 ILE B N 1
ATOM 5326 C CA . ILE B 1 12 ? 3.242 17.719 -31.375 1 39.03 12 ILE B CA 1
ATOM 5327 C C . ILE B 1 12 ? 3.076 16.344 -30.75 1 39.03 12 ILE B C 1
ATOM 5329 O O . ILE B 1 12 ? 2.127 16.094 -30 1 39.03 12 ILE B O 1
ATOM 5333 N N . ILE B 1 13 ? 3.332 15.328 -31.422 1 42.19 13 ILE B N 1
ATOM 5334 C CA . ILE B 1 13 ? 3.543 14.047 -30.766 1 42.19 13 ILE B CA 1
ATOM 5335 C C . ILE B 1 13 ? 4.441 14.25 -29.547 1 42.19 13 ILE B C 1
ATOM 5337 O O . ILE B 1 13 ? 5.582 14.695 -29.672 1 42.19 13 ILE B O 1
ATOM 5341 N N . PRO B 1 14 ? 3.902 14.508 -28.438 1 45.88 14 PRO B N 1
ATOM 5342 C CA . PRO B 1 14 ? 4.832 14.516 -27.312 1 45.88 14 PRO B CA 1
ATOM 5343 C C . PRO B 1 14 ? 5.977 13.516 -27.469 1 45.88 14 PRO B C 1
ATOM 5345 O O . PRO B 1 14 ? 5.742 12.359 -27.812 1 45.88 14 PRO B O 1
ATOM 5348 N N . LEU B 1 15 ? 7.062 13.883 -28.031 1 47.53 15 LEU B N 1
ATOM 5349 C CA . LEU B 1 15 ? 8.273 13.07 -28.047 1 47.53 15 LEU B CA 1
ATOM 5350 C C . LEU B 1 15 ? 8.367 12.211 -26.797 1 47.53 15 LEU B C 1
ATOM 5352 O O . LEU B 1 15 ? 8.75 12.695 -25.734 1 47.53 15 LEU B O 1
ATOM 5356 N N . SER B 1 16 ? 7.445 11.367 -26.594 1 59.53 16 SER B N 1
ATOM 5357 C CA . SER B 1 16 ? 7.641 10.383 -25.531 1 59.53 16 SER B CA 1
ATOM 5358 C C . SER B 1 16 ? 9.031 9.758 -25.609 1 59.53 16 SER B C 1
ATOM 5360 O O . SER B 1 16 ? 9.477 9.344 -26.688 1 59.53 16 SER B O 1
ATOM 5362 N N . GLN B 1 17 ? 9.961 10.195 -24.766 1 77.56 17 GLN B N 1
ATOM 5363 C CA . GLN B 1 17 ? 11.312 9.664 -24.672 1 77.56 17 GLN B CA 1
ATOM 5364 C C . GLN B 1 17 ? 11.312 8.141 -24.719 1 77.56 17 GLN B C 1
ATOM 5366 O O . GLN B 1 17 ? 10.578 7.492 -23.969 1 77.56 17 GLN B O 1
ATOM 5371 N N . SER B 1 18 ? 11.766 7.57 -25.828 1 94.19 18 SER B N 1
ATOM 5372 C CA . SER B 1 18 ? 11.953 6.133 -26 1 94.19 18 SER B CA 1
ATOM 5373 C C . SER B 1 18 ? 13.164 5.633 -25.219 1 94.19 18 SER B C 1
ATOM 5375 O O . SER B 1 18 ? 14.273 6.148 -25.375 1 94.19 18 SER B O 1
ATOM 5377 N N . TYR B 1 19 ? 12.898 4.727 -24.297 1 98.06 19 TYR B N 1
ATOM 5378 C CA . TYR B 1 19 ? 13.969 4.152 -23.484 1 98.06 19 TYR B CA 1
ATOM 5379 C C . TYR B 1 19 ? 14.406 2.805 -24.047 1 98.06 19 TYR B C 1
ATOM 5381 O O . TYR B 1 19 ? 13.609 2.08 -24.641 1 98.06 19 TYR B O 1
ATOM 5389 N N . LYS B 1 20 ? 15.688 2.521 -23.938 1 98.56 20 LYS B N 1
ATOM 5390 C CA . LYS B 1 20 ? 16.219 1.199 -24.25 1 98.56 20 LYS B CA 1
ATOM 5391 C C . LYS B 1 20 ? 16.172 0.287 -23.031 1 98.56 20 LYS B C 1
ATOM 5393 O O . LYS B 1 20 ? 16.953 0.466 -22.078 1 98.56 20 LYS B O 1
ATOM 5398 N N . ILE B 1 21 ? 15.273 -0.754 -23.062 1 98.88 21 ILE B N 1
ATOM 5399 C CA . ILE B 1 21 ? 14.961 -1.541 -21.875 1 98.88 21 ILE B CA 1
ATOM 5400 C C . ILE B 1 21 ? 15.328 -3.004 -22.109 1 98.88 21 ILE B C 1
ATOM 5402 O O . ILE B 1 21 ? 15.008 -3.57 -23.156 1 98.88 21 ILE B O 1
ATOM 5406 N N . LEU B 1 22 ? 16.047 -3.588 -21.172 1 98.88 22 LEU B N 1
ATOM 5407 C CA . LEU B 1 22 ? 16.391 -5.008 -21.172 1 98.88 22 LEU B CA 1
ATOM 5408 C C . LEU B 1 22 ? 15.492 -5.777 -20.203 1 98.88 22 LEU B C 1
ATOM 5410 O O . LEU B 1 22 ? 15.32 -5.371 -19.062 1 98.88 22 LEU B O 1
ATOM 5414 N N . ILE B 1 23 ? 14.898 -6.855 -20.641 1 98.75 23 ILE B N 1
ATOM 5415 C CA . ILE B 1 23 ? 14.172 -7.758 -19.766 1 98.75 23 ILE B CA 1
ATOM 5416 C C . ILE B 1 23 ? 14.82 -9.141 -19.797 1 98.75 23 ILE B C 1
ATOM 5418 O O . ILE B 1 23 ? 14.898 -9.773 -20.844 1 98.75 23 ILE B O 1
ATOM 5422 N N . CYS B 1 24 ? 15.359 -9.562 -18.656 1 98.38 24 CYS B N 1
ATOM 5423 C CA . CYS B 1 24 ? 15.922 -10.898 -18.547 1 98.38 24 CYS B CA 1
ATOM 5424 C C . CYS B 1 24 ? 14.852 -11.906 -18.156 1 98.38 24 CYS B C 1
ATOM 5426 O O . CYS B 1 24 ? 14.266 -11.812 -17.078 1 98.38 24 CYS B O 1
ATOM 5428 N N . ASN B 1 25 ? 14.633 -12.906 -18.969 1 96.06 25 ASN B N 1
ATOM 5429 C CA . ASN B 1 25 ? 13.492 -13.812 -18.875 1 96.06 25 ASN B CA 1
ATOM 5430 C C . ASN B 1 25 ? 13.93 -15.273 -18.984 1 96.06 25 ASN B C 1
ATOM 5432 O O . ASN B 1 25 ? 13.688 -15.914 -20.016 1 96.06 25 ASN B O 1
ATOM 5436 N N . PRO B 1 26 ? 14.531 -15.781 -17.891 1 94.94 26 PRO B N 1
ATOM 5437 C CA . PRO B 1 26 ? 14.898 -17.203 -17.938 1 94.94 26 PRO B CA 1
ATOM 5438 C C . PRO B 1 26 ? 13.688 -18.125 -18.016 1 94.94 26 PRO B C 1
ATOM 5440 O O . PRO B 1 26 ? 12.672 -17.875 -17.359 1 94.94 26 PRO B O 1
ATOM 5443 N N . LYS B 1 27 ? 13.82 -19.203 -18.75 1 92.69 27 LYS B N 1
ATOM 5444 C CA . LYS B 1 27 ? 12.703 -20.109 -18.984 1 92.69 27 LYS B CA 1
ATOM 5445 C C . LYS B 1 27 ? 12.625 -21.188 -17.891 1 92.69 27 LYS B C 1
ATOM 5447 O O . LYS B 1 27 ? 12.977 -22.344 -18.125 1 92.69 27 LYS B O 1
ATOM 5452 N N . ILE B 1 28 ? 12.055 -20.781 -16.844 1 87.62 28 ILE B N 1
ATOM 5453 C CA . ILE B 1 28 ? 11.938 -21.688 -15.703 1 87.62 28 ILE B CA 1
ATOM 5454 C C . ILE B 1 28 ? 10.523 -22.266 -15.648 1 87.62 28 ILE B C 1
ATOM 5456 O O . ILE B 1 28 ? 10.281 -23.281 -14.977 1 87.62 28 ILE B O 1
ATOM 5460 N N . GLY B 1 29 ? 9.57 -21.688 -16.203 1 86.88 29 GLY B N 1
ATOM 5461 C CA . GLY B 1 29 ? 8.172 -22.047 -16.312 1 86.88 29 GLY B CA 1
ATOM 5462 C C . GLY B 1 29 ? 7.391 -21.156 -17.25 1 86.88 29 GLY B C 1
ATOM 5463 O O . GLY B 1 29 ? 7.664 -19.953 -17.344 1 86.88 29 GLY B O 1
ATOM 5464 N N . TYR B 1 30 ? 6.473 -21.766 -17.875 1 86.88 30 TYR B N 1
ATOM 5465 C CA . TYR B 1 30 ? 5.738 -21.031 -18.891 1 86.88 30 TYR B CA 1
ATOM 5466 C C . TYR B 1 30 ? 5.121 -19.766 -18.312 1 86.88 30 TYR B C 1
ATOM 5468 O O . TYR B 1 30 ? 5.211 -18.688 -18.906 1 86.88 30 TYR B O 1
ATOM 5476 N N . SER B 1 31 ? 4.445 -19.891 -17.188 1 88 31 SER B N 1
ATOM 5477 C CA . SER B 1 31 ? 3.746 -18.75 -16.594 1 88 31 SER B CA 1
ATOM 5478 C C . SER B 1 31 ? 4.715 -17.641 -16.219 1 88 31 SER B C 1
ATOM 5480 O O . SER B 1 31 ? 4.387 -16.453 -16.328 1 88 31 SER B O 1
ATOM 5482 N N . HIS B 1 32 ? 5.879 -17.953 -15.781 1 92.25 32 HIS B N 1
ATOM 5483 C CA . HIS B 1 32 ? 6.902 -16.969 -15.453 1 92.25 32 HIS B CA 1
ATOM 5484 C C . HIS B 1 32 ? 7.371 -16.219 -16.703 1 92.25 32 HIS B C 1
ATOM 5486 O O . HIS B 1 32 ? 7.418 -14.984 -16.703 1 92.25 32 HIS B O 1
ATOM 5492 N N . VAL B 1 33 ? 7.645 -17.031 -17.703 1 93.44 33 VAL B N 1
ATOM 5493 C CA . VAL B 1 33 ? 8.125 -16.453 -18.953 1 93.44 33 VAL B CA 1
ATOM 5494 C C . VAL B 1 33 ? 7.043 -15.57 -19.562 1 93.44 33 VAL B C 1
ATOM 5496 O O . VAL B 1 33 ? 7.332 -14.484 -20.062 1 93.44 33 VAL B O 1
ATOM 5499 N N . ASN B 1 34 ? 5.863 -16.078 -19.484 1 91.81 34 ASN B N 1
ATOM 5500 C CA . ASN B 1 34 ? 4.746 -15.344 -20.062 1 91.81 34 ASN B CA 1
ATOM 5501 C C . ASN B 1 34 ? 4.551 -13.992 -19.375 1 91.81 34 ASN B C 1
ATOM 5503 O O . ASN B 1 34 ? 4.27 -12.992 -20.047 1 91.81 34 ASN B O 1
ATOM 5507 N N . PHE B 1 35 ? 4.602 -13.922 -18.109 1 94.44 35 PHE B N 1
ATOM 5508 C CA . PHE B 1 35 ? 4.391 -12.688 -17.359 1 94.44 35 PHE B CA 1
ATOM 5509 C C . PHE B 1 35 ? 5.391 -11.625 -17.797 1 94.44 35 PHE B C 1
ATOM 5511 O O . PHE B 1 35 ? 5.004 -10.5 -18.125 1 94.44 35 PHE B O 1
ATOM 5518 N N . PHE B 1 36 ? 6.613 -11.945 -17.875 1 96.5 36 PHE B N 1
ATOM 5519 C CA . PHE B 1 36 ? 7.648 -10.984 -18.219 1 96.5 36 PHE B CA 1
ATOM 5520 C C . PHE B 1 36 ? 7.684 -10.742 -19.719 1 96.5 36 PHE B C 1
ATOM 5522 O O . PHE B 1 36 ? 8.055 -9.656 -20.172 1 96.5 36 PHE B O 1
ATOM 5529 N N . GLY B 1 37 ? 7.316 -11.797 -20.438 1 96.25 37 GLY B N 1
ATOM 5530 C CA . GLY B 1 37 ? 7.152 -11.586 -21.875 1 96.25 37 GLY B CA 1
ATOM 5531 C C . GLY B 1 37 ? 6.078 -10.562 -22.203 1 96.25 37 GLY B C 1
ATOM 5532 O O . GLY B 1 37 ? 6.258 -9.742 -23.109 1 96.25 37 GLY B O 1
ATOM 5533 N N . GLN B 1 38 ? 5.016 -10.633 -21.484 1 94.88 38 GLN B N 1
ATOM 5534 C CA . GLN B 1 38 ? 3.943 -9.656 -21.672 1 94.88 38 GLN B CA 1
ATOM 5535 C C . GLN B 1 38 ? 4.402 -8.258 -21.297 1 94.88 38 GLN B C 1
ATOM 5537 O O . GLN B 1 38 ? 4.051 -7.277 -21.953 1 94.88 38 GLN B O 1
ATOM 5542 N N . MET B 1 39 ? 5.156 -8.125 -20.219 1 97.31 39 MET B N 1
ATOM 5543 C CA . MET B 1 39 ? 5.719 -6.828 -19.859 1 97.31 39 MET B CA 1
ATOM 5544 C C . MET B 1 39 ? 6.535 -6.25 -21.016 1 97.31 39 MET B C 1
ATOM 5546 O O . MET B 1 39 ? 6.406 -5.066 -21.344 1 97.31 39 MET B O 1
ATOM 5550 N N . ALA B 1 40 ? 7.316 -7.141 -21.625 1 98.06 40 ALA B N 1
ATOM 5551 C CA . ALA B 1 40 ? 8.18 -6.723 -22.719 1 98.06 40 ALA B CA 1
ATOM 5552 C C . ALA B 1 40 ? 7.352 -6.211 -23.906 1 98.06 40 ALA B C 1
ATOM 5554 O O . ALA B 1 40 ? 7.621 -5.137 -24.438 1 98.06 40 ALA B O 1
ATOM 5555 N N . ASP B 1 41 ? 6.383 -6.945 -24.219 1 96.62 41 ASP B N 1
ATOM 5556 C CA . ASP B 1 41 ? 5.562 -6.59 -25.375 1 96.62 41 ASP B CA 1
ATOM 5557 C C . ASP B 1 41 ? 4.77 -5.312 -25.125 1 96.62 41 ASP B C 1
ATOM 5559 O O . ASP B 1 41 ? 4.613 -4.48 -26.016 1 96.62 41 ASP B O 1
ATOM 5563 N N . ILE B 1 42 ? 4.262 -5.148 -23.891 1 96.81 42 ILE B N 1
ATOM 5564 C CA . ILE B 1 42 ? 3.498 -3.961 -23.531 1 96.81 42 ILE B CA 1
ATOM 5565 C C . ILE B 1 42 ? 4.395 -2.727 -23.609 1 96.81 42 ILE B C 1
ATOM 5567 O O . ILE B 1 42 ? 3.992 -1.697 -24.156 1 96.81 42 ILE B O 1
ATOM 5571 N N . LEU B 1 43 ? 5.586 -2.82 -23.094 1 98.06 43 LEU B N 1
ATOM 5572 C CA . LEU B 1 43 ? 6.516 -1.697 -23.125 1 98.06 43 LEU B CA 1
ATOM 5573 C C . LEU B 1 43 ? 6.969 -1.397 -24.547 1 98.06 43 LEU B C 1
ATOM 5575 O O . LEU B 1 43 ? 7.168 -0.235 -24.906 1 98.06 43 LEU B O 1
ATOM 5579 N N . HIS B 1 44 ? 7.125 -2.463 -25.375 1 97.88 44 HIS B N 1
ATOM 5580 C CA . HIS B 1 44 ? 7.434 -2.287 -26.781 1 97.88 44 HIS B CA 1
ATOM 5581 C C . HIS B 1 44 ? 6.324 -1.528 -27.5 1 97.88 44 HIS B C 1
ATOM 5583 O O . HIS B 1 44 ? 6.594 -0.593 -28.266 1 97.88 44 HIS B O 1
ATOM 5589 N N . GLU B 1 45 ? 5.09 -1.903 -27.234 1 95.81 45 GLU B N 1
ATOM 5590 C CA . GLU B 1 45 ? 3.938 -1.26 -27.859 1 95.81 45 GLU B CA 1
ATOM 5591 C C . GLU B 1 45 ? 3.799 0.189 -27.406 1 95.81 45 GLU B C 1
ATOM 5593 O O . GLU B 1 45 ? 3.24 1.021 -28.109 1 95.81 45 GLU B O 1
ATOM 5598 N N . ALA B 1 46 ? 4.289 0.467 -26.234 1 96.31 46 ALA B N 1
ATOM 5599 C CA . ALA B 1 46 ? 4.234 1.824 -25.688 1 96.31 46 ALA B CA 1
ATOM 5600 C C . ALA B 1 46 ? 5.297 2.711 -26.344 1 96.31 46 ALA B C 1
ATOM 5602 O O . ALA B 1 46 ? 5.379 3.906 -26.047 1 96.31 46 ALA B O 1
ATOM 5603 N N . GLY B 1 47 ? 6.176 2.162 -27.156 1 97.44 47 GLY B N 1
ATOM 5604 C CA . GLY B 1 47 ? 7.098 2.969 -27.938 1 97.44 47 GLY B CA 1
ATOM 5605 C C . GLY B 1 47 ? 8.539 2.842 -27.484 1 97.44 47 GLY B C 1
ATOM 5606 O O . GLY B 1 47 ? 9.422 3.531 -28 1 97.44 47 GLY B O 1
ATOM 5607 N N . HIS B 1 48 ? 8.883 1.912 -26.609 1 98.31 48 HIS B N 1
ATOM 5608 C CA . HIS B 1 48 ? 10.242 1.75 -26.109 1 98.31 48 HIS B CA 1
ATOM 5609 C C . HIS B 1 48 ? 11.008 0.708 -26.922 1 98.31 48 HIS B C 1
ATOM 5611 O O . HIS B 1 48 ? 10.398 -0.109 -27.609 1 98.31 48 HIS B O 1
ATOM 5617 N N . ASP B 1 49 ? 12.367 0.836 -26.938 1 98.44 49 ASP B N 1
ATOM 5618 C CA . ASP B 1 49 ? 13.25 -0.173 -27.516 1 98.44 49 ASP B CA 1
ATOM 5619 C C . ASP B 1 49 ? 13.516 -1.3 -26.516 1 98.44 49 ASP B C 1
ATOM 5621 O O . ASP B 1 49 ? 14.461 -1.228 -25.734 1 98.44 49 ASP B O 1
ATOM 5625 N N . VAL B 1 50 ? 12.703 -2.369 -26.672 1 98.75 50 VAL B N 1
ATOM 5626 C CA . VAL B 1 50 ? 12.727 -3.416 -25.656 1 98.75 50 VAL B CA 1
ATOM 5627 C C . VAL B 1 50 ? 13.414 -4.66 -26.219 1 98.75 50 VAL B C 1
ATOM 5629 O O . VAL B 1 50 ? 13.109 -5.113 -27.312 1 98.75 50 VAL B O 1
ATOM 5632 N N . THR B 1 51 ? 14.383 -5.176 -25.469 1 98.75 51 THR B N 1
ATOM 5633 C CA . THR B 1 51 ? 15.07 -6.43 -25.781 1 98.75 51 THR B CA 1
ATOM 5634 C C . THR B 1 51 ? 14.883 -7.434 -24.641 1 98.75 51 THR B C 1
ATOM 5636 O O . THR B 1 51 ? 15.078 -7.102 -23.469 1 98.75 51 THR B O 1
ATOM 5639 N N . VAL B 1 52 ? 14.484 -8.648 -25.062 1 98.75 52 VAL B N 1
ATOM 5640 C CA . VAL B 1 52 ? 14.344 -9.727 -24.078 1 98.75 52 VAL B CA 1
ATOM 5641 C C . VAL B 1 52 ? 15.531 -10.688 -24.203 1 98.75 52 VAL B C 1
ATOM 5643 O O . VAL B 1 52 ? 15.836 -11.18 -25.281 1 98.75 52 VAL B O 1
ATOM 5646 N N . LEU B 1 53 ? 16.234 -10.797 -23.094 1 98.56 53 LEU B N 1
ATOM 5647 C CA . LEU B 1 53 ? 17.203 -11.891 -23 1 98.56 53 LEU B CA 1
ATOM 5648 C C . LEU B 1 53 ? 16.516 -13.195 -22.609 1 98.56 53 LEU B C 1
ATOM 5650 O O . LEU B 1 53 ? 16.219 -13.406 -21.422 1 98.56 53 LEU B O 1
ATOM 5654 N N . SER B 1 54 ? 16.25 -14.016 -23.578 1 97.75 54 SER B N 1
ATOM 5655 C CA . SER B 1 54 ? 15.602 -15.305 -23.359 1 97.75 54 SER B CA 1
ATOM 5656 C C . SER B 1 54 ? 16.625 -16.391 -23.062 1 97.75 54 SER B C 1
ATOM 5658 O O . SER B 1 54 ? 17.266 -16.922 -23.984 1 97.75 54 SER B O 1
ATOM 5660 N N . VAL B 1 55 ? 16.781 -16.734 -21.812 1 96.12 55 VAL B N 1
ATOM 5661 C CA . VAL B 1 55 ? 17.734 -17.75 -21.406 1 96.12 55 VAL B CA 1
ATOM 5662 C C . VAL B 1 55 ? 17.078 -19.125 -21.406 1 96.12 55 VAL B C 1
ATOM 5664 O O . VAL B 1 55 ? 16.141 -19.375 -20.641 1 96.12 55 VAL B O 1
ATOM 5667 N N . GLU B 1 56 ? 17.688 -19.969 -22.188 1 92.88 56 GLU B N 1
ATOM 5668 C CA . GLU B 1 56 ? 17.141 -21.328 -22.281 1 92.88 56 GLU B CA 1
ATOM 5669 C C . GLU B 1 56 ? 17.547 -22.156 -21.062 1 92.88 56 GLU B C 1
ATOM 5671 O O . GLU B 1 56 ? 18.75 -22.312 -20.781 1 92.88 56 GLU B O 1
ATOM 5676 N N . MET B 1 57 ? 16.609 -22.469 -20.188 1 90.69 57 MET B N 1
ATOM 5677 C CA . MET B 1 57 ? 16.891 -23.297 -19.016 1 90.69 57 MET B CA 1
ATOM 5678 C C . MET B 1 57 ? 16.125 -24.609 -19.094 1 90.69 57 MET B C 1
ATOM 5680 O O . MET B 1 57 ? 16.734 -25.656 -19.375 1 90.69 57 MET B O 1
ATOM 5684 N N . ASP B 1 58 ? 14.906 -24.547 -18.891 1 88.44 58 ASP B N 1
ATOM 5685 C CA . ASP B 1 58 ? 14.039 -25.688 -19.141 1 88.44 58 ASP B CA 1
ATOM 5686 C C . ASP B 1 58 ? 13.648 -25.766 -20.609 1 88.44 58 ASP B C 1
ATOM 5688 O O . ASP B 1 58 ? 12.82 -24.984 -21.094 1 88.44 58 ASP B O 1
ATOM 5692 N N . LEU B 1 59 ? 14.125 -26.766 -21.281 1 88.62 59 LEU B N 1
ATOM 5693 C CA . LEU B 1 59 ? 13.984 -26.875 -22.734 1 88.62 59 LEU B CA 1
ATOM 5694 C C . LEU B 1 59 ? 12.555 -27.25 -23.109 1 88.62 59 LEU B C 1
ATOM 5696 O O . LEU B 1 59 ? 12.156 -27.141 -24.266 1 88.62 59 LEU B O 1
ATOM 5700 N N . SER B 1 60 ? 11.781 -27.641 -22.109 1 83.69 60 SER B N 1
ATOM 5701 C CA . SER B 1 60 ? 10.391 -28 -22.391 1 83.69 60 SER B CA 1
ATOM 5702 C C . SER B 1 60 ? 9.508 -26.766 -22.516 1 83.69 60 SER B C 1
ATOM 5704 O O . SER B 1 60 ? 8.383 -26.844 -23 1 83.69 60 SER B O 1
ATOM 5706 N N . VAL B 1 61 ? 9.992 -25.656 -22.094 1 88.75 61 VAL B N 1
ATOM 5707 C CA . VAL B 1 61 ? 9.242 -24.406 -22.203 1 88.75 61 VAL B CA 1
ATOM 5708 C C . VAL B 1 61 ? 9.375 -23.844 -23.609 1 88.75 61 VAL B C 1
ATOM 5710 O O . VAL B 1 61 ? 10.438 -23.344 -23.984 1 88.75 61 VAL B O 1
ATOM 5713 N N . LYS B 1 62 ? 8.305 -23.844 -24.328 1 86.44 62 LYS B N 1
ATOM 5714 C CA . LYS B 1 62 ? 8.352 -23.469 -25.75 1 86.44 62 LYS B CA 1
ATOM 5715 C C . LYS B 1 62 ? 8.023 -21.984 -25.938 1 86.44 62 LYS B C 1
ATOM 5717 O O . LYS B 1 62 ? 8.109 -21.469 -27.047 1 86.44 62 LYS B O 1
ATOM 5722 N N . HIS B 1 63 ? 7.875 -21.234 -24.984 1 90 63 HIS B N 1
ATOM 5723 C CA . HIS B 1 63 ? 7.645 -19.797 -25.078 1 90 63 HIS B CA 1
ATOM 5724 C C . HIS B 1 63 ? 8.898 -19.078 -25.562 1 90 63 HIS B C 1
ATOM 5726 O O . HIS B 1 63 ? 9.992 -19.312 -25.047 1 90 63 HIS B O 1
ATOM 5732 N N . PRO B 1 64 ? 8.797 -18.203 -26.5 1 93.88 64 PRO B N 1
ATOM 5733 C CA . PRO B 1 64 ? 10 -17.578 -27.062 1 93.88 64 PRO B CA 1
ATOM 5734 C C . PRO B 1 64 ? 10.586 -16.516 -26.156 1 93.88 64 PRO B C 1
ATOM 5736 O O . PRO B 1 64 ? 11.711 -16.047 -26.375 1 93.88 64 PRO B O 1
ATOM 5739 N N . GLY B 1 65 ? 9.938 -16.109 -25.203 1 94.38 65 GLY B N 1
ATOM 5740 C CA . GLY B 1 65 ? 10.352 -15.023 -24.328 1 94.38 65 GLY B CA 1
ATOM 5741 C C . GLY B 1 65 ? 9.469 -13.789 -24.453 1 94.38 65 GLY B C 1
ATOM 5742 O O . GLY B 1 65 ? 9.109 -13.18 -23.453 1 94.38 65 GLY B O 1
ATOM 5743 N N . ALA B 1 66 ? 9.195 -13.398 -25.625 1 95.75 66 ALA B N 1
ATOM 5744 C CA . ALA B 1 66 ? 8.273 -12.336 -26.016 1 95.75 66 ALA B CA 1
ATOM 5745 C C . ALA B 1 66 ? 7.801 -12.516 -27.453 1 95.75 66 ALA B C 1
ATOM 5747 O O . ALA B 1 66 ? 8.336 -13.344 -28.188 1 95.75 66 ALA B O 1
ATOM 5748 N N . TYR B 1 67 ? 6.777 -11.789 -27.797 1 93.25 67 TYR B N 1
ATOM 5749 C CA . TYR B 1 67 ? 6.246 -11.992 -29.141 1 93.25 67 TYR B CA 1
ATOM 5750 C C . TYR B 1 67 ? 6.461 -10.758 -30.016 1 93.25 67 TYR B C 1
ATOM 5752 O O . TYR B 1 67 ? 6.457 -10.844 -31.234 1 93.25 67 TYR B O 1
ATOM 5760 N N . LYS B 1 68 ? 6.645 -9.648 -29.422 1 95.62 68 LYS B N 1
ATOM 5761 C CA . LYS B 1 68 ? 6.762 -8.406 -30.172 1 95.62 68 LYS B CA 1
ATOM 5762 C C . LYS B 1 68 ? 8.125 -7.754 -29.953 1 95.62 68 LYS B C 1
ATOM 5764 O O . LYS B 1 68 ? 8.711 -7.203 -30.891 1 95.62 68 LYS B O 1
ATOM 5769 N N . ALA B 1 69 ? 8.688 -7.848 -28.797 1 97.81 69 ALA B N 1
ATOM 5770 C CA . ALA B 1 69 ? 9.977 -7.25 -28.484 1 97.81 69 ALA B CA 1
ATOM 5771 C C . ALA B 1 69 ? 11.117 -8.016 -29.141 1 97.81 69 ALA B C 1
ATOM 5773 O O . ALA B 1 69 ? 10.938 -9.148 -29.594 1 97.81 69 ALA B O 1
ATOM 5774 N N . LYS B 1 70 ? 12.297 -7.352 -29.234 1 98.06 70 LYS B N 1
ATOM 5775 C CA . LYS B 1 70 ? 13.5 -8.023 -29.719 1 98.06 70 LYS B CA 1
ATOM 5776 C C . LYS B 1 70 ? 13.938 -9.125 -28.75 1 98.06 70 LYS B C 1
ATOM 5778 O O . LYS B 1 70 ? 13.773 -8.984 -27.531 1 98.06 70 LYS B O 1
ATOM 5783 N N . ILE B 1 71 ? 14.469 -10.195 -29.344 1 98.25 71 ILE B N 1
ATOM 5784 C CA . ILE B 1 71 ? 14.867 -11.305 -28.484 1 98.25 71 ILE B CA 1
ATOM 5785 C C . ILE B 1 71 ? 16.344 -11.633 -28.719 1 98.25 71 ILE B C 1
ATOM 5787 O O . ILE B 1 71 ? 16.781 -11.719 -29.875 1 98.25 71 ILE B O 1
ATOM 5791 N N . ILE B 1 72 ? 17.094 -11.703 -27.719 1 97.69 72 ILE B N 1
ATOM 5792 C CA . ILE B 1 72 ? 18.406 -12.328 -27.672 1 97.69 72 ILE B CA 1
ATOM 5793 C C . ILE B 1 72 ? 18.312 -13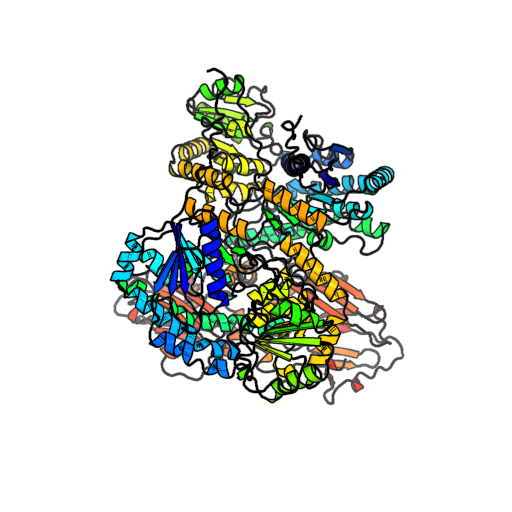.688 -27 1 97.69 72 ILE B C 1
ATOM 5795 O O . ILE B 1 72 ? 17.922 -13.781 -25.828 1 97.69 72 ILE B O 1
ATOM 5799 N N . ASN B 1 73 ? 18.672 -14.719 -27.734 1 96.69 73 ASN B N 1
ATOM 5800 C CA . ASN B 1 73 ? 18.641 -16.062 -27.156 1 96.69 73 ASN B CA 1
ATOM 5801 C C . ASN B 1 73 ? 19.984 -16.422 -26.531 1 96.69 73 ASN B C 1
ATOM 5803 O O . ASN B 1 73 ? 21.047 -16.109 -27.078 1 96.69 73 ASN B O 1
ATOM 5807 N N . TYR B 1 74 ? 19.938 -16.953 -25.391 1 97.5 74 TYR B N 1
ATOM 5808 C CA . TYR B 1 74 ? 21.125 -17.516 -24.734 1 97.5 74 TYR B CA 1
ATOM 5809 C C . TYR B 1 74 ? 20.922 -19 -24.453 1 97.5 74 TYR B C 1
ATOM 5811 O O . TYR B 1 74 ? 19.906 -19.406 -23.891 1 97.5 74 TYR B O 1
ATOM 5819 N N . PRO B 1 75 ? 21.844 -19.875 -24.719 1 96.38 75 PRO B N 1
ATOM 5820 C CA . PRO B 1 75 ? 21.672 -21.328 -24.641 1 96.38 75 PRO B CA 1
ATOM 5821 C C . PRO B 1 75 ? 21.625 -21.828 -23.203 1 96.38 75 PRO B C 1
ATOM 5823 O O . PRO B 1 75 ? 22.109 -21.156 -22.297 1 96.38 75 PRO B O 1
ATOM 5826 N N . SER B 1 76 ? 21.109 -23 -23.062 1 95.56 76 SER B N 1
ATOM 5827 C CA . SER B 1 76 ? 21.016 -23.656 -21.766 1 95.56 76 SER B CA 1
ATOM 5828 C C . SER B 1 76 ? 22.359 -24.219 -21.328 1 95.56 76 SER B C 1
ATOM 5830 O O . SER B 1 76 ? 23.125 -24.719 -22.172 1 95.56 76 SER B O 1
ATOM 5832 N N . ASN B 1 77 ? 22.625 -24.062 -20.047 1 95.44 77 ASN B N 1
ATOM 5833 C CA . ASN B 1 77 ? 23.688 -24.875 -19.453 1 95.44 77 ASN B CA 1
ATOM 5834 C C . ASN B 1 77 ? 23.312 -26.359 -19.422 1 95.44 77 ASN B C 1
ATOM 5836 O O . ASN B 1 77 ? 22.219 -26.719 -19 1 95.44 77 ASN B O 1
ATOM 5840 N N . PRO B 1 78 ? 24.203 -27.219 -19.844 1 94.19 78 PRO B N 1
ATOM 5841 C CA . PRO B 1 78 ? 23.875 -28.641 -19.906 1 94.19 78 PRO B CA 1
ATOM 5842 C C . PRO B 1 78 ? 23.438 -29.219 -18.547 1 94.19 78 PRO B C 1
ATOM 5844 O O . PRO B 1 78 ? 22.531 -30.047 -18.484 1 94.19 78 PRO B O 1
ATOM 5847 N N . ILE B 1 79 ? 24.078 -28.797 -17.531 1 93.56 79 ILE B N 1
ATOM 5848 C CA . ILE B 1 79 ? 23.734 -29.281 -16.203 1 93.56 79 ILE B CA 1
ATOM 5849 C C . ILE B 1 79 ? 22.344 -28.766 -15.812 1 93.56 79 ILE B C 1
ATOM 5851 O O . ILE B 1 79 ? 21.531 -29.516 -15.266 1 93.56 79 ILE B O 1
ATOM 5855 N N . ALA B 1 80 ? 22.062 -27.484 -16.062 1 91.69 80 ALA B N 1
ATOM 5856 C CA . ALA B 1 80 ? 20.766 -26.891 -15.766 1 91.69 80 ALA B CA 1
ATOM 5857 C C . ALA B 1 80 ? 19.656 -27.609 -16.516 1 91.69 80 ALA B C 1
ATOM 5859 O O . ALA B 1 80 ? 18.609 -27.953 -15.938 1 91.69 80 ALA B O 1
ATOM 5860 N N . SER B 1 81 ? 19.844 -27.859 -17.797 1 90.5 81 SER B N 1
ATOM 5861 C CA . SER B 1 81 ? 18.828 -28.531 -18.609 1 90.5 81 SER B CA 1
ATOM 5862 C C . SER B 1 81 ? 18.578 -29.953 -18.109 1 90.5 81 SER B C 1
ATOM 5864 O O . SER B 1 81 ? 17.438 -30.438 -18.141 1 90.5 81 SER B O 1
ATOM 5866 N N . GLU B 1 82 ? 19.641 -30.578 -17.688 1 89.81 82 GLU B N 1
ATOM 5867 C CA . GLU B 1 82 ? 19.5 -31.938 -17.141 1 89.81 82 GLU B CA 1
ATOM 5868 C C . GLU B 1 82 ? 18.672 -31.922 -15.859 1 89.81 82 GLU B C 1
ATOM 5870 O O . GLU B 1 82 ? 17.828 -32.812 -15.656 1 89.81 82 GLU B O 1
ATOM 5875 N N . ILE B 1 83 ? 18.906 -31 -15.062 1 88 83 ILE B N 1
ATOM 5876 C CA . ILE B 1 83 ? 18.188 -30.891 -13.797 1 88 83 ILE B CA 1
ATOM 5877 C C . ILE B 1 83 ? 16.703 -30.688 -14.07 1 88 83 ILE B C 1
ATOM 5879 O O . ILE B 1 83 ? 15.852 -31.359 -13.477 1 88 83 ILE B O 1
ATOM 5883 N N . PHE B 1 84 ? 16.375 -29.797 -14.992 1 83.56 84 PHE B N 1
ATOM 5884 C CA . PHE B 1 84 ? 14.977 -29.5 -15.289 1 83.56 84 PHE B CA 1
ATOM 5885 C C . PHE B 1 84 ? 14.328 -30.688 -16 1 83.56 84 PHE B C 1
ATOM 5887 O O . PHE B 1 84 ? 13.125 -30.922 -15.859 1 83.56 84 PHE B O 1
ATOM 5894 N N . SER B 1 85 ? 15.125 -31.469 -16.75 1 78.06 85 SER B N 1
ATOM 5895 C CA . SER B 1 85 ? 14.594 -32.625 -17.469 1 78.06 85 SER B CA 1
ATOM 5896 C C . SER B 1 85 ? 14.367 -33.812 -16.547 1 78.06 85 SER B C 1
ATOM 5898 O O . SER B 1 85 ? 13.43 -34.562 -16.734 1 78.06 85 SER B O 1
ATOM 5900 N N . LYS B 1 86 ? 15.266 -34 -15.609 1 67.75 86 LYS B N 1
ATOM 5901 C CA . LYS B 1 86 ? 15.219 -35.188 -14.734 1 67.75 86 LYS B CA 1
ATOM 5902 C C . LYS B 1 86 ? 14.266 -34.938 -13.562 1 67.75 86 LYS B C 1
ATOM 5904 O O . LYS B 1 86 ? 14.172 -35.781 -12.656 1 67.75 86 LYS B O 1
ATOM 5909 N N . GLN B 1 87 ? 13.531 -34 -13.562 1 62.28 87 GLN B N 1
ATOM 5910 C CA . GLN B 1 87 ? 12.773 -33.562 -12.383 1 62.28 87 GLN B CA 1
ATOM 5911 C C . GLN B 1 87 ? 11.828 -34.656 -11.898 1 62.28 87 GLN B C 1
ATOM 5913 O O . GLN B 1 87 ? 10.609 -34.531 -11.992 1 62.28 87 GLN B O 1
ATOM 5918 N N . SER B 1 88 ? 12.414 -35.75 -11.391 1 55.94 88 SER B N 1
ATOM 5919 C CA . SER B 1 88 ? 11.789 -36.969 -10.859 1 55.94 88 SER B CA 1
ATOM 5920 C C . SER B 1 88 ? 10.766 -36.625 -9.781 1 55.94 88 SER B C 1
ATOM 5922 O O . SER B 1 88 ? 9.664 -37.188 -9.766 1 55.94 88 SER B O 1
ATOM 5924 N N . HIS B 1 89 ? 11.055 -35.594 -8.984 1 60.22 89 HIS B N 1
ATOM 5925 C CA . HIS B 1 89 ? 10.141 -35.312 -7.891 1 60.22 89 HIS B CA 1
ATOM 5926 C C . HIS B 1 89 ? 8.844 -34.688 -8.414 1 60.22 89 HIS B C 1
ATOM 5928 O O . HIS B 1 89 ? 7.781 -34.844 -7.812 1 60.22 89 HIS B O 1
ATOM 5934 N N . ILE B 1 90 ? 8.961 -34.188 -9.516 1 65.31 90 ILE B N 1
ATOM 5935 C CA . ILE B 1 90 ? 7.762 -33.594 -10.117 1 65.31 90 ILE B CA 1
ATOM 5936 C C . ILE B 1 90 ? 6.875 -34.719 -10.688 1 65.31 90 ILE B C 1
ATOM 5938 O O . ILE B 1 90 ? 5.648 -34.594 -10.656 1 65.31 90 ILE B O 1
ATOM 5942 N N . ASN B 1 91 ? 7.543 -35.812 -10.852 1 69.25 91 ASN B N 1
ATOM 5943 C CA . ASN B 1 91 ? 6.793 -36.938 -11.43 1 69.25 91 ASN B CA 1
ATOM 5944 C C . ASN B 1 91 ? 5.91 -37.594 -10.391 1 69.25 91 ASN B C 1
ATOM 5946 O O . ASN B 1 91 ? 4.934 -38.281 -10.742 1 69.25 91 ASN B O 1
ATOM 5950 N N . THR B 1 92 ? 6.27 -37.312 -9.117 1 78.06 92 THR B N 1
ATOM 5951 C CA . THR B 1 92 ? 5.496 -37.938 -8.062 1 78.06 92 THR B CA 1
ATOM 5952 C C . THR B 1 92 ? 4.625 -36.938 -7.336 1 78.06 92 THR B C 1
ATOM 5954 O O . THR B 1 92 ? 4.137 -37.188 -6.234 1 78.06 92 THR B O 1
ATOM 5957 N N . ILE B 1 93 ? 4.441 -35.812 -7.945 1 85.75 93 ILE B N 1
ATOM 5958 C CA . ILE B 1 93 ? 3.807 -34.719 -7.254 1 85.75 93 ILE B CA 1
ATOM 5959 C C . ILE B 1 93 ? 2.34 -35.031 -6.98 1 85.75 93 ILE B C 1
ATOM 5961 O O . ILE B 1 93 ? 1.763 -34.562 -6 1 85.75 93 ILE B O 1
ATOM 5965 N N . TRP B 1 94 ? 1.723 -35.906 -7.75 1 90.31 94 TRP B N 1
ATOM 5966 C CA . TRP B 1 94 ? 0.327 -36.312 -7.57 1 90.31 94 TRP B CA 1
ATOM 5967 C C . TRP B 1 94 ? 0.15 -37.125 -6.297 1 90.31 94 TRP B C 1
ATOM 5969 O O . TRP B 1 94 ? -0.944 -37.156 -5.727 1 90.31 94 TRP B O 1
ATOM 5979 N N . GLU B 1 95 ? 1.252 -37.656 -5.855 1 87.38 95 GLU B N 1
ATOM 5980 C CA . GLU B 1 95 ? 1.161 -38.562 -4.699 1 87.38 95 GLU B CA 1
ATOM 5981 C C . GLU B 1 95 ? 1.854 -37.938 -3.484 1 87.38 95 GLU B C 1
ATOM 5983 O O . GLU B 1 95 ? 1.719 -38.469 -2.369 1 87.38 95 GLU B O 1
ATOM 5988 N N . SER B 1 96 ? 2.488 -36.938 -3.703 1 84.06 96 SER B N 1
ATOM 5989 C CA . SER B 1 96 ? 3.225 -36.312 -2.609 1 84.06 96 SER B CA 1
ATOM 5990 C C . SER B 1 96 ? 2.279 -35.625 -1.629 1 84.06 96 SER B C 1
ATOM 5992 O O . SER B 1 96 ? 1.146 -35.281 -1.981 1 84.06 96 SER B O 1
ATOM 5994 N N . GLU B 1 97 ? 2.754 -35.406 -0.411 1 83.44 97 GLU B N 1
ATOM 5995 C CA . GLU B 1 97 ? 1.979 -34.688 0.587 1 83.44 97 GLU B CA 1
ATOM 5996 C C . GLU B 1 97 ? 1.907 -33.188 0.25 1 83.44 97 GLU B C 1
ATOM 5998 O O . GLU B 1 97 ? 2.793 -32.656 -0.422 1 83.44 97 GLU B O 1
ATOM 6003 N N . ASP B 1 98 ? 0.809 -32.688 0.735 1 85.06 98 ASP B N 1
ATOM 6004 C CA . ASP B 1 98 ? 0.615 -31.266 0.481 1 85.06 98 ASP B CA 1
ATOM 6005 C C . ASP B 1 98 ? 1.096 -30.422 1.662 1 85.06 98 ASP B C 1
ATOM 6007 O O . ASP B 1 98 ? 0.288 -29.812 2.369 1 85.06 98 ASP B O 1
ATOM 6011 N N . ASN B 1 99 ? 2.309 -30.453 1.971 1 84.62 99 ASN B N 1
ATOM 6012 C CA . ASN B 1 99 ? 2.883 -29.641 3.033 1 84.62 99 ASN B CA 1
ATOM 6013 C C . ASN B 1 99 ? 4.129 -28.906 2.559 1 84.62 99 ASN B C 1
ATOM 6015 O O . ASN B 1 99 ? 4.625 -29.156 1.46 1 84.62 99 ASN B O 1
ATOM 6019 N N . THR B 1 100 ? 4.543 -28.047 3.33 1 88.94 100 THR B N 1
ATOM 6020 C CA . THR B 1 100 ? 5.617 -27.141 2.959 1 88.94 100 THR B CA 1
ATOM 6021 C C . THR B 1 100 ? 6.902 -27.906 2.664 1 88.94 100 THR B C 1
ATOM 6023 O O . THR B 1 100 ? 7.59 -27.625 1.683 1 88.94 100 THR B O 1
ATOM 6026 N N . ILE B 1 101 ? 7.195 -28.938 3.445 1 85.38 101 ILE B N 1
ATOM 6027 C CA . ILE B 1 101 ? 8.43 -29.703 3.285 1 85.38 101 ILE B CA 1
ATOM 6028 C C . ILE B 1 101 ? 8.422 -30.422 1.936 1 85.38 101 ILE B C 1
ATOM 6030 O O . ILE B 1 101 ? 9.414 -30.375 1.201 1 85.38 101 ILE B O 1
ATOM 6034 N N . SER B 1 102 ? 7.32 -31.031 1.646 1 84.31 102 SER B N 1
ATOM 6035 C CA . SER B 1 102 ? 7.195 -31.75 0.381 1 84.31 102 SER B CA 1
ATOM 6036 C C . SER B 1 102 ? 7.312 -30.797 -0.808 1 84.31 102 SER B C 1
ATOM 6038 O O . SER B 1 102 ? 7.898 -31.156 -1.834 1 84.31 102 SER B O 1
ATOM 6040 N N . GLN B 1 103 ? 6.742 -29.656 -0.672 1 88.38 103 GLN B N 1
ATOM 6041 C CA . GLN B 1 103 ? 6.785 -28.672 -1.753 1 88.38 103 GLN B CA 1
ATOM 6042 C C . GLN B 1 103 ? 8.203 -28.156 -1.969 1 88.38 103 GLN B C 1
ATOM 6044 O O . GLN B 1 103 ? 8.656 -28.031 -3.107 1 88.38 103 GLN B O 1
ATOM 6049 N N . LEU B 1 104 ? 8.906 -27.875 -0.877 1 87.44 104 LEU B N 1
ATOM 6050 C CA . LEU B 1 104 ? 10.281 -27.406 -0.978 1 87.44 104 LEU B CA 1
ATOM 6051 C C . LEU B 1 104 ? 11.195 -28.484 -1.548 1 87.44 104 LEU B C 1
ATOM 6053 O O . LEU B 1 104 ? 12.125 -28.172 -2.291 1 87.44 104 LEU B O 1
ATOM 6057 N N . ASN B 1 105 ? 10.883 -29.703 -1.228 1 84.38 105 ASN B N 1
ATOM 6058 C CA . ASN B 1 105 ? 11.648 -30.812 -1.778 1 84.38 105 ASN B CA 1
ATOM 6059 C C . ASN B 1 105 ? 11.445 -30.938 -3.285 1 84.38 105 ASN B C 1
ATOM 6061 O O . ASN B 1 105 ? 12.367 -31.312 -4.012 1 84.38 105 ASN B O 1
ATOM 6065 N N . ALA B 1 106 ? 10.289 -30.641 -3.672 1 84.69 106 ALA B N 1
ATOM 6066 C CA . ALA B 1 106 ? 9.961 -30.75 -5.09 1 84.69 106 ALA B CA 1
ATOM 6067 C C . ALA B 1 106 ? 10.773 -29.781 -5.926 1 84.69 106 ALA B C 1
ATOM 6069 O O . ALA B 1 106 ? 11.109 -30.062 -7.078 1 84.69 106 ALA B O 1
ATOM 6070 N N . ILE B 1 107 ? 11.133 -28.625 -5.344 1 87.12 107 ILE B N 1
ATOM 6071 C CA . ILE B 1 107 ? 11.836 -27.625 -6.133 1 87.12 107 ILE B CA 1
ATOM 6072 C C . ILE B 1 107 ? 13.289 -27.531 -5.676 1 87.12 107 ILE B C 1
ATOM 6074 O O . ILE B 1 107 ? 13.984 -26.562 -5.996 1 87.12 107 ILE B O 1
ATOM 6078 N N . ASN B 1 108 ? 13.797 -28.453 -5.004 1 87.38 108 ASN B N 1
ATOM 6079 C CA . ASN B 1 108 ? 15.078 -28.375 -4.309 1 87.38 108 ASN B CA 1
ATOM 6080 C C . ASN B 1 108 ? 16.25 -28.297 -5.293 1 87.38 108 ASN B C 1
ATOM 6082 O O . ASN B 1 108 ? 17.344 -27.875 -4.926 1 87.38 108 ASN B O 1
ATOM 6086 N N . SER B 1 109 ? 16.062 -28.703 -6.492 1 87.31 109 SER B N 1
ATOM 6087 C CA . SER B 1 109 ? 17.156 -28.703 -7.457 1 87.31 109 SER B CA 1
ATOM 6088 C C . SER B 1 109 ? 17.141 -27.422 -8.297 1 87.31 109 SER B C 1
ATOM 6090 O O . SER B 1 109 ? 18.094 -27.156 -9.039 1 87.31 109 SER B O 1
ATOM 6092 N N . TRP B 1 110 ? 16.109 -26.641 -8.195 1 88.69 110 TRP B N 1
ATOM 6093 C CA . TRP B 1 110 ? 15.953 -25.453 -9.031 1 88.69 110 TRP B CA 1
ATOM 6094 C C . TRP B 1 110 ? 17.062 -24.438 -8.766 1 88.69 110 TRP B C 1
ATOM 6096 O O . TRP B 1 110 ? 17.656 -23.906 -9.703 1 88.69 110 TRP B O 1
ATOM 6106 N N . PRO B 1 111 ? 17.375 -24.172 -7.484 1 90.88 111 PRO B N 1
ATOM 6107 C CA . PRO B 1 111 ? 18.453 -23.219 -7.234 1 90.88 111 PRO B CA 1
ATOM 6108 C C . PRO B 1 111 ? 19.781 -23.656 -7.844 1 90.88 111 PRO B C 1
ATOM 6110 O O . PRO B 1 111 ? 20.562 -22.828 -8.289 1 90.88 111 PRO B O 1
ATOM 6113 N N . ASP B 1 112 ? 20 -24.969 -7.844 1 92 112 ASP B N 1
ATOM 6114 C CA . ASP B 1 112 ? 21.234 -25.484 -8.438 1 92 112 ASP B CA 1
ATOM 6115 C C . ASP B 1 112 ? 21.266 -25.234 -9.945 1 92 112 ASP B C 1
ATOM 6117 O O . ASP B 1 112 ? 22.297 -24.891 -10.5 1 92 112 ASP B O 1
ATOM 6121 N N . ALA B 1 113 ? 20.172 -25.484 -10.562 1 92.56 113 ALA B N 1
ATOM 6122 C CA . ALA B 1 113 ? 20.078 -25.219 -11.992 1 92.56 113 ALA B CA 1
ATOM 6123 C C . ALA B 1 113 ? 20.312 -23.734 -12.281 1 92.56 113 ALA B C 1
ATOM 6125 O O . ALA B 1 113 ? 21.031 -23.391 -13.219 1 92.56 113 ALA B O 1
ATOM 6126 N N . MET B 1 114 ? 19.734 -22.922 -11.5 1 94 114 MET B N 1
ATOM 6127 C CA . MET B 1 114 ? 19.891 -21.469 -11.664 1 94 114 MET B CA 1
ATOM 6128 C C . MET B 1 114 ? 21.344 -21.047 -11.453 1 94 114 MET B C 1
ATOM 6130 O O . MET B 1 114 ? 21.844 -20.188 -12.164 1 94 114 MET B O 1
ATOM 6134 N N . TYR B 1 115 ? 21.938 -21.641 -10.445 1 95 115 TYR B N 1
ATOM 6135 C CA . TYR B 1 115 ? 23.328 -21.359 -10.164 1 95 115 TYR B CA 1
ATOM 6136 C C . TYR B 1 115 ? 24.219 -21.688 -11.359 1 95 115 TYR B C 1
ATOM 6138 O O . TYR B 1 115 ? 25.031 -20.875 -11.781 1 95 115 TYR B O 1
ATOM 6146 N N . GLU B 1 116 ? 24.031 -22.859 -11.922 1 95.94 116 GLU B N 1
ATOM 6147 C CA . GLU B 1 116 ? 24.859 -23.297 -13.039 1 95.94 116 GLU B CA 1
ATOM 6148 C C . GLU B 1 116 ? 24.641 -22.422 -14.266 1 95.94 116 GLU B C 1
ATOM 6150 O O . GLU B 1 116 ? 25.594 -22.062 -14.961 1 95.94 116 GLU B O 1
ATOM 6155 N N . GLN B 1 117 ? 23.422 -22.141 -14.539 1 96.25 117 GLN B N 1
ATOM 6156 C CA . GLN B 1 117 ? 23.109 -21.281 -15.672 1 96.25 117 GLN B CA 1
ATOM 6157 C C . GLN B 1 117 ? 23.688 -19.875 -15.477 1 96.25 117 GLN B C 1
ATOM 6159 O O . GLN B 1 117 ? 24.266 -19.297 -16.406 1 96.25 117 GLN B O 1
ATOM 6164 N N . GLY B 1 118 ? 23.453 -19.281 -14.297 1 96.69 118 GLY B N 1
ATOM 6165 C CA . GLY B 1 118 ? 24 -17.969 -13.977 1 96.69 118 GLY B CA 1
ATOM 6166 C C . GLY B 1 118 ? 25.516 -17.906 -14.102 1 96.69 118 GLY B C 1
ATOM 6167 O O . GLY B 1 118 ? 26.062 -16.938 -14.625 1 96.69 118 GLY B O 1
ATOM 6168 N N . LYS B 1 119 ? 26.172 -18.938 -13.609 1 96.88 119 LYS B N 1
ATOM 6169 C CA . LYS B 1 119 ? 27.625 -19.016 -13.672 1 96.88 119 LYS B CA 1
ATOM 6170 C C . LYS B 1 119 ? 28.109 -19.031 -15.117 1 96.88 119 LYS B C 1
ATOM 6172 O O . LYS B 1 119 ? 29.141 -18.422 -15.438 1 96.88 119 LYS B O 1
ATOM 6177 N N . MET B 1 120 ? 27.406 -19.75 -15.93 1 97.88 120 MET B N 1
ATOM 6178 C CA . MET B 1 120 ? 27.75 -19.797 -17.359 1 97.88 120 MET B CA 1
ATOM 6179 C C . MET B 1 120 ? 27.703 -18.406 -17.969 1 97.88 120 MET B C 1
ATOM 6181 O O . MET B 1 120 ? 28.625 -18 -18.688 1 97.88 120 MET B O 1
ATOM 6185 N N . ILE B 1 121 ? 26.703 -17.641 -17.719 1 97.88 121 ILE B N 1
ATOM 6186 C CA . ILE B 1 121 ? 26.562 -16.297 -18.25 1 97.88 121 ILE B CA 1
ATOM 6187 C C . ILE B 1 121 ? 27.625 -15.383 -17.641 1 97.88 121 ILE B C 1
ATOM 6189 O O . ILE B 1 121 ? 28.234 -14.578 -18.344 1 97.88 121 ILE B O 1
ATOM 6193 N N . PHE B 1 122 ? 27.797 -15.523 -16.312 1 97.69 122 PHE B N 1
ATOM 6194 C CA . PHE B 1 122 ? 28.766 -14.742 -15.547 1 97.69 122 PHE B CA 1
ATOM 6195 C C . PHE B 1 122 ? 30.156 -14.875 -16.141 1 97.69 122 PHE B C 1
ATOM 6197 O O . PHE B 1 122 ? 30.906 -13.898 -16.203 1 97.69 122 PHE B O 1
ATOM 6204 N N . ASN B 1 123 ? 30.5 -16.016 -16.656 1 97.81 123 ASN B N 1
ATOM 6205 C CA . ASN B 1 123 ? 31.844 -16.281 -17.156 1 97.81 123 ASN B CA 1
ATOM 6206 C C . ASN B 1 123 ? 31.953 -16.031 -18.656 1 97.81 123 ASN B C 1
ATOM 6208 O O . ASN B 1 123 ? 33.031 -16.141 -19.234 1 97.81 123 ASN B O 1
ATOM 6212 N N . ASP B 1 124 ? 30.875 -15.68 -19.297 1 97.94 124 ASP B N 1
ATOM 6213 C CA . ASP B 1 124 ? 30.859 -15.461 -20.75 1 97.94 124 ASP B CA 1
ATOM 6214 C C . ASP B 1 124 ? 31.328 -14.047 -21.094 1 97.94 124 ASP B C 1
ATOM 6216 O O . ASP B 1 124 ? 30.5 -13.148 -21.266 1 97.94 124 ASP B O 1
ATOM 6220 N N . LYS B 1 125 ? 32.594 -13.844 -21.328 1 97.56 125 LYS B N 1
ATOM 6221 C CA . LYS B 1 125 ? 33.188 -12.531 -21.547 1 97.56 125 LYS B CA 1
ATOM 6222 C C . LYS B 1 125 ? 32.656 -11.883 -22.828 1 97.56 125 LYS B C 1
ATOM 6224 O O . LYS B 1 125 ? 32.406 -10.68 -22.859 1 97.56 125 LYS B O 1
ATOM 6229 N N . ASN B 1 126 ? 32.562 -12.68 -23.859 1 97.5 126 ASN B N 1
ATOM 6230 C CA . ASN B 1 126 ? 32.062 -12.141 -25.125 1 97.5 126 ASN B CA 1
ATOM 6231 C C . ASN B 1 126 ? 30.625 -11.633 -25 1 97.5 126 ASN B C 1
ATOM 6233 O O . ASN B 1 126 ? 30.297 -10.57 -25.531 1 97.5 126 ASN B O 1
ATOM 6237 N N . PHE B 1 127 ? 29.844 -12.359 -24.359 1 97.81 127 PHE B N 1
ATOM 6238 C CA . PHE B 1 127 ? 28.453 -11.945 -24.156 1 97.81 127 PHE B CA 1
ATOM 6239 C C . PHE B 1 127 ? 28.391 -10.68 -23.312 1 97.81 127 PHE B C 1
ATOM 6241 O O . PHE B 1 127 ? 27.578 -9.789 -23.594 1 97.81 127 PHE B O 1
ATOM 6248 N N . THR B 1 128 ? 29.203 -10.602 -22.297 1 98.19 128 THR B N 1
ATOM 6249 C CA . THR B 1 128 ? 29.266 -9.438 -21.438 1 98.19 128 THR B CA 1
ATOM 6250 C C . THR B 1 128 ? 29.609 -8.18 -22.234 1 98.19 128 THR B C 1
ATOM 6252 O O . THR B 1 128 ? 28.969 -7.137 -22.062 1 98.19 128 THR B O 1
ATOM 6255 N N . LEU B 1 129 ? 30.578 -8.305 -23.094 1 98.06 129 LEU B N 1
ATOM 6256 C CA . LEU B 1 129 ? 30.984 -7.176 -23.922 1 98.06 129 LEU B CA 1
ATOM 6257 C C . LEU B 1 129 ? 29.844 -6.738 -24.828 1 98.06 129 LEU B C 1
ATOM 6259 O O . LEU B 1 129 ? 29.625 -5.543 -25.016 1 98.06 129 LEU B O 1
ATOM 6263 N N . LYS B 1 130 ? 29.172 -7.742 -25.344 1 97.81 130 LYS B N 1
ATOM 6264 C CA . LYS B 1 130 ? 28.016 -7.449 -26.172 1 97.81 130 LYS B CA 1
ATOM 6265 C C . LYS B 1 130 ? 26.953 -6.668 -25.406 1 97.81 130 LYS B C 1
ATOM 6267 O O . LYS B 1 130 ? 26.391 -5.695 -25.906 1 97.81 130 LYS B O 1
ATOM 6272 N N . MET B 1 131 ? 26.656 -7.082 -24.219 1 98.19 131 MET B N 1
ATOM 6273 C CA . MET B 1 131 ? 25.641 -6.449 -23.391 1 98.19 131 MET B CA 1
ATOM 6274 C C . MET B 1 131 ? 26.047 -5.035 -23 1 98.19 131 MET B C 1
ATOM 6276 O O . MET B 1 131 ? 25.219 -4.137 -22.922 1 98.19 131 MET B O 1
ATOM 6280 N N . ILE B 1 132 ? 27.328 -4.828 -22.703 1 98.25 132 ILE B N 1
ATOM 6281 C CA . ILE B 1 132 ? 27.844 -3.506 -22.375 1 98.25 132 ILE B CA 1
ATOM 6282 C C . ILE B 1 132 ? 27.656 -2.564 -23.562 1 98.25 132 ILE B C 1
ATOM 6284 O O . ILE B 1 132 ? 27.266 -1.407 -23.375 1 98.25 132 ILE B O 1
ATOM 6288 N N . ASP B 1 133 ? 27.859 -3.051 -24.719 1 97.75 133 ASP B N 1
ATOM 6289 C CA . ASP B 1 133 ? 27.797 -2.246 -25.938 1 97.75 133 ASP B CA 1
ATOM 6290 C C . ASP B 1 133 ? 26.375 -1.825 -26.266 1 97.75 133 ASP B C 1
ATOM 6292 O O . ASP B 1 133 ? 26.156 -0.84 -26.969 1 97.75 133 ASP B O 1
ATOM 6296 N N . GLU B 1 134 ? 25.422 -2.566 -25.703 1 97.31 134 GLU B N 1
ATOM 6297 C CA . GLU B 1 134 ? 24.031 -2.248 -25.984 1 97.31 134 GLU B CA 1
ATOM 6298 C C . GLU B 1 134 ? 23.625 -0.935 -25.312 1 97.31 134 GLU B C 1
ATOM 6300 O O . GLU B 1 134 ? 22.75 -0.218 -25.828 1 97.31 134 GLU B O 1
ATOM 6305 N N . LYS B 1 135 ? 24.203 -0.613 -24.125 1 97.81 135 LYS B N 1
ATOM 6306 C CA . LYS B 1 135 ? 23.969 0.624 -23.391 1 97.81 135 LYS B CA 1
ATOM 6307 C C . LYS B 1 135 ? 22.5 0.78 -23.016 1 97.81 135 LYS B C 1
ATOM 6309 O O . LYS B 1 135 ? 21.891 1.814 -23.297 1 97.81 135 LYS B O 1
ATOM 6314 N N . PHE B 1 136 ? 21.953 -0.172 -22.328 1 98.62 136 PHE B N 1
ATOM 6315 C CA . PHE B 1 136 ? 20.578 -0.139 -21.875 1 98.62 136 PHE B CA 1
ATOM 6316 C C . PHE B 1 136 ? 20.375 0.95 -20.828 1 98.62 136 PHE B C 1
ATOM 6318 O O . PHE B 1 136 ? 21.25 1.161 -19.969 1 98.62 136 PHE B O 1
ATOM 6325 N N . ASP B 1 137 ? 19.188 1.616 -20.859 1 98.12 137 ASP B N 1
ATOM 6326 C CA . ASP B 1 137 ? 18.828 2.635 -19.891 1 98.12 137 ASP B CA 1
ATOM 6327 C C . ASP B 1 137 ? 18.281 1.997 -18.609 1 98.12 137 ASP B C 1
ATOM 6329 O O . ASP B 1 137 ? 18.359 2.594 -17.531 1 98.12 137 ASP B O 1
ATOM 6333 N N . PHE B 1 138 ? 17.703 0.834 -18.812 1 98.62 138 PHE B N 1
ATOM 6334 C CA . PHE B 1 138 ? 16.906 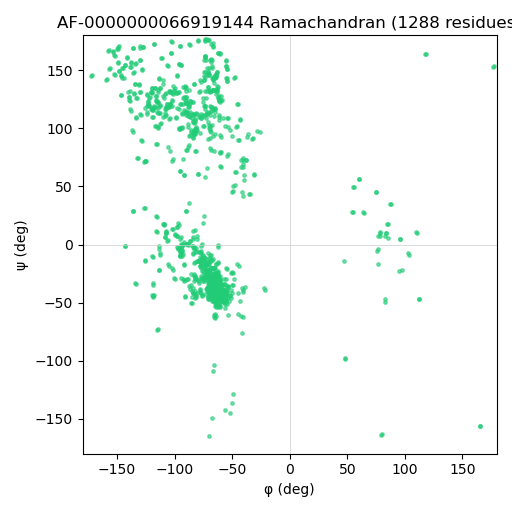0.215 -17.75 1 98.62 138 PHE B CA 1
ATOM 6335 C C . PHE B 1 138 ? 16.828 -1.294 -17.953 1 98.62 138 PHE B C 1
ATOM 6337 O O . PHE B 1 138 ? 16.938 -1.782 -19.078 1 98.62 138 PHE B O 1
ATOM 6344 N N . ALA B 1 139 ? 16.672 -2.041 -16.828 1 98.75 139 ALA B N 1
ATOM 6345 C CA . ALA B 1 139 ? 16.547 -3.492 -16.938 1 98.75 139 ALA B CA 1
ATOM 6346 C C . ALA B 1 139 ? 15.477 -4.02 -15.977 1 98.75 139 ALA B C 1
ATOM 6348 O O . ALA B 1 139 ? 15.172 -3.381 -14.969 1 98.75 139 ALA B O 1
ATOM 6349 N N . ILE B 1 140 ? 14.859 -5.156 -16.328 1 98.62 140 ILE B N 1
ATOM 6350 C CA . ILE B 1 140 ? 13.844 -5.82 -15.523 1 98.62 140 ILE B CA 1
ATOM 6351 C C . ILE B 1 140 ? 14.133 -7.316 -15.453 1 98.62 140 ILE B C 1
ATOM 6353 O O . ILE B 1 140 ? 14.531 -7.926 -16.453 1 98.62 140 ILE B O 1
ATOM 6357 N N . THR B 1 141 ? 13.969 -7.879 -14.312 1 98 141 THR B N 1
ATOM 6358 C CA . THR B 1 141 ? 14.062 -9.328 -14.172 1 98 141 THR B CA 1
ATOM 6359 C C . THR B 1 141 ? 13.211 -9.82 -13.008 1 98 141 THR B C 1
ATOM 6361 O O . THR B 1 141 ? 12.719 -9.016 -12.211 1 98 141 THR B O 1
ATOM 6364 N N . GLU B 1 142 ? 12.922 -11.055 -12.984 1 96.56 142 GLU B N 1
ATOM 6365 C CA . GLU B 1 142 ? 12.227 -11.656 -11.852 1 96.56 142 GLU B CA 1
ATOM 6366 C C . GLU B 1 142 ? 13.156 -11.797 -10.648 1 96.56 142 GLU B C 1
ATOM 6368 O O . GLU B 1 142 ? 14.344 -12.086 -10.805 1 96.56 142 GLU B O 1
ATOM 6373 N N . ALA B 1 143 ? 12.602 -11.617 -9.492 1 93.69 143 ALA B N 1
ATOM 6374 C CA . ALA B 1 143 ? 13.391 -11.672 -8.266 1 93.69 143 ALA B CA 1
ATOM 6375 C C . ALA B 1 143 ? 14 -13.062 -8.062 1 93.69 143 ALA B C 1
ATOM 6377 O O . ALA B 1 143 ? 15.031 -13.203 -7.414 1 93.69 143 ALA B O 1
ATOM 6378 N N . LEU B 1 144 ? 13.422 -14.055 -8.617 1 85.69 144 LEU B N 1
ATOM 6379 C CA . LEU B 1 144 ? 13.961 -15.406 -8.562 1 85.69 144 LEU B CA 1
ATOM 6380 C C . LEU B 1 144 ? 15.305 -15.492 -9.281 1 85.69 144 LEU B C 1
ATOM 6382 O O . LEU B 1 144 ? 16.125 -16.359 -8.977 1 85.69 144 LEU B O 1
ATOM 6386 N N . GLY B 1 145 ? 15.508 -14.711 -10.344 1 79.06 145 GLY B N 1
ATOM 6387 C CA . GLY B 1 145 ? 16.766 -14.625 -11.07 1 79.06 145 GLY B CA 1
ATOM 6388 C C . GLY B 1 145 ? 17.672 -13.523 -10.562 1 79.06 145 GLY B C 1
ATOM 6389 O O . GLY B 1 145 ? 18.172 -12.703 -11.336 1 79.06 145 GLY B O 1
ATOM 6390 N N . HIS B 1 146 ? 18.031 -13.562 -9.398 1 85.06 146 HIS B N 1
ATOM 6391 C CA . HIS B 1 146 ? 18.672 -12.508 -8.617 1 85.06 146 HIS B CA 1
ATOM 6392 C C . HIS B 1 146 ? 20.078 -12.211 -9.148 1 85.06 146 HIS B C 1
ATOM 6394 O O . HIS B 1 146 ? 20.547 -11.078 -9.062 1 85.06 146 HIS B O 1
ATOM 6400 N N . TYR B 1 147 ? 20.703 -13.211 -9.758 1 94.81 147 TYR B N 1
ATOM 6401 C CA . TYR B 1 147 ? 22.062 -13.016 -10.211 1 94.81 147 TYR B CA 1
ATOM 6402 C C . TYR B 1 147 ? 22.125 -11.992 -11.344 1 94.81 147 TYR B C 1
ATOM 6404 O O . TYR B 1 147 ? 23.172 -11.383 -11.594 1 94.81 147 TYR B O 1
ATOM 6412 N N . PHE B 1 148 ? 21.031 -11.742 -12.031 1 97.44 148 PHE B N 1
ATOM 6413 C CA . PHE B 1 148 ? 21 -10.75 -13.102 1 97.44 148 PHE B CA 1
ATOM 6414 C C . PHE B 1 148 ? 21.266 -9.359 -12.562 1 97.44 148 PHE B C 1
ATOM 6416 O O . PHE B 1 148 ? 21.828 -8.508 -13.266 1 97.44 148 PHE B O 1
ATOM 6423 N N . VAL B 1 149 ? 20.875 -9.07 -11.352 1 97.38 149 VAL B N 1
ATOM 6424 C CA . VAL B 1 149 ? 21.094 -7.746 -10.781 1 97.38 149 VAL B CA 1
ATOM 6425 C C . VAL B 1 149 ? 22.609 -7.48 -10.688 1 97.38 149 VAL B C 1
ATOM 6427 O O . VAL B 1 149 ? 23.062 -6.359 -10.938 1 97.38 149 VAL B O 1
ATOM 6430 N N . GLY B 1 150 ? 23.375 -8.516 -10.297 1 97.56 150 GLY B N 1
ATOM 6431 C CA . GLY B 1 150 ? 24.828 -8.391 -10.367 1 97.56 150 GLY B CA 1
ATOM 6432 C C . GLY B 1 150 ? 25.328 -8.156 -11.773 1 97.56 150 GLY B C 1
ATOM 6433 O O . GLY B 1 150 ? 26.234 -7.332 -11.992 1 97.56 150 GLY B O 1
ATOM 6434 N N . LEU B 1 151 ? 24.781 -8.891 -12.695 1 98.44 151 LEU B N 1
ATOM 6435 C CA . LEU B 1 151 ? 25.172 -8.742 -14.086 1 98.44 151 LEU B CA 1
ATOM 6436 C C . LEU B 1 151 ? 24.797 -7.363 -14.617 1 98.44 151 LEU B C 1
ATOM 6438 O O . LEU B 1 151 ? 25.516 -6.789 -15.438 1 98.44 151 LEU B O 1
ATOM 6442 N N . PHE B 1 152 ? 23.578 -6.801 -14.211 1 98.44 152 PHE B N 1
ATOM 6443 C CA . PHE B 1 152 ? 23.219 -5.441 -14.586 1 98.44 152 PHE B CA 1
ATOM 6444 C C . PHE B 1 152 ? 24.328 -4.465 -14.234 1 98.44 152 PHE B C 1
ATOM 6446 O O . PHE B 1 152 ? 24.688 -3.602 -15.039 1 98.44 152 PHE B O 1
ATOM 6453 N N . LYS B 1 153 ? 24.875 -4.641 -13.023 1 97.38 153 LYS B N 1
ATOM 6454 C CA . LYS B 1 153 ? 25.984 -3.785 -12.586 1 97.38 153 LYS B CA 1
ATOM 6455 C C . LYS B 1 153 ? 27.203 -3.943 -13.492 1 97.38 153 LYS B C 1
ATOM 6457 O O . LYS B 1 153 ? 27.812 -2.953 -13.883 1 97.38 153 LYS B O 1
ATOM 6462 N N . VAL B 1 154 ? 27.516 -5.172 -13.781 1 98 154 VAL B N 1
ATOM 6463 C CA . VAL B 1 154 ? 28.656 -5.469 -14.648 1 98 154 VAL B CA 1
ATOM 6464 C C . VAL B 1 154 ? 28.422 -4.855 -16.031 1 98 154 VAL B C 1
ATOM 6466 O O . VAL B 1 154 ? 29.359 -4.34 -16.641 1 98 154 VAL B O 1
ATOM 6469 N N . TRP B 1 155 ? 27.188 -4.93 -16.5 1 98.5 155 TRP B N 1
ATOM 6470 C CA . TRP B 1 155 ? 26.844 -4.473 -17.844 1 98.5 155 TRP B CA 1
ATOM 6471 C C . TRP B 1 155 ? 26.641 -2.963 -17.859 1 98.5 155 TRP B C 1
ATOM 6473 O O . TRP B 1 155 ? 26.312 -2.393 -18.906 1 98.5 155 TRP B O 1
ATOM 6483 N N . GLY B 1 156 ? 26.719 -2.273 -16.719 1 97.38 156 GLY B N 1
ATOM 6484 C CA . GLY B 1 156 ? 26.641 -0.824 -16.641 1 97.38 156 GLY B CA 1
ATOM 6485 C C . GLY B 1 156 ? 25.219 -0.302 -16.578 1 97.38 156 GLY B C 1
ATOM 6486 O O . GLY B 1 156 ? 24.969 0.861 -16.906 1 97.38 156 GLY B O 1
ATOM 6487 N N . ILE B 1 157 ? 24.297 -1.135 -16.25 1 98.12 157 ILE B N 1
ATOM 6488 C CA . ILE B 1 157 ? 22.906 -0.726 -16.125 1 98.12 157 ILE B CA 1
ATOM 6489 C C . ILE B 1 157 ? 22.625 -0.326 -14.68 1 98.12 157 ILE B C 1
ATOM 6491 O O . ILE B 1 157 ? 22.516 -1.185 -13.805 1 98.12 157 ILE B O 1
ATOM 6495 N N . LYS B 1 158 ? 22.312 0.882 -14.422 1 95.12 158 LYS B N 1
ATOM 6496 C CA . LYS B 1 158 ? 22.266 1.421 -13.062 1 95.12 158 LYS B CA 1
ATOM 6497 C C . LYS B 1 158 ? 20.844 1.334 -12.5 1 95.12 158 LYS B C 1
ATOM 6499 O O . LYS B 1 158 ? 20.656 1.263 -11.281 1 95.12 158 LYS B O 1
ATOM 6504 N N . LYS B 1 159 ? 19.859 1.389 -13.352 1 97.75 159 LYS B N 1
ATOM 6505 C CA . LYS B 1 159 ? 18.469 1.404 -12.922 1 97.75 159 LYS B CA 1
ATOM 6506 C C . LYS B 1 159 ? 17.75 0.126 -13.336 1 97.75 159 LYS B C 1
ATOM 6508 O O . LYS B 1 159 ? 17.922 -0.348 -14.461 1 97.75 159 LYS B O 1
ATOM 6513 N N . TYR B 1 160 ? 17.016 -0.394 -12.406 1 98.38 160 TYR B N 1
ATOM 6514 C CA . TYR B 1 160 ? 16.297 -1.62 -12.734 1 98.38 160 TYR B CA 1
ATOM 6515 C C . TYR B 1 160 ? 15.039 -1.763 -11.875 1 98.38 160 TYR B C 1
ATOM 6517 O O . TYR B 1 160 ? 14.82 -0.988 -10.945 1 98.38 160 TYR B O 1
ATOM 6525 N N . ALA B 1 161 ? 14.18 -2.658 -12.281 1 98.5 161 ALA B N 1
ATOM 6526 C CA . ALA B 1 161 ? 13.023 -3.104 -11.516 1 98.5 161 ALA B CA 1
ATOM 6527 C C . ALA B 1 161 ? 12.977 -4.625 -11.414 1 98.5 161 ALA B C 1
ATOM 6529 O O . ALA B 1 161 ? 13.539 -5.324 -12.266 1 98.5 161 ALA B O 1
ATOM 6530 N N . LEU B 1 162 ? 12.43 -5.059 -10.359 1 98.25 162 LEU B N 1
ATOM 6531 C CA . LEU B 1 162 ? 12.211 -6.484 -10.156 1 98.25 162 LEU B CA 1
ATOM 6532 C C . LEU B 1 162 ? 10.719 -6.816 -10.203 1 98.25 162 LEU B C 1
ATOM 6534 O O . LEU B 1 162 ? 9.875 -5.918 -10.102 1 98.25 162 LEU B O 1
ATOM 6538 N N . GLY B 1 163 ? 10.438 -8.039 -10.422 1 97.06 163 GLY B N 1
ATOM 6539 C CA . GLY B 1 163 ? 9.055 -8.492 -10.383 1 97.06 163 GLY B CA 1
ATOM 6540 C C . GLY B 1 163 ? 8.914 -9.93 -9.922 1 97.06 163 GLY B C 1
ATOM 6541 O O . GLY B 1 163 ? 9.914 -10.609 -9.672 1 97.06 163 GLY B O 1
ATOM 6542 N N . SER B 1 164 ? 7.688 -10.289 -9.688 1 96.25 164 SER B N 1
ATOM 6543 C CA . SER B 1 164 ? 7.316 -11.656 -9.336 1 96.25 164 SER B CA 1
ATOM 6544 C C . SER B 1 164 ? 6.129 -12.133 -10.164 1 96.25 164 SER B C 1
ATOM 6546 O O . SER B 1 164 ? 5.078 -11.492 -10.188 1 96.25 164 SER B O 1
ATOM 6548 N N . ALA B 1 165 ? 6.305 -13.289 -10.82 1 94.31 165 ALA B N 1
ATOM 6549 C CA . ALA B 1 165 ? 5.242 -13.867 -11.641 1 94.31 165 ALA B CA 1
ATOM 6550 C C . ALA B 1 165 ? 4.16 -14.5 -10.773 1 94.31 165 ALA B C 1
ATOM 6552 O O . ALA B 1 165 ? 3.07 -14.812 -11.258 1 94.31 165 ALA B O 1
ATOM 6553 N N . VAL B 1 166 ? 4.445 -14.648 -9.531 1 93.44 166 VAL B N 1
ATOM 6554 C CA . VAL B 1 166 ? 3.482 -15.125 -8.539 1 93.44 166 VAL B CA 1
ATOM 6555 C C . VAL B 1 166 ? 3.252 -14.047 -7.484 1 93.44 166 VAL B C 1
ATOM 6557 O O . VAL B 1 166 ? 3.879 -12.984 -7.527 1 93.44 166 VAL B O 1
ATOM 6560 N N . SER B 1 167 ? 2.316 -14.273 -6.625 1 93.19 167 SER B N 1
ATOM 6561 C CA . SER B 1 167 ? 2.129 -13.336 -5.523 1 93.19 167 SER B CA 1
ATOM 6562 C C . SER B 1 167 ? 3.416 -13.156 -4.727 1 93.19 167 SER B C 1
ATOM 6564 O O . SER B 1 167 ? 4.328 -13.984 -4.812 1 93.19 167 SER B O 1
ATOM 6566 N N . LEU B 1 168 ? 3.512 -12.164 -4.066 1 94.5 168 LEU B N 1
ATOM 6567 C CA . LEU B 1 168 ? 4.738 -11.805 -3.361 1 94.5 168 LEU B CA 1
ATOM 6568 C C . LEU B 1 168 ? 5.129 -12.891 -2.365 1 94.5 168 LEU B C 1
ATOM 6570 O O . LEU B 1 168 ? 4.336 -13.25 -1.49 1 94.5 168 LEU B O 1
ATOM 6574 N N . LEU B 1 169 ? 6.301 -13.375 -2.508 1 94.62 169 LEU B N 1
ATOM 6575 C CA . LEU B 1 169 ? 6.805 -14.406 -1.602 1 94.62 169 LEU B CA 1
ATOM 6576 C C . LEU B 1 169 ? 7.082 -13.82 -0.22 1 94.62 169 LEU B C 1
ATOM 6578 O O . LEU B 1 169 ? 7.559 -12.688 -0.102 1 94.62 169 LEU B O 1
ATOM 6582 N N . ASN B 1 170 ? 6.855 -14.648 0.788 1 94.19 170 ASN B N 1
ATOM 6583 C CA . ASN B 1 170 ? 7.027 -14.203 2.166 1 94.19 170 ASN B CA 1
ATOM 6584 C C . ASN B 1 170 ? 8.469 -13.797 2.449 1 94.19 170 ASN B C 1
ATOM 6586 O O . ASN B 1 170 ? 8.719 -12.891 3.242 1 94.19 170 ASN B O 1
ATOM 6590 N N . SER B 1 171 ? 9.43 -14.344 1.776 1 90.12 171 SER B N 1
ATOM 6591 C CA . SER B 1 171 ? 10.844 -14.078 2.021 1 90.12 171 SER B CA 1
ATOM 6592 C C . SER B 1 171 ? 11.242 -12.703 1.481 1 90.12 171 SER B C 1
ATOM 6594 O O . SER B 1 171 ? 12.312 -12.188 1.817 1 90.12 171 SER B O 1
ATOM 6596 N N . LEU B 1 172 ? 10.438 -12.133 0.677 1 94.12 172 LEU B N 1
ATOM 6597 C CA . LEU B 1 172 ? 10.789 -10.867 0.046 1 94.12 172 LEU B CA 1
ATOM 6598 C C . LEU B 1 172 ? 10.289 -9.688 0.879 1 94.12 172 LEU B C 1
ATOM 6600 O O . LEU B 1 172 ? 10.734 -8.555 0.691 1 94.12 172 LEU B O 1
ATOM 6604 N N . TYR B 1 173 ? 9.359 -9.867 1.819 1 93.56 173 TYR B N 1
ATOM 6605 C CA . TYR B 1 173 ? 8.773 -8.805 2.627 1 93.56 173 TYR B CA 1
ATOM 6606 C C . TYR B 1 173 ? 9.852 -8.07 3.42 1 93.56 173 TYR B C 1
ATOM 6608 O O . TYR B 1 173 ? 9.961 -6.844 3.336 1 93.56 173 TYR B O 1
ATOM 6616 N N . ASP B 1 174 ? 10.703 -8.781 3.986 1 88.5 174 ASP B N 1
ATOM 6617 C CA . ASP B 1 174 ? 11.695 -8.203 4.883 1 88.5 174 ASP B CA 1
ATOM 6618 C C . ASP B 1 174 ? 12.711 -7.367 4.109 1 88.5 174 ASP B C 1
ATOM 6620 O O . ASP B 1 174 ? 13.289 -6.418 4.648 1 88.5 174 ASP B O 1
ATOM 6624 N N . GLU B 1 175 ? 12.922 -7.734 2.861 1 92.69 175 GLU B N 1
ATOM 6625 C CA . GLU B 1 175 ? 13.883 -7 2.041 1 92.69 175 GLU B CA 1
ATOM 6626 C C . GLU B 1 175 ? 13.43 -5.562 1.818 1 92.69 175 GLU B C 1
ATOM 6628 O O . GLU B 1 175 ? 14.234 -4.691 1.492 1 92.69 175 GLU B O 1
ATOM 6633 N N . PHE B 1 176 ? 12.18 -5.32 2.064 1 95.62 176 PHE B N 1
ATOM 6634 C CA . PHE B 1 176 ? 11.641 -3.98 1.893 1 95.62 176 PHE B CA 1
ATOM 6635 C C . PHE B 1 176 ? 11.352 -3.334 3.242 1 95.62 176 PHE B C 1
ATOM 6637 O O . PHE B 1 176 ? 10.695 -2.289 3.311 1 95.62 176 PHE B O 1
ATOM 6644 N N . GLY B 1 177 ? 11.727 -3.973 4.273 1 93.31 177 GLY B N 1
ATOM 6645 C CA . GLY B 1 177 ? 11.523 -3.438 5.609 1 93.31 177 GLY B CA 1
ATOM 6646 C C . GLY B 1 177 ? 10.141 -3.719 6.16 1 93.31 177 GLY B C 1
ATOM 6647 O O . GLY B 1 177 ? 9.727 -3.111 7.148 1 93.31 177 GLY B O 1
ATOM 6648 N N . LEU B 1 178 ? 9.414 -4.504 5.539 1 94.69 178 LEU B N 1
ATOM 6649 C CA . LEU B 1 178 ? 8.086 -4.93 5.977 1 94.69 178 LEU B CA 1
ATOM 6650 C C . LEU B 1 178 ? 8.109 -6.379 6.457 1 94.69 178 LEU B C 1
ATOM 6652 O O . LEU B 1 178 ? 8.391 -7.289 5.676 1 94.69 178 LEU B O 1
ATOM 6656 N N . GLN B 1 179 ? 7.824 -6.543 7.707 1 90.69 179 GLN B N 1
ATOM 6657 C CA . GLN B 1 179 ? 7.793 -7.914 8.211 1 90.69 179 GLN B CA 1
ATOM 6658 C C . GLN B 1 179 ? 6.582 -8.664 7.668 1 90.69 179 GLN B C 1
ATOM 6660 O O . GLN B 1 179 ? 5.469 -8.133 7.641 1 90.69 179 GLN B O 1
ATOM 6665 N N . PHE B 1 180 ? 6.863 -9.891 7.246 1 93.75 180 PHE B N 1
ATOM 6666 C CA . PHE B 1 180 ? 5.777 -10.703 6.719 1 93.75 180 PHE B CA 1
ATOM 6667 C C . PHE B 1 180 ? 4.707 -10.938 7.781 1 93.75 180 PHE B C 1
ATOM 6669 O O . PHE B 1 180 ? 5.012 -11.406 8.883 1 93.75 180 PHE B O 1
ATOM 6676 N N . PRO B 1 181 ? 3.469 -10.562 7.441 1 93.56 181 PRO B N 1
ATOM 6677 C CA . PRO B 1 181 ? 2.396 -10.758 8.422 1 93.56 181 PRO B CA 1
ATOM 6678 C C . PRO B 1 181 ? 1.857 -12.188 8.43 1 93.56 181 PRO B C 1
ATOM 6680 O O . PRO B 1 181 ? 0.723 -12.422 8.008 1 93.56 181 PRO B O 1
ATOM 6683 N N . ALA B 1 182 ? 2.516 -13.023 9.055 1 93.5 182 ALA B N 1
ATOM 6684 C CA . ALA B 1 182 ? 2.246 -14.461 9.008 1 93.5 182 ALA B CA 1
ATOM 6685 C C . ALA B 1 182 ? 0.947 -14.797 9.742 1 93.5 182 ALA B C 1
ATOM 6687 O O . ALA B 1 182 ? 0.41 -15.898 9.594 1 93.5 182 ALA B O 1
ATOM 6688 N N . SER B 1 183 ? 0.435 -13.859 10.523 1 92.31 183 SER B N 1
ATOM 6689 C CA . SER B 1 183 ? -0.771 -14.125 11.297 1 92.31 183 SER B CA 1
ATOM 6690 C C . SER B 1 183 ? -2.016 -14.086 10.414 1 92.31 183 SER B C 1
ATOM 6692 O O . SER B 1 183 ? -3.045 -14.672 10.758 1 92.31 183 SER B O 1
ATOM 6694 N N . PHE B 1 184 ? -1.894 -13.367 9.25 1 94.81 184 PHE B N 1
ATOM 6695 C CA . PHE B 1 184 ? -3.152 -13.25 8.523 1 94.81 184 PHE B CA 1
ATOM 6696 C C . PHE B 1 184 ? -2.92 -13.32 7.023 1 94.81 184 PHE B C 1
ATOM 6698 O O . PHE B 1 184 ? -3.871 -13.273 6.238 1 94.81 184 PHE B O 1
ATOM 6705 N N . ILE B 1 185 ? -1.711 -13.438 6.555 1 95.38 185 ILE B N 1
ATOM 6706 C CA . ILE B 1 185 ? -1.399 -13.727 5.156 1 95.38 185 ILE B CA 1
ATOM 6707 C C . ILE B 1 185 ? -0.723 -15.086 5.047 1 95.38 185 ILE B C 1
ATOM 6709 O O . ILE B 1 185 ? 0.329 -15.32 5.648 1 95.38 185 ILE B O 1
ATOM 6713 N N . PRO B 1 186 ? -1.286 -15.93 4.301 1 95.62 186 PRO B N 1
ATOM 6714 C CA . PRO B 1 186 ? -0.637 -17.234 4.141 1 95.62 186 PRO B CA 1
ATOM 6715 C C . PRO B 1 186 ? 0.599 -17.172 3.246 1 95.62 186 PRO B C 1
ATOM 6717 O O . PRO B 1 186 ? 0.677 -16.328 2.354 1 95.62 186 PRO B O 1
ATOM 6720 N N . THR B 1 187 ? 1.562 -18.031 3.541 1 95.19 187 THR B N 1
ATOM 6721 C CA . THR B 1 187 ? 2.623 -18.234 2.564 1 95.19 187 THR B CA 1
ATOM 6722 C C . THR B 1 187 ? 2.059 -18.812 1.265 1 95.19 187 THR B C 1
ATOM 6724 O O . THR B 1 187 ? 0.915 -19.266 1.227 1 95.19 187 THR B O 1
ATOM 6727 N N . VAL B 1 188 ? 2.812 -18.766 0.247 1 93.44 188 VAL B N 1
ATOM 6728 C CA . VAL B 1 188 ? 2.297 -19.172 -1.059 1 93.44 188 VAL B CA 1
ATOM 6729 C C . VAL B 1 188 ? 1.957 -20.656 -1.046 1 93.44 188 VAL B C 1
ATOM 6731 O O . VAL B 1 188 ? 1.159 -21.125 -1.862 1 93.44 188 VAL B O 1
ATOM 6734 N N . MET B 1 189 ? 2.482 -21.453 -0.144 1 92.94 189 MET B N 1
ATOM 6735 C CA . MET B 1 189 ? 2.297 -22.891 -0.108 1 92.94 189 MET B CA 1
ATOM 6736 C C . MET B 1 189 ? 1.195 -23.281 0.873 1 92.94 189 MET B C 1
ATOM 6738 O O . MET B 1 189 ? 1.018 -24.453 1.184 1 92.94 189 MET B O 1
ATOM 6742 N N . ASN B 1 190 ? 0.526 -22.234 1.387 1 89.88 190 ASN B N 1
ATOM 6743 C CA . ASN B 1 190 ? -0.487 -22.484 2.408 1 89.88 190 ASN B CA 1
ATOM 6744 C C . ASN B 1 190 ? -1.752 -21.672 2.146 1 89.88 190 ASN B C 1
ATOM 6746 O O . ASN B 1 190 ? -1.796 -20.859 1.216 1 89.88 190 ASN B O 1
ATOM 6750 N N . TYR B 1 191 ? -2.797 -22 2.889 1 87.81 191 TYR B N 1
ATOM 6751 C CA . TYR B 1 191 ? -4.004 -21.172 2.951 1 87.81 191 TYR B CA 1
ATOM 6752 C C . TYR B 1 191 ? -4.672 -21.297 4.316 1 87.81 191 TYR B C 1
ATOM 6754 O O . TYR B 1 191 ? -4.391 -22.234 5.074 1 87.81 191 TYR B O 1
ATOM 6762 N N . PHE B 1 192 ? -5.441 -20.312 4.648 1 86.56 192 PHE B N 1
ATOM 6763 C CA . PHE B 1 192 ? -6.199 -20.297 5.895 1 86.56 192 PHE B CA 1
ATOM 6764 C C . PHE B 1 192 ? -7.625 -20.781 5.668 1 86.56 192 PHE B C 1
ATOM 6766 O O . PHE B 1 192 ? -8.156 -20.672 4.559 1 86.56 192 PHE B O 1
ATOM 6773 N N . GLY B 1 193 ? -8.18 -21.25 6.695 1 78.88 193 GLY B N 1
ATOM 6774 C CA . GLY B 1 193 ? -9.617 -21.484 6.66 1 78.88 193 GLY B CA 1
ATOM 6775 C C . GLY B 1 193 ? -10.422 -20.188 6.66 1 78.88 193 GLY B C 1
ATOM 6776 O O . GLY B 1 193 ? -9.859 -19.109 6.57 1 78.88 193 GLY B O 1
ATOM 6777 N N . ASN B 1 194 ? -11.75 -20.281 6.555 1 75.44 194 ASN B N 1
ATOM 6778 C CA . ASN B 1 194 ? -12.617 -19.109 6.539 1 75.44 194 ASN B CA 1
ATOM 6779 C C . ASN B 1 194 ? -12.414 -18.25 7.777 1 75.44 194 ASN B C 1
ATOM 6781 O O . ASN B 1 194 ? -12.383 -17.016 7.68 1 75.44 194 ASN B O 1
ATOM 6785 N N . ASP B 1 195 ? -12.227 -18.938 8.836 1 82.75 195 ASP B N 1
ATOM 6786 C CA . ASP B 1 195 ? -11.781 -18.281 10.055 1 82.75 195 ASP B CA 1
ATOM 6787 C C . ASP B 1 195 ? -10.336 -18.641 10.391 1 82.75 195 ASP B C 1
ATOM 6789 O O . ASP B 1 195 ? -9.969 -19.812 10.375 1 82.75 195 ASP B O 1
ATOM 6793 N N . ILE B 1 196 ? -9.562 -17.688 10.555 1 91.56 196 ILE B N 1
ATOM 6794 C CA . ILE B 1 196 ? -8.156 -17.953 10.836 1 91.56 196 ILE B CA 1
ATOM 6795 C C . ILE B 1 196 ? -8.008 -18.5 12.258 1 91.56 196 ILE B C 1
ATOM 6797 O O . ILE B 1 196 ? -8.219 -17.781 13.234 1 91.56 196 ILE B O 1
ATOM 6801 N N . THR B 1 197 ? -7.629 -19.719 12.391 1 85.12 197 THR B N 1
ATOM 6802 C CA . THR B 1 197 ? -7.488 -20.375 13.68 1 85.12 197 THR B CA 1
ATOM 6803 C C . THR B 1 197 ? -6.047 -20.312 14.172 1 85.12 197 THR B C 1
ATOM 6805 O O . THR B 1 197 ? -5.148 -19.906 13.43 1 85.12 197 THR B O 1
ATOM 6808 N N . PHE B 1 198 ? -5.887 -20.734 15.438 1 85.06 198 PHE B N 1
ATOM 6809 C CA . PHE B 1 198 ? -4.551 -20.844 16.016 1 85.06 198 PHE B CA 1
ATOM 6810 C C . PHE B 1 198 ? -3.678 -21.781 15.188 1 85.06 198 PHE B C 1
ATOM 6812 O O . PHE B 1 198 ? -2.525 -21.469 14.891 1 85.06 198 PHE B O 1
ATOM 6819 N N . ASN B 1 199 ? -4.242 -22.922 14.781 1 84.25 199 ASN B N 1
ATOM 6820 C CA . ASN B 1 199 ? -3.5 -23.922 14 1 84.25 199 ASN B CA 1
ATOM 6821 C C . ASN B 1 199 ? -3.117 -23.375 12.625 1 84.25 199 ASN B C 1
ATOM 6823 O O . ASN B 1 199 ? -2.027 -23.656 12.125 1 84.25 199 ASN B O 1
ATOM 6827 N N . ASP B 1 200 ? -3.992 -22.609 12.016 1 89.56 200 ASP B N 1
ATOM 6828 C CA . ASP B 1 200 ? -3.682 -21.969 10.742 1 89.56 200 ASP B CA 1
ATOM 6829 C C . ASP B 1 200 ? -2.449 -21.078 10.859 1 89.56 200 ASP B C 1
ATOM 6831 O O . ASP B 1 200 ? -1.523 -21.172 10.047 1 89.56 200 ASP B O 1
ATOM 6835 N N . ARG B 1 201 ? -2.516 -20.281 11.891 1 91.56 201 ARG B N 1
ATOM 6836 C CA . ARG B 1 201 ? -1.427 -19.328 12.102 1 91.56 201 ARG B CA 1
ATOM 6837 C C . ARG B 1 201 ? -0.128 -20.047 12.445 1 91.56 201 ARG B C 1
ATOM 6839 O O . ARG B 1 201 ? 0.944 -19.672 11.969 1 91.56 201 ARG B O 1
ATOM 6846 N N . PHE B 1 202 ? -0.266 -21.125 13.227 1 87.19 202 PHE B N 1
ATOM 6847 C CA . PHE B 1 202 ? 0.905 -21.891 13.641 1 87.19 202 PHE B CA 1
ATOM 6848 C C . PHE B 1 202 ? 1.587 -22.531 12.438 1 87.19 202 PHE B C 1
ATOM 6850 O O . PHE B 1 202 ? 2.793 -22.375 12.242 1 87.19 202 PHE B O 1
ATOM 6857 N N . LEU B 1 203 ? 0.856 -23.203 11.641 1 86.81 203 LEU B N 1
ATOM 6858 C CA . LEU B 1 203 ? 1.405 -23.891 10.477 1 86.81 203 LEU B CA 1
ATOM 6859 C C . LEU B 1 203 ? 1.965 -22.875 9.477 1 86.81 203 LEU B C 1
ATOM 6861 O O . LEU B 1 203 ? 2.99 -23.141 8.836 1 86.81 203 LEU B O 1
ATOM 6865 N N . ASN B 1 204 ? 1.26 -21.75 9.406 1 94.12 204 ASN B N 1
ATOM 6866 C CA . ASN B 1 204 ? 1.725 -20.703 8.492 1 94.12 204 ASN B CA 1
ATOM 6867 C C . ASN B 1 204 ? 3.047 -20.109 8.961 1 94.12 204 ASN B C 1
ATOM 6869 O O . ASN B 1 204 ? 3.914 -19.797 8.148 1 94.12 204 ASN B O 1
ATOM 6873 N N . LEU B 1 205 ? 3.154 -19.953 10.227 1 90 205 LEU B N 1
ATOM 6874 C CA . LEU B 1 205 ? 4.395 -19.422 10.797 1 90 205 LEU B CA 1
ATOM 6875 C C . LEU B 1 205 ? 5.547 -20.391 10.555 1 90 205 LEU B C 1
ATOM 6877 O O . LEU B 1 205 ? 6.652 -19.984 10.203 1 90 205 LEU B O 1
ATOM 6881 N N . ILE B 1 206 ? 5.273 -21.656 10.695 1 87.44 206 ILE B N 1
ATOM 6882 C CA . ILE B 1 206 ? 6.277 -22.688 10.43 1 87.44 206 ILE B CA 1
ATOM 6883 C C . ILE B 1 206 ? 6.68 -22.656 8.953 1 87.44 206 ILE B C 1
ATOM 6885 O O . ILE B 1 206 ? 7.867 -22.672 8.633 1 87.44 206 ILE B O 1
ATOM 6889 N N . SER B 1 207 ? 5.68 -22.594 8.141 1 91.62 207 SER B N 1
ATOM 6890 C CA . SER B 1 207 ? 5.941 -22.5 6.711 1 91.62 207 SER B CA 1
ATOM 6891 C C . SER B 1 207 ? 6.801 -21.297 6.383 1 91.62 207 SER B C 1
ATOM 6893 O O . SER B 1 207 ? 7.719 -21.375 5.562 1 91.62 207 SER B O 1
ATOM 6895 N N . HIS B 1 208 ? 6.504 -20.203 7.035 1 93.06 208 HIS B N 1
ATOM 6896 C CA . HIS B 1 208 ? 7.266 -18.969 6.844 1 93.06 208 HIS B CA 1
ATOM 6897 C C . HIS B 1 208 ? 8.734 -19.172 7.211 1 93.06 208 HIS B C 1
ATOM 6899 O O . HIS B 1 208 ? 9.625 -18.828 6.426 1 93.06 208 HIS B O 1
ATOM 6905 N N . TRP B 1 209 ? 8.992 -19.797 8.273 1 86.94 209 TRP B N 1
ATOM 6906 C CA . TRP B 1 209 ? 10.359 -19.984 8.75 1 86.94 209 TRP B CA 1
ATOM 6907 C C . TRP B 1 209 ? 11.102 -20.984 7.879 1 86.94 209 TRP B C 1
ATOM 6909 O O . TRP B 1 209 ? 12.281 -20.812 7.582 1 86.94 209 TRP B O 1
ATOM 6919 N N . MET B 1 210 ? 10.43 -22 7.469 1 86.62 210 MET B N 1
ATOM 6920 C CA . MET B 1 210 ? 11.031 -22.984 6.59 1 86.62 210 MET B CA 1
ATOM 6921 C C . MET B 1 210 ? 11.445 -22.359 5.262 1 86.62 210 MET B C 1
ATOM 6923 O O . MET B 1 210 ? 12.523 -22.656 4.738 1 86.62 210 MET B O 1
ATOM 6927 N N . THR B 1 211 ? 10.602 -21.562 4.832 1 91.12 211 THR B N 1
ATOM 6928 C CA . THR B 1 211 ? 10.891 -20.906 3.559 1 91.12 211 THR B CA 1
ATOM 6929 C C . THR B 1 211 ? 12.07 -19.953 3.701 1 91.12 211 THR B C 1
ATOM 6931 O O . THR B 1 211 ? 12.914 -19.859 2.803 1 91.12 211 THR B O 1
ATOM 6934 N N . LEU B 1 212 ? 12.125 -19.234 4.801 1 87.94 212 LEU B N 1
ATOM 6935 C CA . LEU B 1 212 ? 13.242 -18.344 5.051 1 87.94 212 LEU B CA 1
ATOM 6936 C C . LEU B 1 212 ? 14.562 -19.109 5.125 1 87.94 212 LEU B C 1
ATOM 6938 O O . LEU B 1 212 ? 15.555 -18.703 4.512 1 87.94 212 LEU B O 1
ATOM 6942 N N . LEU B 1 213 ? 14.547 -20.203 5.805 1 83.25 213 LEU B N 1
ATOM 6943 C CA . LEU B 1 213 ? 15.742 -21.031 5.949 1 83.25 213 LEU B CA 1
ATOM 6944 C C . LEU B 1 213 ? 16.156 -21.625 4.605 1 83.25 213 LEU B C 1
ATOM 6946 O O . LEU B 1 213 ? 17.344 -21.641 4.273 1 83.25 213 LEU B O 1
ATOM 6950 N N . TYR B 1 214 ? 15.18 -22.031 3.926 1 87.38 214 TYR B N 1
ATOM 6951 C CA . TYR B 1 214 ? 15.438 -22.578 2.598 1 87.38 214 TYR B CA 1
ATOM 6952 C C . TYR B 1 214 ? 16.078 -21.531 1.692 1 87.38 214 TYR B C 1
ATOM 6954 O O . TYR B 1 214 ? 16.984 -21.844 0.912 1 87.38 214 TYR B O 1
ATOM 6962 N N . THR B 1 215 ? 15.602 -20.312 1.787 1 87.81 215 THR B N 1
ATOM 6963 C CA . THR B 1 215 ? 16.141 -19.219 0.98 1 87.81 215 THR B CA 1
ATOM 6964 C C . THR B 1 215 ? 17.594 -18.953 1.33 1 87.81 215 THR B C 1
ATOM 6966 O O . THR B 1 215 ? 18.438 -18.828 0.441 1 87.81 215 THR B O 1
ATOM 6969 N N . VAL B 1 216 ? 17.938 -18.938 2.557 1 81.75 216 VAL B N 1
ATOM 6970 C CA . VAL B 1 216 ? 19.297 -18.641 3.008 1 81.75 216 VAL B CA 1
ATOM 6971 C C . VAL B 1 216 ? 20.219 -19.797 2.668 1 81.75 216 VAL B C 1
ATOM 6973 O O . VAL B 1 216 ? 21.344 -19.578 2.182 1 81.75 216 VAL B O 1
ATOM 6976 N N . TRP B 1 217 ? 19.766 -20.984 2.771 1 81.75 217 TRP B N 1
ATOM 6977 C CA . TRP B 1 217 ? 20.641 -22.156 2.67 1 81.75 217 TRP B CA 1
ATOM 6978 C C . TRP B 1 217 ? 20.766 -22.609 1.224 1 81.75 217 TRP B C 1
ATOM 6980 O O . TRP B 1 217 ? 21.781 -23.188 0.834 1 81.75 217 TRP B O 1
ATOM 6990 N N . LYS B 1 218 ? 19.766 -22.375 0.475 1 84.75 218 LYS B N 1
ATOM 6991 C CA . LYS B 1 218 ? 19.75 -22.953 -0.86 1 84.75 218 LYS B CA 1
ATOM 6992 C C . LYS B 1 218 ? 19.703 -21.875 -1.939 1 84.75 218 LYS B C 1
ATOM 6994 O O . LYS B 1 218 ? 20.562 -21.859 -2.83 1 84.75 218 LYS B O 1
ATOM 6999 N N . TRP B 1 219 ? 18.891 -20.922 -1.768 1 85.25 219 TRP B N 1
ATOM 7000 C CA . TRP B 1 219 ? 18.625 -19.984 -2.857 1 85.25 219 TRP B CA 1
ATOM 7001 C C . TRP B 1 219 ? 19.719 -18.906 -2.928 1 85.25 219 TRP B C 1
ATOM 7003 O O . TRP B 1 219 ? 19.969 -18.359 -3.996 1 85.25 219 TRP B O 1
ATOM 7013 N N . ASN B 1 220 ? 20.344 -18.609 -1.874 1 86.69 220 ASN B N 1
ATOM 7014 C CA . ASN B 1 220 ? 21.375 -17.562 -1.867 1 86.69 220 ASN B CA 1
ATOM 7015 C C . ASN B 1 220 ? 22.547 -17.922 -2.785 1 86.69 220 ASN B C 1
ATOM 7017 O O . ASN B 1 220 ? 23.141 -17.047 -3.408 1 86.69 220 ASN B O 1
ATOM 7021 N N . LYS B 1 221 ? 22.828 -19.188 -2.896 1 89.19 221 LYS B N 1
ATOM 7022 C CA . LYS B 1 221 ? 23.922 -19.609 -3.76 1 89.19 221 LYS B CA 1
ATOM 7023 C C . LYS B 1 221 ? 23.656 -19.25 -5.215 1 89.19 221 LYS B C 1
ATOM 7025 O O . LYS B 1 221 ? 24.578 -18.891 -5.953 1 89.19 221 LYS B O 1
ATOM 7030 N N . SER B 1 222 ? 22.438 -19.328 -5.586 1 93.12 222 SER B N 1
ATOM 7031 C CA . SER B 1 222 ? 22.047 -19.078 -6.977 1 93.12 222 SER B CA 1
ATOM 7032 C C . SER B 1 222 ? 22.203 -17.609 -7.344 1 93.12 222 SER B C 1
ATOM 7034 O O . SER B 1 222 ? 22.172 -17.25 -8.523 1 93.12 222 SER B O 1
ATOM 7036 N N . THR B 1 223 ? 22.469 -16.734 -6.398 1 94.38 223 THR B N 1
ATOM 7037 C CA . THR B 1 223 ? 22.625 -15.305 -6.66 1 94.38 223 THR B CA 1
ATOM 7038 C C . THR B 1 223 ? 24.031 -15 -7.148 1 94.38 223 THR B C 1
ATOM 7040 O O . THR B 1 223 ? 24.297 -13.898 -7.637 1 94.38 223 THR B O 1
ATOM 7043 N N . LEU B 1 224 ? 24.953 -15.938 -6.973 1 96.69 224 LEU B N 1
ATOM 7044 C CA . LEU B 1 224 ? 26.359 -15.789 -7.34 1 96.69 224 LEU B CA 1
ATOM 7045 C C . LEU B 1 224 ? 27.016 -14.688 -6.52 1 96.69 224 LEU B C 1
ATOM 7047 O O . LEU B 1 224 ? 27.875 -13.961 -7.027 1 96.69 224 LEU B O 1
ATOM 7051 N N . HIS B 1 225 ? 26.5 -14.477 -5.32 1 94.44 225 HIS B N 1
ATOM 7052 C CA . HIS B 1 225 ? 27.031 -13.453 -4.43 1 94.44 225 HIS B CA 1
ATOM 7053 C C . HIS B 1 225 ? 28.547 -13.641 -4.23 1 94.44 225 HIS B C 1
ATOM 7055 O O . HIS B 1 225 ? 29.312 -12.68 -4.32 1 94.44 225 HIS B O 1
ATOM 7061 N N . LYS B 1 226 ? 29 -14.867 -3.996 1 93.75 226 LYS B N 1
ATOM 7062 C CA . LYS B 1 226 ? 30.406 -15.164 -3.777 1 93.75 226 LYS B CA 1
ATOM 7063 C C . LYS B 1 226 ? 31.234 -14.898 -5.035 1 93.75 226 LYS B C 1
ATOM 7065 O O . LYS B 1 226 ? 32.281 -14.273 -4.973 1 93.75 226 LYS B O 1
ATOM 7070 N N . GLU B 1 227 ? 30.734 -15.312 -6.148 1 96.5 227 GLU B N 1
ATOM 7071 C CA . GLU B 1 227 ? 31.438 -15.164 -7.418 1 96.5 227 GLU B CA 1
ATOM 7072 C C . GLU B 1 227 ? 31.625 -13.695 -7.785 1 96.5 227 GLU B C 1
ATOM 7074 O O . GLU B 1 227 ? 32.719 -13.273 -8.188 1 96.5 227 GLU B O 1
ATOM 7079 N N . PHE B 1 228 ? 30.578 -12.938 -7.645 1 97.62 228 PHE B N 1
ATOM 7080 C CA . PHE B 1 228 ? 30.641 -11.508 -7.961 1 97.62 228 PHE B CA 1
ATOM 7081 C C . PHE B 1 228 ? 31.656 -10.805 -7.078 1 97.62 228 PHE B C 1
ATOM 7083 O O . PHE B 1 228 ? 32.469 -10.008 -7.566 1 97.62 228 PHE B O 1
ATOM 7090 N N . ASN B 1 229 ? 31.594 -11.062 -5.801 1 95.75 229 ASN B N 1
ATOM 7091 C CA . ASN B 1 229 ? 32.469 -10.352 -4.863 1 95.75 229 ASN B CA 1
ATOM 7092 C C . ASN B 1 229 ? 33.906 -10.812 -4.977 1 95.75 229 ASN B C 1
ATOM 7094 O O . ASN B 1 229 ? 34.844 -10.039 -4.727 1 95.75 229 ASN B O 1
ATOM 7098 N N . GLU B 1 230 ? 34.156 -12.047 -5.352 1 96.81 230 GLU B N 1
ATOM 7099 C CA . GLU B 1 230 ? 35.5 -12.539 -5.613 1 96.81 230 GLU B CA 1
ATOM 7100 C C . GLU B 1 230 ? 36.094 -11.891 -6.859 1 96.81 230 GLU B C 1
ATOM 7102 O O . GLU B 1 230 ? 37.25 -11.492 -6.863 1 96.81 230 GLU B O 1
ATOM 7107 N N . LYS B 1 231 ? 35.312 -11.703 -7.855 1 97.12 231 LYS B N 1
ATOM 7108 C CA . LYS B 1 231 ? 35.812 -11.227 -9.141 1 97.12 231 LYS B CA 1
ATOM 7109 C C . LYS B 1 231 ? 35.875 -9.703 -9.18 1 97.12 231 LYS B C 1
ATOM 7111 O O . LYS B 1 231 ? 36.812 -9.133 -9.758 1 97.12 231 LYS B O 1
ATOM 7116 N N . TYR B 1 232 ? 34.938 -9.023 -8.617 1 96.88 232 TYR B N 1
ATOM 7117 C CA . TYR B 1 232 ? 34.812 -7.582 -8.828 1 96.88 232 TYR B CA 1
ATOM 7118 C C . TYR B 1 232 ? 35.094 -6.816 -7.543 1 96.88 232 TYR B C 1
ATOM 7120 O O . TYR B 1 232 ? 35.062 -5.582 -7.527 1 96.88 232 TYR B O 1
ATOM 7128 N N . GLY B 1 233 ? 35.312 -7.473 -6.488 1 94.81 233 GLY B N 1
ATOM 7129 C CA . GLY B 1 233 ? 35.656 -6.836 -5.227 1 94.81 233 GLY B CA 1
ATOM 7130 C C . GLY B 1 233 ? 34.656 -7.102 -4.129 1 94.81 233 GLY B C 1
ATOM 7131 O O . GLY B 1 233 ? 33.469 -7.363 -4.402 1 94.81 233 GLY B O 1
ATOM 7132 N N . LYS B 1 234 ? 35.188 -6.789 -2.941 1 89.38 234 LYS B N 1
ATOM 7133 C CA . LYS B 1 234 ? 34.344 -7.016 -1.761 1 89.38 234 LYS B CA 1
ATOM 7134 C C . LYS B 1 234 ? 33.156 -6.07 -1.74 1 89.38 234 LYS B C 1
ATOM 7136 O O . LYS B 1 234 ? 33.281 -4.902 -2.107 1 89.38 234 LYS B O 1
ATOM 7141 N N . ASN B 1 235 ? 32 -6.48 -1.514 1 88.75 235 ASN B N 1
ATOM 7142 C CA . ASN B 1 235 ? 30.75 -5.727 -1.355 1 88.75 235 ASN B CA 1
ATOM 7143 C C . ASN B 1 235 ? 30.188 -5.301 -2.703 1 88.75 235 ASN B C 1
ATOM 7145 O O . ASN B 1 235 ? 29.359 -4.379 -2.773 1 88.75 235 ASN B O 1
ATOM 7149 N N . PHE B 1 236 ? 30.75 -5.832 -3.795 1 94.44 236 PHE B N 1
ATOM 7150 C CA . PHE B 1 236 ? 30.203 -5.535 -5.117 1 94.44 236 PHE B CA 1
ATOM 7151 C C . PHE B 1 236 ? 28.734 -5.895 -5.188 1 94.44 236 PHE B C 1
ATOM 7153 O O . PHE B 1 236 ? 27.922 -5.125 -5.711 1 94.44 236 PHE B O 1
ATOM 7160 N N . PHE B 1 237 ? 28.516 -7.082 -4.707 1 94.38 237 PHE B N 1
ATOM 7161 C CA . PHE B 1 237 ? 27.141 -7.574 -4.77 1 94.38 237 PHE B CA 1
ATOM 7162 C C . PHE B 1 237 ? 26.641 -7.945 -3.383 1 94.38 237 PHE B C 1
ATOM 7164 O O . PHE B 1 237 ? 27.25 -8.75 -2.682 1 94.38 237 PHE B O 1
ATOM 7171 N N . ASP B 1 238 ? 25.531 -7.312 -3.004 1 92.25 238 ASP B N 1
ATOM 7172 C CA . ASP B 1 238 ? 24.812 -7.609 -1.768 1 92.25 238 ASP B CA 1
ATOM 7173 C C . ASP B 1 238 ? 23.406 -8.148 -2.061 1 92.25 238 ASP B C 1
ATOM 7175 O O . ASP B 1 238 ? 22.609 -7.484 -2.717 1 92.25 238 ASP B O 1
ATOM 7179 N N . ILE B 1 239 ? 23.109 -9.305 -1.553 1 91.44 239 ILE B N 1
ATOM 7180 C CA . ILE B 1 239 ? 21.875 -10 -1.884 1 91.44 239 ILE B CA 1
ATOM 7181 C C . ILE B 1 239 ? 20.688 -9.156 -1.442 1 91.44 239 ILE B C 1
ATOM 7183 O O . ILE B 1 239 ? 19.766 -8.914 -2.225 1 91.44 239 ILE B O 1
ATOM 7187 N N . ARG B 1 240 ? 20.656 -8.641 -0.276 1 89.5 240 ARG B N 1
ATOM 7188 C CA . ARG B 1 240 ? 19.547 -7.875 0.269 1 89.5 240 ARG B CA 1
ATOM 7189 C C . ARG B 1 240 ? 19.391 -6.535 -0.441 1 89.5 240 ARG B C 1
ATOM 7191 O O . ARG B 1 240 ? 18.297 -6.145 -0.823 1 89.5 240 ARG B O 1
ATOM 7198 N N . LYS B 1 241 ? 20.469 -5.895 -0.681 1 91.38 241 LYS B N 1
ATOM 7199 C CA . LYS B 1 241 ? 20.453 -4.582 -1.322 1 91.38 241 LYS B CA 1
ATOM 7200 C C . LYS B 1 241 ? 20.016 -4.691 -2.781 1 91.38 241 LYS B C 1
ATOM 7202 O O . LYS B 1 241 ? 19.375 -3.779 -3.312 1 91.38 241 LYS B O 1
ATOM 7207 N N . SER B 1 242 ? 20.375 -5.82 -3.359 1 93.75 242 SER B N 1
ATOM 7208 C CA . SER B 1 242 ? 19.984 -6.023 -4.75 1 93.75 242 SER B CA 1
ATOM 7209 C C . SER B 1 242 ? 18.469 -6.047 -4.902 1 93.75 242 SER B C 1
ATOM 7211 O O . SER B 1 242 ? 17.938 -5.711 -5.965 1 93.75 242 SER B O 1
ATOM 7213 N N . ILE B 1 243 ? 17.766 -6.402 -3.881 1 94.75 243 ILE B N 1
ATOM 7214 C CA . ILE B 1 243 ? 16.312 -6.43 -3.918 1 94.75 243 ILE B CA 1
ATOM 7215 C C . ILE B 1 243 ? 15.758 -5.078 -3.461 1 94.75 243 ILE B C 1
ATOM 7217 O O . ILE B 1 243 ? 14.93 -4.477 -4.148 1 94.75 243 ILE B O 1
ATOM 7221 N N . SER B 1 244 ? 16.25 -4.531 -2.418 1 94 244 SER B N 1
ATOM 7222 C CA . SER B 1 244 ? 15.711 -3.318 -1.82 1 94 244 SER B CA 1
ATOM 7223 C C . SER B 1 244 ? 15.961 -2.104 -2.705 1 94 244 SER B C 1
ATOM 7225 O O . SER B 1 244 ? 15.188 -1.144 -2.689 1 94 244 SER B O 1
ATOM 7227 N N . ASP B 1 245 ? 17 -2.162 -3.5 1 95.44 245 ASP B N 1
ATOM 7228 C CA . ASP B 1 245 ? 17.391 -1.005 -4.301 1 95.44 245 ASP B CA 1
ATOM 7229 C C . ASP B 1 245 ? 16.578 -0.935 -5.594 1 95.44 245 ASP B C 1
ATOM 7231 O O . ASP B 1 245 ? 16.703 0.021 -6.359 1 95.44 245 ASP B O 1
ATOM 7235 N N . THR B 1 246 ? 15.742 -1.91 -5.816 1 97.75 246 THR B N 1
ATOM 7236 C CA . THR B 1 246 ? 14.898 -1.875 -7.004 1 97.75 246 THR B CA 1
ATOM 7237 C C . THR B 1 246 ? 14.086 -0.585 -7.051 1 97.75 246 THR B C 1
ATOM 7239 O O . THR B 1 246 ? 13.688 -0.06 -6.012 1 97.75 246 THR B O 1
ATOM 7242 N N . SER B 1 247 ? 13.898 -0.06 -8.242 1 98.12 247 SER B N 1
ATOM 7243 C CA . SER B 1 247 ? 13.055 1.122 -8.375 1 98.12 247 SER B CA 1
ATOM 7244 C C . SER B 1 247 ? 11.609 0.813 -7.996 1 98.12 247 SER B C 1
ATOM 7246 O O . SER B 1 247 ? 11.016 1.52 -7.184 1 98.12 247 SER B O 1
ATOM 7248 N N . PHE B 1 248 ? 11.102 -0.181 -8.609 1 98.38 248 PHE B N 1
ATOM 7249 C CA . PHE B 1 248 ? 9.781 -0.725 -8.289 1 98.38 248 PHE B CA 1
ATOM 7250 C C . PHE B 1 248 ? 9.812 -2.248 -8.305 1 98.38 248 PHE B C 1
ATOM 7252 O O . PHE B 1 248 ? 10.727 -2.854 -8.859 1 98.38 248 PHE B O 1
ATOM 7259 N N . PHE B 1 249 ? 8.914 -2.799 -7.613 1 98.25 249 PHE B N 1
ATOM 7260 C CA . PHE B 1 249 ? 8.703 -4.242 -7.594 1 98.25 249 PHE B CA 1
ATOM 7261 C C . PHE B 1 249 ? 7.309 -4.594 -8.094 1 98.25 249 PHE B C 1
ATOM 7263 O O . PHE B 1 249 ? 6.316 -4.355 -7.402 1 98.25 249 PHE B O 1
ATOM 7270 N N . PHE B 1 250 ? 7.246 -5.195 -9.289 1 98.31 250 PHE B N 1
ATOM 7271 C CA . PHE B 1 250 ? 5.965 -5.508 -9.906 1 98.31 250 PHE B CA 1
ATOM 7272 C C . PHE B 1 250 ? 5.488 -6.898 -9.5 1 98.31 250 PHE B C 1
ATOM 7274 O O . PHE B 1 250 ? 6.203 -7.883 -9.688 1 98.31 250 PHE B O 1
ATOM 7281 N N . ILE B 1 251 ? 4.285 -6.969 -9 1 97.31 251 ILE B N 1
ATOM 7282 C CA . ILE B 1 251 ? 3.771 -8.211 -8.43 1 97.31 251 ILE B CA 1
ATOM 7283 C C . ILE B 1 251 ? 2.566 -8.688 -9.234 1 97.31 251 ILE B C 1
ATOM 7285 O O . ILE B 1 251 ? 1.667 -7.902 -9.547 1 97.31 251 ILE B O 1
ATOM 7289 N N . ASN B 1 252 ? 2.547 -9.977 -9.531 1 96.25 252 ASN B N 1
ATOM 7290 C CA . ASN B 1 252 ? 1.413 -10.57 -10.227 1 96.25 252 ASN B CA 1
ATOM 7291 C C . ASN B 1 252 ? 0.252 -10.844 -9.281 1 96.25 252 ASN B C 1
ATOM 7293 O O . ASN B 1 252 ? -0.182 -11.992 -9.133 1 96.25 252 ASN B O 1
ATOM 7297 N N . SER B 1 253 ? -0.232 -9.781 -8.68 1 95.75 253 SER B N 1
ATOM 7298 C CA . SER B 1 253 ? -1.39 -9.82 -7.789 1 95.75 253 SER B CA 1
ATOM 7299 C C . SER B 1 253 ? -2.277 -8.594 -7.988 1 95.75 253 SER B C 1
ATOM 7301 O O . SER B 1 253 ? -1.891 -7.645 -8.672 1 95.75 253 SER B O 1
ATOM 7303 N N . ASN B 1 254 ? -3.479 -8.719 -7.547 1 95.69 254 ASN B N 1
ATOM 7304 C CA . ASN B 1 254 ? -4.488 -7.664 -7.539 1 95.69 254 ASN B CA 1
ATOM 7305 C C . ASN B 1 254 ? -5.238 -7.613 -6.211 1 95.69 254 ASN B C 1
ATOM 7307 O O . ASN B 1 254 ? -5.766 -8.625 -5.754 1 95.69 254 ASN B O 1
ATOM 7311 N N . PRO B 1 255 ? -5.309 -6.438 -5.68 1 94.25 255 PRO B N 1
ATOM 7312 C CA . PRO B 1 255 ? -5.93 -6.375 -4.355 1 94.25 255 PRO B CA 1
ATOM 7313 C C . PRO B 1 255 ? -7.391 -6.82 -4.367 1 94.25 255 PRO B C 1
ATOM 7315 O O . PRO B 1 255 ? -7.898 -7.32 -3.359 1 94.25 255 PRO B O 1
ATOM 7318 N N . PHE B 1 256 ? -8.117 -6.703 -5.445 1 96.88 256 PHE B N 1
ATOM 7319 C CA . PHE B 1 256 ? -9.523 -7.074 -5.527 1 96.88 256 PHE B CA 1
ATOM 7320 C C . PHE B 1 256 ? -9.68 -8.57 -5.746 1 96.88 256 PHE B C 1
ATOM 7322 O O . PHE B 1 256 ? -10.789 -9.102 -5.68 1 96.88 256 PHE B O 1
ATOM 7329 N N . LEU B 1 257 ? -8.57 -9.242 -5.957 1 96.56 257 LEU B N 1
ATOM 7330 C CA . LEU B 1 257 ? -8.602 -10.688 -6.16 1 96.56 257 LEU B CA 1
ATOM 7331 C C . LEU B 1 257 ? -7.812 -11.398 -5.066 1 96.56 257 LEU B C 1
ATOM 7333 O O . LEU B 1 257 ? -8.32 -12.328 -4.438 1 96.56 257 LEU B O 1
ATOM 7337 N N . ASP B 1 258 ? -6.684 -10.906 -4.734 1 95.5 258 ASP B N 1
ATOM 7338 C CA . ASP B 1 258 ? -5.762 -11.562 -3.818 1 95.5 258 ASP B CA 1
ATOM 7339 C C . ASP B 1 258 ? -6.062 -11.195 -2.369 1 95.5 258 ASP B C 1
ATOM 7341 O O . ASP B 1 258 ? -6.945 -10.375 -2.104 1 95.5 258 ASP B O 1
ATOM 7345 N N . TYR B 1 259 ? -5.352 -11.891 -1.472 1 92.19 259 TYR B N 1
ATOM 7346 C CA . TYR B 1 259 ? -5.438 -11.5 -0.069 1 92.19 259 TYR B CA 1
ATOM 7347 C C . TYR B 1 259 ? -4.941 -10.07 0.129 1 92.19 259 TYR B C 1
ATOM 7349 O O . TYR B 1 259 ? -3.816 -9.742 -0.257 1 92.19 259 TYR B O 1
ATOM 7357 N N . PRO B 1 260 ? -5.895 -9.32 0.702 1 93.56 260 PRO B N 1
ATOM 7358 C CA . PRO B 1 260 ? -5.414 -7.961 0.97 1 93.56 260 PRO B CA 1
ATOM 7359 C C . PRO B 1 260 ? -4.367 -7.914 2.08 1 93.56 260 PRO B C 1
ATOM 7361 O O . PRO B 1 260 ? -4.488 -8.633 3.078 1 93.56 260 PRO B O 1
ATOM 7364 N N . GLY B 1 261 ? -3.303 -7.266 1.877 1 93.5 261 GLY B N 1
ATOM 7365 C CA . GLY B 1 261 ? -2.246 -7.102 2.863 1 93.5 261 GLY B CA 1
ATOM 7366 C C . GLY B 1 261 ? -1.495 -5.789 2.721 1 93.5 261 GLY B C 1
ATOM 7367 O O . GLY B 1 261 ? -1.665 -5.074 1.729 1 93.5 261 GLY B O 1
ATOM 7368 N N . PRO B 1 262 ? -0.714 -5.508 3.742 1 95.19 262 PRO B N 1
ATOM 7369 C CA . PRO B 1 262 ? 0.074 -4.277 3.648 1 95.19 262 PRO B CA 1
ATOM 7370 C C . PRO B 1 262 ? 1.135 -4.336 2.551 1 95.19 262 PRO B C 1
ATOM 7372 O O . PRO B 1 262 ? 1.698 -5.402 2.291 1 95.19 262 PRO B O 1
ATOM 7375 N N . LYS B 1 263 ? 1.327 -3.262 1.906 1 96 263 LYS B N 1
ATOM 7376 C CA . LYS B 1 263 ? 2.361 -3.08 0.891 1 96 263 LYS B CA 1
ATOM 7377 C C . LYS B 1 263 ? 3.162 -1.807 1.145 1 96 263 LYS B C 1
ATOM 7379 O O . LYS B 1 263 ? 2.711 -0.916 1.867 1 96 263 LYS B O 1
ATOM 7384 N N . VAL B 1 264 ? 4.348 -1.81 0.571 1 96.62 264 VAL B N 1
ATOM 7385 C CA . VAL B 1 264 ? 5.184 -0.615 0.639 1 96.62 264 VAL B CA 1
ATOM 7386 C C . VAL B 1 264 ? 5.137 0.125 -0.696 1 96.62 264 VAL B C 1
ATOM 7388 O O . VAL B 1 264 ? 4.703 -0.433 -1.707 1 96.62 264 VAL B O 1
ATOM 7391 N N . PRO B 1 265 ? 5.547 1.315 -0.745 1 95.94 265 PRO B N 1
ATOM 7392 C CA . PRO B 1 265 ? 5.352 2.152 -1.931 1 95.94 265 PRO B CA 1
ATOM 7393 C C . PRO B 1 265 ? 6.023 1.58 -3.176 1 95.94 265 PRO B C 1
ATOM 7395 O O . PRO B 1 265 ? 5.535 1.777 -4.293 1 95.94 265 PRO B O 1
ATOM 7398 N N . LYS B 1 266 ? 7.074 0.87 -3.076 1 97.62 266 LYS B N 1
ATOM 7399 C CA . LYS B 1 266 ? 7.789 0.335 -4.23 1 97.62 266 LYS B CA 1
ATOM 7400 C C . LYS B 1 266 ? 7.02 -0.816 -4.871 1 97.62 266 LYS B C 1
ATOM 7402 O O . LYS B 1 266 ? 7.312 -1.214 -6 1 97.62 266 LYS B O 1
ATOM 7407 N N . MET B 1 267 ? 6.109 -1.361 -4.168 1 97.69 267 MET B N 1
ATOM 7408 C CA . MET B 1 267 ? 5.383 -2.537 -4.637 1 97.69 267 MET B CA 1
ATOM 7409 C C . MET B 1 267 ? 4.184 -2.129 -5.488 1 97.69 267 MET B C 1
ATOM 7411 O O . MET B 1 267 ? 3.336 -1.354 -5.043 1 97.69 267 MET B O 1
ATOM 7415 N N . ILE B 1 268 ? 4.121 -2.623 -6.719 1 97.88 268 ILE B N 1
ATOM 7416 C CA . ILE B 1 268 ? 3.037 -2.324 -7.648 1 97.88 268 ILE B CA 1
ATOM 7417 C C . ILE B 1 268 ? 2.375 -3.623 -8.102 1 97.88 268 ILE B C 1
ATOM 7419 O O . ILE B 1 268 ? 3.035 -4.5 -8.664 1 97.88 268 ILE B O 1
ATOM 7423 N N . GLU B 1 269 ? 1.114 -3.734 -7.84 1 97.19 269 GLU B N 1
ATOM 7424 C CA . GLU B 1 269 ? 0.366 -4.93 -8.219 1 97.19 269 GLU B CA 1
ATOM 7425 C C . GLU B 1 269 ? -0.243 -4.781 -9.609 1 97.19 269 GLU B C 1
ATOM 7427 O O . GLU B 1 269 ? -1.042 -3.875 -9.852 1 97.19 269 GLU B O 1
ATOM 7432 N N . ILE B 1 270 ? 0.101 -5.789 -10.523 1 97.44 270 ILE B N 1
ATOM 7433 C CA . ILE B 1 270 ? -0.286 -5.562 -11.906 1 97.44 270 ILE B CA 1
ATOM 7434 C C . ILE B 1 270 ? -0.87 -6.844 -12.5 1 97.44 270 ILE B C 1
ATOM 7436 O O . ILE B 1 270 ? -0.719 -7.109 -13.695 1 97.44 270 ILE B O 1
ATOM 7440 N N . ALA B 1 271 ? -1.474 -7.672 -11.656 1 94.94 271 ALA B N 1
ATOM 7441 C CA . ALA B 1 271 ? -2.115 -8.867 -12.203 1 94.94 271 ALA B CA 1
ATOM 7442 C C . ALA B 1 271 ? -3.107 -8.508 -13.305 1 94.94 271 ALA B C 1
ATOM 7444 O O . ALA B 1 271 ? -3.818 -7.504 -13.203 1 94.94 271 ALA B O 1
ATOM 7445 N N . GLY B 1 272 ? -3.17 -9.312 -14.375 1 92.12 272 GLY B N 1
ATOM 7446 C CA . GLY B 1 272 ? -4.055 -9.078 -15.5 1 92.12 272 GLY B CA 1
ATOM 7447 C C . GLY B 1 272 ? -3.338 -8.516 -16.719 1 92.12 272 GLY B C 1
ATOM 7448 O O . GLY B 1 272 ? -3.912 -8.438 -17.797 1 92.12 272 GLY B O 1
ATOM 7449 N N . ILE B 1 273 ? -2.039 -8.141 -16.531 1 90.69 273 ILE B N 1
ATOM 7450 C CA . ILE B 1 273 ? -1.302 -7.562 -17.656 1 90.69 273 ILE B CA 1
ATOM 7451 C C . ILE B 1 273 ? -1.149 -8.602 -18.75 1 90.69 273 ILE B C 1
ATOM 7453 O O . ILE B 1 273 ? -1.001 -8.25 -19.922 1 90.69 273 ILE B O 1
ATOM 7457 N N . GLY B 1 274 ? -1.193 -9.852 -18.391 1 76.06 274 GLY B N 1
ATOM 7458 C CA . GLY B 1 274 ? -0.895 -10.945 -19.297 1 76.06 274 GLY B CA 1
ATOM 7459 C C . GLY B 1 274 ? -2.127 -11.508 -19.984 1 76.06 274 GLY B C 1
ATOM 7460 O O . GLY B 1 274 ? -2.025 -12.422 -20.797 1 76.06 274 GLY B O 1
ATOM 7461 N N . ILE B 1 275 ? -3.273 -10.922 -19.641 1 84.88 275 ILE B N 1
ATOM 7462 C CA . ILE B 1 275 ? -4.484 -11.461 -20.25 1 84.88 275 ILE B CA 1
ATOM 7463 C C . ILE B 1 275 ? -4.691 -10.836 -21.625 1 84.88 275 ILE B C 1
ATOM 7465 O O . ILE B 1 275 ? -5.035 -9.656 -21.719 1 84.88 275 ILE B O 1
ATOM 7469 N N . PRO B 1 276 ? -4.441 -11.586 -22.562 1 79.62 276 PRO B N 1
ATOM 7470 C CA . PRO B 1 276 ? -4.617 -11.031 -23.906 1 79.62 276 PRO B CA 1
ATOM 7471 C C . PRO B 1 276 ? -6.082 -10.781 -24.25 1 79.62 276 PRO B C 1
ATOM 7473 O O . PRO B 1 276 ? -6.977 -11.359 -23.641 1 79.62 276 PRO B O 1
ATOM 7476 N N . LYS B 1 277 ? -6.25 -9.898 -25.234 1 83.44 277 LYS B N 1
ATOM 7477 C CA . LYS B 1 277 ? -7.594 -9.742 -25.781 1 83.44 277 LYS B CA 1
ATOM 7478 C C . LYS B 1 277 ? -8.094 -11.055 -26.391 1 83.44 277 LYS B C 1
ATOM 7480 O O . LYS B 1 277 ? -7.371 -11.703 -27.141 1 83.44 277 LYS B O 1
ATOM 7485 N N . PRO B 1 278 ? -9.227 -11.422 -25.969 1 89.25 278 PRO B N 1
ATOM 7486 C CA . PRO B 1 278 ? -9.727 -12.703 -26.469 1 89.25 278 PRO B CA 1
ATOM 7487 C C . PRO B 1 278 ? -9.969 -12.688 -27.984 1 89.25 278 PRO B C 1
ATOM 7489 O O . PRO B 1 278 ? -10.414 -11.672 -28.531 1 89.25 278 PRO B O 1
ATOM 7492 N N . LYS B 1 279 ? -9.719 -13.773 -28.594 1 91.31 279 LYS B N 1
ATOM 7493 C CA . LYS B 1 279 ? -9.984 -13.984 -30.016 1 91.31 279 LYS B CA 1
ATOM 7494 C C . LYS B 1 279 ? -11.195 -14.891 -30.219 1 91.31 279 LYS B C 1
ATOM 7496 O O . LYS B 1 279 ? -11.508 -15.719 -29.359 1 91.31 279 LYS B O 1
ATOM 7501 N N . PRO B 1 280 ? -11.789 -14.648 -31.391 1 93.94 280 PRO B N 1
ATOM 7502 C CA . PRO B 1 280 ? -12.906 -15.555 -31.672 1 93.94 280 PRO B CA 1
ATOM 7503 C C . PRO B 1 280 ? -12.461 -17.016 -31.828 1 93.94 280 PRO B C 1
ATOM 7505 O O . PRO B 1 280 ? -11.398 -17.281 -32.375 1 93.94 280 PRO B O 1
ATOM 7508 N N . LEU B 1 281 ? -13.398 -17.938 -31.375 1 96 281 LEU B N 1
ATOM 7509 C CA . LEU B 1 281 ? -13.102 -19.359 -31.5 1 96 281 LEU B CA 1
ATOM 7510 C C . LEU B 1 281 ? -13.242 -19.828 -32.938 1 96 281 LEU B C 1
ATOM 7512 O O . LEU B 1 281 ? -14.125 -19.359 -33.656 1 96 281 LEU B O 1
ATOM 7516 N N . ASN B 1 282 ? -12.328 -20.734 -33.344 1 95.69 282 ASN B N 1
ATOM 7517 C CA . ASN B 1 282 ? -12.484 -21.312 -34.688 1 95.69 282 ASN B CA 1
ATOM 7518 C C . ASN B 1 282 ? -13.641 -22.312 -34.719 1 95.69 282 ASN B C 1
ATOM 7520 O O . ASN B 1 282 ? -14.281 -22.562 -33.719 1 95.69 282 ASN B O 1
ATOM 7524 N N . ASN B 1 283 ? -13.906 -22.844 -35.875 1 96.06 283 ASN B N 1
ATOM 7525 C CA . ASN B 1 283 ? -15.062 -23.719 -36.094 1 96.06 283 ASN B CA 1
ATOM 7526 C C . ASN B 1 283 ? -14.969 -24.984 -35.25 1 96.06 283 ASN B C 1
ATOM 7528 O O . ASN B 1 283 ? -15.984 -25.516 -34.781 1 96.06 283 ASN B O 1
ATOM 7532 N N . TYR B 1 284 ? -13.812 -25.438 -35.031 1 96.62 284 TYR B N 1
ATOM 7533 C CA . TYR B 1 284 ? -13.602 -26.672 -34.281 1 96.62 284 TYR B CA 1
ATOM 7534 C C . TYR B 1 284 ? -14.109 -26.516 -32.844 1 96.62 284 TYR B C 1
ATOM 7536 O O . TYR B 1 284 ? -14.922 -27.312 -32.375 1 96.62 284 TYR B O 1
ATOM 7544 N N . TRP B 1 285 ? -13.695 -25.531 -32.219 1 97.44 285 TRP B N 1
ATOM 7545 C CA . TRP B 1 285 ? -14.078 -25.312 -30.828 1 97.44 285 TRP B CA 1
ATOM 7546 C C . TRP B 1 285 ? -15.547 -24.922 -30.719 1 97.44 285 TRP B C 1
ATOM 7548 O O . TRP B 1 285 ? -16.234 -25.281 -29.766 1 97.44 285 TRP B O 1
ATOM 7558 N N . ASP B 1 286 ? -16 -24.141 -31.703 1 96.62 286 ASP B N 1
ATOM 7559 C CA . ASP B 1 286 ? -17.406 -23.75 -31.719 1 96.62 286 ASP B CA 1
ATOM 7560 C C . ASP B 1 286 ? -18.312 -24.984 -31.766 1 96.62 286 ASP B C 1
ATOM 7562 O O . ASP B 1 286 ? -19.312 -25.062 -31.047 1 96.62 286 ASP B O 1
ATOM 7566 N N . ARG B 1 287 ? -17.922 -25.953 -32.562 1 96.94 287 ARG B N 1
ATOM 7567 C CA . ARG B 1 287 ? -18.688 -27.188 -32.656 1 96.94 287 ARG B CA 1
ATOM 7568 C C . ARG B 1 287 ? -18.656 -27.984 -31.359 1 96.94 287 ARG B C 1
ATOM 7570 O O . ARG B 1 287 ? -19.688 -28.516 -30.922 1 96.94 287 ARG B O 1
ATOM 7577 N N . ILE B 1 288 ? -17.531 -28.047 -30.812 1 97.5 288 ILE B N 1
ATOM 7578 C CA . ILE B 1 288 ? -17.359 -28.797 -29.578 1 97.5 288 ILE B CA 1
ATOM 7579 C C . ILE B 1 288 ? -18.234 -28.203 -28.469 1 97.5 288 ILE B C 1
ATOM 7581 O O . ILE B 1 288 ? -18.922 -28.922 -27.75 1 97.5 288 ILE B O 1
ATOM 7585 N N . LEU B 1 289 ? -18.25 -26.891 -28.344 1 97.88 289 LEU B N 1
ATOM 7586 C CA . LEU B 1 289 ? -18.953 -26.203 -27.281 1 97.88 289 LEU B CA 1
ATOM 7587 C C . LEU B 1 289 ? -20.469 -26.266 -27.5 1 97.88 289 LEU B C 1
ATOM 7589 O O . LEU B 1 289 ? -21.25 -26 -26.578 1 97.88 289 LEU B O 1
ATOM 7593 N N . SER B 1 290 ? -20.875 -26.609 -28.703 1 96.75 290 SER B N 1
ATOM 7594 C CA . SER B 1 290 ? -22.281 -26.625 -29.031 1 96.75 290 SER B CA 1
ATOM 7595 C C . SER B 1 290 ? -22.875 -28.016 -28.859 1 96.75 290 SER B C 1
ATOM 7597 O O . SER B 1 290 ? -24.094 -28.219 -28.984 1 96.75 290 SER B O 1
ATOM 7599 N N . LYS B 1 291 ? -22.031 -28.953 -28.562 1 95.69 291 LYS B N 1
ATOM 7600 C CA . LYS B 1 291 ? -22.469 -30.344 -28.469 1 95.69 291 LYS B CA 1
ATOM 7601 C C . LYS B 1 291 ? -23.438 -30.531 -27.297 1 95.69 291 LYS B C 1
ATOM 7603 O O . LYS B 1 291 ? -24.438 -31.234 -27.438 1 95.69 291 LYS B O 1
ATOM 7608 N N . ASN B 1 292 ? -23.109 -29.984 -26.172 1 96.12 292 ASN B N 1
ATOM 7609 C CA . ASN B 1 292 ? -23.922 -30.109 -24.969 1 96.12 292 ASN B CA 1
ATOM 7610 C C . ASN B 1 292 ? -24.234 -28.75 -24.344 1 96.12 292 ASN B C 1
ATOM 7612 O O . ASN B 1 292 ? -23.641 -27.75 -24.734 1 96.12 292 ASN B O 1
ATOM 7616 N N . LYS B 1 293 ? -25.078 -28.734 -23.422 1 93.88 293 LYS B N 1
ATOM 7617 C CA . LYS B 1 293 ? -25.516 -27.5 -22.766 1 93.88 293 LYS B CA 1
ATOM 7618 C C . LYS B 1 293 ? -24.406 -26.922 -21.891 1 93.88 293 LYS B C 1
ATOM 7620 O O . LYS B 1 293 ? -24.25 -25.703 -21.797 1 93.88 293 LYS B O 1
ATOM 7625 N N . TYR B 1 294 ? -23.781 -27.828 -21.25 1 97.19 294 TYR B N 1
ATOM 7626 C CA . TYR B 1 294 ? -22.734 -27.406 -20.328 1 97.19 294 TYR B CA 1
ATOM 7627 C C . TYR B 1 294 ? -21.359 -27.859 -20.812 1 97.19 294 TYR B C 1
ATOM 7629 O O . TYR B 1 294 ? -21.234 -28.938 -21.406 1 97.19 294 TYR B O 1
ATOM 7637 N N . ASN B 1 295 ? -20.359 -27.047 -20.625 1 98.56 295 ASN B N 1
ATOM 7638 C CA . ASN B 1 295 ? -18.969 -27.344 -20.984 1 98.56 295 ASN B CA 1
ATOM 7639 C C . ASN B 1 295 ? -18.016 -27.078 -19.828 1 98.56 295 ASN B C 1
ATOM 7641 O O . ASN B 1 295 ? -18.094 -26.047 -19.172 1 98.56 295 ASN B O 1
ATOM 7645 N N . ILE B 1 296 ? -17.172 -28.047 -19.578 1 98.75 296 ILE B N 1
ATOM 7646 C CA . ILE B 1 296 ? -16.203 -27.938 -18.484 1 98.75 296 ILE B CA 1
ATOM 7647 C C . ILE B 1 296 ? -14.789 -28.094 -19.031 1 98.75 296 ILE B C 1
ATOM 7649 O O . ILE B 1 296 ? -14.508 -29.031 -19.781 1 98.75 296 ILE B O 1
ATOM 7653 N N . LEU B 1 297 ? -13.961 -27.109 -18.719 1 98.62 297 LEU B N 1
ATOM 7654 C CA . LEU B 1 297 ? -12.539 -27.188 -19.031 1 98.62 297 LEU B CA 1
ATOM 7655 C C . LEU B 1 297 ? -11.75 -27.812 -17.891 1 98.62 297 LEU B C 1
ATOM 7657 O O . LEU B 1 297 ? -12 -27.5 -16.719 1 98.62 297 LEU B O 1
ATOM 7661 N N . ILE B 1 298 ? -10.836 -28.719 -18.234 1 98.12 298 ILE B N 1
ATOM 7662 C CA . ILE B 1 298 ? -9.953 -29.344 -17.25 1 98.12 298 ILE B CA 1
ATOM 7663 C C . ILE B 1 298 ? -8.492 -29.094 -17.641 1 98.12 298 ILE B C 1
ATOM 7665 O O . ILE B 1 298 ? -8.062 -29.5 -18.719 1 98.12 298 ILE B O 1
ATOM 7669 N N . SER B 1 299 ? -7.75 -28.422 -16.797 1 96.5 299 SER B N 1
ATOM 7670 C CA . SER B 1 299 ? -6.328 -28.203 -17.016 1 96.5 299 SER B CA 1
ATOM 7671 C C . SER B 1 299 ? -5.551 -28.172 -15.711 1 96.5 299 SER B C 1
ATOM 7673 O O . SER B 1 299 ? -5.902 -27.406 -14.797 1 96.5 299 SER B O 1
ATOM 7675 N N . PHE B 1 300 ? -4.488 -28.938 -15.602 1 93.62 300 PHE B N 1
ATOM 7676 C CA . PHE B 1 300 ? -3.66 -28.969 -14.406 1 93.62 300 PHE B CA 1
ATOM 7677 C C . PHE B 1 300 ? -2.254 -28.453 -14.711 1 93.62 300 PHE B C 1
ATOM 7679 O O . PHE B 1 300 ? -1.292 -28.859 -14.047 1 93.62 300 PHE B O 1
ATOM 7686 N N . GLY B 1 301 ? -2.141 -27.672 -15.727 1 84.44 301 GLY B N 1
ATOM 7687 C CA . GLY B 1 301 ? -0.904 -26.969 -16.031 1 84.44 301 GLY B CA 1
ATOM 7688 C C . GLY B 1 301 ? 0.122 -27.828 -16.734 1 84.44 301 GLY B C 1
ATOM 7689 O O . GLY B 1 301 ? -0.229 -28.844 -17.359 1 84.44 301 GLY B O 1
ATOM 7690 N N . THR B 1 302 ? 1.409 -27.391 -16.75 1 76.75 302 THR B N 1
ATOM 7691 C CA . THR B 1 302 ? 2.461 -28.047 -17.516 1 76.75 302 THR B CA 1
ATOM 7692 C C . THR B 1 302 ? 3.391 -28.828 -16.594 1 76.75 302 THR B C 1
ATOM 7694 O O . THR B 1 302 ? 4.117 -29.719 -17.047 1 76.75 302 THR B O 1
ATOM 7697 N N . ILE B 1 303 ? 3.283 -28.484 -15.352 1 78.25 303 ILE B N 1
ATOM 7698 C CA . ILE B 1 303 ? 4.219 -29.094 -14.414 1 78.25 303 ILE B CA 1
ATOM 7699 C C . ILE B 1 303 ? 3.678 -30.438 -13.938 1 78.25 303 ILE B C 1
ATOM 7701 O O . ILE B 1 303 ? 4.367 -31.453 -14.023 1 78.25 303 ILE B O 1
ATOM 7705 N N . SER B 1 304 ? 2.457 -30.422 -13.508 1 83.94 304 SER B N 1
ATOM 7706 C CA . SER B 1 304 ? 1.805 -31.641 -13.062 1 83.94 304 SER B CA 1
ATOM 7707 C C . SER B 1 304 ? 1.137 -32.375 -14.227 1 83.94 304 SER B C 1
ATOM 7709 O O . SER B 1 304 ? -0.064 -32.219 -14.461 1 83.94 304 SER B O 1
ATOM 7711 N N . LYS B 1 305 ? 1.821 -33.25 -14.781 1 87.44 305 LYS B N 1
ATOM 7712 C CA . LYS B 1 305 ? 1.305 -33.969 -15.953 1 87.44 305 LYS B CA 1
ATOM 7713 C C . LYS B 1 305 ? 0.204 -34.938 -15.562 1 87.44 305 LYS B C 1
ATOM 7715 O O . LYS B 1 305 ? 0.38 -35.75 -14.648 1 87.44 305 LYS B O 1
ATOM 7720 N N . CYS B 1 306 ? -0.863 -34.875 -16.312 1 91.44 306 CYS B N 1
ATOM 7721 C CA . CYS B 1 306 ? -2.012 -35.719 -16.047 1 91.44 306 CYS B CA 1
ATOM 7722 C C . CYS B 1 306 ? -1.708 -37.188 -16.391 1 91.44 306 CYS B C 1
ATOM 7724 O O . CYS B 1 306 ? -2.273 -38.094 -15.805 1 91.44 306 CYS B O 1
ATOM 7726 N N . GLN B 1 307 ? -0.813 -37.375 -17.297 1 88.44 307 GLN B N 1
ATOM 7727 C CA . GLN B 1 307 ? -0.442 -38.719 -17.688 1 88.44 307 GLN B CA 1
ATOM 7728 C C . GLN B 1 307 ? 0.169 -39.5 -16.531 1 88.44 307 GLN B C 1
ATOM 7730 O O . GLN B 1 307 ? 0.099 -40.719 -16.469 1 88.44 307 GLN B O 1
ATOM 7735 N N . ASN B 1 308 ? 0.796 -38.719 -15.586 1 87.12 308 ASN B N 1
ATOM 7736 C CA . ASN B 1 308 ? 1.44 -39.312 -14.43 1 87.12 308 ASN B CA 1
ATOM 7737 C C . ASN B 1 308 ? 0.482 -39.438 -13.25 1 87.12 308 ASN B C 1
ATOM 7739 O O . ASN B 1 308 ? 0.868 -39.906 -12.172 1 87.12 308 ASN B O 1
ATOM 7743 N N . MET B 1 309 ? -0.699 -39.031 -13.461 1 91.81 309 MET B N 1
ATOM 7744 C CA . MET B 1 309 ? -1.716 -39.156 -12.422 1 91.81 309 MET B CA 1
ATOM 7745 C C . MET B 1 309 ? -1.986 -40.625 -12.086 1 91.81 309 MET B C 1
ATOM 7747 O O . MET B 1 309 ? -2.068 -41.469 -12.984 1 91.81 309 MET B O 1
ATOM 7751 N N . PRO B 1 310 ? -2.041 -40.938 -10.781 1 91.88 310 PRO B N 1
ATOM 7752 C CA . PRO B 1 310 ? -2.387 -42.312 -10.414 1 91.88 310 PRO B CA 1
ATOM 7753 C C . PRO B 1 310 ? -3.705 -42.781 -11.031 1 91.88 310 PRO B C 1
ATOM 7755 O O . PRO B 1 310 ? -4.645 -42 -11.148 1 91.88 310 PRO B O 1
ATOM 7758 N N . ASP B 1 311 ? -3.795 -44.062 -11.25 1 91.94 311 ASP B N 1
ATOM 7759 C CA . ASP B 1 311 ? -4.945 -44.625 -11.945 1 91.94 311 ASP B CA 1
ATOM 7760 C C . ASP B 1 311 ? -6.23 -44.406 -11.148 1 91.94 311 ASP B C 1
ATOM 7762 O O . ASP B 1 311 ? -7.293 -44.156 -11.727 1 91.94 311 ASP B O 1
ATOM 7766 N N . LYS B 1 312 ? -6.105 -44.531 -9.875 1 93.25 312 LYS B N 1
ATOM 7767 C CA . LYS B 1 312 ? -7.285 -44.375 -9.039 1 93.25 312 LYS B CA 1
ATOM 7768 C C . LYS B 1 312 ? -7.898 -42.969 -9.25 1 93.25 312 LYS B C 1
ATOM 7770 O O . LYS B 1 312 ? -9.125 -42.844 -9.297 1 93.25 312 LYS B O 1
ATOM 7775 N N . LYS B 1 313 ? -7.109 -41.969 -9.336 1 94.44 313 LYS B N 1
ATOM 7776 C CA . LYS B 1 313 ? -7.574 -40.594 -9.555 1 94.44 313 LYS B CA 1
ATOM 7777 C C . LYS B 1 313 ? -8.117 -40.438 -10.969 1 94.44 313 LYS B C 1
ATOM 7779 O O . LYS B 1 313 ? -9.188 -39.844 -11.164 1 94.44 313 LYS B O 1
ATOM 7784 N N . LYS B 1 314 ? -7.422 -40.906 -11.945 1 93.81 314 LYS B N 1
ATOM 7785 C CA . LYS B 1 314 ? -7.836 -40.812 -13.344 1 93.81 314 LYS B CA 1
ATOM 7786 C C . LYS B 1 314 ? -9.188 -41.5 -13.562 1 93.81 314 LYS B C 1
ATOM 7788 O O . LYS B 1 314 ? -10.055 -40.938 -14.234 1 93.81 314 LYS B O 1
ATOM 7793 N N . ASN B 1 315 ? -9.266 -42.625 -12.992 1 93.5 315 ASN B N 1
ATOM 7794 C CA . ASN B 1 315 ? -10.5 -43.406 -13.141 1 93.5 315 ASN B CA 1
ATOM 7795 C C . ASN B 1 315 ? -11.688 -42.688 -12.516 1 93.5 315 ASN B C 1
ATOM 7797 O O . ASN B 1 315 ? -12.797 -42.719 -13.055 1 93.5 315 ASN B O 1
ATOM 7801 N N . ALA B 1 316 ? -11.414 -42.094 -11.406 1 95.06 316 ALA B N 1
ATOM 7802 C CA . ALA B 1 316 ? -12.484 -41.344 -10.766 1 95.06 316 ALA B CA 1
ATOM 7803 C C . ALA B 1 316 ? -12.961 -40.219 -11.656 1 95.06 316 ALA B C 1
ATOM 7805 O O . ALA B 1 316 ? -14.164 -39.938 -11.727 1 95.06 316 ALA B O 1
ATOM 7806 N N . ILE B 1 317 ? -12.078 -39.531 -12.352 1 97 317 ILE B N 1
ATOM 7807 C CA . ILE B 1 317 ? -12.422 -38.438 -13.273 1 97 317 ILE B CA 1
ATOM 7808 C C . ILE B 1 317 ? -13.219 -39 -14.445 1 97 317 ILE B C 1
ATOM 7810 O O . ILE B 1 317 ? -14.281 -38.5 -14.797 1 97 317 ILE B O 1
ATOM 7814 N N . ILE B 1 318 ? -12.766 -40.125 -14.945 1 96.56 318 ILE B N 1
ATOM 7815 C CA . ILE B 1 318 ? -13.398 -40.75 -16.094 1 96.56 318 ILE B CA 1
ATOM 7816 C C . ILE B 1 318 ? -14.805 -41.219 -15.727 1 96.56 318 ILE B C 1
ATOM 7818 O O . ILE B 1 318 ? -15.75 -41.031 -16.5 1 96.56 318 ILE B O 1
ATOM 7822 N N . ASN B 1 319 ? -14.906 -41.844 -14.586 1 96.44 319 ASN B N 1
ATOM 7823 C CA . ASN B 1 319 ? -16.219 -42.281 -14.125 1 96.44 319 ASN B CA 1
ATOM 7824 C C . ASN B 1 319 ? -17.188 -41.094 -14.008 1 96.44 319 ASN B C 1
ATOM 7826 O O . ASN B 1 319 ? -18.359 -41.219 -14.375 1 96.44 319 ASN B O 1
ATOM 7830 N N . THR B 1 320 ? -16.688 -40 -13.469 1 97.69 320 THR B N 1
ATOM 7831 C CA . THR B 1 320 ? -17.5 -38.812 -13.359 1 97.69 320 THR B CA 1
ATOM 7832 C C . THR B 1 320 ? -17.969 -38.344 -14.734 1 97.69 320 THR B C 1
ATOM 7834 O O . THR B 1 320 ? -19.141 -38.031 -14.93 1 97.69 320 THR B O 1
ATOM 7837 N N . ILE B 1 321 ? -17.109 -38.344 -15.695 1 98.19 321 ILE B N 1
ATOM 7838 C CA . ILE B 1 321 ? -17.406 -37.875 -17.047 1 98.19 321 ILE B CA 1
ATOM 7839 C C . ILE B 1 321 ? -18.438 -38.781 -17.703 1 98.19 321 ILE B C 1
ATOM 7841 O O . ILE B 1 321 ? -19.375 -38.312 -18.359 1 98.19 321 ILE B O 1
ATOM 7845 N N . ARG B 1 322 ? -18.328 -40.062 -17.469 1 96.88 322 ARG B N 1
ATOM 7846 C CA . ARG B 1 322 ? -19.266 -41.031 -18 1 96.88 322 ARG B CA 1
ATOM 7847 C C . ARG B 1 322 ? -20.672 -40.812 -17.438 1 96.88 322 ARG B C 1
ATOM 7849 O O . ARG B 1 322 ? -21.656 -41 -18.141 1 96.88 322 ARG B O 1
ATOM 7856 N N . ARG B 1 323 ? -20.703 -40.438 -16.234 1 96.81 323 ARG B N 1
ATOM 7857 C CA . ARG B 1 323 ? -21.984 -40.25 -15.562 1 96.81 323 ARG B CA 1
ATOM 7858 C C . ARG B 1 323 ? -22.641 -38.938 -15.984 1 96.81 323 ARG B C 1
ATOM 7860 O O . ARG B 1 323 ? -23.875 -38.844 -16 1 96.81 323 ARG B O 1
ATOM 7867 N N . MET B 1 324 ? -21.859 -37.969 -16.375 1 97.38 324 MET B N 1
ATOM 7868 C CA . MET B 1 324 ? -22.391 -36.656 -16.703 1 97.38 324 MET B CA 1
ATOM 7869 C C . MET B 1 324 ? -22.469 -36.469 -18.219 1 97.38 324 MET B C 1
ATOM 7871 O O . MET B 1 324 ? -21.844 -35.562 -18.766 1 97.38 324 MET B O 1
ATOM 7875 N N . LYS B 1 325 ? -23.359 -37.125 -18.828 1 95.44 325 LYS B N 1
ATOM 7876 C CA . LYS B 1 325 ? -23.453 -37.219 -20.281 1 95.44 325 LYS B CA 1
ATOM 7877 C C . LYS B 1 325 ? -23.891 -35.875 -20.906 1 95.44 325 LYS B C 1
ATOM 7879 O O . LYS B 1 325 ? -23.641 -35.625 -22.078 1 95.44 325 LYS B O 1
ATOM 7884 N N . ASN B 1 326 ? -24.516 -35.062 -20.141 1 95.62 326 ASN B N 1
ATOM 7885 C CA . ASN B 1 326 ? -25.031 -33.781 -20.656 1 95.62 326 ASN B CA 1
ATOM 7886 C C . ASN B 1 326 ? -23.969 -32.688 -20.594 1 95.62 326 ASN B C 1
ATOM 7888 O O . ASN B 1 326 ? -24.25 -31.531 -20.891 1 95.62 326 ASN B O 1
ATOM 7892 N N . VAL B 1 327 ? -22.781 -33.062 -20.156 1 98.12 327 VAL B N 1
ATOM 7893 C CA . VAL B 1 327 ? -21.688 -32.125 -20.031 1 98.12 327 VAL B CA 1
ATOM 7894 C C . VAL B 1 327 ? -20.547 -32.5 -20.969 1 98.12 327 VAL B C 1
ATOM 7896 O O . VAL B 1 327 ? -20.141 -33.688 -21.016 1 98.12 327 VAL B O 1
ATOM 7899 N N . THR B 1 328 ? -20.078 -31.594 -21.781 1 98.56 328 THR B N 1
ATOM 7900 C CA . THR B 1 328 ? -18.859 -31.797 -22.547 1 98.56 328 THR B CA 1
ATOM 7901 C C . THR B 1 328 ? -17.625 -31.453 -21.703 1 98.56 328 THR B C 1
ATOM 7903 O O . THR B 1 328 ? -17.531 -30.344 -21.172 1 98.56 328 THR B O 1
ATOM 7906 N N . PHE B 1 329 ? -16.766 -32.406 -21.562 1 98.56 329 PHE B N 1
ATOM 7907 C CA . PHE B 1 329 ? -15.508 -32.188 -20.859 1 98.56 329 PHE B CA 1
ATOM 7908 C C . PHE B 1 329 ? -14.359 -32.031 -21.844 1 98.56 329 PHE B C 1
ATOM 7910 O O . PHE B 1 329 ? -14.164 -32.844 -22.719 1 98.56 329 PHE B O 1
ATOM 7917 N N . ILE B 1 330 ? -13.664 -30.953 -21.766 1 98.38 330 ILE B N 1
ATOM 7918 C CA . ILE B 1 330 ? -12.438 -30.703 -22.516 1 98.38 330 ILE B CA 1
ATOM 7919 C C . ILE B 1 330 ? -11.234 -30.766 -21.578 1 98.38 330 ILE B C 1
ATOM 7921 O O . ILE B 1 330 ? -11.062 -29.891 -20.719 1 98.38 330 ILE B O 1
ATOM 7925 N N . TRP B 1 331 ? -10.43 -31.781 -21.766 1 97.94 331 TRP B N 1
ATOM 7926 C CA . TRP B 1 331 ? -9.359 -32.062 -20.828 1 97.94 331 TRP B CA 1
ATOM 7927 C C . TRP B 1 331 ? -7.996 -32 -21.5 1 97.94 331 TRP B C 1
ATOM 7929 O O . TRP B 1 331 ? -7.715 -32.75 -22.438 1 97.94 331 TRP B O 1
ATOM 7939 N N . LYS B 1 332 ? -7.18 -31 -21.016 1 96.25 332 LYS B N 1
ATOM 7940 C CA . LYS B 1 332 ? -5.785 -30.969 -21.438 1 96.25 332 LYS B CA 1
ATOM 7941 C C . LYS B 1 332 ? -5.027 -32.188 -20.922 1 96.25 332 LYS B C 1
ATOM 7943 O O . LYS B 1 332 ? -4.844 -32.344 -19.719 1 96.25 332 LYS B O 1
ATOM 7948 N N . TYR B 1 333 ? -4.574 -32.969 -21.828 1 94.44 333 TYR B N 1
ATOM 7949 C CA . TYR B 1 333 ? -3.973 -34.281 -21.531 1 94.44 333 TYR B CA 1
ATOM 7950 C C . TYR B 1 333 ? -2.766 -34.531 -22.422 1 94.44 333 TYR B C 1
ATOM 7952 O O . TYR B 1 333 ? -2.838 -34.344 -23.641 1 94.44 333 TYR B O 1
ATOM 7960 N N . GLU B 1 334 ? -1.664 -34.938 -21.844 1 90.06 334 GLU B N 1
ATOM 7961 C CA . GLU B 1 334 ? -0.385 -35 -22.547 1 90.06 334 GLU B CA 1
ATOM 7962 C C . GLU B 1 334 ? -0.367 -36.156 -23.547 1 90.06 334 GLU B C 1
ATOM 7964 O O . GLU B 1 334 ? 0.347 -36.094 -24.547 1 90.06 334 GLU B O 1
ATOM 7969 N N . ALA B 1 335 ? -1.193 -37.219 -23.359 1 90.88 335 ALA B N 1
ATOM 7970 C CA . ALA B 1 335 ? -1.243 -38.375 -24.25 1 90.88 335 ALA B CA 1
ATOM 7971 C C . ALA B 1 335 ? -2.67 -38.625 -24.734 1 90.88 335 ALA B C 1
ATOM 7973 O O . ALA B 1 335 ? -3.238 -39.688 -24.438 1 90.88 335 ALA B O 1
ATOM 7974 N N . PRO B 1 336 ? -3.135 -37.781 -25.578 1 91.25 336 PRO B N 1
ATOM 7975 C CA . PRO B 1 336 ? -4.551 -37.875 -25.953 1 91.25 336 PRO B CA 1
ATOM 7976 C C . PRO B 1 336 ? -4.859 -39.125 -26.766 1 91.25 336 PRO B C 1
ATOM 7978 O O . PRO B 1 336 ? -6.023 -39.531 -26.891 1 91.25 336 PRO B O 1
ATOM 7981 N N . ASN B 1 337 ? -3.873 -39.812 -27.281 1 90 337 ASN B N 1
ATOM 7982 C CA . ASN B 1 337 ? -4.109 -40.969 -28.141 1 90 337 ASN B CA 1
ATOM 7983 C C . ASN B 1 337 ? -3.92 -42.281 -27.391 1 90 337 ASN B C 1
ATOM 7985 O O . ASN B 1 337 ? -3.852 -43.375 -28 1 90 337 ASN B O 1
ATOM 7989 N N . ASP B 1 338 ? -3.854 -42.219 -26.125 1 89.69 338 ASP B N 1
ATOM 7990 C CA . ASP B 1 338 ? -3.57 -43.438 -25.359 1 89.69 338 ASP B CA 1
ATOM 7991 C C . ASP B 1 338 ? -4.844 -44.219 -25.094 1 89.69 338 ASP B C 1
ATOM 7993 O O . ASP B 1 338 ? -4.816 -45.25 -24.391 1 89.69 338 ASP B O 1
ATOM 7997 N N . GLY B 1 339 ? -6.027 -43.781 -25.516 1 88.69 339 GLY B N 1
ATOM 7998 C CA . GLY B 1 339 ? -7.273 -44.531 -25.438 1 88.69 339 GLY B CA 1
ATOM 7999 C C . GLY B 1 339 ? -8.102 -44.188 -24.219 1 88.69 339 GLY B C 1
ATOM 8000 O O . GLY B 1 339 ? -9.125 -44.812 -23.953 1 88.69 339 GLY B O 1
ATOM 8001 N N . LEU B 1 340 ? -7.664 -43.25 -23.484 1 89.19 340 LEU B N 1
ATOM 8002 C CA . LEU B 1 340 ? -8.344 -42.875 -22.25 1 89.19 340 LEU B CA 1
ATOM 8003 C C . LEU B 1 340 ? -9.797 -42.5 -22.531 1 89.19 340 LEU B C 1
ATOM 8005 O O . LEU B 1 340 ? -10.672 -42.719 -21.688 1 89.19 340 LEU B O 1
ATOM 8009 N N . ASN B 1 341 ? -10.07 -41.906 -23.688 1 87.06 341 ASN B N 1
ATOM 8010 C CA . ASN B 1 341 ? -11.414 -41.438 -24 1 87.06 341 ASN B CA 1
ATOM 8011 C C . ASN B 1 341 ? -12.172 -42.438 -24.859 1 87.06 341 ASN B C 1
ATOM 8013 O O . ASN B 1 341 ? -13.227 -42.125 -25.406 1 87.06 341 ASN B O 1
ATOM 8017 N N . ASN B 1 342 ? -11.711 -43.562 -24.938 1 90.69 342 ASN B N 1
ATOM 8018 C CA . ASN B 1 342 ? -12.422 -44.562 -25.734 1 90.69 342 ASN B CA 1
ATOM 8019 C C . ASN B 1 342 ? -13.82 -44.844 -25.188 1 90.69 342 ASN B C 1
ATOM 8021 O O . ASN B 1 342 ? -13.984 -45.125 -24 1 90.69 342 ASN B O 1
ATOM 8025 N N . GLY B 1 343 ? -14.812 -44.719 -26.062 1 92.5 343 GLY B N 1
ATOM 8026 C CA . GLY B 1 343 ? -16.188 -45 -25.703 1 92.5 343 GLY B CA 1
ATOM 8027 C C . GLY B 1 343 ? -16.844 -43.875 -24.906 1 92.5 343 GLY B C 1
ATOM 8028 O O . GLY B 1 343 ? -17.922 -44.062 -24.328 1 92.5 343 GLY B O 1
ATOM 8029 N N . ILE B 1 344 ? -16.188 -42.812 -24.781 1 96.12 344 ILE B N 1
ATOM 8030 C CA . ILE B 1 344 ? -16.719 -41.688 -24.031 1 96.12 344 ILE B CA 1
ATOM 8031 C C . ILE B 1 344 ? -16.922 -40.5 -24.953 1 96.12 344 ILE B C 1
ATOM 8033 O O . ILE B 1 344 ? -16.016 -39.688 -25.156 1 96.12 344 ILE B O 1
ATOM 8037 N N . ASP B 1 345 ? -18.109 -40.188 -25.391 1 94.5 345 ASP B N 1
ATOM 8038 C CA . ASP B 1 345 ? -18.406 -39.25 -26.453 1 94.5 345 ASP B CA 1
ATOM 8039 C C . ASP B 1 345 ? -18.266 -37.812 -25.969 1 94.5 345 ASP B C 1
ATOM 8041 O O . ASP B 1 345 ? -18 -36.906 -26.75 1 94.5 345 ASP B O 1
ATOM 8045 N N . ASN B 1 346 ? -18.5 -37.625 -24.688 1 97.62 346 ASN B N 1
ATOM 8046 C CA . ASN B 1 346 ? -18.516 -36.25 -24.188 1 97.62 346 ASN B CA 1
ATOM 8047 C C . ASN B 1 346 ? -17.172 -35.875 -23.578 1 97.62 346 ASN B C 1
ATOM 8049 O O . ASN B 1 346 ? -17.109 -34.969 -22.75 1 97.62 346 ASN B O 1
ATOM 8053 N N . LEU B 1 347 ? -16.094 -36.625 -23.891 1 98.06 347 LEU B N 1
ATOM 8054 C CA . LEU B 1 347 ? -14.758 -36.281 -23.438 1 98.06 347 LEU B CA 1
ATOM 8055 C C . LEU B 1 347 ? -13.852 -35.969 -24.625 1 98.06 347 LEU B C 1
ATOM 8057 O O . LEU B 1 347 ? -13.633 -36.812 -25.5 1 98.06 347 LEU B O 1
ATOM 8061 N N . ILE B 1 348 ? -13.375 -34.719 -24.641 1 97.31 348 ILE B N 1
ATOM 8062 C CA . ILE B 1 348 ? -12.398 -34.281 -25.625 1 97.31 348 ILE B CA 1
ATOM 8063 C C . ILE B 1 348 ? -11.023 -34.156 -24.969 1 97.31 348 ILE B C 1
ATOM 8065 O O . ILE B 1 348 ? -10.844 -33.406 -24.016 1 97.31 348 ILE B O 1
ATOM 8069 N N . LEU B 1 349 ? -10.039 -34.938 -25.422 1 96.75 349 LEU B N 1
ATOM 8070 C CA . LEU B 1 349 ? -8.656 -34.875 -24.969 1 96.75 349 LEU B CA 1
ATOM 8071 C C . LEU B 1 349 ? -7.801 -34.094 -25.969 1 96.75 349 LEU B C 1
ATOM 8073 O O . LEU B 1 349 ? -7.914 -34.312 -27.188 1 96.75 349 LEU B O 1
ATOM 8077 N N . THR B 1 350 ? -7.043 -33.188 -25.422 1 95.19 350 THR B N 1
ATOM 8078 C CA . THR B 1 350 ? -6.164 -32.438 -26.281 1 95.19 350 THR B CA 1
ATOM 8079 C C . THR B 1 350 ? -4.883 -32.031 -25.547 1 95.19 350 THR B C 1
ATOM 8081 O O . THR B 1 350 ? -4.887 -31.859 -24.328 1 95.19 350 THR B O 1
ATOM 8084 N N . LYS B 1 351 ? -3.809 -31.938 -26.297 1 91.94 351 LYS B N 1
ATOM 8085 C CA . LYS B 1 351 ? -2.525 -31.547 -25.703 1 91.94 351 LYS B CA 1
ATOM 8086 C C . LYS B 1 351 ? -2.502 -30.062 -25.344 1 91.94 351 LYS B C 1
ATOM 8088 O O . LYS B 1 351 ? -1.718 -29.641 -24.5 1 91.94 351 LYS B O 1
ATOM 8093 N N . TRP B 1 352 ? -3.266 -29.375 -26.094 1 89.5 352 TRP B N 1
ATOM 8094 C CA . TRP B 1 352 ? -3.312 -27.938 -25.922 1 89.5 352 TRP B CA 1
ATOM 8095 C C . TRP B 1 352 ? -4.664 -27.375 -26.344 1 89.5 352 TRP B C 1
ATOM 8097 O O . TRP B 1 352 ? -5.316 -27.938 -27.234 1 89.5 352 TRP B O 1
ATOM 8107 N N . PHE B 1 353 ? -5.145 -26.344 -25.703 1 93.62 353 PHE B N 1
ATOM 8108 C CA . PHE B 1 353 ? -6.309 -25.578 -26.156 1 93.62 353 PHE B CA 1
ATOM 8109 C C . PHE B 1 353 ? -6.152 -24.109 -25.812 1 93.62 353 PHE B C 1
ATOM 8111 O O . PHE B 1 353 ? -5.383 -23.734 -24.922 1 93.62 353 PHE B O 1
ATOM 8118 N N . PRO B 1 354 ? -6.746 -23.188 -26.578 1 93.81 354 PRO B N 1
ATOM 8119 C CA . PRO B 1 354 ? -6.691 -21.75 -26.281 1 93.81 354 PRO B CA 1
ATOM 8120 C C . PRO B 1 354 ? -7.477 -21.375 -25.016 1 93.81 354 PRO B C 1
ATOM 8122 O O . PRO B 1 354 ? -8.57 -20.828 -25.125 1 93.81 354 PRO B O 1
ATOM 8125 N N . GLN B 1 355 ? -6.855 -21.578 -23.938 1 94.19 355 GLN B N 1
ATOM 8126 C CA . GLN B 1 355 ? -7.504 -21.469 -22.625 1 94.19 355 GLN B CA 1
ATOM 8127 C C . GLN B 1 355 ? -8.188 -20.109 -22.453 1 94.19 355 GLN B C 1
ATOM 8129 O O . GLN B 1 355 ? -9.359 -20.047 -22.094 1 94.19 355 GLN B O 1
ATOM 8134 N N . ASN B 1 356 ? -7.449 -19.031 -22.703 1 91.94 356 ASN B N 1
ATOM 8135 C CA . ASN B 1 356 ? -7.98 -17.672 -22.547 1 91.94 356 ASN B CA 1
ATOM 8136 C C . ASN B 1 356 ? -9.227 -17.453 -23.391 1 91.94 356 ASN B C 1
ATOM 8138 O O . ASN B 1 356 ? -10.219 -16.906 -22.922 1 91.94 356 ASN B O 1
ATOM 8142 N N . ASP B 1 357 ? -9.211 -17.906 -24.625 1 95.81 357 ASP B N 1
ATOM 8143 C CA . ASP B 1 357 ? -10.328 -17.734 -25.547 1 95.81 357 ASP B CA 1
ATOM 8144 C C . ASP B 1 357 ? -11.523 -18.609 -25.141 1 95.81 357 ASP B C 1
ATOM 8146 O O . ASP B 1 357 ? -12.672 -18.172 -25.219 1 95.81 357 ASP B O 1
ATOM 8150 N N . LEU B 1 358 ? -11.219 -19.766 -24.734 1 97.56 358 LEU B N 1
ATOM 8151 C CA . LEU B 1 358 ? -12.281 -20.656 -24.297 1 97.56 358 LEU B CA 1
ATOM 8152 C C . LEU B 1 358 ? -12.961 -20.109 -23.031 1 97.56 358 LEU B C 1
ATOM 8154 O O . LEU B 1 358 ? -14.188 -20.094 -22.953 1 97.56 358 LEU B O 1
ATOM 8158 N N . LEU B 1 359 ? -12.164 -19.625 -22.125 1 97.25 359 LEU B N 1
ATOM 8159 C CA . LEU B 1 359 ? -12.711 -19.094 -20.891 1 97.25 359 LEU B CA 1
ATOM 8160 C C . LEU B 1 359 ? -13.562 -17.859 -21.141 1 97.25 359 LEU B C 1
ATOM 8162 O O . LEU B 1 359 ? -14.43 -17.516 -20.344 1 97.25 359 LEU B O 1
ATOM 8166 N N . ASN B 1 360 ? -13.281 -17.203 -22.203 1 96.31 360 ASN B N 1
ATOM 8167 C CA . ASN B 1 360 ? -14.047 -16.016 -22.531 1 96.31 360 ASN B CA 1
ATOM 8168 C C . ASN B 1 360 ? -15.406 -16.359 -23.125 1 96.31 360 ASN B C 1
ATOM 8170 O O . ASN B 1 360 ? -16.281 -15.492 -23.25 1 96.31 360 ASN B O 1
ATOM 8174 N N . ASP B 1 361 ? -15.625 -17.594 -23.562 1 97.31 361 ASP B N 1
ATOM 8175 C CA . ASP B 1 361 ? -16.891 -18.016 -24.172 1 97.31 361 ASP B CA 1
ATOM 8176 C C . ASP B 1 361 ? -17.953 -18.281 -23.094 1 97.31 361 ASP B C 1
ATOM 8178 O O . ASP B 1 361 ? -17.719 -19.062 -22.172 1 97.31 361 ASP B O 1
ATOM 8182 N N . LYS B 1 362 ? -19.125 -17.734 -23.281 1 95 362 LYS B N 1
ATOM 8183 C CA . LYS B 1 362 ? -20.172 -17.781 -22.266 1 95 362 LYS B CA 1
ATOM 8184 C C . LYS B 1 362 ? -20.719 -19.188 -22.109 1 95 362 LYS B C 1
ATOM 8186 O O . LYS B 1 362 ? -21.375 -19.5 -21.125 1 95 362 LYS B O 1
ATOM 8191 N N . ARG B 1 363 ? -20.484 -20.078 -23.047 1 97.19 363 ARG B N 1
ATOM 8192 C CA . ARG B 1 363 ? -20.969 -21.453 -22.969 1 97.19 363 ARG B CA 1
ATOM 8193 C C . ARG B 1 363 ? -20.125 -22.281 -22 1 97.19 363 ARG B C 1
ATOM 8195 O O . ARG B 1 363 ? -20.516 -23.391 -21.625 1 97.19 363 ARG B O 1
ATOM 8202 N N . ILE B 1 364 ? -18.859 -21.766 -21.484 1 98.25 364 ILE B N 1
ATOM 8203 C CA . ILE B 1 364 ? -18.062 -22.453 -20.484 1 98.25 364 ILE B CA 1
ATOM 8204 C C . ILE B 1 364 ? -18.719 -22.297 -19.109 1 98.25 364 ILE B C 1
ATOM 8206 O O . ILE B 1 364 ? -18.938 -21.188 -18.641 1 98.25 364 ILE B O 1
ATOM 8210 N N . SER B 1 365 ? -18.922 -23.453 -18.516 1 97.88 365 SER B N 1
ATOM 8211 C CA . SER B 1 365 ? -19.688 -23.453 -17.266 1 97.88 365 SER B CA 1
ATOM 8212 C C . SER B 1 365 ? -18.781 -23.531 -16.047 1 97.88 365 SER B C 1
ATOM 8214 O O . SER B 1 365 ? -19.141 -23.094 -14.961 1 97.88 365 SER B O 1
ATOM 8216 N N . LEU B 1 366 ? -17.719 -24.141 -16.25 1 98.56 366 LEU B N 1
ATOM 8217 C CA . LEU B 1 366 ? -16.844 -24.406 -15.117 1 98.56 366 LEU B CA 1
ATOM 8218 C C . LEU B 1 366 ? -15.406 -24.672 -15.586 1 98.56 366 LEU B C 1
ATOM 8220 O O . LEU B 1 366 ? -15.203 -25.266 -16.641 1 98.56 366 LEU B O 1
ATOM 8224 N N . PHE B 1 367 ? -14.453 -24.203 -14.859 1 98.75 367 PHE B N 1
ATOM 8225 C CA . PHE B 1 367 ? -13.039 -24.484 -15.094 1 98.75 367 PHE B CA 1
ATOM 8226 C C . PHE B 1 367 ? -12.461 -25.312 -13.945 1 98.75 367 PHE B C 1
ATOM 8228 O O . PHE B 1 367 ? -12.406 -24.844 -12.805 1 98.75 367 PHE B O 1
ATOM 8235 N N . ILE B 1 368 ? -12.078 -26.547 -14.18 1 98.62 368 ILE B N 1
ATOM 8236 C CA . ILE B 1 368 ? -11.344 -27.359 -13.227 1 98.62 368 ILE B CA 1
ATOM 8237 C C . ILE B 1 368 ? -9.836 -27.156 -13.422 1 98.62 368 ILE B C 1
ATOM 8239 O O . ILE B 1 368 ? -9.289 -27.5 -14.469 1 98.62 368 ILE B O 1
ATOM 8243 N N . THR B 1 369 ? -9.18 -26.578 -12.406 1 97.88 369 THR B N 1
ATOM 8244 C CA . THR B 1 369 ? -7.805 -26.125 -12.594 1 97.88 369 THR B CA 1
ATOM 8245 C C . THR B 1 369 ? -6.977 -26.359 -11.336 1 97.88 369 THR B C 1
ATOM 8247 O O . THR B 1 369 ? -7.527 -26.5 -10.242 1 97.88 369 THR B O 1
ATOM 8250 N N . HIS B 1 370 ? -5.676 -26.484 -11.531 1 96.19 370 HIS B N 1
ATOM 8251 C CA . HIS B 1 370 ? -4.742 -26.578 -10.406 1 96.19 370 HIS B CA 1
ATOM 8252 C C . HIS B 1 370 ? -4.57 -25.219 -9.727 1 96.19 370 HIS B C 1
ATOM 8254 O O . HIS B 1 370 ? -4.059 -25.156 -8.609 1 96.19 370 HIS B O 1
ATOM 8260 N N . GLY B 1 371 ? -4.957 -24.156 -10.414 1 96 371 GLY B N 1
ATOM 8261 C CA . GLY B 1 371 ? -5.035 -22.859 -9.766 1 96 371 GLY B CA 1
ATOM 8262 C C . GLY B 1 371 ? -3.723 -22.094 -9.805 1 96 371 GLY B C 1
ATOM 8263 O O . GLY B 1 371 ? -3.361 -21.422 -8.836 1 96 371 GLY B O 1
ATOM 8264 N N . GLY B 1 372 ? -2.938 -22.234 -10.922 1 93.88 372 GLY B N 1
ATOM 8265 C CA . GLY B 1 372 ? -1.818 -21.328 -11.109 1 93.88 372 GLY B CA 1
ATOM 8266 C C . GLY B 1 372 ? -2.24 -19.875 -11.203 1 93.88 372 GLY B C 1
ATOM 8267 O O . GLY B 1 372 ? -3.412 -19.578 -11.445 1 93.88 372 GLY B O 1
ATOM 8268 N N . ALA B 1 373 ? -1.319 -18.984 -11.062 1 91.94 373 ALA B N 1
ATOM 8269 C CA . ALA B 1 373 ? -1.612 -17.547 -11.047 1 91.94 373 ALA B CA 1
ATOM 8270 C C . ALA B 1 373 ? -2.311 -17.125 -12.328 1 91.94 373 ALA B C 1
ATOM 8272 O O . ALA B 1 373 ? -3.271 -16.344 -12.297 1 91.94 373 ALA B O 1
ATOM 8273 N N . ASN B 1 374 ? -1.894 -17.594 -13.422 1 90.5 374 ASN B N 1
ATOM 8274 C CA . ASN B 1 374 ? -2.498 -17.234 -14.703 1 90.5 374 ASN B CA 1
ATOM 8275 C C . ASN B 1 374 ? -3.932 -17.75 -14.805 1 90.5 374 ASN B C 1
ATOM 8277 O O . ASN B 1 374 ? -4.82 -17.031 -15.273 1 90.5 374 ASN B O 1
ATOM 8281 N N . SER B 1 375 ? -4.113 -19 -14.414 1 94.56 375 SER B N 1
ATOM 8282 C CA . SER B 1 375 ? -5.441 -19.594 -14.492 1 94.56 375 SER B CA 1
ATOM 8283 C C . SER B 1 375 ? -6.434 -18.859 -13.602 1 94.56 375 SER B C 1
ATOM 8285 O O . SER B 1 375 ? -7.551 -18.562 -14.023 1 94.56 375 SER B O 1
ATOM 8287 N N . ILE B 1 376 ? -6.008 -18.594 -12.406 1 96.06 376 ILE B N 1
ATOM 8288 C CA . ILE B 1 376 ? -6.879 -17.906 -11.453 1 96.06 376 ILE B CA 1
ATOM 8289 C C . ILE B 1 376 ? -7.203 -16.5 -11.953 1 96.06 376 ILE B C 1
ATOM 8291 O O . ILE B 1 376 ? -8.344 -16.062 -11.867 1 96.06 376 ILE B O 1
ATOM 8295 N N . THR B 1 377 ? -6.227 -15.836 -12.453 1 95.75 377 THR B N 1
ATOM 8296 C CA . THR B 1 377 ? -6.438 -14.492 -12.977 1 95.75 377 THR B CA 1
ATOM 8297 C C . THR B 1 377 ? -7.363 -14.523 -14.188 1 95.75 377 THR B C 1
ATOM 8299 O O . THR B 1 377 ? -8.281 -13.711 -14.297 1 95.75 377 THR B O 1
ATOM 8302 N N . GLU B 1 378 ? -7.152 -15.5 -15.102 1 95.56 378 GLU B N 1
ATOM 8303 C CA . GLU B 1 378 ? -7.961 -15.602 -16.312 1 95.56 378 GLU B CA 1
ATOM 8304 C C . GLU B 1 378 ? -9.422 -15.891 -15.977 1 95.56 378 GLU B C 1
ATOM 8306 O O . GLU B 1 378 ? -10.32 -15.227 -16.5 1 95.56 378 GLU B O 1
ATOM 8311 N N . LEU B 1 379 ? -9.602 -16.875 -15.141 1 97.5 379 LEU B N 1
ATOM 8312 C CA . LEU B 1 379 ? -10.992 -17.219 -14.836 1 97.5 379 LEU B CA 1
ATOM 8313 C C . LEU B 1 379 ? -11.695 -16.062 -14.125 1 97.5 379 LEU B C 1
ATOM 8315 O O . LEU B 1 379 ? -12.891 -15.844 -14.336 1 97.5 379 LEU B O 1
ATOM 8319 N N . ALA B 1 380 ? -10.977 -15.312 -13.273 1 97.62 380 ALA B N 1
ATOM 8320 C CA . ALA B 1 380 ? -11.555 -14.172 -12.562 1 97.62 380 ALA B CA 1
ATOM 8321 C C . ALA B 1 380 ? -11.922 -13.055 -13.531 1 97.62 380 ALA B C 1
ATOM 8323 O O . ALA B 1 380 ? -13.023 -12.5 -13.461 1 97.62 380 ALA B O 1
ATOM 8324 N N . PHE B 1 381 ? -11.039 -12.742 -14.43 1 96.56 381 PHE B N 1
ATOM 8325 C CA . PHE B 1 381 ? -11.273 -11.68 -15.398 1 96.56 381 PHE B CA 1
ATOM 8326 C C . PHE B 1 381 ? -12.383 -12.062 -16.375 1 96.56 381 PHE B C 1
ATOM 8328 O O . PHE B 1 381 ? -13.117 -11.195 -16.859 1 96.56 381 PHE B O 1
ATOM 8335 N N . ARG B 1 382 ? -12.547 -13.359 -16.625 1 97.12 382 ARG B N 1
ATOM 8336 C CA . ARG B 1 382 ? -13.492 -13.82 -17.641 1 97.12 382 ARG B CA 1
ATOM 8337 C C . ARG B 1 382 ? -14.836 -14.18 -17.016 1 97.12 382 ARG B C 1
ATOM 8339 O O . ARG B 1 382 ? -15.82 -14.391 -17.719 1 97.12 382 ARG B O 1
ATOM 8346 N N . GLY B 1 383 ? -14.922 -14.234 -15.727 1 97.75 383 GLY B N 1
ATOM 8347 C CA . GLY B 1 383 ? -16.172 -14.516 -15.039 1 97.75 383 GLY B CA 1
ATOM 8348 C C . GLY B 1 383 ? -16.578 -15.977 -15.109 1 97.75 383 GLY B C 1
ATOM 8349 O O . GLY B 1 383 ? -17.734 -16.297 -15.375 1 97.75 383 GLY B O 1
ATOM 8350 N N . VAL B 1 384 ? -15.602 -16.859 -14.867 1 98.56 384 VAL B N 1
ATOM 8351 C CA . VAL B 1 384 ? -15.875 -18.297 -14.945 1 98.56 384 VAL B CA 1
ATOM 8352 C C . VAL B 1 384 ? -15.727 -18.938 -13.562 1 98.56 384 VAL B C 1
ATOM 8354 O O . VAL B 1 384 ? -14.742 -18.672 -12.859 1 98.56 384 VAL B O 1
ATOM 8357 N N . LYS B 1 385 ? -16.719 -19.75 -13.141 1 98.44 385 LYS B N 1
ATOM 8358 C CA . LYS B 1 385 ? -16.641 -20.5 -11.891 1 98.44 385 LYS B CA 1
ATOM 8359 C C . LYS B 1 385 ? -15.562 -21.578 -11.961 1 98.44 385 LYS B C 1
ATOM 8361 O O . LYS B 1 385 ? -15.164 -22 -13.047 1 98.44 385 LYS B O 1
ATOM 8366 N N . ALA B 1 386 ? -15.094 -22.031 -10.727 1 98.81 386 ALA B N 1
ATOM 8367 C CA . ALA B 1 386 ? -13.953 -22.953 -10.797 1 98.81 386 ALA B CA 1
ATOM 8368 C C . ALA B 1 386 ? -14.023 -23.984 -9.68 1 98.81 386 ALA B C 1
ATOM 8370 O O . ALA B 1 386 ? -14.594 -23.734 -8.617 1 98.81 386 ALA B O 1
ATOM 8371 N N . LEU B 1 387 ? -13.602 -25.125 -9.984 1 98.75 387 LEU B N 1
ATOM 8372 C CA . LEU B 1 387 ? -13.164 -26.125 -9.008 1 98.75 387 LEU B CA 1
ATOM 8373 C C . LEU B 1 387 ? -11.648 -26.219 -8.977 1 98.75 387 LEU B C 1
ATOM 8375 O O . LEU B 1 387 ? -11.031 -26.719 -9.93 1 98.75 387 LEU B O 1
ATOM 8379 N N . ALA B 1 388 ? -11.094 -25.734 -7.914 1 97.81 388 ALA B N 1
ATOM 8380 C CA . ALA B 1 388 ? -9.641 -25.594 -7.84 1 97.81 388 ALA B CA 1
ATOM 8381 C C . ALA B 1 388 ? -9.023 -26.766 -7.07 1 97.81 388 ALA B C 1
ATOM 8383 O O . ALA B 1 388 ? -9.453 -27.078 -5.961 1 97.81 388 ALA B O 1
ATOM 8384 N N . ILE B 1 389 ? -8.023 -27.359 -7.641 1 97.12 389 ILE B N 1
ATOM 8385 C CA . ILE B 1 389 ? -7.316 -28.5 -7.066 1 97.12 389 ILE B CA 1
ATOM 8386 C C . ILE B 1 389 ? -5.812 -28.234 -7.074 1 97.12 389 ILE B C 1
ATOM 8388 O O . ILE B 1 389 ? -5.109 -28.625 -8.008 1 97.12 389 ILE B O 1
ATOM 8392 N N . PRO B 1 390 ? -5.316 -27.641 -6.023 1 95.75 390 PRO B N 1
ATOM 8393 C CA . PRO B 1 390 ? -3.896 -27.266 -6.008 1 95.75 390 PRO B CA 1
ATOM 8394 C C . PRO B 1 390 ? -2.975 -28.484 -5.895 1 95.75 390 PRO B C 1
ATOM 8396 O O . PRO B 1 390 ? -3.316 -29.469 -5.23 1 95.75 390 PRO B O 1
ATOM 8399 N N . ILE B 1 391 ? -1.802 -28.344 -6.496 1 93.56 391 ILE B N 1
ATOM 8400 C CA . ILE B 1 391 ? -0.854 -29.453 -6.527 1 93.56 391 ILE B CA 1
ATOM 8401 C C . ILE B 1 391 ? 0.541 -28.953 -6.164 1 93.56 391 ILE B C 1
ATOM 8403 O O . ILE B 1 391 ? 1.275 -29.609 -5.43 1 93.56 391 ILE B O 1
ATOM 8407 N N . PHE B 1 392 ? 0.834 -27.734 -6.539 1 90.75 392 PHE B N 1
ATOM 8408 C CA . PHE B 1 392 ? 2.23 -27.312 -6.543 1 90.75 392 PHE B CA 1
ATOM 8409 C C . PHE B 1 392 ? 2.367 -25.891 -6.031 1 90.75 392 PHE B C 1
ATOM 8411 O O . PHE B 1 392 ? 1.728 -24.969 -6.551 1 90.75 392 PHE B O 1
ATOM 8418 N N . ILE B 1 393 ? 3.139 -25.594 -5.035 1 90.38 393 ILE B N 1
ATOM 8419 C CA . ILE B 1 393 ? 3.74 -24.406 -4.453 1 90.38 393 ILE B CA 1
ATOM 8420 C C . ILE B 1 393 ? 2.68 -23.312 -4.293 1 90.38 393 ILE B C 1
ATOM 8422 O O . ILE B 1 393 ? 1.824 -23.406 -3.408 1 90.38 393 ILE B O 1
ATOM 8426 N N . ASP B 1 394 ? 2.617 -22.297 -5.324 1 92.81 394 ASP B N 1
ATOM 8427 C CA . ASP B 1 394 ? 1.789 -21.109 -5.133 1 92.81 394 ASP B CA 1
ATOM 8428 C C . ASP B 1 394 ? 0.317 -21.422 -5.395 1 92.81 394 ASP B C 1
ATOM 8430 O O . ASP B 1 394 ? -0.561 -20.625 -5.047 1 92.81 394 ASP B O 1
ATOM 8434 N N . GLN B 1 395 ? 0.04 -22.547 -5.836 1 95.69 395 GLN B N 1
ATOM 8435 C CA . GLN B 1 395 ? -1.322 -22.922 -6.199 1 95.69 395 GLN B CA 1
ATOM 8436 C C . GLN B 1 395 ? -2.219 -23 -4.965 1 95.69 395 GLN B C 1
ATOM 8438 O O . GLN B 1 395 ? -3.418 -22.719 -5.047 1 95.69 395 GLN B O 1
ATOM 8443 N N . PHE B 1 396 ? -1.584 -23.328 -3.885 1 93.88 396 PHE B N 1
ATOM 8444 C CA . PHE B 1 396 ? -2.357 -23.484 -2.658 1 93.88 396 PHE B CA 1
ATOM 8445 C C . PHE B 1 396 ? -2.963 -22.156 -2.225 1 93.88 396 PHE B C 1
ATOM 8447 O O . PHE B 1 396 ? -4.168 -22.062 -1.987 1 93.88 396 PHE B O 1
ATOM 8454 N N . LYS B 1 397 ? -2.229 -21.188 -2.166 1 94.94 397 LYS B N 1
ATOM 8455 C CA . LYS B 1 397 ? -2.736 -19.859 -1.828 1 94.94 397 LYS B CA 1
ATOM 8456 C C . LYS B 1 397 ? -3.693 -19.344 -2.9 1 94.94 397 LYS B C 1
ATOM 8458 O O . LYS B 1 397 ? -4.754 -18.812 -2.584 1 94.94 397 LYS B O 1
ATOM 8463 N N . ASN B 1 398 ? -3.371 -19.531 -4.121 1 96.38 398 ASN B N 1
ATOM 8464 C CA . ASN B 1 398 ? -4.172 -19.047 -5.242 1 96.38 398 ASN B CA 1
ATOM 8465 C C . ASN B 1 398 ? -5.57 -19.656 -5.238 1 96.38 398 ASN B C 1
ATOM 8467 O O . ASN B 1 398 ? -6.559 -18.953 -5.453 1 96.38 398 ASN B O 1
ATOM 8471 N N . THR B 1 399 ? -5.613 -20.922 -5.02 1 96.19 399 THR B N 1
ATOM 8472 C CA . THR B 1 399 ? -6.875 -21.641 -5.172 1 96.19 399 THR B CA 1
ATOM 8473 C C . THR B 1 399 ? -7.852 -21.266 -4.062 1 96.19 399 THR B C 1
ATOM 8475 O O . THR B 1 399 ? -9.07 -21.328 -4.25 1 96.19 399 THR B O 1
ATOM 8478 N N . LYS B 1 400 ? -7.312 -20.844 -2.963 1 95.31 400 LYS B N 1
ATOM 8479 C CA . LYS B 1 400 ? -8.18 -20.406 -1.876 1 95.31 400 LYS B CA 1
ATOM 8480 C C . LYS B 1 400 ? -8.961 -19.156 -2.262 1 95.31 400 LYS B C 1
ATOM 8482 O O . LYS B 1 400 ? -10.016 -18.875 -1.689 1 95.31 400 LYS B O 1
ATOM 8487 N N . LEU B 1 401 ? -8.539 -18.438 -3.209 1 96.25 401 LEU B N 1
ATOM 8488 C CA . LEU B 1 401 ? -9.211 -17.234 -3.678 1 96.25 401 LEU B CA 1
ATOM 8489 C C . LEU B 1 401 ? -10.57 -17.562 -4.277 1 96.25 401 LEU B C 1
ATOM 8491 O O . LEU B 1 401 ? -11.5 -16.75 -4.211 1 96.25 401 LEU B O 1
ATOM 8495 N N . VAL B 1 402 ? -10.688 -18.766 -4.809 1 97.56 402 VAL B N 1
ATOM 8496 C CA . VAL B 1 402 ? -11.945 -19.234 -5.395 1 97.56 402 VAL B CA 1
ATOM 8497 C C . VAL B 1 402 ? -13.023 -19.312 -4.312 1 97.56 402 VAL B C 1
ATOM 8499 O O . VAL B 1 402 ? -14.164 -18.891 -4.531 1 97.56 402 VAL B O 1
ATOM 8502 N N . GLU B 1 403 ? -12.625 -19.766 -3.195 1 95.81 403 GLU B N 1
ATOM 8503 C CA . GLU B 1 403 ? -13.555 -19.859 -2.072 1 95.81 403 GLU B CA 1
ATOM 8504 C C . GLU B 1 403 ? -13.758 -18.484 -1.417 1 95.81 403 GLU B C 1
ATOM 8506 O O . GLU B 1 403 ? -14.875 -18.141 -1.037 1 95.81 403 GLU B O 1
ATOM 8511 N N . LYS B 1 404 ? -12.695 -17.797 -1.295 1 94 404 LYS B N 1
ATOM 8512 C CA . LYS B 1 404 ? -12.758 -16.484 -0.667 1 94 404 LYS B CA 1
ATOM 8513 C C . LYS B 1 404 ? -13.789 -15.594 -1.355 1 94 404 LYS B C 1
ATOM 8515 O O . LYS B 1 404 ? -14.539 -14.875 -0.692 1 94 404 LYS B O 1
ATOM 8520 N N . HIS B 1 405 ? -13.844 -15.664 -2.674 1 97 405 HIS B N 1
ATOM 8521 C CA . HIS B 1 405 ? -14.75 -14.812 -3.447 1 97 405 HIS B CA 1
ATOM 8522 C C . HIS B 1 405 ? -16.062 -15.531 -3.727 1 97 405 HIS B C 1
ATOM 8524 O O . HIS B 1 405 ? -16.953 -14.969 -4.387 1 97 405 HIS B O 1
ATOM 8530 N N . LYS B 1 406 ? -16.219 -16.781 -3.252 1 97.56 406 LYS B N 1
ATOM 8531 C CA . LYS B 1 406 ? -17.406 -17.594 -3.459 1 97.56 406 LYS B CA 1
ATOM 8532 C C . LYS B 1 406 ? -17.734 -17.734 -4.945 1 97.56 406 LYS B C 1
ATOM 8534 O O . LYS B 1 406 ? -18.859 -17.453 -5.367 1 97.56 406 LYS B O 1
ATOM 8539 N N . ILE B 1 407 ? -16.703 -18.094 -5.68 1 98.5 407 ILE B N 1
ATOM 8540 C CA . ILE B 1 407 ? -16.906 -18.281 -7.109 1 98.5 407 ILE B CA 1
ATOM 8541 C C . ILE B 1 407 ? -16.656 -19.75 -7.477 1 98.5 407 ILE B C 1
ATOM 8543 O O . ILE B 1 407 ? -16.531 -20.078 -8.656 1 98.5 407 ILE B O 1
ATOM 8547 N N . GLY B 1 408 ? -16.547 -20.594 -6.52 1 98.5 408 GLY B N 1
ATOM 8548 C CA . GLY B 1 408 ? -16.312 -22.016 -6.68 1 98.5 408 GLY B CA 1
ATOM 8549 C C . GLY B 1 408 ? -15.875 -22.703 -5.398 1 98.5 408 GLY B C 1
ATOM 8550 O O . GLY B 1 408 ? -16.234 -22.266 -4.305 1 98.5 408 GLY B O 1
ATOM 8551 N N . LYS B 1 409 ? -15.164 -23.859 -5.633 1 97.88 409 LYS B N 1
ATOM 8552 C CA . LYS B 1 409 ? -14.758 -24.672 -4.48 1 97.88 409 LYS B CA 1
ATOM 8553 C C . LYS B 1 409 ? -13.297 -25.094 -4.602 1 97.88 409 LYS B C 1
ATOM 8555 O O . LYS B 1 409 ? -12.742 -25.109 -5.699 1 97.88 409 LYS B O 1
ATOM 8560 N N . LEU B 1 410 ? -12.766 -25.344 -3.473 1 96.44 410 LEU B N 1
ATOM 8561 C CA . LEU B 1 410 ? -11.438 -25.922 -3.342 1 96.44 410 LEU B CA 1
ATOM 8562 C C . LEU B 1 410 ? -11.531 -27.406 -2.975 1 96.44 410 LEU B C 1
ATOM 8564 O O . LEU B 1 410 ? -12.344 -27.781 -2.133 1 96.44 410 LEU B O 1
ATOM 8568 N N . MET B 1 411 ? -10.797 -28.219 -3.689 1 95.94 411 MET B N 1
ATOM 8569 C CA . MET B 1 411 ? -10.742 -29.656 -3.426 1 95.94 411 MET B CA 1
ATOM 8570 C C . MET B 1 411 ? -9.305 -30.156 -3.359 1 95.94 411 MET B C 1
ATOM 8572 O O . MET B 1 411 ? -8.461 -29.734 -4.156 1 95.94 411 MET B O 1
ATOM 8576 N N . SER B 1 412 ? -9.039 -31.016 -2.393 1 93.56 412 SER B N 1
ATOM 8577 C CA . SER B 1 412 ? -7.711 -31.609 -2.314 1 93.56 412 SER B CA 1
ATOM 8578 C C . SER B 1 412 ? -7.473 -32.594 -3.457 1 93.56 412 SER B C 1
ATOM 8580 O O . SER B 1 412 ? -8.391 -33.312 -3.867 1 93.56 412 SER B O 1
ATOM 8582 N N . LYS B 1 413 ? -6.277 -32.656 -3.906 1 94.12 413 LYS B N 1
ATOM 8583 C CA . LYS B 1 413 ? -5.969 -33.625 -4.969 1 94.12 413 LYS B CA 1
ATOM 8584 C C . LYS B 1 413 ? -6.176 -35.062 -4.5 1 94.12 413 LYS B C 1
ATOM 8586 O O . LYS B 1 413 ? -6.5 -35.938 -5.301 1 94.12 413 LYS B O 1
ATOM 8591 N N . ASN B 1 414 ? -6.027 -35.219 -3.225 1 91.38 414 ASN B N 1
ATOM 8592 C CA . ASN B 1 414 ? -6.215 -36.562 -2.68 1 91.38 414 ASN B CA 1
ATOM 8593 C C . ASN B 1 414 ? -7.691 -36.969 -2.678 1 91.38 414 ASN B C 1
ATOM 8595 O O . ASN B 1 414 ? -8.016 -38.156 -2.736 1 91.38 414 ASN B O 1
ATOM 8599 N N . ASP B 1 415 ? -8.516 -36 -2.631 1 93.88 415 ASP B N 1
ATOM 8600 C CA . ASP B 1 415 ? -9.953 -36.281 -2.625 1 93.88 415 ASP B CA 1
ATOM 8601 C C . ASP B 1 415 ? -10.438 -36.688 -4.012 1 93.88 415 ASP B C 1
ATOM 8603 O O . ASP B 1 415 ? -11.555 -37.188 -4.16 1 93.88 415 ASP B O 1
ATOM 8607 N N . LEU B 1 416 ? -9.648 -36.562 -5.008 1 94.19 416 LEU B N 1
ATOM 8608 C CA . LEU B 1 416 ? -10.016 -36.906 -6.375 1 94.19 416 LEU B CA 1
ATOM 8609 C C . LEU B 1 416 ? -10.273 -38.406 -6.492 1 94.19 416 LEU B C 1
ATOM 8611 O O . LEU B 1 416 ? -11.008 -38.844 -7.379 1 94.19 416 LEU B O 1
ATOM 8615 N N . GLU B 1 417 ? -9.633 -39.156 -5.609 1 92.62 417 GLU B N 1
ATOM 8616 C CA . GLU B 1 417 ? -9.75 -40.625 -5.703 1 92.62 417 GLU B CA 1
ATOM 8617 C C . GLU B 1 417 ? -11.086 -41.094 -5.141 1 92.62 417 GLU B C 1
ATOM 8619 O O . GLU B 1 417 ? -11.492 -42.219 -5.391 1 92.62 417 GLU B O 1
ATOM 8624 N N . ILE B 1 418 ? -11.766 -40.25 -4.434 1 94.06 418 ILE B N 1
ATOM 8625 C CA . ILE B 1 418 ? -13.055 -40.594 -3.865 1 94.06 418 ILE B CA 1
ATOM 8626 C C . ILE B 1 418 ? -14.133 -40.531 -4.953 1 94.06 418 ILE B C 1
ATOM 8628 O O . ILE B 1 418 ? -14.547 -39.438 -5.363 1 94.06 418 ILE B O 1
ATOM 8632 N N . ASP B 1 419 ? -14.641 -41.656 -5.309 1 92.25 419 ASP B N 1
ATOM 8633 C CA . ASP B 1 419 ? -15.609 -41.719 -6.395 1 92.25 419 ASP B CA 1
ATOM 8634 C C . ASP B 1 419 ? -16.891 -40.969 -6.055 1 92.25 419 ASP B C 1
ATOM 8636 O O . ASP B 1 419 ? -17.406 -41.062 -4.941 1 92.25 419 ASP B O 1
ATOM 8640 N N . GLY B 1 420 ? -17.312 -40.125 -6.93 1 95.12 420 GLY B N 1
ATOM 8641 C CA . GLY B 1 420 ? -18.547 -39.375 -6.766 1 95.12 420 GLY B CA 1
ATOM 8642 C C . GLY B 1 420 ? -18.328 -37.969 -6.219 1 95.12 420 GLY B C 1
ATOM 8643 O O . GLY B 1 420 ? -19.188 -37.125 -6.379 1 95.12 420 GLY B O 1
ATOM 8644 N N . LEU B 1 421 ? -17.281 -37.75 -5.598 1 97.06 421 LEU B N 1
ATOM 8645 C CA . LEU B 1 421 ? -17.047 -36.469 -4.965 1 97.06 421 LEU B CA 1
ATOM 8646 C C . LEU B 1 421 ? -16.844 -35.375 -6.012 1 97.06 421 LEU B C 1
ATOM 8648 O O . LEU B 1 421 ? -17.312 -34.25 -5.844 1 97.06 421 LEU B O 1
ATOM 8652 N N . LEU B 1 422 ? -16.078 -35.688 -6.992 1 98 422 LEU B N 1
ATOM 8653 C CA . LEU B 1 422 ? -15.875 -34.75 -8.078 1 98 422 LEU B CA 1
ATOM 8654 C C . LEU B 1 422 ? -17.203 -34.344 -8.688 1 98 422 LEU B C 1
ATOM 8656 O O . LEU B 1 422 ? -17.469 -33.156 -8.898 1 98 422 LEU B O 1
ATOM 8660 N N . GLU B 1 423 ? -18.031 -35.312 -8.977 1 97.75 423 GLU B N 1
ATOM 8661 C CA . GLU B 1 423 ? -19.344 -35.094 -9.539 1 97.75 423 GLU B CA 1
ATOM 8662 C C . GLU B 1 423 ? -20.188 -34.188 -8.625 1 97.75 423 GLU B C 1
ATOM 8664 O O . GLU B 1 423 ? -20.844 -33.25 -9.086 1 97.75 423 GLU B O 1
ATOM 8669 N N . LYS B 1 424 ? -20.125 -34.5 -7.352 1 97.81 424 LYS B N 1
ATOM 8670 C CA . LYS B 1 424 ? -20.875 -33.75 -6.367 1 97.81 424 LYS B CA 1
ATOM 8671 C C . LYS B 1 424 ? -20.438 -32.281 -6.359 1 97.81 424 LYS B C 1
ATOM 8673 O O . LYS B 1 424 ? -21.266 -31.375 -6.363 1 97.81 424 LYS B O 1
ATOM 8678 N N . ASN B 1 425 ? -19.125 -32.031 -6.324 1 98.19 425 ASN B N 1
ATOM 8679 C CA . ASN B 1 425 ? -18.594 -30.672 -6.305 1 98.19 425 ASN B CA 1
ATOM 8680 C C . ASN B 1 425 ? -18.953 -29.891 -7.57 1 98.19 425 ASN B C 1
ATOM 8682 O O . ASN B 1 425 ? -19.312 -28.719 -7.5 1 98.19 425 ASN B O 1
ATOM 8686 N N . ILE B 1 426 ? -18.891 -30.547 -8.75 1 98.5 426 ILE B N 1
ATOM 8687 C CA . ILE B 1 426 ? -19.25 -29.922 -10.016 1 98.5 426 ILE B CA 1
ATOM 8688 C C . ILE B 1 426 ? -20.703 -29.484 -9.977 1 98.5 426 ILE B C 1
ATOM 8690 O O . ILE B 1 426 ? -21.016 -28.328 -10.273 1 98.5 426 ILE B O 1
ATOM 8694 N N . ASN B 1 427 ? -21.562 -30.344 -9.547 1 97.75 427 ASN B N 1
ATOM 8695 C CA . ASN B 1 427 ? -22.984 -30.031 -9.492 1 97.75 427 ASN B CA 1
ATOM 8696 C C . ASN B 1 427 ? -23.281 -28.906 -8.508 1 97.75 427 ASN B C 1
ATOM 8698 O O . ASN B 1 427 ? -24.109 -28.031 -8.797 1 97.75 427 ASN B O 1
ATOM 8702 N N . ASP B 1 428 ? -22.625 -28.953 -7.375 1 97.81 428 ASP B N 1
ATOM 8703 C CA . ASP B 1 428 ? -22.812 -27.922 -6.359 1 97.81 428 ASP B CA 1
ATOM 8704 C C . ASP B 1 428 ? -22.453 -26.547 -6.91 1 97.81 428 ASP B C 1
ATOM 8706 O O . ASP B 1 428 ? -23.172 -25.562 -6.668 1 97.81 428 ASP B O 1
ATOM 8710 N N . ILE B 1 429 ? -21.391 -26.438 -7.617 1 98.44 429 ILE B N 1
ATOM 8711 C CA . ILE B 1 429 ? -20.906 -25.156 -8.141 1 98.44 429 ILE B CA 1
ATOM 8712 C C . ILE B 1 429 ? -21.828 -24.672 -9.25 1 98.44 429 ILE B C 1
ATOM 8714 O O . ILE B 1 429 ? -22.234 -23.516 -9.273 1 98.44 429 ILE B O 1
ATOM 8718 N N . MET B 1 430 ? -22.188 -25.547 -10.141 1 96.88 430 MET B N 1
ATOM 8719 C CA . MET B 1 430 ? -22.953 -25.188 -11.328 1 96.88 430 MET B CA 1
ATOM 8720 C C . MET B 1 430 ? -24.359 -24.734 -10.953 1 96.88 430 MET B C 1
ATOM 8722 O O . MET B 1 430 ? -24.938 -23.859 -11.609 1 96.88 430 MET B O 1
ATOM 8726 N N . SER B 1 431 ? -24.859 -25.25 -9.875 1 96 431 SER B N 1
ATOM 8727 C CA . SER B 1 431 ? -26.234 -24.953 -9.492 1 96 431 SER B CA 1
ATOM 8728 C C . SER B 1 431 ? -26.312 -23.766 -8.539 1 96 431 SER B C 1
ATOM 8730 O O . SER B 1 431 ? -27.406 -23.312 -8.188 1 96 431 SER B O 1
ATOM 8732 N N . ASN B 1 432 ? -25.219 -23.312 -8.094 1 96.94 432 ASN B N 1
ATOM 8733 C CA . ASN B 1 432 ? -25.188 -22.234 -7.105 1 96.94 432 ASN B CA 1
ATOM 8734 C C . ASN B 1 432 ? -25.266 -20.859 -7.762 1 96.94 432 ASN B C 1
ATOM 8736 O O . ASN B 1 432 ? -24.266 -20.375 -8.32 1 96.94 432 ASN B O 1
ATOM 8740 N N . LYS B 1 433 ? -26.281 -20.219 -7.637 1 97.12 433 LYS B N 1
ATOM 8741 C CA . LYS B 1 433 ? -26.5 -18.922 -8.266 1 97.12 433 LYS B CA 1
ATOM 8742 C C . LYS B 1 433 ? -25.609 -17.844 -7.645 1 97.12 433 LYS B C 1
ATOM 8744 O O . LYS B 1 433 ? -25.172 -16.922 -8.328 1 97.12 433 LYS B O 1
ATOM 8749 N N . GLU B 1 434 ? -25.344 -17.969 -6.43 1 97.81 434 GLU B N 1
ATOM 8750 C CA . GLU B 1 434 ? -24.438 -17.031 -5.762 1 97.81 434 GLU B CA 1
ATOM 8751 C C . GLU B 1 434 ? -23.062 -17.016 -6.41 1 97.81 434 GLU B C 1
ATOM 8753 O O . GLU B 1 434 ? -22.469 -15.961 -6.609 1 97.81 434 GLU B O 1
ATOM 8758 N N . TYR B 1 435 ? -22.625 -18.188 -6.738 1 98.25 435 TYR B N 1
ATOM 8759 C CA . TYR B 1 435 ? -21.328 -18.297 -7.398 1 98.25 435 TYR B CA 1
ATOM 8760 C C . TYR B 1 435 ? -21.344 -17.594 -8.75 1 98.25 435 TYR B C 1
ATOM 8762 O O . TYR B 1 435 ? -20.391 -16.906 -9.117 1 98.25 435 TYR B O 1
ATOM 8770 N N . SER B 1 436 ? -22.453 -17.734 -9.461 1 97.62 436 SER B N 1
ATOM 8771 C CA . SER B 1 436 ? -22.594 -17.109 -10.773 1 97.62 436 SER B CA 1
ATOM 8772 C C . SER B 1 436 ? -22.609 -15.594 -10.664 1 97.62 436 SER B C 1
ATOM 8774 O O . SER B 1 436 ? -21.906 -14.906 -11.422 1 97.62 436 SER B O 1
ATOM 8776 N N . ASP B 1 437 ? -23.375 -15.117 -9.727 1 97.94 437 ASP B N 1
ATOM 8777 C CA . ASP B 1 437 ? -23.469 -13.672 -9.547 1 97.94 437 ASP B CA 1
ATOM 8778 C C . ASP B 1 437 ? -22.141 -13.086 -9.102 1 97.94 437 ASP B C 1
ATOM 8780 O O . ASP B 1 437 ? -21.719 -12.039 -9.594 1 97.94 437 ASP B O 1
ATOM 8784 N N . ASN B 1 438 ? -21.469 -13.797 -8.234 1 98.19 438 ASN B N 1
ATOM 8785 C CA . ASN B 1 438 ? -20.219 -13.312 -7.676 1 98.19 438 ASN B CA 1
ATOM 8786 C C . ASN B 1 438 ? -19.109 -13.258 -8.734 1 98.19 438 ASN B C 1
ATOM 8788 O O . ASN B 1 438 ? -18.344 -12.297 -8.789 1 98.19 438 ASN B O 1
ATOM 8792 N N . VAL B 1 439 ? -19.031 -14.25 -9.508 1 98.31 439 VAL B N 1
ATOM 8793 C CA . VAL B 1 439 ? -17.938 -14.312 -10.461 1 98.31 439 VAL B CA 1
ATOM 8794 C C . VAL B 1 439 ? -18.125 -13.258 -11.547 1 98.31 439 VAL B C 1
ATOM 8796 O O . VAL B 1 439 ? -17.156 -12.688 -12.047 1 98.31 439 VAL B O 1
ATOM 8799 N N . LEU B 1 440 ? -19.359 -13 -11.891 1 97.94 440 LEU B N 1
ATOM 8800 C CA . LEU B 1 440 ? -19.625 -11.969 -12.883 1 97.94 440 LEU B CA 1
ATOM 8801 C C . LEU B 1 440 ? -19.297 -10.586 -12.328 1 97.94 440 LEU B C 1
ATOM 8803 O O . LEU B 1 440 ? -18.719 -9.758 -13.031 1 97.94 440 LEU B O 1
ATOM 8807 N N . LEU B 1 441 ? -19.656 -10.391 -11.078 1 97.75 441 LEU B N 1
ATOM 8808 C CA . LEU B 1 441 ? -19.344 -9.117 -10.445 1 97.75 441 LEU B CA 1
ATOM 8809 C C . LEU B 1 441 ? -17.828 -8.938 -10.312 1 97.75 441 LEU B C 1
ATOM 8811 O O . LEU B 1 441 ? -17.312 -7.848 -10.547 1 97.75 441 LEU B O 1
ATOM 8815 N N . LEU B 1 442 ? -17.188 -10.008 -9.938 1 97.94 442 LEU B N 1
ATOM 8816 C CA . LEU B 1 442 ? -15.727 -9.977 -9.828 1 97.94 442 LEU B CA 1
ATOM 8817 C C . LEU B 1 442 ? -15.094 -9.633 -11.18 1 97.94 442 LEU B C 1
ATOM 8819 O O . LEU B 1 442 ? -14.195 -8.789 -11.25 1 97.94 442 LEU B O 1
ATOM 8823 N N . SER B 1 443 ? -15.539 -10.273 -12.172 1 97.56 443 SER B N 1
ATOM 8824 C CA . SER B 1 443 ? -15.047 -10.023 -13.523 1 97.56 443 SER B CA 1
ATOM 8825 C C . SER B 1 443 ? -15.273 -8.57 -13.93 1 97.56 443 SER B C 1
ATOM 8827 O O . SER B 1 443 ? -14.375 -7.926 -14.477 1 97.56 443 SER B O 1
ATOM 8829 N N . GLU B 1 444 ? -16.422 -8.094 -13.656 1 97.5 444 GLU B N 1
ATOM 8830 C CA . GLU B 1 444 ? -16.75 -6.719 -14 1 97.5 444 GLU B CA 1
ATOM 8831 C C . GLU B 1 444 ? -15.844 -5.734 -13.281 1 97.5 444 GLU B C 1
ATOM 8833 O O . GLU B 1 444 ? -15.336 -4.789 -13.883 1 97.5 444 GLU B O 1
ATOM 8838 N N . ARG B 1 445 ? -15.578 -5.922 -12.016 1 97.44 445 ARG B N 1
ATOM 8839 C CA . ARG B 1 445 ? -14.695 -5.059 -11.234 1 97.44 445 ARG B CA 1
ATOM 8840 C C . ARG B 1 445 ? -13.273 -5.09 -11.773 1 97.44 445 ARG B C 1
ATOM 8842 O O . ARG B 1 445 ? -12.656 -4.039 -11.977 1 97.44 445 ARG B O 1
ATOM 8849 N N . LEU B 1 446 ? -12.812 -6.293 -12.07 1 97.12 446 LEU B N 1
ATOM 8850 C CA . LEU B 1 446 ? -11.422 -6.457 -12.492 1 97.12 446 LEU B CA 1
ATOM 8851 C C . LEU B 1 446 ? -11.203 -5.836 -13.867 1 97.12 446 LEU B C 1
ATOM 8853 O O . LEU B 1 446 ? -10.109 -5.328 -14.156 1 97.12 446 LEU B O 1
ATOM 8857 N N . ASN B 1 447 ? -12.227 -5.855 -14.656 1 95.81 447 ASN B N 1
ATOM 8858 C CA . ASN B 1 447 ? -12.102 -5.305 -16 1 95.81 447 ASN B CA 1
ATOM 8859 C C . ASN B 1 447 ? -12.312 -3.795 -16.016 1 95.81 447 ASN B C 1
ATOM 8861 O O . ASN B 1 447 ? -12.102 -3.143 -17.031 1 95.81 447 ASN B O 1
ATOM 8865 N N . ASN B 1 448 ? -12.727 -3.227 -14.852 1 96.31 448 ASN B N 1
ATOM 8866 C CA . ASN B 1 448 ? -12.992 -1.794 -14.773 1 96.31 448 ASN B CA 1
ATOM 8867 C C . ASN B 1 448 ? -12.219 -1.143 -13.633 1 96.31 448 ASN B C 1
ATOM 8869 O O . ASN B 1 448 ? -12.703 -0.184 -13.023 1 96.31 448 ASN B O 1
ATOM 8873 N N . LEU B 1 449 ? -11.07 -1.674 -13.344 1 96.81 449 LEU B N 1
ATOM 8874 C CA . LEU B 1 449 ? -10.25 -1.13 -12.266 1 96.81 449 LEU B CA 1
ATOM 8875 C C . LEU B 1 449 ? -9.977 0.354 -12.484 1 96.81 449 LEU B C 1
ATOM 8877 O O . LEU B 1 449 ? -9.953 0.822 -13.625 1 96.81 449 LEU B O 1
ATOM 8881 N N . PRO B 1 450 ? -9.734 1.099 -11.352 1 96.75 450 PRO B N 1
ATOM 8882 C CA . PRO B 1 450 ? -9.484 2.533 -11.508 1 96.75 450 PRO B CA 1
ATOM 8883 C C . PRO B 1 450 ? -8.312 2.832 -12.445 1 96.75 450 PRO B C 1
ATOM 8885 O O . PRO B 1 450 ? -8.422 3.701 -13.312 1 96.75 450 PRO B O 1
ATOM 8888 N N . ILE B 1 451 ? -7.191 2.178 -12.219 1 97.06 451 ILE B N 1
ATOM 8889 C CA . ILE B 1 451 ? -6.035 2.26 -13.102 1 97.06 451 ILE B CA 1
ATOM 8890 C C . ILE B 1 451 ? -5.707 0.874 -13.656 1 97.06 451 ILE B C 1
ATOM 8892 O O . ILE B 1 451 ? -5.344 -0.032 -12.898 1 97.06 451 ILE B O 1
ATOM 8896 N N . PRO B 1 452 ? -5.785 0.694 -14.945 1 95.44 452 PRO B N 1
ATOM 8897 C CA . PRO B 1 452 ? -5.488 -0.616 -15.531 1 95.44 452 PRO B CA 1
ATOM 8898 C C . PRO B 1 452 ? -4.043 -1.048 -15.305 1 95.44 452 PRO B C 1
ATOM 8900 O O . PRO B 1 452 ? -3.133 -0.215 -15.336 1 95.44 452 PRO B O 1
ATOM 8903 N N . PRO B 1 453 ? -3.832 -2.332 -15.188 1 96.25 453 PRO B N 1
ATOM 8904 C CA . PRO B 1 453 ? -2.484 -2.844 -14.93 1 96.25 453 PRO B CA 1
ATOM 8905 C C . PRO B 1 453 ? -1.479 -2.422 -16 1 96.25 453 PRO B C 1
ATOM 8907 O O . PRO B 1 453 ? -0.332 -2.096 -15.68 1 96.25 453 PRO B O 1
ATOM 8910 N N . LYS B 1 454 ? -1.824 -2.404 -17.234 1 96.25 454 LYS B N 1
ATOM 8911 C CA . LYS B 1 454 ? -0.936 -1.997 -18.312 1 96.25 454 LYS B CA 1
ATOM 8912 C C . LYS B 1 454 ? -0.452 -0.562 -18.125 1 96.25 454 LYS B C 1
ATOM 8914 O O . LYS B 1 454 ? 0.732 -0.271 -18.297 1 96.25 454 LYS B O 1
ATOM 8919 N N . GLU B 1 455 ? -1.425 0.25 -17.766 1 96.75 455 GLU B N 1
ATOM 8920 C CA . GLU B 1 455 ? -1.085 1.648 -17.531 1 96.75 455 GLU B CA 1
ATOM 8921 C C . GLU B 1 455 ? -0.149 1.791 -16.328 1 96.75 455 GLU B C 1
ATOM 8923 O O . GLU B 1 455 ? 0.794 2.584 -16.359 1 96.75 455 GLU B O 1
ATOM 8928 N N . LEU B 1 456 ? -0.421 1.058 -15.273 1 97.88 456 LEU B N 1
ATOM 8929 C CA . LEU B 1 456 ? 0.448 1.068 -14.102 1 97.88 456 LEU B CA 1
ATOM 8930 C C . LEU B 1 456 ? 1.873 0.677 -14.477 1 97.88 456 LEU B C 1
ATOM 8932 O O . LEU B 1 456 ? 2.834 1.317 -14.047 1 97.88 456 LEU B O 1
ATOM 8936 N N . LEU B 1 457 ? 2.002 -0.359 -15.266 1 98.25 457 LEU B N 1
ATOM 8937 C CA . LEU B 1 457 ? 3.32 -0.822 -15.688 1 98.25 457 LEU B CA 1
ATOM 8938 C C . LEU B 1 457 ? 4.051 0.261 -16.469 1 98.25 457 LEU B C 1
ATOM 8940 O O . LEU B 1 457 ? 5.176 0.634 -16.125 1 98.25 457 LEU B O 1
ATOM 8944 N N . ILE B 1 458 ? 3.434 0.785 -17.5 1 98 458 ILE B N 1
ATOM 8945 C CA . ILE B 1 458 ? 4.059 1.73 -18.422 1 98 458 ILE B CA 1
ATOM 8946 C C . ILE B 1 458 ? 4.473 2.988 -17.656 1 98 458 ILE B C 1
ATOM 8948 O O . ILE B 1 458 ? 5.633 3.402 -17.719 1 98 458 ILE B O 1
ATOM 8952 N N . LYS B 1 459 ? 3.572 3.555 -16.906 1 98.19 459 LYS B N 1
ATOM 8953 C CA . LYS B 1 459 ? 3.811 4.84 -16.25 1 98.19 459 LYS B CA 1
ATOM 8954 C C . LYS B 1 459 ? 4.887 4.723 -15.18 1 98.19 459 LYS B C 1
ATOM 8956 O O . LYS B 1 459 ? 5.715 5.617 -15.023 1 98.19 459 LYS B O 1
ATOM 8961 N N . ASN B 1 460 ? 4.844 3.672 -14.438 1 98.5 460 ASN B N 1
ATOM 8962 C CA . ASN B 1 460 ? 5.84 3.512 -13.383 1 98.5 460 ASN B CA 1
ATOM 8963 C C . ASN B 1 460 ? 7.219 3.213 -13.961 1 98.5 460 ASN B C 1
ATOM 8965 O O . ASN B 1 460 ? 8.234 3.691 -13.445 1 98.5 460 ASN B O 1
ATOM 8969 N N . ILE B 1 461 ? 7.301 2.41 -15.039 1 98.69 461 ILE B N 1
ATOM 8970 C CA . ILE B 1 461 ? 8.586 2.117 -15.656 1 98.69 461 ILE B CA 1
ATOM 8971 C C . ILE B 1 461 ? 9.172 3.391 -16.266 1 98.69 461 ILE B C 1
ATOM 8973 O O . ILE B 1 461 ? 10.352 3.686 -16.094 1 98.69 461 ILE B O 1
ATOM 8977 N N . GLU B 1 462 ? 8.359 4.137 -16.969 1 98.44 462 GLU B N 1
ATOM 8978 C CA . GLU B 1 462 ? 8.828 5.391 -17.547 1 98.44 462 GLU B CA 1
ATOM 8979 C C . GLU B 1 462 ? 9.344 6.336 -16.469 1 98.44 462 GLU B C 1
ATOM 8981 O O . GLU B 1 462 ? 10.375 6.988 -16.641 1 98.44 462 GLU B O 1
ATOM 8986 N N . PHE B 1 463 ? 8.602 6.375 -15.391 1 98.25 463 PHE B N 1
ATOM 8987 C CA . PHE B 1 463 ? 9.016 7.207 -14.266 1 98.25 463 PHE B CA 1
ATOM 8988 C C . PHE B 1 463 ? 10.352 6.73 -13.703 1 98.25 463 PHE B C 1
ATOM 8990 O O . PHE B 1 463 ? 11.219 7.543 -13.383 1 98.25 463 PHE B O 1
ATOM 8997 N N . ALA B 1 464 ? 10.523 5.438 -13.602 1 98.31 464 ALA B N 1
ATOM 8998 C CA . ALA B 1 464 ? 11.75 4.859 -13.055 1 98.31 464 ALA B CA 1
ATOM 8999 C C . ALA B 1 464 ? 12.922 5.07 -14.008 1 98.31 464 ALA B C 1
ATOM 9001 O O . ALA B 1 464 ? 14.055 5.273 -13.57 1 98.31 464 ALA B O 1
ATOM 9002 N N . CYS B 1 465 ? 12.703 4.961 -15.281 1 98.06 465 CYS B N 1
ATOM 9003 C CA . CYS B 1 465 ? 13.75 5.215 -16.266 1 98.06 465 CYS B CA 1
ATOM 9004 C C . CYS B 1 465 ? 14.281 6.637 -16.141 1 98.06 465 CYS B C 1
ATOM 9006 O O . CYS B 1 465 ? 15.492 6.859 -16.219 1 98.06 465 CYS B O 1
ATOM 9008 N N . LYS B 1 466 ? 13.406 7.5 -15.883 1 96.88 466 LYS B N 1
ATOM 9009 C CA . LYS B 1 466 ? 13.781 8.914 -15.883 1 96.88 466 LYS B CA 1
ATOM 9010 C C . LYS B 1 466 ? 14.375 9.32 -14.539 1 96.88 466 LYS B C 1
ATOM 9012 O O . LYS B 1 466 ? 15.375 10.039 -14.484 1 96.88 466 LYS B O 1
ATOM 9017 N N . TYR B 1 467 ? 13.75 8.82 -13.43 1 96.44 467 TYR B N 1
ATOM 9018 C CA . TYR B 1 467 ? 14.07 9.438 -12.141 1 96.44 467 TYR B CA 1
ATOM 9019 C C . TYR B 1 467 ? 14.672 8.414 -11.188 1 96.44 467 TYR B C 1
ATOM 9021 O O . TYR B 1 467 ? 15.148 8.773 -10.109 1 96.44 467 TYR B O 1
ATOM 9029 N N . GLY B 1 468 ? 14.633 7.141 -11.539 1 94.12 468 GLY B N 1
ATOM 9030 C CA . GLY B 1 468 ? 15.133 6.137 -10.609 1 94.12 468 GLY B CA 1
ATOM 9031 C C . GLY B 1 468 ? 16.625 6.238 -10.383 1 94.12 468 GLY B C 1
ATOM 9032 O O . GLY B 1 468 ? 17.328 6.969 -11.094 1 94.12 468 GLY B O 1
ATOM 9033 N N . PRO B 1 469 ? 17.031 5.445 -9.375 1 94.56 469 PRO B N 1
ATOM 9034 C CA . PRO B 1 469 ? 16.312 4.664 -8.367 1 94.56 469 PRO B CA 1
ATOM 9035 C C . PRO B 1 469 ? 15.688 5.535 -7.281 1 94.56 469 PRO B C 1
ATOM 9037 O O . PRO B 1 469 ? 15.875 6.754 -7.277 1 94.56 469 PRO B O 1
ATOM 9040 N N . PHE B 1 470 ? 14.914 4.941 -6.328 1 96.62 470 PHE B N 1
ATOM 9041 C CA . PHE B 1 470 ? 14.125 5.723 -5.379 1 96.62 470 PHE B CA 1
ATOM 9042 C C . PHE B 1 470 ? 14.461 5.32 -3.947 1 96.62 470 PHE B C 1
ATOM 9044 O O . PHE B 1 470 ? 13.609 4.785 -3.232 1 96.62 470 PHE B O 1
ATOM 9051 N N . PRO B 1 471 ? 15.609 5.672 -3.449 1 94.56 471 PRO B N 1
ATOM 9052 C CA . PRO B 1 471 ? 15.953 5.34 -2.066 1 94.56 471 PRO B CA 1
ATOM 9053 C C . PRO B 1 471 ? 15.023 5.996 -1.05 1 94.56 471 PRO B C 1
ATOM 9055 O O . PRO B 1 471 ? 14.844 5.477 0.054 1 94.56 471 PRO B O 1
ATOM 9058 N N . MET B 1 472 ? 14.359 7.094 -1.419 1 94.44 472 MET B N 1
ATOM 9059 C CA . MET B 1 472 ? 13.469 7.801 -0.505 1 94.44 472 MET B CA 1
ATOM 9060 C C . MET B 1 472 ? 12.211 6.977 -0.228 1 94.44 472 MET B C 1
ATOM 9062 O O . MET B 1 472 ? 11.469 7.266 0.708 1 94.44 472 MET B O 1
ATOM 9066 N N . LEU B 1 473 ? 11.992 5.914 -0.985 1 96.62 473 LEU B N 1
ATOM 9067 C CA . LEU B 1 473 ? 10.828 5.059 -0.787 1 96.62 473 LEU B CA 1
ATOM 9068 C C . LEU B 1 473 ? 11.172 3.887 0.129 1 96.62 473 LEU B C 1
ATOM 9070 O O . LEU B 1 473 ? 10.289 3.102 0.492 1 96.62 473 LEU B O 1
ATOM 9074 N N . ASP B 1 474 ? 12.461 3.758 0.503 1 95 474 ASP B N 1
ATOM 9075 C CA . ASP B 1 474 ? 12.844 2.697 1.433 1 95 474 ASP B CA 1
ATOM 9076 C C . ASP B 1 474 ? 12.281 2.965 2.828 1 95 474 ASP B C 1
ATOM 9078 O O . ASP B 1 474 ? 12.352 4.09 3.324 1 95 474 ASP B O 1
ATOM 9082 N N . LEU B 1 475 ? 11.672 1.931 3.412 1 94.94 475 LEU B N 1
ATOM 9083 C CA . LEU B 1 475 ? 11.203 2.105 4.781 1 94.94 475 LEU B CA 1
ATOM 9084 C C . LEU B 1 475 ? 12.375 2.318 5.734 1 94.94 475 LEU B C 1
ATOM 9086 O O . LEU B 1 475 ? 13.422 1.686 5.59 1 94.94 475 LEU B O 1
ATOM 9090 N N . PRO B 1 476 ? 12.148 3.18 6.73 1 92.69 476 PRO B N 1
ATOM 9091 C CA . PRO B 1 476 ? 13.219 3.35 7.719 1 92.69 476 PRO B CA 1
ATOM 9092 C C . PRO B 1 476 ? 13.539 2.061 8.477 1 92.69 476 PRO B C 1
ATOM 9094 O O . PRO B 1 476 ? 14.609 1.934 9.062 1 92.69 476 PRO B O 1
ATOM 9097 N N . SER B 1 477 ? 12.664 1.09 8.398 1 92.75 477 SER B N 1
ATOM 9098 C CA . SER B 1 477 ? 12.812 -0.154 9.148 1 92.75 477 SER B CA 1
ATOM 9099 C C . SER B 1 477 ? 13.633 -1.176 8.367 1 92.75 477 SER B C 1
ATOM 9101 O O . SER B 1 477 ? 13.828 -2.301 8.836 1 92.75 477 SER B O 1
ATOM 9103 N N . ILE B 1 478 ? 14.062 -0.861 7.238 1 91 478 ILE B N 1
ATOM 9104 C CA . ILE B 1 478 ? 14.656 -1.823 6.312 1 91 478 ILE B CA 1
ATOM 9105 C C . ILE B 1 478 ? 15.82 -2.545 6.988 1 91 478 ILE B C 1
ATOM 9107 O O . ILE B 1 478 ? 16.078 -3.717 6.707 1 91 478 ILE B O 1
ATOM 9111 N N . ASP B 1 479 ? 16.516 -1.896 7.93 1 85.88 479 ASP B N 1
ATOM 9112 C CA . ASP B 1 479 ? 17.672 -2.5 8.594 1 85.88 479 ASP B CA 1
ATOM 9113 C C . ASP B 1 479 ? 17.328 -2.879 10.039 1 85.88 479 ASP B C 1
ATOM 9115 O O . ASP B 1 479 ? 18.219 -3.242 10.812 1 85.88 479 ASP B O 1
ATOM 9119 N N . MET B 1 480 ? 16.078 -2.801 10.383 1 87.25 480 MET B N 1
ATOM 9120 C CA . MET B 1 480 ? 15.688 -3.125 11.75 1 87.25 480 MET B CA 1
ATOM 9121 C C . MET B 1 480 ? 15.516 -4.629 11.93 1 87.25 480 MET B C 1
ATOM 9123 O O . MET B 1 480 ? 14.992 -5.309 11.039 1 87.25 480 MET B O 1
ATOM 9127 N N . GLY B 1 481 ? 16 -5.109 13.047 1 80.19 481 GLY B N 1
ATOM 9128 C CA . GLY B 1 481 ? 15.695 -6.48 13.422 1 80.19 481 GLY B CA 1
ATOM 9129 C C . GLY B 1 481 ? 14.32 -6.641 14.039 1 80.19 481 GLY B C 1
ATOM 9130 O O . GLY B 1 481 ? 13.617 -5.652 14.273 1 80.19 481 GLY B O 1
ATOM 9131 N N . PHE B 1 482 ? 13.961 -7.82 14.297 1 76.62 482 PHE B N 1
ATOM 9132 C CA . PHE B 1 482 ? 12.633 -8.164 14.797 1 76.62 482 PHE B CA 1
ATOM 9133 C C . PHE B 1 482 ? 12.344 -7.441 16.109 1 76.62 482 PHE B C 1
ATOM 9135 O O . PHE B 1 482 ? 11.258 -6.891 16.281 1 76.62 482 PHE B O 1
ATOM 9142 N N . ILE B 1 483 ? 13.242 -7.332 17.016 1 74.88 483 ILE B N 1
ATOM 9143 C CA . ILE B 1 483 ? 13.078 -6.762 18.344 1 74.88 483 ILE B CA 1
ATOM 9144 C C . ILE B 1 483 ? 12.836 -5.258 18.234 1 74.88 483 ILE B C 1
ATOM 9146 O O . ILE B 1 483 ? 11.898 -4.73 18.828 1 74.88 483 ILE B O 1
ATOM 9150 N N . GLU B 1 484 ? 13.648 -4.637 17.422 1 84.75 484 GLU B N 1
ATOM 9151 C CA . GLU B 1 484 ? 13.523 -3.195 17.219 1 84.75 484 GLU B CA 1
ATOM 9152 C C . GLU B 1 484 ? 12.258 -2.857 16.438 1 84.75 484 GLU B C 1
ATOM 9154 O O . GLU B 1 484 ? 11.555 -1.903 16.766 1 84.75 484 GLU B O 1
ATOM 9159 N N . TYR B 1 485 ? 12.016 -3.703 15.477 1 88.06 485 TYR B N 1
ATOM 9160 C CA . TYR B 1 485 ? 10.859 -3.502 14.609 1 88.06 485 TYR B CA 1
ATOM 9161 C C . TYR B 1 485 ? 9.57 -3.48 15.414 1 88.06 485 TYR B C 1
ATOM 9163 O O . TYR B 1 485 ? 8.672 -2.678 15.141 1 88.06 485 TYR B O 1
ATOM 9171 N N . HIS B 1 486 ? 9.492 -4.27 16.469 1 81.31 486 HIS B N 1
ATOM 9172 C CA . HIS B 1 486 ? 8.266 -4.402 17.25 1 81.31 486 HIS B CA 1
ATOM 9173 C C . HIS B 1 486 ? 8.383 -3.709 18.609 1 81.31 486 HIS B C 1
ATOM 9175 O O . HIS B 1 486 ? 7.539 -3.898 19.484 1 81.31 486 HIS B O 1
ATOM 9181 N N . ASN B 1 487 ? 9.422 -2.93 18.766 1 82.06 487 ASN B N 1
ATOM 9182 C CA . ASN B 1 487 ? 9.664 -2.191 20 1 82.06 487 ASN B CA 1
ATOM 9183 C C . ASN B 1 487 ? 9.664 -3.117 21.219 1 82.06 487 ASN B C 1
ATOM 9185 O O . ASN B 1 487 ? 9.195 -2.74 22.297 1 82.06 487 ASN B O 1
ATOM 9189 N N . ILE B 1 488 ? 10.016 -4.336 21.031 1 71.56 488 ILE B N 1
ATOM 9190 C CA . ILE B 1 488 ? 10.055 -5.305 22.109 1 71.56 488 ILE B CA 1
ATOM 9191 C C . ILE B 1 488 ? 11.094 -4.879 23.156 1 71.56 488 ILE B C 1
ATOM 9193 O O . ILE B 1 488 ? 10.883 -5.051 24.359 1 71.56 488 ILE B O 1
ATOM 9197 N N . ASP B 1 489 ? 12.227 -4.301 22.719 1 71.56 489 ASP B N 1
ATOM 9198 C CA . ASP B 1 489 ? 13.273 -3.807 23.594 1 71.56 489 ASP B CA 1
ATOM 9199 C C . ASP B 1 489 ? 12.75 -2.693 24.5 1 71.56 489 ASP B C 1
ATOM 9201 O O . ASP B 1 489 ? 13.172 -2.572 25.656 1 71.56 489 ASP B O 1
ATOM 9205 N N . ILE B 1 490 ? 11.836 -1.92 24.016 1 70.56 490 ILE B N 1
ATOM 9206 C CA . ILE B 1 490 ? 11.242 -0.833 24.781 1 70.56 490 ILE B CA 1
ATOM 9207 C C . ILE B 1 490 ? 10.25 -1.398 25.797 1 70.56 490 ILE B C 1
ATOM 9209 O O . ILE B 1 490 ? 10.219 -0.971 26.953 1 70.56 490 ILE B O 1
ATOM 9213 N N . MET B 1 491 ? 9.461 -2.312 25.359 1 62.47 491 MET B N 1
ATOM 9214 C CA . MET B 1 491 ? 8.422 -2.889 26.219 1 62.47 491 MET B CA 1
ATOM 9215 C C . MET B 1 491 ? 9.047 -3.701 27.344 1 62.47 491 MET B C 1
ATOM 9217 O O . MET B 1 491 ? 8.477 -3.785 28.438 1 62.47 491 MET B O 1
ATOM 9221 N N . TYR B 1 492 ? 10.188 -4.27 27.109 1 50.72 492 TYR B N 1
ATOM 9222 C CA . TYR B 1 492 ? 10.859 -5.086 28.109 1 50.72 492 TYR B CA 1
ATOM 9223 C C . TYR B 1 492 ? 11.734 -4.227 29.016 1 50.72 492 TYR B C 1
ATOM 9225 O O . TYR B 1 492 ? 11.906 -4.535 30.203 1 50.72 492 TYR B O 1
ATOM 9233 N N . ASN B 1 493 ? 12.406 -3.16 28.547 1 44 493 ASN B N 1
ATOM 9234 C CA . ASN B 1 493 ? 13.266 -2.316 29.359 1 44 493 ASN B CA 1
ATOM 9235 C C . ASN B 1 493 ? 12.469 -1.553 30.422 1 44 493 ASN B C 1
ATOM 9237 O O . ASN B 1 493 ? 13.016 -1.157 31.453 1 44 493 ASN B O 1
ATOM 9241 N N . ASN B 1 494 ? 11.25 -1.153 30.25 1 38.41 494 ASN B N 1
ATOM 9242 C CA . ASN B 1 494 ? 10.523 -0.375 31.25 1 38.41 494 ASN B CA 1
ATOM 9243 C C . ASN B 1 494 ? 10.273 -1.185 32.531 1 38.41 494 ASN B C 1
ATOM 9245 O O . ASN B 1 494 ? 9.938 -0.624 33.562 1 38.41 494 ASN B O 1
ATOM 9249 N N . GLU B 1 495 ? 10.219 -2.459 32.531 1 33.53 495 GLU B N 1
ATOM 9250 C CA . GLU B 1 495 ? 10.031 -3.168 33.812 1 33.53 495 GLU B CA 1
ATOM 9251 C C . GLU B 1 495 ? 11.242 -2.992 34.719 1 33.53 495 GLU B C 1
ATOM 9253 O O . GLU B 1 495 ? 11.094 -2.885 35.938 1 33.53 495 GLU B O 1
ATOM 9258 N N . SER B 1 496 ? 12.469 -2.949 34.188 1 30.97 496 SER B N 1
ATOM 9259 C CA . SER B 1 496 ? 13.617 -2.893 35.094 1 30.97 496 SER B CA 1
ATOM 9260 C C . SER B 1 496 ? 13.891 -1.464 35.531 1 30.97 496 SER B C 1
ATOM 9262 O O . SER B 1 496 ? 14.297 -1.238 36.688 1 30.97 496 SER B O 1
ATOM 9264 N N . GLU B 1 497 ? 13.727 -0.479 34.625 1 31.08 497 GLU B N 1
ATOM 9265 C CA . GLU B 1 497 ? 14.281 0.829 34.969 1 31.08 497 GLU B CA 1
ATOM 9266 C C . GLU B 1 497 ? 13.297 1.646 35.812 1 31.08 497 GLU B C 1
ATOM 9268 O O . GLU B 1 497 ? 13.672 2.672 36.375 1 31.08 497 GLU B O 1
ATOM 9273 N N . SER B 1 498 ? 12.039 1.535 35.844 1 29.56 498 SER B N 1
ATOM 9274 C CA . SER B 1 498 ? 11.422 2.562 36.688 1 29.56 498 SER B CA 1
ATOM 9275 C C . SER B 1 498 ? 12 2.545 38.094 1 29.56 498 SER B C 1
ATOM 9277 O O . SER B 1 498 ? 11.875 3.523 38.844 1 29.56 498 SER B O 1
ATOM 9279 N N . HIS B 1 499 ? 12.219 1.423 38.688 1 27.84 499 HIS B N 1
ATOM 9280 C CA . HIS B 1 499 ? 12.969 1.662 39.938 1 27.84 499 HIS B CA 1
ATOM 9281 C C . HIS B 1 499 ? 14.352 2.234 39.625 1 27.84 499 HIS B C 1
ATOM 9283 O O . HIS B 1 499 ? 14.844 3.104 40.344 1 27.84 499 HIS B O 1
ATOM 9289 N N . ASN B 1 500 ? 15.156 1.477 38.906 1 26.84 500 ASN B N 1
ATOM 9290 C CA . ASN B 1 500 ? 16.547 1.905 38.844 1 26.84 500 ASN B CA 1
ATOM 9291 C C . ASN B 1 500 ? 16.734 3.02 37.812 1 26.84 500 ASN B C 1
ATOM 9293 O O . ASN B 1 500 ? 17.859 3.289 37.375 1 26.84 500 ASN B O 1
ATOM 9297 N N . PHE B 1 501 ? 15.836 3.648 37.094 1 26.5 501 PHE B N 1
ATOM 9298 C CA . PHE B 1 501 ? 16.375 4.719 36.25 1 26.5 501 PHE B CA 1
ATOM 9299 C C . PHE B 1 501 ? 17.219 5.68 37.094 1 26.5 501 PHE B C 1
ATOM 9301 O O . PHE B 1 501 ? 18.109 6.336 36.562 1 26.5 501 PHE B O 1
ATOM 9308 N N . MET B 1 502 ? 16.734 6.105 38.156 1 25.86 502 MET B N 1
ATOM 9309 C CA . MET B 1 502 ? 17.703 6.871 38.938 1 25.86 502 MET B CA 1
ATOM 9310 C C . MET B 1 502 ? 18.844 5.973 39.438 1 25.86 502 MET B C 1
ATOM 9312 O O . MET B 1 502 ? 19.828 6.461 39.969 1 25.86 502 MET B O 1
ATOM 9316 N N . ASN B 1 503 ? 18.547 4.809 40 1 25.05 503 ASN B N 1
ATOM 9317 C CA . ASN B 1 503 ? 19.75 4.086 40.375 1 25.05 503 ASN B CA 1
ATOM 9318 C C . ASN B 1 503 ? 20.516 3.605 39.125 1 25.05 503 ASN B C 1
ATOM 9320 O O . ASN B 1 503 ? 19.906 3.201 38.156 1 25.05 503 ASN B O 1
ATOM 9324 N N . GLN B 1 504 ? 21.812 4.02 38.844 1 27.16 504 GLN B N 1
ATOM 9325 C CA . GLN B 1 504 ? 22.906 3.709 37.938 1 27.16 504 GLN B CA 1
ATOM 9326 C C . GLN B 1 504 ? 22.953 2.217 37.625 1 27.16 504 GLN B C 1
ATOM 9328 O O . GLN B 1 504 ? 23.422 1.42 38.438 1 27.16 504 GLN B O 1
ATOM 9333 N N . ASN B 1 505 ? 21.875 1.598 37.375 1 30.33 505 ASN B N 1
ATOM 9334 C CA . ASN B 1 505 ? 21.953 0.232 36.875 1 30.33 505 ASN B CA 1
ATOM 9335 C C . ASN B 1 505 ? 23.094 0.08 35.844 1 30.33 505 ASN B C 1
ATOM 9337 O O . ASN B 1 505 ? 22.844 0.123 34.625 1 30.33 505 ASN B O 1
ATOM 9341 N N . THR B 1 506 ? 24.094 0.61 36.094 1 29.95 506 THR B N 1
ATOM 9342 C CA . THR B 1 506 ? 25.422 0.528 35.531 1 29.95 506 THR B CA 1
ATOM 9343 C C . THR B 1 506 ? 25.922 -0.917 35.5 1 29.95 506 THR B C 1
ATOM 9345 O O . THR B 1 506 ? 25.781 -1.646 36.469 1 29.95 506 THR B O 1
ATOM 9348 N N . THR B 1 507 ? 25.891 -1.68 34.312 1 30.38 507 THR B N 1
ATOM 9349 C CA . THR B 1 507 ? 26.766 -2.842 34.188 1 30.38 507 THR B CA 1
ATOM 9350 C C . THR B 1 507 ? 28 -2.691 35.062 1 30.38 507 THR B C 1
ATOM 9352 O O . THR B 1 507 ? 28.688 -1.676 35 1 30.38 507 THR B O 1
ATOM 9355 N N . THR B 1 508 ? 27.844 -3.348 36.281 1 34.91 508 THR B N 1
ATOM 9356 C CA . THR B 1 508 ? 29 -3.271 37.156 1 34.91 508 THR B CA 1
ATOM 9357 C C . THR B 1 508 ? 29.984 -4.406 36.875 1 34.91 508 THR B C 1
ATOM 9359 O O . THR B 1 508 ? 29.578 -5.484 36.438 1 34.91 508 THR B O 1
ATOM 9362 N N . ILE B 1 509 ? 31.141 -4.23 36.5 1 34.28 509 ILE B N 1
ATOM 9363 C CA . ILE B 1 509 ? 32.25 -5.18 36.375 1 34.28 509 ILE B CA 1
ATOM 9364 C C . ILE B 1 509 ? 32.906 -5.352 37.75 1 34.28 509 ILE B C 1
ATOM 9366 O O . ILE B 1 509 ? 33.219 -4.367 38.438 1 34.28 509 ILE B O 1
ATOM 9370 N N . SER B 1 510 ? 32.625 -6.512 38.375 1 37.53 510 SER B N 1
ATOM 9371 C CA . SER B 1 510 ? 33.344 -6.77 39.625 1 37.53 510 SER B CA 1
ATOM 9372 C C . SER B 1 510 ? 34.5 -7.746 39.406 1 37.53 510 SER B C 1
ATOM 9374 O O . SER B 1 510 ? 34.406 -8.633 38.562 1 37.53 510 SER B O 1
ATOM 9376 N N . VAL B 1 511 ? 35.656 -7.438 40 1 35.88 511 VAL B N 1
ATOM 9377 C CA . VAL B 1 511 ? 36.812 -8.344 40.031 1 35.88 511 VAL B CA 1
ATOM 9378 C C . VAL B 1 511 ? 36.562 -9.469 41.031 1 35.88 511 VAL B C 1
ATOM 9380 O O . VAL B 1 511 ? 36.375 -9.211 42.219 1 35.88 511 VAL B O 1
ATOM 9383 N N . VAL B 1 512 ? 36.219 -10.641 40.625 1 43.44 512 VAL B N 1
ATOM 9384 C CA . VAL B 1 512 ? 35.938 -11.75 41.531 1 43.44 512 VAL B CA 1
ATOM 9385 C C . VAL B 1 512 ? 37.281 -12.391 41.938 1 43.44 512 VAL B C 1
ATOM 9387 O O . VAL B 1 512 ? 37.406 -12.852 43.094 1 43.44 512 VAL B O 1
ATOM 9390 N N . LYS B 1 513 ? 38.094 -12.516 40.938 1 46.5 513 LYS B N 1
ATOM 9391 C CA . LYS B 1 513 ? 39.406 -13.07 41.281 1 46.5 513 LYS B CA 1
ATOM 9392 C C . LYS B 1 513 ? 40.531 -12.32 40.562 1 46.5 513 LYS B C 1
ATOM 9394 O O . LYS B 1 513 ? 40.406 -12 39.375 1 46.5 513 LYS B O 1
ATOM 9399 N N . ASP B 1 514 ? 41.406 -11.617 41.375 1 37.94 514 ASP B N 1
ATOM 9400 C CA . ASP B 1 514 ? 42.625 -10.961 40.875 1 37.94 514 ASP B CA 1
ATOM 9401 C C . ASP B 1 514 ? 43.875 -11.602 41.469 1 37.94 514 ASP B C 1
ATOM 9403 O O . ASP B 1 514 ? 44.188 -11.43 42.656 1 37.94 514 ASP B O 1
ATOM 9407 N N . ASN B 1 515 ? 44.281 -12.602 40.812 1 47.41 515 ASN B N 1
ATOM 9408 C CA . ASN B 1 515 ? 45.5 -13.18 41.375 1 47.41 515 ASN B CA 1
ATOM 9409 C C . ASN B 1 515 ? 46.75 -12.555 40.781 1 47.41 515 ASN B C 1
ATOM 9411 O O . ASN B 1 515 ? 47.844 -13.109 40.906 1 47.41 515 ASN B O 1
ATOM 9415 N N . GLY B 1 516 ? 46.75 -11.43 40.375 1 46.06 516 GLY B N 1
ATOM 9416 C CA . GLY B 1 516 ? 47.906 -10.742 39.812 1 46.06 516 GLY B CA 1
ATOM 9417 C C . GLY B 1 516 ? 48.125 -11.062 38.375 1 46.06 516 GLY B C 1
ATOM 9418 O O . GLY B 1 516 ? 48.438 -10.164 37.562 1 46.06 516 GLY B O 1
ATOM 9419 N N . ASN B 1 517 ? 48.125 -12.32 38 1 43.81 517 ASN B N 1
ATOM 9420 C CA . ASN B 1 517 ? 48.312 -12.789 36.625 1 43.81 517 ASN B CA 1
ATOM 9421 C C . ASN B 1 517 ? 47 -12.93 35.875 1 43.81 517 ASN B C 1
ATOM 9423 O O . ASN B 1 517 ? 46.969 -12.938 34.656 1 43.81 517 ASN B O 1
ATOM 9427 N N . LYS B 1 518 ? 45.969 -13.234 36.656 1 43.31 518 LYS B N 1
ATOM 9428 C CA . LYS B 1 518 ? 44.656 -13.469 36.094 1 43.31 518 LYS B CA 1
ATOM 9429 C C . LYS B 1 518 ? 43.594 -12.648 36.844 1 43.31 518 LYS B C 1
ATOM 9431 O O . LYS B 1 518 ? 43.656 -12.555 38.094 1 43.31 518 LYS B O 1
ATOM 9436 N N . VAL B 1 519 ? 43 -11.672 36.219 1 34.38 519 VAL B N 1
ATOM 9437 C CA . VAL B 1 519 ? 41.875 -10.977 36.844 1 34.38 519 VAL B CA 1
ATOM 9438 C C . VAL B 1 519 ? 40.562 -11.523 36.312 1 34.38 519 VAL B C 1
ATOM 9440 O O . VAL B 1 519 ? 40.375 -11.672 35.125 1 34.38 519 VAL B O 1
ATOM 9443 N N . GLU B 1 520 ? 39.812 -12.188 36.969 1 39.91 520 GLU B N 1
ATOM 9444 C CA . GLU B 1 520 ? 38.469 -12.625 36.688 1 39.91 520 GLU B CA 1
ATOM 9445 C C . GLU B 1 520 ? 37.438 -11.539 37 1 39.91 520 GLU B C 1
ATOM 9447 O O . GLU B 1 520 ? 37.406 -11.031 38.125 1 39.91 520 GLU B O 1
ATOM 9452 N N . LEU B 1 521 ? 37 -10.859 35.938 1 35.94 521 LEU B N 1
ATOM 9453 C CA . LEU B 1 521 ? 35.969 -9.836 36.094 1 35.94 521 LEU B CA 1
ATOM 9454 C C . LEU B 1 521 ? 34.562 -10.438 35.938 1 35.94 521 LEU B C 1
ATOM 9456 O O . LEU B 1 521 ? 34.375 -11.352 35.125 1 35.94 521 LEU B O 1
ATOM 9460 N N . VAL B 1 522 ? 33.812 -10.336 36.781 1 39.34 522 VAL B N 1
ATOM 9461 C CA . VAL B 1 522 ? 32.406 -10.664 36.656 1 39.34 522 VAL B CA 1
ATOM 9462 C C . VAL B 1 522 ? 31.609 -9.398 36.344 1 39.34 522 VAL B C 1
ATOM 9464 O O . VAL B 1 522 ? 31.734 -8.391 37.062 1 39.34 522 VAL B O 1
ATOM 9467 N N . ILE B 1 523 ? 31.25 -9.156 35.156 1 36.34 523 ILE B N 1
ATOM 9468 C CA . ILE B 1 523 ? 30.359 -8.07 34.781 1 36.34 523 ILE B CA 1
ATOM 9469 C C . ILE B 1 523 ? 28.922 -8.43 35.156 1 36.34 523 ILE B C 1
ATOM 9471 O O . ILE B 1 523 ? 28.391 -9.453 34.688 1 36.34 523 ILE B O 1
ATOM 9475 N N . LYS B 1 524 ? 28.531 -7.777 36 1 37.38 524 LYS B N 1
ATOM 9476 C CA . LYS B 1 524 ? 27.141 -7.898 36.438 1 37.38 524 LYS B CA 1
ATOM 9477 C C . LYS B 1 524 ? 26.234 -6.98 35.625 1 37.38 524 LYS B C 1
ATOM 9479 O O . LYS B 1 524 ? 26.391 -5.762 35.625 1 37.38 524 LYS B O 1
ATOM 9484 N N . ILE B 1 525 ? 25.812 -7.402 34.5 1 34.75 525 ILE B N 1
ATOM 9485 C CA . ILE B 1 525 ? 24.812 -6.664 33.75 1 34.75 525 ILE B CA 1
ATOM 9486 C C . ILE B 1 525 ? 23.453 -6.762 34.438 1 34.75 525 ILE B C 1
ATOM 9488 O O . ILE B 1 525 ? 22.891 -7.852 34.562 1 34.75 525 ILE B O 1
ATOM 9492 N N . PRO B 1 526 ? 23.031 -5.672 34.906 1 35.62 526 PRO B N 1
ATOM 9493 C CA . PRO B 1 526 ? 21.734 -5.699 35.594 1 35.62 526 PRO B CA 1
ATOM 9494 C C . PRO B 1 526 ? 20.578 -5.992 34.656 1 35.62 526 PRO B C 1
ATOM 9496 O O . PRO B 1 526 ? 20.703 -5.758 33.438 1 35.62 526 PRO B O 1
ATOM 9499 N N . GLN B 1 527 ? 19.359 -6.582 34.969 1 33.41 527 GLN B N 1
ATOM 9500 C CA . GLN B 1 527 ? 18.047 -6.898 34.406 1 33.41 527 GLN B CA 1
ATOM 9501 C C . GLN B 1 527 ? 18.141 -8.094 33.469 1 33.41 527 GLN B C 1
ATOM 9503 O O . GLN B 1 527 ? 17.141 -8.445 32.812 1 33.41 527 GLN B O 1
ATOM 9508 N N . LEU B 1 528 ? 19.359 -8.625 33.188 1 29.17 528 LEU B N 1
ATOM 9509 C CA . LEU B 1 528 ? 19.375 -9.898 32.469 1 29.17 528 LEU B CA 1
ATOM 9510 C C . LEU B 1 528 ? 18.703 -10.992 33.281 1 29.17 528 LEU B C 1
ATOM 9512 O O . LEU B 1 528 ? 18.641 -12.148 32.844 1 29.17 528 LEU B O 1
ATOM 9516 N N . LYS B 1 529 ? 18.203 -10.844 34.5 1 29.33 529 LYS B N 1
ATOM 9517 C CA . LYS B 1 529 ? 17.812 -11.859 35.469 1 29.33 529 LYS B CA 1
ATOM 9518 C C . LYS B 1 529 ? 16.609 -12.664 34.969 1 29.33 529 LYS B C 1
ATOM 9520 O O . LYS B 1 529 ? 16.562 -13.883 35.125 1 29.33 529 LYS B O 1
ATOM 9525 N N . LYS B 1 530 ? 15.469 -12.047 34.75 1 29.05 530 LYS B N 1
ATOM 9526 C CA . LYS B 1 530 ? 14.234 -12.836 34.719 1 29.05 530 LYS B CA 1
ATOM 9527 C C . LYS B 1 530 ? 14.203 -13.75 33.5 1 29.05 530 LYS B C 1
ATOM 9529 O O . LYS B 1 530 ? 13.344 -14.633 33.438 1 29.05 530 LYS B O 1
ATOM 9534 N N . LYS B 1 531 ? 15.078 -13.664 32.562 1 27.88 531 LYS B N 1
ATOM 9535 C CA . LYS B 1 531 ? 15.039 -14.484 31.359 1 27.88 531 LYS B CA 1
ATOM 9536 C C . LYS B 1 531 ? 15.688 -15.844 31.609 1 27.88 531 LYS B C 1
ATOM 9538 O O . LYS B 1 531 ? 15.773 -16.672 30.703 1 27.88 531 LYS B O 1
ATOM 9543 N N . GLY B 1 532 ? 16.109 -16.203 32.812 1 27.8 532 GLY B N 1
ATOM 9544 C CA . GLY B 1 532 ? 16.969 -17.328 33.094 1 27.8 532 GLY B CA 1
ATOM 9545 C C . GLY B 1 532 ? 16.234 -18.656 33.156 1 27.8 532 GLY B C 1
ATOM 9546 O O . GLY B 1 532 ? 16.781 -19.703 32.781 1 27.8 532 GLY B O 1
ATOM 9547 N N . LYS B 1 533 ? 15.07 -18.656 33.844 1 28 533 LYS B N 1
ATOM 9548 C CA . LYS B 1 533 ? 14.523 -19.984 34.094 1 28 533 LYS B CA 1
ATOM 9549 C C . LYS B 1 533 ? 14.109 -20.641 32.781 1 28 533 LYS B C 1
ATOM 9551 O O . LYS B 1 533 ? 14.227 -21.859 32.594 1 28 533 LYS B O 1
ATOM 9556 N N . ILE B 1 534 ? 13.625 -19.891 31.891 1 26.84 534 ILE B N 1
ATOM 9557 C CA . ILE B 1 534 ? 13.266 -20.516 30.609 1 26.84 534 ILE B CA 1
ATOM 9558 C C . ILE B 1 534 ? 14.531 -21.016 29.906 1 26.84 534 ILE B C 1
ATOM 9560 O O . ILE B 1 534 ? 14.555 -22.109 29.359 1 26.84 534 ILE B O 1
ATOM 9564 N N . LEU B 1 535 ? 15.664 -20.438 30.203 1 26.52 535 LEU B N 1
ATOM 9565 C CA . LEU B 1 535 ? 16.938 -20.844 29.609 1 26.52 535 LEU B CA 1
ATOM 9566 C C . LEU B 1 535 ? 17.484 -22.094 30.281 1 26.52 535 LEU B C 1
ATOM 9568 O O . LEU B 1 535 ? 18.062 -22.953 29.625 1 26.52 535 LEU B O 1
ATOM 9572 N N . LYS B 1 536 ? 17.25 -22.266 31.516 1 26.66 536 LYS B N 1
ATOM 9573 C CA . LYS B 1 536 ? 17.828 -23.438 32.188 1 26.66 536 LYS B CA 1
ATOM 9574 C C . LYS B 1 536 ? 17.234 -24.734 31.656 1 26.66 536 LYS B C 1
ATOM 9576 O O . LYS B 1 536 ? 17.938 -25.719 31.484 1 26.66 536 LYS B O 1
ATOM 9581 N N . SER B 1 537 ? 15.945 -24.828 31.562 1 27.12 537 SER B N 1
ATOM 9582 C CA . SER B 1 537 ? 15.375 -26.094 31.109 1 27.12 537 SER B CA 1
ATOM 9583 C C . SER B 1 537 ? 15.812 -26.438 29.688 1 27.12 537 SER B C 1
ATOM 9585 O O . SER B 1 537 ? 15.93 -27.609 29.344 1 27.12 537 SER B O 1
ATOM 9587 N N . ILE B 1 538 ? 16.078 -25.406 28.875 1 27.38 538 ILE B N 1
ATOM 9588 C CA . ILE B 1 538 ? 16.594 -25.641 27.531 1 27.38 538 ILE B CA 1
ATOM 9589 C C . ILE B 1 538 ? 18.062 -26.047 27.594 1 27.38 538 ILE B C 1
ATOM 9591 O O . ILE B 1 538 ? 18.5 -26.938 26.859 1 27.38 538 ILE B O 1
ATOM 9595 N N . ILE B 1 539 ? 18.75 -25.609 28.562 1 26.92 539 ILE B N 1
ATOM 9596 C CA . ILE B 1 539 ? 20.172 -25.891 28.688 1 26.92 539 ILE B CA 1
ATOM 9597 C C . ILE B 1 539 ? 20.375 -27.328 29.156 1 26.92 539 ILE B C 1
ATOM 9599 O O . ILE B 1 539 ? 21.438 -27.922 28.906 1 26.92 539 ILE B O 1
ATOM 9603 N N . GLY B 1 540 ? 19.5 -27.828 29.906 1 26.91 540 GLY B N 1
ATOM 9604 C CA . GLY B 1 540 ? 19.844 -29.141 30.438 1 26.91 540 GLY B CA 1
ATOM 9605 C C . GLY B 1 540 ? 20.156 -30.156 29.359 1 26.91 540 GLY B C 1
ATOM 9606 O O . GLY B 1 540 ? 20.766 -31.203 29.641 1 26.91 540 GLY B O 1
ATOM 9607 N N . THR B 1 541 ? 19.375 -30.125 28.297 1 26.41 541 THR B N 1
ATOM 9608 C CA . THR B 1 541 ? 19.578 -31.297 27.453 1 26.41 541 THR B CA 1
ATOM 9609 C C . THR B 1 541 ? 20.875 -31.172 26.656 1 26.41 541 THR B C 1
ATOM 9611 O O . THR B 1 541 ? 21.156 -32 25.781 1 26.41 541 THR B O 1
ATOM 9614 N N . VAL B 1 542 ? 21.625 -30.062 26.828 1 26.88 542 VAL B N 1
ATOM 9615 C CA . VAL B 1 542 ? 22.844 -29.953 26.047 1 26.88 542 VAL B CA 1
ATOM 9616 C C . VAL B 1 542 ? 23.875 -30.953 26.547 1 26.88 542 VAL B C 1
ATOM 9618 O O . VAL B 1 542 ? 24.25 -30.953 27.719 1 26.88 542 VAL B O 1
ATOM 9621 N N . LYS B 1 543 ? 24.016 -32.094 25.844 1 27.33 543 LYS B N 1
ATOM 9622 C CA . LYS B 1 543 ? 25.109 -33.031 26.062 1 27.33 543 LYS B CA 1
ATOM 9623 C C . LYS B 1 543 ? 26.453 -32.281 26.109 1 27.33 543 LYS B C 1
ATOM 9625 O O . LYS B 1 543 ? 26.609 -31.219 25.516 1 27.33 543 LYS B O 1
ATOM 9630 N N . LYS B 1 544 ? 27.344 -32.75 26.969 1 27.53 544 LYS B N 1
ATOM 9631 C CA . LYS B 1 544 ? 28.734 -32.469 27.344 1 27.53 544 LYS B CA 1
ATOM 9632 C C . LYS B 1 544 ? 29.625 -32.344 26.125 1 27.53 544 LYS B C 1
ATOM 9634 O O . LYS B 1 544 ? 30.094 -33.344 25.578 1 27.53 544 LYS B O 1
ATOM 9639 N N . HIS B 1 545 ? 29.312 -31.484 25.016 1 26.95 545 HIS B N 1
ATOM 9640 C CA . HIS B 1 545 ? 30.344 -31.578 24 1 26.95 545 HIS B CA 1
ATOM 9641 C C . HIS B 1 545 ? 31.688 -31.047 24.516 1 26.95 545 HIS B C 1
ATOM 9643 O O . HIS B 1 545 ? 31.719 -30.125 25.328 1 26.95 545 HIS B O 1
ATOM 9649 N N . THR B 1 546 ? 32.812 -31.797 24.656 1 27.27 546 THR B N 1
ATOM 9650 C CA . THR B 1 546 ? 34.188 -31.578 25.031 1 27.27 546 THR B CA 1
ATOM 9651 C C . THR B 1 546 ? 34.719 -30.281 24.422 1 27.27 546 THR B C 1
ATOM 9653 O O . THR B 1 546 ? 35.688 -29.688 24.938 1 27.27 546 THR B O 1
ATOM 9656 N N . ASP B 1 547 ? 34.781 -30.156 23.047 1 26.59 547 ASP B N 1
ATOM 9657 C CA . ASP B 1 547 ? 35.438 -29.078 22.344 1 26.59 547 ASP B CA 1
ATOM 9658 C C . ASP B 1 547 ? 34.688 -27.766 22.5 1 26.59 547 ASP B C 1
ATOM 9660 O O . ASP B 1 547 ? 33.469 -27.688 22.203 1 26.59 547 ASP B O 1
ATOM 9664 N N . PRO B 1 548 ? 35.156 -26.797 23.375 1 28.73 548 PRO B N 1
ATOM 9665 C CA . PRO B 1 548 ? 34.5 -25.531 23.734 1 28.73 548 PRO B CA 1
ATOM 9666 C C . PRO B 1 548 ? 33.844 -24.844 22.531 1 28.73 548 PRO B C 1
ATOM 9668 O O . PRO B 1 548 ? 32.906 -24.047 22.703 1 28.73 548 PRO B O 1
ATOM 9671 N N . SER B 1 549 ? 34.5 -24.875 21.312 1 29.25 549 SER B N 1
ATOM 9672 C CA . SER B 1 549 ? 33.938 -24.297 20.094 1 29.25 549 SER B CA 1
ATOM 9673 C C . SER B 1 549 ? 32.531 -24.781 19.859 1 29.25 549 SER B C 1
ATOM 9675 O O . SER B 1 549 ? 31.766 -24.141 19.125 1 29.25 549 SER B O 1
ATOM 9677 N N . LYS B 1 550 ? 32.281 -26.016 20.125 1 31.86 550 LYS B N 1
ATOM 9678 C CA . LYS B 1 550 ? 31.016 -26.75 19.938 1 31.86 550 LYS B CA 1
ATOM 9679 C C . LYS B 1 550 ? 30.031 -26.438 21.062 1 31.86 550 LYS B C 1
ATOM 9681 O O . LYS B 1 550 ? 28.969 -27.062 21.156 1 31.86 550 LYS B O 1
ATOM 9686 N N . LEU B 1 551 ? 30.547 -25.828 22.078 1 31.31 551 LEU B N 1
ATOM 9687 C CA . LEU B 1 551 ? 29.828 -25.594 23.328 1 31.31 551 LEU B CA 1
ATOM 9688 C C . LEU B 1 551 ? 28.531 -24.828 23.062 1 31.31 551 LEU B C 1
ATOM 9690 O O . LEU B 1 551 ? 27.547 -24.984 23.797 1 31.31 551 LEU B O 1
ATOM 9694 N N . CYS B 1 552 ? 28.609 -23.609 22.359 1 34.94 552 CYS B N 1
ATOM 9695 C CA . CYS B 1 552 ? 27.344 -22.891 22.391 1 34.94 552 CYS B CA 1
ATOM 9696 C C . CYS B 1 552 ? 26.328 -23.547 21.484 1 34.94 552 CYS B C 1
ATOM 9698 O O . CYS B 1 552 ? 26.281 -23.281 20.281 1 34.94 552 CYS B O 1
ATOM 9700 N N . ALA B 1 553 ? 26.016 -24.688 21.641 1 39.16 553 ALA B N 1
ATOM 9701 C CA . ALA B 1 553 ? 25.141 -25.484 20.797 1 39.16 553 ALA B CA 1
ATOM 9702 C C . ALA B 1 553 ? 23.922 -24.688 20.328 1 39.16 553 ALA B C 1
ATOM 9704 O O . ALA B 1 553 ? 23.438 -24.859 19.219 1 39.16 553 ALA B O 1
ATOM 9705 N N . ASN B 1 554 ? 23.438 -23.859 21.219 1 40 554 ASN B N 1
ATOM 9706 C CA . ASN B 1 554 ? 22.234 -23.125 20.828 1 40 554 ASN B CA 1
ATOM 9707 C C . ASN B 1 554 ? 22.547 -21.672 20.516 1 40 554 ASN B C 1
ATOM 9709 O O . ASN B 1 554 ? 21.641 -20.828 20.516 1 40 554 ASN B O 1
ATOM 9713 N N . ALA B 1 555 ? 23.891 -21.297 20.562 1 42.84 555 ALA B N 1
ATOM 9714 C CA . ALA B 1 555 ? 24.297 -19.953 20.156 1 42.84 555 ALA B CA 1
ATOM 9715 C C . ALA B 1 555 ? 25.359 -20 19.062 1 42.84 555 ALA B C 1
ATOM 9717 O O . ALA B 1 555 ? 26.281 -20.812 19.125 1 42.84 555 ALA B O 1
ATOM 9718 N N . ILE B 1 556 ? 25.016 -19.422 17.922 1 46.06 556 ILE B N 1
ATOM 9719 C CA . ILE B 1 556 ? 25.938 -19.344 16.797 1 46.06 556 ILE B CA 1
ATOM 9720 C C . ILE B 1 556 ? 26.484 -17.922 16.688 1 46.06 556 ILE B C 1
ATOM 9722 O O . ILE B 1 556 ? 25.703 -16.953 16.703 1 46.06 556 ILE B O 1
ATOM 9726 N N . PHE B 1 557 ? 27.859 -17.781 16.828 1 43.72 557 PHE B N 1
ATOM 9727 C CA . PHE B 1 557 ? 28.453 -16.484 16.484 1 43.72 557 PHE B CA 1
ATOM 9728 C C . PHE B 1 557 ? 28.203 -16.156 15.016 1 43.72 557 PHE B C 1
ATOM 9730 O O . PHE B 1 557 ? 28.625 -16.891 14.125 1 43.72 557 PHE B O 1
ATOM 9737 N N . SER B 1 558 ? 27.375 -15.203 14.773 1 51.91 558 SER B N 1
ATOM 9738 C CA . SER B 1 558 ? 27.156 -14.766 13.398 1 51.91 558 SER B CA 1
ATOM 9739 C C . SER B 1 558 ? 28.25 -13.82 12.938 1 51.91 558 SER B C 1
ATOM 9741 O O . SER B 1 558 ? 28.547 -13.727 11.742 1 51.91 558 SER B O 1
ATOM 9743 N N . GLU B 1 559 ? 28.797 -13.086 13.969 1 51.09 559 GLU B N 1
ATOM 9744 C CA . GLU B 1 559 ? 29.969 -12.258 13.727 1 51.09 559 GLU B CA 1
ATOM 9745 C C . GLU B 1 559 ? 30.953 -12.352 14.891 1 51.09 559 GLU B C 1
ATOM 9747 O O . GLU B 1 559 ? 30.547 -12.422 16.047 1 51.09 559 GLU B O 1
ATOM 9752 N N . PHE B 1 560 ? 32.219 -12.672 14.609 1 48 560 PHE B N 1
ATOM 9753 C CA . PHE B 1 560 ? 33.312 -12.633 15.594 1 48 560 PHE B CA 1
ATOM 9754 C C . PHE B 1 560 ? 34.562 -12 14.992 1 48 560 PHE B C 1
ATOM 9756 O O . PHE B 1 560 ? 35.188 -12.57 14.094 1 48 560 PHE B O 1
ATOM 9763 N N . ILE B 1 561 ? 34.656 -10.719 15.305 1 52.69 561 ILE B N 1
ATOM 9764 C CA . ILE B 1 561 ? 35.844 -9.969 14.891 1 52.69 561 ILE B CA 1
ATOM 9765 C C . ILE B 1 561 ? 36.719 -9.656 16.109 1 52.69 561 ILE B C 1
ATOM 9767 O O . ILE B 1 561 ? 36.25 -8.992 17.047 1 52.69 561 ILE B O 1
ATOM 9771 N N . LEU B 1 562 ? 37.875 -10.234 16.266 1 47.19 562 LEU B N 1
ATOM 9772 C CA . LEU B 1 562 ? 38.906 -9.922 17.266 1 47.19 562 LEU B CA 1
ATOM 9773 C C . LEU B 1 562 ? 40.156 -9.352 16.609 1 47.19 562 LEU B C 1
ATOM 9775 O O . LEU B 1 562 ? 40.781 -10.008 15.773 1 47.19 562 LEU B O 1
ATOM 9779 N N . ASP B 1 563 ? 40.188 -8.047 16.797 1 50.69 563 ASP B N 1
ATOM 9780 C CA . ASP B 1 563 ? 41.469 -7.445 16.406 1 50.69 563 ASP B CA 1
ATOM 9781 C C . ASP B 1 563 ? 42.312 -7.137 17.625 1 50.69 563 ASP B C 1
ATOM 9783 O O . ASP B 1 563 ? 41.969 -7.484 18.75 1 50.69 563 ASP B O 1
ATOM 9787 N N . ASN B 1 564 ? 43.625 -6.656 17.469 1 50.28 564 ASN B N 1
ATOM 9788 C CA . ASN B 1 564 ? 44.562 -6.352 18.531 1 50.28 564 ASN B CA 1
ATOM 9789 C C . ASN B 1 564 ? 43.969 -5.359 19.531 1 50.28 564 ASN B C 1
ATOM 9791 O O . ASN B 1 564 ? 44.469 -5.23 20.656 1 50.28 564 ASN B O 1
ATOM 9795 N N . THR B 1 565 ? 42.969 -4.625 19.141 1 49.78 565 THR B N 1
ATOM 9796 C CA . THR B 1 565 ? 42.469 -3.537 19.984 1 49.78 565 THR B CA 1
ATOM 9797 C C . THR B 1 565 ? 40.969 -3.674 20.234 1 49.78 565 THR B C 1
ATOM 9799 O O . THR B 1 565 ? 40.438 -2.98 21.094 1 49.78 565 THR B O 1
ATOM 9802 N N . SER B 1 566 ? 40.312 -4.535 19.438 1 50.12 566 SER B N 1
ATOM 9803 C CA . SER B 1 566 ? 38.875 -4.504 19.578 1 50.12 566 SER B CA 1
ATOM 9804 C C . SER B 1 566 ? 38.281 -5.895 19.391 1 50.12 566 SER B C 1
ATOM 9806 O O . SER B 1 566 ? 38.906 -6.773 18.797 1 50.12 566 SER B O 1
ATOM 9808 N N . LEU B 1 567 ? 37.281 -6.191 20.125 1 50.34 567 LEU B N 1
ATOM 9809 C CA . LEU B 1 567 ? 36.5 -7.41 19.984 1 50.34 567 LEU B CA 1
ATOM 9810 C C . LEU B 1 567 ? 35.062 -7.082 19.625 1 50.34 567 LEU B C 1
ATOM 9812 O O . LEU B 1 567 ? 34.406 -6.27 20.281 1 50.34 567 LEU B O 1
ATOM 9816 N N . HIS B 1 568 ? 34.719 -7.578 18.5 1 54.56 568 HIS B N 1
ATOM 9817 C CA . HIS B 1 568 ? 33.344 -7.504 18.062 1 54.56 568 HIS B CA 1
ATOM 9818 C C . HIS B 1 568 ? 32.781 -8.891 17.75 1 54.56 568 HIS B C 1
ATOM 9820 O O . HIS B 1 568 ? 33.406 -9.656 17 1 54.56 568 HIS B O 1
ATOM 9826 N N . PHE B 1 569 ? 31.812 -9.32 18.594 1 54.25 569 PHE B N 1
ATOM 9827 C CA . PHE B 1 569 ? 31.172 -10.523 18.094 1 54.25 569 PHE B CA 1
ATOM 9828 C C . PHE B 1 569 ? 29.656 -10.414 18.234 1 54.25 569 PHE B C 1
ATOM 9830 O O . PHE B 1 569 ? 29.156 -9.633 19.047 1 54.25 569 PHE B O 1
ATOM 9837 N N . ILE B 1 570 ? 28.969 -11.023 17.344 1 56.59 570 ILE B N 1
ATOM 9838 C CA . ILE B 1 570 ? 27.531 -11.25 17.406 1 56.59 570 ILE B CA 1
ATOM 9839 C C . ILE B 1 570 ? 27.25 -12.75 17.562 1 56.59 570 ILE B C 1
ATOM 9841 O O . ILE B 1 570 ? 27.781 -13.57 16.812 1 56.59 570 ILE B O 1
ATOM 9845 N N . VAL B 1 571 ? 26.609 -13.055 18.641 1 54.66 571 VAL B N 1
ATOM 9846 C CA . VAL B 1 571 ? 26.219 -14.445 18.891 1 54.66 571 VAL B CA 1
ATOM 9847 C C . VAL B 1 571 ? 24.703 -14.594 18.688 1 54.66 571 VAL B C 1
ATOM 9849 O O . VAL B 1 571 ? 23.922 -13.836 19.25 1 54.66 571 VAL B O 1
ATOM 9852 N N . ASN B 1 572 ? 24.438 -15.477 17.75 1 52.88 572 ASN B N 1
ATOM 9853 C CA . ASN B 1 572 ? 23.062 -15.914 17.578 1 52.88 572 ASN B CA 1
ATOM 9854 C C . ASN B 1 572 ? 22.734 -17.094 18.5 1 52.88 572 ASN B C 1
ATOM 9856 O O . ASN B 1 572 ? 23.438 -18.094 18.5 1 52.88 572 ASN B O 1
ATOM 9860 N N . VAL B 1 573 ? 21.875 -16.859 19.422 1 51.72 573 VAL B N 1
ATOM 9861 C CA . VAL B 1 573 ? 21.516 -17.891 20.375 1 51.72 573 VAL B CA 1
ATOM 9862 C C . VAL B 1 573 ? 20.25 -18.609 19.922 1 51.72 573 VAL B C 1
ATOM 9864 O O . VAL B 1 573 ? 19.281 -17.969 19.5 1 51.72 573 VAL B O 1
ATOM 9867 N N . PHE B 1 574 ? 20.438 -19.828 19.766 1 46.38 574 PHE B N 1
ATOM 9868 C CA . PHE B 1 574 ? 19.359 -20.719 19.312 1 46.38 574 PHE B CA 1
ATOM 9869 C C . PHE B 1 574 ? 18.906 -21.641 20.438 1 46.38 574 PHE B C 1
ATOM 9871 O O . PHE B 1 574 ? 19.672 -21.953 21.344 1 46.38 574 PHE B O 1
ATOM 9878 N N . LYS B 1 575 ? 17.672 -22.031 20.719 1 44.66 575 LYS B N 1
ATOM 9879 C CA . LYS B 1 575 ? 17.25 -23 21.734 1 44.66 575 LYS B CA 1
ATOM 9880 C C . LYS B 1 575 ? 17.75 -24.406 21.406 1 44.66 575 LYS B C 1
ATOM 9882 O O . LYS B 1 575 ? 18.234 -25.109 22.281 1 44.66 575 LYS B O 1
ATOM 9887 N N . ASN B 1 576 ? 16.891 -25.422 20.875 1 39.91 576 ASN B N 1
ATOM 9888 C CA . ASN B 1 576 ? 17.125 -26.859 20.734 1 39.91 576 ASN B CA 1
ATOM 9889 C C . ASN B 1 576 ? 18.062 -27.172 19.578 1 39.91 576 ASN B C 1
ATOM 9891 O O . ASN B 1 576 ? 18.031 -26.484 18.547 1 39.91 576 ASN B O 1
ATOM 9895 N N . ARG B 1 577 ? 19.203 -27.859 19.828 1 35.06 577 ARG B N 1
ATOM 9896 C CA . ARG B 1 577 ? 20.141 -28.469 18.891 1 35.06 577 ARG B CA 1
ATOM 9897 C C . ARG B 1 577 ? 19.406 -29.234 17.797 1 35.06 577 ARG B C 1
ATOM 9899 O O . ARG B 1 577 ? 20.016 -29.656 16.812 1 35.06 577 ARG B O 1
ATOM 9906 N N . LYS B 1 578 ? 18.594 -30.25 18.203 1 38.06 578 LYS B N 1
ATOM 9907 C CA . LYS B 1 578 ? 18.297 -31.109 17.047 1 38.06 578 LYS B CA 1
ATOM 9908 C C . LYS B 1 578 ? 17.812 -30.266 15.867 1 38.06 578 LYS B C 1
ATOM 9910 O O . LYS B 1 578 ? 18.578 -29.969 14.961 1 38.06 578 LYS B O 1
ATOM 9915 N N . LYS B 1 579 ? 16.719 -30.719 15.141 1 40.84 579 LYS B N 1
ATOM 9916 C CA . LYS B 1 579 ? 16.266 -30.391 13.797 1 40.84 579 LYS B CA 1
ATOM 9917 C C . LYS B 1 579 ? 15.906 -28.906 13.688 1 40.84 579 LYS B C 1
ATOM 9919 O O . LYS B 1 579 ? 16.047 -28.297 12.617 1 40.84 579 LYS B O 1
ATOM 9924 N N . ILE B 1 580 ? 15.078 -28.406 14.5 1 34.25 580 ILE B N 1
ATOM 9925 C CA . ILE B 1 580 ? 14.453 -27.125 14.219 1 34.25 580 ILE B CA 1
ATOM 9926 C C . ILE B 1 580 ? 15.094 -26.031 15.078 1 34.25 580 ILE B C 1
ATOM 9928 O O . ILE B 1 580 ? 14.953 -26.047 16.297 1 34.25 580 ILE B O 1
ATOM 9932 N N . GLU B 1 581 ? 16.234 -25.469 14.773 1 42.12 581 GLU B N 1
ATOM 9933 C CA . GLU B 1 581 ? 17.062 -24.453 15.43 1 42.12 581 GLU B CA 1
ATOM 9934 C C . GLU B 1 581 ? 16.297 -23.141 15.57 1 42.12 581 GLU B C 1
ATOM 9936 O O . GLU B 1 581 ? 15.883 -22.547 14.57 1 42.12 581 GLU B O 1
ATOM 9941 N N . THR B 1 582 ? 15.43 -23.062 16.562 1 41.81 582 THR B N 1
ATOM 9942 C CA . THR B 1 582 ? 14.727 -21.812 16.781 1 41.81 582 THR B CA 1
ATOM 9943 C C . THR B 1 582 ? 15.695 -20.734 17.266 1 41.81 582 THR B C 1
ATOM 9945 O O . THR B 1 582 ? 16.391 -20.922 18.266 1 41.81 582 THR B O 1
ATOM 9948 N N . PHE B 1 583 ? 15.945 -19.75 16.609 1 49.88 583 PHE B N 1
ATOM 9949 C CA . PHE B 1 583 ? 16.766 -18.578 16.891 1 49.88 583 PHE B CA 1
ATOM 9950 C C . PHE B 1 583 ? 16.172 -17.75 18.031 1 49.88 583 PHE B C 1
ATOM 9952 O O . PHE B 1 583 ? 15.008 -17.359 17.969 1 49.88 583 PHE B O 1
ATOM 9959 N N . LEU B 1 584 ? 16.875 -17.781 19.156 1 45.56 584 LEU B N 1
ATOM 9960 C CA . LEU B 1 584 ? 16.406 -17.109 20.359 1 45.56 584 LEU B CA 1
ATOM 9961 C C . LEU B 1 584 ? 16.75 -15.625 20.312 1 45.56 584 LEU B C 1
ATOM 9963 O O . LEU B 1 584 ? 15.977 -14.781 20.766 1 45.56 584 LEU B O 1
ATOM 9967 N N . GLY B 1 585 ? 17.938 -15.281 19.953 1 48.81 585 GLY B N 1
ATOM 9968 C CA . GLY B 1 585 ? 18.406 -13.898 19.891 1 48.81 585 GLY B CA 1
ATOM 9969 C C . GLY B 1 585 ? 19.859 -13.773 19.516 1 48.81 585 GLY B C 1
ATOM 9970 O O . GLY B 1 585 ? 20.578 -14.773 19.469 1 48.81 585 GLY B O 1
ATOM 9971 N N . SER B 1 586 ? 20.156 -12.641 18.922 1 54.28 586 SER B N 1
ATOM 9972 C CA . SER B 1 586 ? 21.562 -12.297 18.672 1 54.28 586 SER B CA 1
ATOM 9973 C C . SER B 1 586 ? 22.109 -11.391 19.766 1 54.28 586 SER B C 1
ATOM 9975 O O . SER B 1 586 ? 21.422 -10.477 20.234 1 54.28 586 SER B O 1
ATOM 9977 N N . TYR B 1 587 ? 23.266 -11.781 20.266 1 51.25 587 TYR B N 1
ATOM 9978 C CA . TYR B 1 587 ? 23.984 -10.984 21.25 1 51.25 587 TYR B CA 1
ATOM 9979 C C . TYR B 1 587 ? 25.297 -10.477 20.688 1 51.25 587 TYR B C 1
ATOM 9981 O O . TYR B 1 587 ? 26.047 -11.242 20.062 1 51.25 587 TYR B O 1
ATOM 9989 N N . MET B 1 588 ? 25.328 -9.164 20.75 1 51.06 588 MET B N 1
ATOM 9990 C CA . MET B 1 588 ? 26.531 -8.523 20.219 1 51.06 588 MET B CA 1
ATOM 9991 C C . MET B 1 588 ? 27.438 -8.047 21.359 1 51.06 588 MET B C 1
ATOM 9993 O O . MET B 1 588 ? 26.953 -7.547 22.375 1 51.06 588 MET B O 1
ATOM 9997 N N . CYS B 1 589 ? 28.641 -8.352 21.266 1 49.88 589 CYS B N 1
ATOM 9998 C CA . CYS B 1 589 ? 29.703 -7.789 22.078 1 49.88 589 CYS B CA 1
ATOM 9999 C C . CYS B 1 589 ? 30.672 -6.977 21.219 1 49.88 589 CYS B C 1
ATOM 10001 O O . CYS B 1 589 ? 31.188 -7.477 20.219 1 49.88 589 CYS B O 1
ATOM 10003 N N . ASP B 1 590 ? 30.688 -5.66 21.438 1 48.5 590 ASP B N 1
ATOM 10004 C CA . ASP B 1 590 ? 31.656 -4.773 20.797 1 48.5 590 ASP B CA 1
ATOM 10005 C C . ASP B 1 590 ? 32.594 -4.156 21.844 1 48.5 590 ASP B C 1
ATOM 10007 O O . ASP B 1 590 ? 32.188 -3.297 22.625 1 48.5 590 ASP B O 1
ATOM 10011 N N . ILE B 1 591 ? 33.812 -4.719 21.953 1 45.41 591 ILE B N 1
ATOM 10012 C CA . ILE B 1 591 ? 34.938 -4.129 22.688 1 45.41 591 ILE B CA 1
ATOM 10013 C C . ILE B 1 591 ? 35.812 -3.318 21.734 1 45.41 591 ILE B C 1
ATOM 10015 O O . ILE B 1 591 ? 36.469 -3.881 20.875 1 45.41 591 ILE B O 1
ATOM 10019 N N . LYS B 1 592 ? 35.719 -2.051 21.688 1 49.78 592 LYS B N 1
ATOM 10020 C CA . LYS B 1 592 ? 36.375 -1.158 20.734 1 49.78 592 LYS B CA 1
ATOM 10021 C C . LYS B 1 592 ? 37.875 -1.033 21.047 1 49.78 592 LYS B C 1
ATOM 10023 O O . LYS B 1 592 ? 38.656 -0.792 20.141 1 49.78 592 LYS B O 1
ATOM 10028 N N . GLN B 1 593 ? 38.219 -0.919 22.188 1 44.94 593 GLN B N 1
ATOM 10029 C CA . GLN B 1 593 ? 39.625 -0.806 22.547 1 44.94 593 GLN B CA 1
ATOM 10030 C C . GLN B 1 593 ? 39.938 -1.731 23.719 1 44.94 593 GLN B C 1
ATOM 10032 O O . GLN B 1 593 ? 39.25 -1.748 24.734 1 44.94 593 GLN B O 1
ATOM 10037 N N . PHE B 1 594 ? 40.688 -2.762 23.344 1 42.44 594 PHE B N 1
ATOM 10038 C CA . PHE B 1 594 ? 41.219 -3.541 24.453 1 42.44 594 PHE B CA 1
ATOM 10039 C C . PHE B 1 594 ? 42.188 -2.701 25.281 1 42.44 594 PHE B C 1
ATOM 10041 O O . PHE B 1 594 ? 42.844 -1.806 24.766 1 42.44 594 PHE B O 1
ATOM 10048 N N . PRO B 1 595 ? 42 -2.766 26.422 1 39.38 595 PRO B N 1
ATOM 10049 C CA . PRO B 1 595 ? 43.156 -2.107 27.062 1 39.38 595 PRO B CA 1
ATOM 10050 C C . PRO B 1 595 ? 44.5 -2.535 26.469 1 39.38 595 PRO B C 1
ATOM 10052 O O . PRO B 1 595 ? 44.594 -3.639 25.938 1 39.38 595 PRO B O 1
ATOM 10055 N N . SER B 1 596 ? 45.188 -1.678 26 1 38.97 596 SER B N 1
ATOM 10056 C CA . SER B 1 596 ? 46.438 -1.819 25.281 1 38.97 596 SER B CA 1
ATOM 10057 C C . SER B 1 596 ? 47.125 -3.143 25.609 1 38.97 596 SER B C 1
ATOM 10059 O O . SER B 1 596 ? 47.875 -3.691 24.797 1 38.97 596 SER B O 1
ATOM 10061 N N . ARG B 1 597 ? 47.156 -3.781 26.906 1 36.12 597 ARG B N 1
ATOM 10062 C CA . ARG B 1 597 ? 48.031 -4.895 27.312 1 36.12 597 ARG B CA 1
ATOM 10063 C C . ARG B 1 597 ? 47.281 -6.223 27.188 1 36.12 597 ARG B C 1
ATOM 10065 O O . ARG B 1 597 ? 47.688 -7.219 27.797 1 36.12 597 ARG B O 1
ATOM 10072 N N . ILE B 1 598 ? 46.156 -6.258 26.875 1 35 598 ILE B N 1
ATOM 10073 C CA . ILE B 1 598 ? 45.469 -7.543 26.828 1 35 598 ILE B CA 1
ATOM 10074 C C . ILE B 1 598 ? 45.469 -8.094 25.406 1 35 598 ILE B C 1
ATOM 10076 O O . ILE B 1 598 ? 45.125 -7.387 24.453 1 35 598 ILE B O 1
ATOM 10080 N N . SER B 1 599 ? 46.406 -9.023 25.172 1 34.09 599 SER B N 1
ATOM 10081 C CA . SER B 1 599 ? 46.406 -9.727 23.891 1 34.09 599 SER B CA 1
ATOM 10082 C C . SER B 1 599 ? 45.094 -10.438 23.641 1 34.09 599 SER B C 1
ATOM 10084 O O . SER B 1 599 ? 44.594 -11.18 24.484 1 34.09 599 SER B O 1
ATOM 10086 N N . PRO B 1 600 ? 44.312 -10.008 22.766 1 38.84 600 PRO B N 1
ATOM 10087 C CA . PRO B 1 600 ? 43 -10.586 22.391 1 38.84 600 PRO B CA 1
ATOM 10088 C C . PRO B 1 600 ? 43.094 -12.094 22.156 1 38.84 600 PRO B C 1
ATOM 10090 O O . PRO B 1 600 ? 42.062 -12.781 22.25 1 38.84 600 PRO B O 1
ATOM 10093 N N . GLU B 1 601 ? 44.188 -12.648 21.734 1 36.16 601 GLU B N 1
ATOM 10094 C CA . GLU B 1 601 ? 44.281 -14.047 21.328 1 36.16 601 GLU B CA 1
ATOM 10095 C C . GLU B 1 601 ? 44 -14.984 22.5 1 36.16 601 GLU B C 1
ATOM 10097 O O . GLU B 1 601 ? 43.625 -16.125 22.297 1 36.16 601 GLU B O 1
ATOM 10102 N N . SER B 1 602 ? 44.406 -14.586 23.719 1 33.5 602 SER B N 1
ATOM 10103 C CA . SER B 1 602 ? 44.312 -15.516 24.844 1 33.5 602 SER B CA 1
ATOM 10104 C C . SER B 1 602 ? 43 -15.367 25.594 1 33.5 602 SER B C 1
ATOM 10106 O O . SER B 1 602 ? 42.844 -15.891 26.703 1 33.5 602 SER B O 1
ATOM 10108 N N . ALA B 1 603 ? 42.156 -14.555 25.234 1 34.22 603 ALA B N 1
ATOM 10109 C CA . ALA B 1 603 ? 40.906 -14.438 25.938 1 34.22 603 ALA B CA 1
ATOM 10110 C C . ALA B 1 603 ? 40.031 -15.664 25.719 1 34.22 603 ALA B C 1
ATOM 10112 O O . ALA B 1 603 ? 39.906 -16.156 24.594 1 34.22 603 ALA B O 1
ATOM 10113 N N . GLU B 1 604 ? 40 -16.578 26.781 1 33.66 604 GLU B N 1
ATOM 10114 C CA . GLU B 1 604 ? 39.062 -17.688 26.781 1 33.66 604 GLU B CA 1
ATOM 10115 C C . GLU B 1 604 ? 37.688 -17.281 27.312 1 33.66 604 GLU B C 1
ATOM 10117 O O . GLU B 1 604 ? 37.594 -16.484 28.25 1 33.66 604 GLU B O 1
ATOM 10122 N N . PHE B 1 605 ? 36.75 -17.281 26.484 1 31.27 605 PHE B N 1
ATOM 10123 C CA . PHE B 1 605 ? 35.406 -17.016 26.922 1 31.27 605 PHE B CA 1
ATOM 10124 C C . PHE B 1 605 ? 34.688 -18.312 27.281 1 31.27 605 PHE B C 1
ATOM 10126 O O . PHE B 1 605 ? 34.938 -19.359 26.688 1 31.27 605 PHE B O 1
ATOM 10133 N N . GLU B 1 606 ? 34.375 -18.484 28.609 1 31.27 606 GLU B N 1
ATOM 10134 C CA . GLU B 1 606 ? 33.5 -19.594 28.984 1 31.27 606 GLU B CA 1
ATOM 10135 C C . GLU B 1 606 ? 32.125 -19.094 29.391 1 31.27 606 GLU B C 1
ATOM 10137 O O . GLU B 1 606 ? 32 -18.062 30.062 1 31.27 606 GLU B O 1
ATOM 10142 N N . ILE B 1 607 ? 31.203 -19.484 28.719 1 31.98 607 ILE B N 1
ATOM 10143 C CA . ILE B 1 607 ? 29.844 -19.266 29.188 1 31.98 607 ILE B CA 1
ATOM 10144 C C . ILE B 1 607 ? 29.562 -20.172 30.391 1 31.98 607 ILE B C 1
ATOM 10146 O O . ILE B 1 607 ? 29.672 -21.391 30.281 1 31.98 607 ILE B O 1
ATOM 10150 N N . LEU B 1 608 ? 29.828 -19.641 31.578 1 30.59 608 LEU B N 1
ATOM 10151 C CA . LEU B 1 608 ? 29.578 -20.406 32.812 1 30.59 608 LEU B CA 1
ATOM 10152 C C . LEU B 1 608 ? 28.109 -20.297 33.219 1 30.59 608 LEU B C 1
ATOM 10154 O O . LEU B 1 608 ? 27.516 -19.219 33.125 1 30.59 608 LEU B O 1
ATOM 10158 N N . GLN B 1 609 ? 27.453 -21.406 33.031 1 31.69 609 GLN B N 1
ATOM 10159 C CA . GLN B 1 609 ? 26.078 -21.531 33.5 1 31.69 609 GLN B CA 1
ATOM 10160 C C . GLN B 1 609 ? 26.016 -21.453 35.031 1 31.69 609 GLN B C 1
ATOM 10162 O O . GLN B 1 609 ? 26.766 -22.156 35.719 1 31.69 609 GLN B O 1
ATOM 10167 N N . ALA B 1 610 ? 25.766 -20.266 35.531 1 31.92 610 ALA B N 1
ATOM 10168 C CA . ALA B 1 610 ? 25.609 -20.281 37 1 31.92 610 ALA B CA 1
ATOM 10169 C C . ALA B 1 610 ? 24.422 -21.141 37.406 1 31.92 610 ALA B C 1
ATOM 10171 O O . ALA B 1 610 ? 23.453 -21.281 36.625 1 31.92 610 ALA B O 1
ATOM 10172 N N . PRO B 1 611 ? 24.641 -21.906 38.375 1 31.67 611 PRO B N 1
ATOM 10173 C CA . PRO B 1 611 ? 23.547 -22.719 38.906 1 31.67 611 PRO B CA 1
ATOM 10174 C C . PRO B 1 611 ? 22.234 -21.922 39.031 1 31.67 611 PRO B C 1
ATOM 10176 O O . PRO B 1 611 ? 21.156 -22.5 38.906 1 31.67 611 PRO B O 1
ATOM 10179 N N . SER B 1 612 ? 22.25 -20.844 39.562 1 31.05 612 SER B N 1
ATOM 10180 C CA . SER B 1 612 ? 21.078 -20.031 39.875 1 31.05 612 SER B CA 1
ATOM 10181 C C . SER B 1 612 ? 20.75 -19.047 38.781 1 31.05 612 SER B C 1
ATOM 10183 O O . SER B 1 612 ? 21.469 -18.047 38.594 1 31.05 612 SER B O 1
ATOM 10185 N N . GLY B 1 613 ? 20.188 -19.469 37.594 1 34.12 613 GLY B N 1
ATOM 10186 C CA . GLY B 1 613 ? 19.531 -18.984 36.375 1 34.12 613 GLY B CA 1
ATOM 10187 C C . GLY B 1 613 ? 20.266 -17.828 35.75 1 34.12 613 GLY B C 1
ATOM 10188 O O . GLY B 1 613 ? 19.75 -17.219 34.781 1 34.12 613 GLY B O 1
ATOM 10189 N N . ASN B 1 614 ? 21.156 -17.203 36.375 1 29.83 614 ASN B N 1
ATOM 10190 C CA . ASN B 1 614 ? 21.969 -16.172 35.75 1 29.83 614 ASN B CA 1
ATOM 10191 C C . ASN B 1 614 ? 23.047 -16.766 34.875 1 29.83 614 ASN B C 1
ATOM 10193 O O . ASN B 1 614 ? 23.625 -17.797 35.188 1 29.83 614 ASN B O 1
ATOM 10197 N N . ALA B 1 615 ? 22.969 -16.672 33.562 1 32.81 615 ALA B N 1
ATOM 10198 C CA . ALA B 1 615 ? 24.094 -17.125 32.75 1 32.81 615 ALA B CA 1
ATOM 10199 C C . ALA B 1 615 ? 25.25 -16.141 32.812 1 32.81 615 ALA B C 1
ATOM 10201 O O . ALA B 1 615 ? 25.047 -14.93 32.938 1 32.81 615 ALA B O 1
ATOM 10202 N N . PHE B 1 616 ? 26.438 -16.578 33.312 1 32.72 616 PHE B N 1
ATOM 10203 C CA . PHE B 1 616 ? 27.672 -15.805 33.406 1 32.72 616 PHE B CA 1
ATOM 10204 C C . PHE B 1 616 ? 28.594 -16.109 32.25 1 32.72 616 PHE B C 1
ATOM 10206 O O . PHE B 1 616 ? 28.594 -17.219 31.703 1 32.72 616 PHE B O 1
ATOM 10213 N N . ILE B 1 617 ? 28.828 -15.094 31.516 1 35.69 617 ILE B N 1
ATOM 10214 C CA . ILE B 1 617 ? 29.969 -15.266 30.625 1 35.69 617 ILE B CA 1
ATOM 10215 C C . ILE B 1 617 ? 31.266 -14.969 31.375 1 35.69 617 ILE B C 1
ATOM 10217 O O . ILE B 1 617 ? 31.438 -13.867 31.891 1 35.69 617 ILE B O 1
ATOM 10221 N N . GLY B 1 618 ? 31.891 -16.016 31.812 1 34.09 618 GLY B N 1
ATOM 10222 C CA . GLY B 1 618 ? 33.219 -15.914 32.406 1 34.09 618 GLY B CA 1
ATOM 10223 C C . GLY B 1 618 ? 34.281 -15.555 31.375 1 34.09 618 GLY B C 1
ATOM 10224 O O . GLY B 1 618 ? 34.375 -16.188 30.328 1 34.09 618 GLY B O 1
ATOM 10225 N N . LEU B 1 619 ? 34.625 -14.336 31.344 1 34.47 619 LEU B N 1
ATOM 10226 C CA . LEU B 1 619 ? 35.812 -13.945 30.594 1 34.47 619 LEU B CA 1
ATOM 10227 C C . LEU B 1 619 ? 37.062 -14.086 31.438 1 34.47 619 LEU B C 1
ATOM 10229 O O . LEU B 1 619 ? 37.125 -13.539 32.531 1 34.47 619 LEU B O 1
ATOM 10233 N N . THR B 1 620 ? 37.688 -15.109 31.25 1 31.81 620 THR B N 1
ATOM 10234 C CA . THR B 1 620 ? 39 -15.266 31.875 1 31.81 620 THR B CA 1
ATOM 10235 C C . THR B 1 620 ? 40.062 -14.539 31.078 1 31.81 620 THR B C 1
ATOM 10237 O O . THR B 1 620 ? 40.281 -14.836 29.906 1 31.81 620 THR B O 1
ATOM 10240 N N . LEU B 1 621 ? 40.375 -13.367 31.531 1 33.88 621 LEU B N 1
ATOM 10241 C CA . LEU B 1 621 ? 41.5 -12.656 30.938 1 33.88 621 LEU B CA 1
ATOM 10242 C C . LEU B 1 621 ? 42.812 -13.117 31.547 1 33.88 621 LEU B C 1
ATOM 10244 O O . LEU B 1 621 ? 42.938 -13.195 32.781 1 33.88 621 LEU B O 1
ATOM 10248 N N . ILE B 1 622 ? 43.438 -13.945 30.891 1 30.78 622 ILE B N 1
ATOM 10249 C CA . ILE B 1 622 ? 44.75 -14.43 31.344 1 30.78 622 ILE B CA 1
ATOM 10250 C C . ILE B 1 622 ? 45.781 -13.305 31.266 1 30.78 622 ILE B C 1
ATOM 10252 O O . ILE B 1 622 ? 45.875 -12.602 30.266 1 30.78 622 ILE B O 1
ATOM 10256 N N . LYS B 1 623 ? 46.188 -13 32.469 1 33.66 623 LYS B N 1
ATOM 10257 C CA . LYS B 1 623 ? 47.312 -12.078 32.594 1 33.66 623 LYS B CA 1
ATOM 10258 C C . LYS B 1 623 ? 48.5 -12.516 31.75 1 33.66 623 LYS B C 1
ATOM 10260 O O . LYS B 1 623 ? 48.906 -13.68 31.781 1 33.66 623 LYS B O 1
ATOM 10265 N N . ILE B 1 624 ? 48.5 -11.867 30.688 1 31.12 624 ILE B N 1
ATOM 10266 C CA . ILE B 1 624 ? 49.844 -12.109 30.141 1 31.12 624 ILE B CA 1
ATOM 10267 C C . ILE B 1 624 ? 50.875 -11.398 31 1 31.12 624 ILE B C 1
ATOM 10269 O O . ILE B 1 624 ? 50.562 -10.477 31.75 1 31.12 624 ILE B O 1
ATOM 10273 N N . ASP B 1 625 ? 51.938 -11.234 30.609 1 31.84 625 ASP B N 1
ATOM 10274 C CA . ASP B 1 625 ? 53.125 -10.867 31.406 1 31.84 625 ASP B CA 1
ATOM 10275 C C . ASP B 1 625 ? 52.812 -9.672 32.312 1 31.84 625 ASP B C 1
ATOM 10277 O O . ASP B 1 625 ? 52.562 -9.844 33.5 1 31.84 625 ASP B O 1
ATOM 10281 N N . ASN B 1 626 ? 53.656 -8.594 32.281 1 31.81 626 ASN B N 1
ATOM 10282 C CA . ASN B 1 626 ? 54.156 -7.66 33.281 1 31.81 626 ASN B CA 1
ATOM 10283 C C . ASN B 1 626 ? 53.156 -6.578 33.625 1 31.81 626 ASN B C 1
ATOM 10285 O O . ASN B 1 626 ? 53.5 -5.531 34.156 1 31.81 626 ASN B O 1
ATOM 10289 N N . ILE B 1 627 ? 52.094 -6.426 32.781 1 32.84 627 ILE B N 1
ATOM 10290 C CA . ILE B 1 627 ? 51.406 -5.168 33.125 1 32.84 627 ILE B CA 1
ATOM 10291 C C . ILE B 1 627 ? 50.438 -5.379 34.281 1 32.84 627 ILE B C 1
ATOM 10293 O O . ILE B 1 627 ? 49.562 -6.234 34.188 1 32.84 627 ILE B O 1
ATOM 10297 N N . SER B 1 628 ? 50.875 -5.109 35.531 1 32.66 628 SER B N 1
ATOM 10298 C CA . SER B 1 628 ? 50.188 -5.105 36.812 1 32.66 628 SER B CA 1
ATOM 10299 C C . SER B 1 628 ? 48.906 -4.289 36.75 1 32.66 628 SER B C 1
ATOM 10301 O O . SER B 1 628 ? 48.938 -3.059 36.656 1 32.66 628 SER B O 1
ATOM 10303 N N . VAL B 1 629 ? 48.062 -4.438 35.719 1 35.69 629 VAL B N 1
ATOM 10304 C CA . VAL B 1 629 ? 46.875 -3.59 35.812 1 35.69 629 VAL B CA 1
ATOM 10305 C C . VAL B 1 629 ? 46.094 -3.922 37.062 1 35.69 629 VAL B C 1
ATOM 10307 O O . VAL B 1 629 ? 45.75 -5.082 37.312 1 35.69 629 VAL B O 1
ATOM 10310 N N . ASN B 1 630 ? 46.344 -3.16 38.219 1 35.75 630 ASN B N 1
ATOM 10311 C CA . ASN B 1 630 ? 45.625 -3.26 39.469 1 35.75 630 ASN B CA 1
ATOM 10312 C C . ASN B 1 630 ? 44.125 -2.943 39.281 1 35.75 630 ASN B C 1
ATOM 10314 O O . ASN B 1 630 ? 43.75 -1.787 39.062 1 35.75 630 ASN B O 1
ATOM 10318 N N . TRP B 1 631 ? 43.344 -3.885 38.781 1 36.94 631 TRP B N 1
ATOM 10319 C CA . TRP B 1 631 ? 41.906 -3.773 38.625 1 36.94 631 TRP B CA 1
ATOM 10320 C C . TRP B 1 631 ? 41.281 -3.156 39.875 1 36.94 631 TRP B C 1
ATOM 10322 O O . TRP B 1 631 ? 40.188 -2.588 39.812 1 36.94 631 TRP B O 1
ATOM 10332 N N . LYS B 1 632 ? 42.031 -3.193 41 1 46.84 632 LYS B N 1
ATOM 10333 C CA . LYS B 1 632 ? 41.531 -2.619 42.25 1 46.84 632 LYS B CA 1
ATOM 10334 C C . LYS B 1 632 ? 41.25 -1.123 42.094 1 46.84 632 LYS B C 1
ATOM 10336 O O . LYS B 1 632 ? 40.406 -0.566 42.781 1 46.84 632 LYS B O 1
ATOM 10341 N N . GLU B 1 633 ? 42.031 -0.54 41.125 1 46.94 633 GLU B N 1
ATOM 10342 C CA . GLU B 1 633 ? 41.875 0.908 41 1 46.94 633 GLU B CA 1
ATOM 10343 C C . GLU B 1 633 ? 40.531 1.282 40.375 1 46.94 633 GLU B C 1
ATOM 10345 O O . GLU B 1 633 ? 40.062 2.402 40.562 1 46.94 633 GLU B O 1
ATOM 10350 N N . PHE B 1 634 ? 40 0.249 39.656 1 40.31 634 PHE B N 1
ATOM 10351 C CA . PHE B 1 634 ? 38.75 0.56 39.031 1 40.31 634 PHE B CA 1
ATOM 10352 C C . PHE B 1 634 ? 37.562 0.103 39.875 1 40.31 634 PHE B C 1
ATOM 10354 O O . PHE B 1 634 ? 36.406 0.31 39.5 1 40.31 634 PHE B O 1
ATOM 10361 N N . GLN B 1 635 ? 37.875 -0.563 41 1 40.78 635 GLN B N 1
ATOM 10362 C CA . GLN B 1 635 ? 36.844 -1.097 41.906 1 40.78 635 GLN B CA 1
ATOM 10363 C C . GLN B 1 635 ? 36.406 -0.055 42.938 1 40.78 635 GLN B C 1
ATOM 10365 O O . GLN B 1 635 ? 37.219 0.791 43.344 1 40.78 635 GLN B O 1
ATOM 10370 N N . ASP B 1 636 ? 35.25 0.076 43.094 1 46.09 636 ASP B N 1
ATOM 10371 C CA . ASP B 1 636 ? 34.844 0.881 44.25 1 46.09 636 ASP B CA 1
ATOM 10372 C C . ASP B 1 636 ? 35.156 0.181 45.562 1 46.09 636 ASP B C 1
ATOM 10374 O O . ASP B 1 636 ? 35.812 -0.867 45.562 1 46.09 636 ASP B O 1
ATOM 10378 N N . GLN B 1 637 ? 34.969 0.866 46.688 1 54.44 637 GLN B N 1
ATOM 10379 C CA . GLN B 1 637 ? 35.344 0.392 48.031 1 54.44 637 GLN B CA 1
ATOM 10380 C C . GLN B 1 637 ? 34.812 -1.025 48.281 1 54.44 637 GLN B C 1
ATOM 10382 O O . GLN B 1 637 ? 35.375 -1.767 49.062 1 54.44 637 GLN B O 1
ATOM 10387 N N . ASN B 1 638 ? 33.781 -1.427 47.594 1 48.91 638 ASN B N 1
ATOM 10388 C CA . ASN B 1 638 ? 33.156 -2.736 47.812 1 48.91 638 ASN B CA 1
ATOM 10389 C C . ASN B 1 638 ? 33.625 -3.748 46.75 1 48.91 638 ASN B C 1
ATOM 10391 O O . ASN B 1 638 ? 33.156 -4.879 46.719 1 48.91 638 ASN B O 1
ATOM 10395 N N . GLY B 1 639 ? 34.625 -3.438 45.875 1 45.16 639 GLY B N 1
ATOM 10396 C CA . GLY B 1 639 ? 35.219 -4.312 44.906 1 45.16 639 GLY B CA 1
ATOM 10397 C C . GLY B 1 639 ? 34.438 -4.363 43.594 1 45.16 639 GLY B C 1
ATOM 10398 O O . GLY B 1 639 ? 34.594 -5.301 42.812 1 45.16 639 GLY B O 1
ATOM 10399 N N . THR B 1 640 ? 33.406 -3.51 43.5 1 44.91 640 THR B N 1
ATOM 10400 C CA . THR B 1 640 ? 32.594 -3.467 42.281 1 44.91 640 THR B CA 1
ATOM 10401 C C . THR B 1 640 ? 33.094 -2.439 41.312 1 44.91 640 THR B C 1
ATOM 10403 O O . THR B 1 640 ? 33.688 -1.428 41.688 1 44.91 640 THR B O 1
ATOM 10406 N N . ILE B 1 641 ? 33.406 -2.656 40.062 1 37.94 641 ILE B N 1
ATOM 10407 C CA . ILE B 1 641 ? 33.812 -1.721 39.031 1 37.94 641 ILE B CA 1
ATOM 10408 C C . ILE B 1 641 ? 32.594 -1.26 38.219 1 37.94 641 ILE B C 1
ATOM 10410 O O . ILE B 1 641 ? 31.766 -2.078 37.812 1 37.94 641 ILE B O 1
ATOM 10414 N N . ASP B 1 642 ? 32.125 0.098 38.25 1 39.47 642 ASP B N 1
ATOM 10415 C CA . ASP B 1 642 ? 31.109 0.708 37.406 1 39.47 642 ASP B CA 1
ATOM 10416 C C . ASP B 1 642 ? 31.438 0.492 35.938 1 39.47 642 ASP B C 1
ATOM 10418 O O . ASP B 1 642 ? 32.531 0.842 35.469 1 39.47 642 ASP B O 1
ATOM 10422 N N . VAL B 1 643 ? 30.719 -0.332 35.219 1 37.97 643 VAL B N 1
ATOM 10423 C CA . VAL B 1 643 ? 30.891 -0.702 33.844 1 37.97 643 VAL B CA 1
ATOM 10424 C C . VAL B 1 643 ? 31.062 0.556 32.969 1 37.97 643 VAL B C 1
ATOM 10426 O O . VAL B 1 643 ? 31.797 0.549 32 1 37.97 643 VAL B O 1
ATOM 10429 N N . SER B 1 644 ? 30.406 1.674 33.25 1 37.09 644 SER B N 1
ATOM 10430 C CA . SER B 1 644 ? 30.547 2.898 32.469 1 37.09 644 SER B CA 1
ATOM 10431 C C . SER B 1 644 ? 32 3.393 32.5 1 37.09 644 SER B C 1
ATOM 10433 O O . SER B 1 644 ? 32.469 3.967 31.531 1 37.09 644 SER B O 1
ATOM 10435 N N . ASP B 1 645 ? 32.688 3.141 33.594 1 36.94 645 ASP B N 1
ATOM 10436 C CA . ASP B 1 645 ? 34.062 3.613 33.75 1 36.94 645 ASP B CA 1
ATOM 10437 C C . ASP B 1 645 ? 35.031 2.787 32.906 1 36.94 645 ASP B C 1
ATOM 10439 O O . ASP B 1 645 ? 36.062 3.291 32.438 1 36.94 645 ASP B O 1
ATOM 10443 N N . LEU B 1 646 ? 34.594 1.552 32.656 1 38.06 646 LEU B N 1
ATOM 10444 C CA . LEU B 1 646 ? 35.438 0.739 31.797 1 38.06 646 LEU B CA 1
ATOM 10445 C C . LEU B 1 646 ? 35.188 1.036 30.328 1 38.06 646 LEU B C 1
ATOM 10447 O O . LEU B 1 646 ? 36.062 0.909 29.484 1 38.06 646 LEU B O 1
#